Protein AF-A0A972C7B4-F1 (afdb_monomer_lite)

Secondary structure (DSSP, 8-state):
-EEEEEE---THHHHHHHHHHHHHSEEEETTEEEEE--HHHHHHHHHHHHHT--TT-EEEEEEEETTTEEEEEEEEE-GGGS-TTSPPPS------TT-TTSS-S-TTHHHHHHHHHHHHHHTTGGGGSHHHHHHTSTT------SB-HHHHHHHHHHHHTTT--SHHHHHHHHHSHHHHHHH-TTGGGG---GGG-------GGGS-HHHHHHHHHHHHSSB----TT-S-HHHHHHHHHTTTTSS--HHHHHHH----BTTTB-HHHHHH-TTGGGGG--SS-GGG-HHHHHHHHHHHHHHHT-HHHHHT-STTGGG-HHHHHHHHHHHHHHHHHHHTS-TT-TT-----TT---EEEE-TTS-EEEEHHHHHHHHHHHHHHHHHHGGGHHHHS--B---HHHHPPP--GGGHHHHHHHHHHHHTHHHHHHH-EEEEE-PPTTS-HHHHHHHHHHHHS-TTT-B-EEEEES-S-B-HHHHHHHHHHHT--TTTEEEEEB---TTTHHHHHHHHHHHHHHHHHTT-GGGS-S--SEEE--------TTTTTS---HHHHHHHH-SEEEEEHHHHHHHHH--BSSTTHHHHHHHHHSEEEEESGGGS-TTTHHHHHHHHHHHHHTT--EEEE-SS--HHHHHHHHHHHHHHHHHHHHHTT-----EEEEEE-SS-EEEEEES-HHHHHHHHHHHHHHHHHHHTTS-----------TT-B-TTTS-B-HHHHHHHHHHHHHHHHHHS-EE-TTT--EEEEEEEE-SSHHHHHHHHHHHHT-----TTEEEEEEEE-TTS-HHHHHHHHHHHHHHT---STTGGGGSHHHHHHHHH---SEEEEEEEE-GGGTSS-----SEEEE-----

Foldseek 3Di:
DKKKKFWQFDDVLLVQLCVLCVVQFDAPDPGMTIDDDDPVSVVVSLLSNQVSHDQRTWMWMWDDDDPPDIQTPDIHHDCVCADPRRHGDPDDDPDPPVCPVVPQLQPCLVVLLLLLLLLLLQQQQLCQFQVNQQLLALPHDLFFAQFASLVSSLLVLCLQCVPPQELLRSLVCLLVVVVVCVVCVPSLVSRDDPVVPDPDPDFQLSDFLSSNLSSLLSQPLFFHDDDPCVPPPVVVVVCVVVCVVPDDFSSNCRRPDDDDDPRRGPVVSCVPDPCNVRSSHHPDTLCPWPLSSVSSSVSSVVCSVDVVNVVCRDRRSSPQPLSSLSSSLLLLLLLLLLLPDFLPHPLFDDTDPPQDRAQFADPSSHGRHGPNSSSVSSSVLSSLLSSCLSCLQQPFDAALDDCLLVPQDPPLLQNLLVVLLVVLLVCLVVCLQFNEEEEEQADPPSLLLSSVQSSQQSSDDNNRHFAAEEAEQDQFDAVVLQVVSCVSSVHDLQQEKEFGTHDDPVCCVVVVVVVCVVLSVCSSRSSNSNDALRPTDIRGSPRSDPPVSLQSSHPHSRLSSVSRHRYYYYHVRQLLCCPPVRGYNNNSSSLSSLLHHAYEYAPNVSDDPVCLVSVLQSLLSSLLSSHHYHYHHNDDDLVSSLSSLVSNLNNVVSVSVSSVRDNPAHWYWYGYSPDIDTDGDPDSVVVSVVVVVVVVVVVVVVVVDDDPDDDDDDDLPPQADPPPRDGNLLSVLVSVVVVLVVLQVVFWDAQPPPRATEFEEEEEDQDPVSLVSNVVSNVVDDDPDLQEDEAEAEAEPPDDSVVNVVSLVVQLQLQQPPDPPSNCVDPVSVVVPVVGVHRYYYYYYYYYCVCVTSGPGHGRYYHYDDDDD

Radius of gyration: 31.15 Å; chains: 1; bounding box: 74×84×96 Å

Sequence (869 aa):
MNILLVSQCHKNALKETRRILDQFAERCGDRTWQTPITQAGLNTLRKLLRQTARKNTAVACYWTHGKNLTELLWIVGDQNQFNEQGRVPTNRTQRNILRAEDENQWVHGTTIQIVATIAALLHDIGKANLGFAKKLKPDAPLQADPYRHEWISLRLFQALIHDCVDDESWLKRFTELDVYFSGNPDWIKKLINDEQKTDSTLSFDKLPPIAQLVSWLIVTHHRMPVETFYANNKARLNAQANGELLNRSAGNFYKKLKAVDGWVKNQKSNDERKDSKAFWQFSNQAMYSHSWQKHIKRWAGKALNHPPLMQLATPDTISDPFILHLARLSLMVGDHNYSSLKSNDPKRLQGDKDFDLIANTDSQGKPKQKLDEHLMGVGQFTARFSRLLPKFSQELPTIKKHKTFSQRTAVARFNWQNKAFDLARSLQESSHQNGFFGVSMASTGCGKTLGNARVMAALAHPKTGVRFTIALGLRILTLQTGEALRQKLNLDDSSLAVLVGGHAMRELFNLSQQAQQNEDKYADHGSESMGELVEEIVHVSESGIDSDEFGTVIADPKARQLLYTPIISCTIDHLMAASENSRGGKHIYPILRLLSSDLILDEPDDFDNNDLPALSRLVYLSGLFGSRILLSSATLTPDLIYGLFSAYKAGREIWNVHNQYPNRGIDCCWFDEHQQQHKIHDDNDRFALSHTDFVEKRVLKLRQEPIRRIACVLPVDNCTSLKDKEIDYSELAKRLLHTAQQMHEHHHEICPSSKKQLSVGLIRFAHTRNIIQTVKAIHEQTLSNDTVHFHLCCYHARQLLVLRNTLETKLDRILNRNKENALFEHNEIQDALAKNPAKNHIFIVISSPVSEVGRDHDYDWAIVEPSSM

Structure (mmCIF, N/CA/C/O backbone):
data_AF-A0A972C7B4-F1
#
_entry.id   AF-A0A972C7B4-F1
#
loop_
_atom_site.group_PDB
_atom_site.id
_atom_site.type_symbol
_atom_site.label_atom_id
_atom_site.label_alt_id
_atom_site.label_comp_id
_atom_site.label_asym_id
_atom_site.label_entity_id
_atom_site.label_seq_id
_atom_site.pdbx_PDB_ins_code
_atom_site.Cartn_x
_atom_site.Cartn_y
_atom_site.Cartn_z
_atom_site.occupancy
_atom_site.B_iso_or_equiv
_atom_site.auth_seq_id
_atom_site.auth_comp_id
_atom_site.auth_asym_id
_atom_site.auth_atom_id
_atom_site.pdbx_PDB_model_num
ATOM 1 N N . MET A 1 1 ? -12.160 -31.566 21.406 1.00 85.06 1 MET A N 1
ATOM 2 C CA . MET A 1 1 ? -12.901 -31.758 20.135 1.00 85.06 1 MET A CA 1
ATOM 3 C C . MET A 1 1 ? -12.359 -32.990 19.430 1.00 85.06 1 MET A C 1
ATOM 5 O O . MET A 1 1 ? -11.177 -33.255 19.593 1.00 85.06 1 MET A O 1
ATOM 9 N N . ASN A 1 2 ? -13.175 -33.744 18.688 1.00 91.25 2 ASN A N 1
ATOM 10 C CA . ASN A 1 2 ? -12.688 -34.906 17.935 1.00 91.25 2 ASN A CA 1
ATOM 11 C C . ASN A 1 2 ? -12.382 -34.506 16.489 1.00 91.25 2 ASN A C 1
ATOM 13 O O . ASN A 1 2 ? -13.277 -34.025 15.786 1.00 91.25 2 ASN A O 1
ATOM 17 N N . ILE A 1 3 ? -11.136 -34.670 16.054 1.00 93.38 3 ILE A N 1
ATOM 18 C CA . ILE A 1 3 ? -10.691 -34.244 14.724 1.00 93.38 3 ILE A CA 1
ATOM 19 C C . ILE A 1 3 ? -10.379 -35.435 13.823 1.00 93.38 3 ILE A C 1
ATOM 21 O O . ILE A 1 3 ? -9.892 -36.457 14.294 1.00 93.38 3 ILE A O 1
ATOM 25 N N . LEU A 1 4 ? -10.618 -35.270 12.523 1.00 92.69 4 LEU A N 1
ATOM 26 C CA . LEU A 1 4 ? -10.174 -36.178 11.465 1.00 92.69 4 LEU A CA 1
ATOM 27 C C . LEU A 1 4 ? -9.222 -35.415 10.539 1.00 92.69 4 LEU A C 1
ATOM 29 O O . LEU A 1 4 ? -9.534 -34.315 10.093 1.00 92.69 4 LEU A O 1
ATOM 33 N N . LEU A 1 5 ? -8.069 -35.993 10.228 1.00 93.62 5 LEU A N 1
ATOM 34 C CA . LEU A 1 5 ? -7.059 -35.427 9.337 1.00 93.62 5 LEU A CA 1
ATOM 35 C C . LEU A 1 5 ? -6.870 -36.352 8.140 1.00 93.62 5 LEU A C 1
ATOM 37 O O . LEU A 1 5 ? -6.678 -37.553 8.315 1.00 93.62 5 LEU A O 1
ATOM 41 N N . VAL A 1 6 ? -6.884 -35.798 6.929 1.00 92.44 6 VAL A N 1
ATOM 42 C CA . VAL A 1 6 ? -6.721 -36.547 5.673 1.00 92.44 6 VAL A CA 1
ATOM 43 C C . VAL A 1 6 ? -5.564 -35.950 4.877 1.00 92.44 6 VAL A C 1
ATOM 45 O O . VAL A 1 6 ? -5.563 -34.757 4.583 1.00 92.44 6 VAL A O 1
ATOM 48 N N . SER A 1 7 ? -4.584 -36.772 4.500 1.00 91.81 7 SER A N 1
ATOM 49 C CA . SER A 1 7 ? -3.391 -36.357 3.756 1.00 91.81 7 SER A CA 1
ATOM 50 C C . SER A 1 7 ? -3.412 -36.813 2.293 1.00 91.81 7 SER A C 1
ATOM 52 O O . SER A 1 7 ? -3.332 -38.000 1.981 1.00 91.81 7 SER A O 1
ATOM 54 N N . GLN A 1 8 ? -3.385 -35.857 1.370 1.00 90.56 8 GLN A N 1
ATOM 55 C CA . GLN A 1 8 ? -3.054 -36.062 -0.044 1.00 90.56 8 GLN A CA 1
ATOM 56 C C . GLN A 1 8 ? -1.598 -35.682 -0.345 1.00 90.56 8 GLN A C 1
ATOM 58 O O . GLN A 1 8 ? -1.246 -35.337 -1.467 1.00 90.56 8 GLN A O 1
ATOM 63 N N . CYS A 1 9 ? -0.718 -35.759 0.660 1.00 86.44 9 CYS A N 1
ATOM 64 C CA . CYS A 1 9 ? 0.686 -35.434 0.459 1.00 86.44 9 CYS A CA 1
ATOM 65 C C . CYS A 1 9 ? 1.376 -36.459 -0.457 1.00 86.44 9 CYS A C 1
ATOM 67 O O . CYS A 1 9 ? 1.068 -37.655 -0.421 1.00 86.44 9 CYS A O 1
ATOM 69 N N . HIS A 1 10 ? 2.374 -36.021 -1.225 1.00 81.62 10 HIS A N 1
ATOM 70 C CA . HIS A 1 10 ? 3.205 -36.904 -2.055 1.00 81.62 10 HIS A CA 1
ATOM 71 C C . HIS A 1 10 ? 4.703 -36.591 -1.907 1.00 81.62 10 HIS A C 1
ATOM 73 O O . HIS A 1 10 ? 5.097 -35.523 -1.437 1.00 81.62 10 HIS A O 1
ATOM 79 N N . LYS A 1 11 ? 5.569 -37.529 -2.316 1.00 87.50 11 LYS A N 1
ATOM 80 C CA . LYS A 1 11 ? 7.040 -37.419 -2.202 1.00 87.50 11 LYS A CA 1
ATOM 81 C C . LYS A 1 11 ? 7.484 -37.130 -0.751 1.00 87.50 11 LYS A C 1
ATOM 83 O O . LYS A 1 11 ? 6.852 -37.583 0.201 1.00 87.50 11 LYS A O 1
ATOM 88 N N . ASN A 1 12 ? 8.556 -36.355 -0.571 1.00 79.81 12 ASN A N 1
ATOM 89 C CA . ASN A 1 12 ? 9.116 -36.012 0.742 1.00 79.81 12 ASN A CA 1
ATOM 90 C C . ASN A 1 12 ? 8.132 -35.273 1.665 1.00 79.81 12 ASN A C 1
ATOM 92 O O . ASN A 1 12 ? 8.291 -35.336 2.881 1.00 79.81 12 ASN A O 1
ATOM 96 N N . ALA A 1 13 ? 7.101 -34.622 1.115 1.00 81.44 13 ALA A N 1
ATOM 97 C CA . ALA A 1 13 ? 6.066 -33.976 1.916 1.00 81.44 13 ALA A CA 1
ATOM 98 C C . ALA A 1 13 ? 5.257 -34.991 2.733 1.00 81.44 13 ALA A C 1
ATOM 100 O O . ALA A 1 13 ? 4.943 -34.730 3.887 1.00 81.44 13 ALA A O 1
ATOM 101 N N . LEU A 1 14 ? 4.973 -36.176 2.176 1.00 90.31 14 LEU A N 1
ATOM 102 C CA . LEU A 1 14 ? 4.250 -37.222 2.901 1.00 90.31 14 LEU A CA 1
ATOM 103 C C . LEU A 1 14 ? 5.063 -37.746 4.088 1.00 90.31 14 LEU A C 1
ATOM 105 O O . LEU A 1 14 ? 4.497 -37.962 5.154 1.00 90.31 14 LEU A O 1
ATOM 109 N N . LYS A 1 15 ? 6.382 -37.913 3.925 1.00 88.56 15 LYS A N 1
ATOM 110 C CA . LYS A 1 15 ? 7.271 -38.350 5.013 1.00 88.56 15 LYS A CA 1
ATOM 111 C C . LYS A 1 15 ? 7.250 -37.351 6.172 1.00 88.56 15 LYS A C 1
ATOM 113 O O . LYS A 1 15 ? 7.102 -37.756 7.320 1.00 88.56 15 LYS A O 1
ATOM 118 N N . GLU A 1 16 ? 7.331 -36.062 5.855 1.00 86.81 16 GLU A N 1
ATOM 119 C CA . GLU A 1 16 ? 7.312 -34.989 6.851 1.00 86.81 16 GLU A CA 1
ATOM 120 C C . GLU A 1 16 ? 5.941 -34.844 7.525 1.00 86.81 16 GLU A C 1
ATOM 122 O O . GLU A 1 16 ? 5.847 -34.797 8.747 1.00 86.81 16 GLU A O 1
ATOM 127 N N . THR A 1 17 ? 4.857 -34.860 6.742 1.00 90.38 17 THR A N 1
ATOM 128 C CA . THR A 1 17 ? 3.488 -34.825 7.270 1.00 90.38 17 THR A CA 1
ATOM 129 C C . THR A 1 17 ? 3.221 -35.997 8.202 1.00 90.38 17 THR A C 1
ATOM 131 O O . THR A 1 17 ? 2.676 -35.788 9.277 1.00 90.38 17 THR A O 1
ATOM 134 N N . ARG A 1 18 ? 3.634 -37.215 7.835 1.00 93.31 18 ARG A N 1
ATOM 135 C CA . ARG A 1 18 ? 3.512 -38.395 8.699 1.00 93.31 18 ARG A CA 1
ATOM 136 C C . ARG A 1 18 ? 4.256 -38.196 10.016 1.00 93.31 18 ARG A C 1
ATOM 138 O O . ARG A 1 18 ? 3.653 -38.363 11.066 1.00 93.31 18 ARG A O 1
ATOM 145 N N . ARG A 1 19 ? 5.517 -37.749 9.954 1.00 92.69 19 ARG A N 1
ATOM 146 C CA . ARG A 1 19 ? 6.344 -37.466 11.138 1.00 92.69 19 ARG A CA 1
ATOM 147 C C . ARG A 1 19 ? 5.655 -36.509 12.111 1.00 92.69 19 ARG A C 1
ATOM 149 O O . ARG A 1 19 ? 5.758 -36.709 13.312 1.00 92.69 19 ARG A O 1
ATOM 156 N N . ILE A 1 20 ? 4.982 -35.480 11.600 1.00 92.69 20 ILE A N 1
ATOM 157 C CA . ILE A 1 20 ? 4.289 -34.490 12.431 1.00 92.69 20 ILE A CA 1
ATOM 158 C C . ILE A 1 20 ? 2.953 -35.035 12.924 1.00 92.69 20 ILE A C 1
ATOM 160 O O . ILE A 1 20 ? 2.702 -35.009 14.118 1.00 92.69 20 ILE A O 1
ATOM 164 N N . LEU A 1 21 ? 2.094 -35.546 12.038 1.00 94.75 21 LEU A N 1
ATOM 165 C CA . LEU A 1 21 ? 0.758 -36.002 12.425 1.00 94.75 21 LEU A CA 1
ATOM 166 C C . LEU A 1 21 ? 0.807 -37.158 13.428 1.00 94.75 21 LEU A C 1
ATOM 168 O O . LEU A 1 21 ? 0.032 -37.142 14.378 1.00 94.75 21 LEU A O 1
ATOM 172 N N . ASP A 1 22 ? 1.751 -38.091 13.277 1.00 94.06 22 ASP A N 1
ATOM 173 C CA . ASP A 1 22 ? 1.923 -39.227 14.195 1.00 94.06 22 ASP A CA 1
ATOM 174 C C . ASP A 1 22 ? 2.311 -38.798 15.622 1.00 94.06 22 ASP A C 1
ATOM 176 O O . ASP A 1 22 ? 2.117 -39.562 16.560 1.00 94.06 22 ASP A O 1
ATOM 180 N N . GLN A 1 23 ? 2.852 -37.588 15.810 1.00 92.38 23 GLN A N 1
ATOM 181 C CA . GLN A 1 23 ? 3.175 -37.058 17.143 1.00 92.38 23 GLN A CA 1
ATOM 182 C C . GLN A 1 23 ? 1.944 -36.517 17.881 1.00 92.38 23 GLN A C 1
ATOM 184 O O . GLN A 1 23 ? 1.978 -36.389 19.102 1.00 92.38 23 GLN A O 1
ATOM 189 N N . PHE A 1 24 ? 0.881 -36.162 17.154 1.00 92.25 24 PHE A N 1
ATOM 190 C CA . PHE A 1 24 ? -0.292 -35.478 17.710 1.00 92.25 24 PHE A CA 1
ATOM 191 C C . PHE A 1 24 ? -1.580 -36.293 17.609 1.00 92.25 24 PHE A C 1
ATOM 193 O O . PHE A 1 24 ? -2.514 -36.038 18.367 1.00 92.25 24 PHE A O 1
ATOM 200 N N . ALA A 1 25 ? -1.671 -37.215 16.653 1.00 93.69 25 ALA A N 1
ATOM 201 C CA . ALA A 1 25 ? -2.888 -37.943 16.339 1.00 93.69 25 ALA A CA 1
ATOM 202 C C . ALA A 1 25 ? -2.599 -39.410 16.023 1.00 93.69 25 ALA A C 1
ATOM 204 O O . ALA A 1 25 ? -1.555 -39.751 15.468 1.00 93.69 25 ALA A O 1
ATOM 205 N N . GLU A 1 26 ? -3.563 -40.276 16.323 1.00 91.81 26 GLU A N 1
ATOM 206 C CA . GLU A 1 26 ? -3.463 -41.695 16.009 1.00 91.81 26 GLU A CA 1
ATOM 207 C C . GLU A 1 26 ? -3.801 -41.930 14.541 1.00 91.81 26 GLU A C 1
ATOM 209 O O . GLU A 1 26 ? -4.801 -41.433 14.011 1.00 91.81 26 GLU A O 1
ATOM 214 N N . ARG A 1 27 ? -2.944 -42.686 13.856 1.00 93.94 27 ARG A N 1
ATOM 215 C CA . ARG A 1 27 ? -3.155 -43.029 12.455 1.00 93.94 27 ARG A CA 1
ATOM 216 C C . ARG A 1 27 ? -4.188 -44.150 12.353 1.00 93.94 27 ARG A C 1
ATOM 218 O O . ARG A 1 27 ? -3.932 -45.264 12.790 1.00 93.94 27 ARG A O 1
ATOM 225 N N . CYS A 1 28 ? -5.319 -43.867 11.714 1.00 91.00 28 CYS A N 1
ATOM 226 C CA . CYS A 1 28 ? -6.408 -44.824 11.494 1.00 91.00 28 CYS A CA 1
ATOM 227 C C . CYS A 1 28 ? -6.487 -45.344 10.044 1.00 91.00 28 CYS A C 1
ATOM 229 O O . CYS A 1 28 ? -7.359 -46.142 9.717 1.00 91.00 28 CYS A O 1
ATOM 231 N N . GLY A 1 29 ? -5.581 -44.903 9.166 1.00 90.69 29 GLY A N 1
ATOM 232 C CA . GLY A 1 29 ? -5.406 -45.423 7.806 1.00 90.69 29 GLY A CA 1
ATOM 233 C C . GLY A 1 29 ? -4.155 -44.849 7.135 1.00 90.69 29 GLY A C 1
ATOM 234 O O . GLY A 1 29 ? -3.478 -43.992 7.698 1.00 90.69 29 GLY A O 1
ATOM 235 N N . ASP A 1 30 ? -3.835 -45.275 5.909 1.00 88.75 30 ASP A N 1
ATOM 236 C CA . ASP A 1 30 ? -2.571 -44.913 5.229 1.00 88.75 30 ASP A CA 1
ATOM 237 C C . ASP A 1 30 ? -2.315 -43.405 5.109 1.00 88.75 30 ASP A C 1
ATOM 239 O O . ASP A 1 30 ? -1.166 -42.942 5.030 1.00 88.75 30 ASP A O 1
ATOM 243 N N . ARG A 1 31 ? -3.406 -42.645 5.047 1.00 92.25 31 ARG A N 1
ATOM 244 C CA . ARG A 1 31 ? -3.455 -41.200 4.825 1.00 92.25 31 ARG A CA 1
ATOM 245 C C . ARG A 1 31 ? -4.430 -40.511 5.777 1.00 92.25 31 ARG A C 1
ATOM 247 O O . ARG A 1 31 ? -4.831 -39.382 5.498 1.00 92.25 31 ARG A O 1
ATOM 254 N N . THR A 1 32 ? -4.829 -41.167 6.864 1.00 93.19 32 THR A N 1
ATOM 255 C CA . THR A 1 32 ? -5.870 -40.664 7.764 1.00 93.19 32 THR A CA 1
ATOM 256 C C . THR A 1 32 ? -5.480 -40.799 9.227 1.00 93.19 32 THR A C 1
ATOM 258 O O . THR A 1 32 ? -4.954 -41.829 9.649 1.00 93.19 32 THR A O 1
ATOM 261 N N . TRP A 1 33 ? -5.764 -39.753 10.001 1.00 95.81 33 TRP A N 1
ATOM 262 C CA . TRP A 1 33 ? -5.545 -39.705 11.444 1.00 95.81 33 TRP A CA 1
ATOM 263 C C . TRP A 1 33 ? -6.794 -39.208 12.146 1.00 95.81 33 TRP A C 1
ATOM 265 O O . TRP A 1 33 ? -7.481 -38.326 11.631 1.00 95.81 33 TRP A O 1
ATOM 275 N N . GLN A 1 34 ? -7.063 -39.732 13.334 1.00 94.12 34 GLN A N 1
ATOM 276 C CA . GLN A 1 34 ? -8.190 -39.310 14.151 1.00 94.12 34 GLN A CA 1
ATOM 277 C C . GLN A 1 34 ? -7.762 -39.242 15.612 1.00 94.12 34 GLN A C 1
ATOM 279 O O . GLN A 1 34 ? -7.074 -40.132 16.098 1.00 94.12 34 GLN A O 1
ATOM 284 N N . THR A 1 35 ? -8.123 -38.165 16.307 1.00 93.88 35 THR A N 1
ATOM 285 C CA . THR A 1 35 ? -7.790 -38.016 17.729 1.00 93.88 35 THR A CA 1
ATOM 286 C C . THR A 1 35 ? -8.686 -36.980 18.413 1.00 93.88 35 THR A C 1
ATOM 288 O O . THR A 1 35 ? -9.071 -35.979 17.787 1.00 93.88 35 THR A O 1
ATOM 291 N N . PRO A 1 36 ? -9.010 -37.148 19.705 1.00 92.50 36 PRO A N 1
ATOM 292 C CA . PRO A 1 36 ? -9.466 -36.042 20.527 1.00 92.50 36 PRO A CA 1
ATOM 293 C C . PRO A 1 36 ? -8.311 -35.058 20.780 1.00 92.50 36 PRO A C 1
ATOM 295 O O . PRO A 1 36 ? -7.267 -35.417 21.309 1.00 92.50 36 PRO A O 1
ATOM 298 N N . ILE A 1 37 ? -8.513 -33.783 20.448 1.00 92.31 37 ILE A N 1
ATOM 299 C CA . ILE A 1 37 ? -7.515 -32.724 20.651 1.00 92.31 37 ILE A CA 1
ATOM 300 C C . ILE A 1 37 ? -8.132 -31.486 21.314 1.00 92.31 37 ILE A C 1
ATOM 302 O O . ILE A 1 37 ? -9.339 -31.224 21.212 1.00 92.31 37 ILE A O 1
ATOM 306 N N . THR A 1 38 ? -7.304 -30.699 22.000 1.00 91.44 38 THR A N 1
ATOM 307 C CA . THR A 1 38 ? -7.665 -29.359 22.489 1.00 91.44 38 THR A CA 1
ATOM 308 C C . THR A 1 38 ? -7.535 -28.320 21.370 1.00 91.44 38 THR A C 1
ATOM 310 O O . THR A 1 38 ? -6.832 -28.541 20.385 1.00 91.44 38 THR A O 1
ATOM 313 N N . GLN A 1 39 ? -8.179 -27.153 21.507 1.00 81.44 39 GLN A N 1
ATOM 314 C CA . GLN A 1 39 ? -8.015 -26.057 20.536 1.00 81.44 39 GLN A CA 1
ATOM 315 C C . GLN A 1 39 ? -6.570 -25.569 20.449 1.00 81.44 39 GLN A C 1
ATOM 317 O O . GLN A 1 39 ? -6.065 -25.359 19.349 1.00 81.44 39 GLN A O 1
ATOM 322 N N . ALA A 1 40 ? -5.884 -25.474 21.589 1.00 82.00 40 ALA A N 1
ATOM 323 C CA . ALA A 1 40 ? -4.465 -25.145 21.627 1.00 82.00 40 ALA A CA 1
ATOM 324 C C . ALA A 1 40 ? -3.619 -26.194 20.884 1.00 82.00 40 ALA A C 1
ATOM 326 O O . ALA A 1 40 ? -2.802 -25.830 20.042 1.00 82.00 40 ALA A O 1
ATOM 327 N N . GLY A 1 41 ? -3.867 -27.489 21.118 1.00 88.25 41 GLY A N 1
ATOM 328 C CA . GLY A 1 41 ? -3.169 -28.573 20.421 1.00 88.25 41 GLY A CA 1
ATOM 329 C C . GLY A 1 41 ? -3.400 -28.554 18.909 1.00 88.25 41 GLY A C 1
ATOM 330 O O . GLY A 1 41 ? -2.450 -28.695 18.142 1.00 88.25 41 GLY A O 1
ATOM 331 N N . LEU A 1 42 ? -4.638 -28.300 18.468 1.00 87.50 42 LEU A N 1
ATOM 332 C CA . LEU A 1 42 ? -4.973 -28.182 17.047 1.00 87.50 42 LEU A CA 1
ATOM 333 C C . LEU A 1 42 ? -4.255 -27.000 16.381 1.00 87.50 42 LEU A C 1
ATOM 335 O O . LEU A 1 42 ? -3.747 -27.131 15.266 1.00 87.50 42 LEU A O 1
ATOM 339 N N . ASN A 1 43 ? -4.195 -25.855 17.063 1.00 80.62 43 ASN A N 1
ATOM 340 C CA . ASN A 1 43 ? -3.504 -24.668 16.567 1.00 80.62 43 ASN A CA 1
ATOM 341 C C . ASN A 1 43 ? -1.993 -24.928 16.427 1.00 80.62 43 ASN A C 1
ATOM 343 O O . ASN A 1 43 ? -1.406 -24.595 15.396 1.00 80.62 43 ASN A O 1
ATOM 347 N N . THR A 1 44 ? -1.375 -25.587 17.414 1.00 85.38 44 THR A N 1
ATOM 348 C CA . THR A 1 44 ? 0.040 -25.994 17.366 1.00 85.38 44 THR A CA 1
ATOM 349 C C . THR A 1 44 ? 0.311 -26.972 16.225 1.00 85.38 44 THR A C 1
ATOM 351 O O . THR A 1 44 ? 1.249 -26.768 15.452 1.00 85.38 44 THR A O 1
ATOM 354 N N . LEU A 1 45 ? -0.541 -27.989 16.059 1.00 89.06 45 LEU A N 1
ATOM 355 C CA . LEU A 1 45 ? -0.440 -28.957 14.967 1.00 89.06 45 LEU A CA 1
ATOM 356 C C . LEU A 1 45 ? -0.482 -28.265 13.600 1.00 89.06 45 LEU A C 1
ATOM 358 O O . LEU A 1 45 ? 0.368 -28.509 12.741 1.00 89.06 45 LEU A O 1
ATOM 362 N N . ARG A 1 46 ? -1.443 -27.353 13.407 1.00 84.69 46 ARG A N 1
ATOM 363 C CA . ARG A 1 46 ? -1.567 -26.571 12.172 1.00 84.69 46 ARG A CA 1
ATOM 364 C C . ARG A 1 46 ? -0.317 -25.729 11.913 1.00 84.69 46 ARG A C 1
ATOM 366 O O . ARG A 1 46 ? 0.149 -25.683 10.775 1.00 84.69 46 ARG A O 1
ATOM 373 N N . LYS A 1 47 ? 0.245 -25.090 12.945 1.00 78.75 47 LYS A N 1
ATOM 374 C CA . LYS A 1 47 ? 1.459 -24.267 12.835 1.00 78.75 47 LYS A CA 1
ATOM 375 C C . LYS A 1 47 ? 2.670 -25.093 12.392 1.00 78.75 47 LYS A C 1
ATOM 377 O O . LYS A 1 47 ? 3.340 -24.708 11.437 1.00 78.75 47 LYS A O 1
ATOM 382 N N . LEU A 1 48 ? 2.891 -26.260 13.000 1.00 83.44 48 LEU A N 1
ATOM 383 C CA . LEU A 1 48 ? 3.990 -27.166 12.638 1.00 83.44 48 LEU A CA 1
ATOM 384 C C . LEU A 1 48 ? 3.864 -27.702 11.207 1.00 83.44 48 LEU A C 1
ATOM 386 O O . LEU A 1 48 ? 4.844 -27.713 10.457 1.00 83.44 48 LEU A O 1
ATOM 390 N N . LEU A 1 49 ? 2.651 -28.099 10.803 1.00 82.25 49 LEU A N 1
ATOM 391 C CA . LEU A 1 49 ? 2.388 -28.541 9.432 1.00 82.25 49 LEU A CA 1
ATOM 392 C C . LEU A 1 49 ? 2.674 -27.439 8.410 1.00 82.25 49 LEU A C 1
ATOM 394 O O . LEU A 1 49 ? 3.163 -27.748 7.331 1.00 82.25 49 LEU A O 1
ATOM 398 N N . ARG A 1 50 ? 2.382 -26.171 8.732 1.00 73.56 50 ARG A N 1
ATOM 399 C CA . ARG A 1 50 ? 2.655 -25.029 7.843 1.00 73.56 50 ARG A CA 1
ATOM 400 C C . ARG A 1 50 ? 4.139 -24.684 7.759 1.00 73.56 50 ARG A C 1
ATOM 402 O O . ARG A 1 50 ? 4.616 -24.431 6.661 1.00 73.56 50 ARG A O 1
ATOM 409 N N . GLN A 1 51 ? 4.860 -24.703 8.879 1.00 71.75 51 GLN A N 1
ATOM 410 C CA . GLN A 1 51 ? 6.301 -24.404 8.917 1.00 71.75 51 GLN A CA 1
ATOM 411 C C . GLN A 1 51 ? 7.133 -25.392 8.092 1.00 71.75 51 GLN A C 1
ATOM 413 O O . GLN A 1 51 ? 8.162 -25.038 7.532 1.00 71.75 51 GLN A O 1
ATOM 418 N N . THR A 1 52 ? 6.678 -26.639 8.013 1.00 72.62 52 THR A N 1
ATOM 419 C CA . THR A 1 52 ? 7.363 -27.725 7.298 1.00 72.62 52 THR A CA 1
ATOM 420 C C . THR A 1 52 ? 6.671 -28.103 5.987 1.00 72.62 52 THR A C 1
ATOM 422 O O . THR A 1 52 ? 7.070 -29.071 5.327 1.00 72.62 52 THR A O 1
ATOM 425 N N . ALA A 1 53 ? 5.623 -27.362 5.605 1.00 66.25 53 ALA A N 1
ATOM 426 C CA . ALA A 1 53 ? 4.886 -27.605 4.378 1.00 66.25 53 ALA A CA 1
ATOM 427 C C . ALA A 1 53 ? 5.815 -27.440 3.172 1.00 66.25 53 ALA A C 1
ATOM 429 O O . ALA A 1 53 ? 6.585 -26.490 3.069 1.00 66.25 53 ALA A O 1
ATOM 430 N N . ARG A 1 54 ? 5.724 -28.385 2.239 1.00 65.19 54 ARG A N 1
ATOM 431 C CA . ARG A 1 54 ? 6.424 -28.369 0.953 1.00 65.19 54 ARG A CA 1
ATOM 432 C C . ARG A 1 54 ? 5.391 -28.280 -0.166 1.00 65.19 54 ARG A C 1
ATOM 434 O O . ARG A 1 54 ? 4.209 -28.519 0.071 1.00 65.19 54 ARG A O 1
ATOM 441 N N . LYS A 1 55 ? 5.840 -28.093 -1.411 1.00 60.84 55 LYS A N 1
ATOM 442 C CA . LYS A 1 55 ? 4.992 -28.114 -2.621 1.00 60.84 55 LYS A CA 1
ATOM 443 C C . LYS A 1 55 ? 3.948 -29.240 -2.674 1.00 60.84 55 LYS A C 1
ATOM 445 O O . LYS A 1 55 ? 2.839 -29.037 -3.140 1.00 60.84 55 LYS A O 1
ATOM 450 N N . ASN A 1 56 ? 4.309 -30.439 -2.215 1.00 73.06 56 ASN A N 1
ATOM 451 C CA . ASN A 1 56 ? 3.433 -31.615 -2.262 1.00 73.06 56 ASN A CA 1
ATOM 452 C C . ASN A 1 56 ? 2.743 -31.905 -0.920 1.00 73.06 56 ASN A C 1
ATOM 454 O O . ASN A 1 56 ? 2.311 -33.037 -0.707 1.00 73.06 56 ASN A O 1
ATOM 458 N N . THR A 1 57 ? 2.721 -30.956 0.019 1.00 76.31 57 THR A N 1
ATOM 459 C CA . THR A 1 57 ? 1.936 -31.072 1.252 1.00 76.31 57 THR A CA 1
ATOM 460 C C . THR A 1 57 ? 0.484 -30.768 0.914 1.00 76.31 57 THR A C 1
ATOM 462 O O . THR A 1 57 ? 0.218 -29.781 0.249 1.00 76.31 57 THR A O 1
ATOM 465 N N . ALA A 1 58 ? -0.448 -31.604 1.355 1.00 83.25 58 ALA A N 1
ATOM 466 C CA . ALA A 1 58 ? -1.883 -31.398 1.224 1.00 83.25 58 ALA A CA 1
ATOM 467 C C . ALA A 1 58 ? -2.574 -32.145 2.371 1.00 83.25 58 ALA A C 1
ATOM 469 O O . ALA A 1 58 ? -2.656 -33.374 2.356 1.00 83.25 58 ALA A O 1
ATOM 470 N N . VAL A 1 59 ? -3.021 -31.422 3.397 1.00 87.38 59 VAL A N 1
ATOM 471 C CA . VAL A 1 59 ? -3.660 -31.992 4.595 1.00 87.38 59 VAL A CA 1
ATOM 472 C C . VAL A 1 59 ? -4.958 -31.253 4.883 1.00 87.38 59 VAL A C 1
ATOM 474 O O . VAL A 1 59 ? -4.927 -30.044 5.091 1.00 87.38 59 VAL A O 1
ATOM 477 N N . ALA A 1 60 ? -6.081 -31.965 4.932 1.00 87.25 60 ALA A N 1
ATOM 478 C CA . ALA A 1 60 ? -7.382 -31.433 5.330 1.00 87.25 60 ALA A CA 1
ATOM 479 C C . ALA A 1 60 ? -7.704 -31.841 6.773 1.00 87.25 60 ALA A C 1
ATOM 481 O O . ALA A 1 60 ? -7.554 -33.011 7.125 1.00 87.25 60 ALA A O 1
ATOM 482 N N . CYS A 1 61 ? -8.150 -30.890 7.596 1.00 89.50 61 CYS A N 1
ATOM 483 C CA . CYS A 1 61 ? -8.577 -31.120 8.974 1.00 89.50 61 CYS A CA 1
ATOM 484 C C . CYS A 1 61 ? -10.077 -30.899 9.119 1.00 89.50 61 CYS A C 1
ATOM 486 O O . CYS A 1 61 ? -10.601 -29.847 8.753 1.00 89.50 61 CYS A O 1
ATOM 488 N N . TYR A 1 62 ? -10.742 -31.854 9.750 1.00 88.81 62 TYR A N 1
ATOM 489 C CA . TYR A 1 62 ? -12.172 -31.862 9.983 1.00 88.81 62 TYR A CA 1
ATOM 490 C C . TYR A 1 62 ? -12.479 -31.926 11.466 1.00 88.81 62 TYR A C 1
ATOM 492 O O . TYR A 1 62 ? -11.816 -32.644 12.211 1.00 88.81 62 TYR A O 1
ATOM 500 N N . TRP A 1 63 ? -13.534 -31.240 11.878 1.00 88.62 63 TRP A N 1
ATOM 501 C CA . TRP A 1 63 ? -14.174 -31.454 13.159 1.00 88.62 63 TRP A CA 1
ATOM 502 C C . TRP A 1 63 ? -15.334 -32.427 12.989 1.00 88.62 63 TRP A C 1
ATOM 504 O O . TRP A 1 63 ? -16.249 -32.197 12.199 1.00 88.62 63 TRP A O 1
ATOM 514 N N . THR A 1 64 ? -15.295 -33.514 13.749 1.00 87.62 64 THR A N 1
ATOM 515 C CA . THR A 1 64 ? -16.399 -34.470 13.848 1.00 87.62 64 THR A CA 1
ATOM 516 C C . THR A 1 64 ? -17.226 -34.135 15.088 1.00 87.62 64 THR A C 1
ATOM 518 O O . THR A 1 64 ? -16.712 -34.164 16.211 1.00 87.62 64 THR A O 1
ATOM 521 N N . HIS A 1 65 ? -18.495 -33.767 14.898 1.00 83.06 65 HIS A N 1
ATOM 522 C CA . HIS A 1 65 ? -19.428 -33.492 15.993 1.00 83.06 65 HIS A CA 1
ATOM 523 C C . HIS A 1 65 ? -20.777 -34.170 15.729 1.00 83.06 65 HIS A C 1
ATOM 525 O O . HIS A 1 65 ? -21.303 -34.102 14.633 1.00 83.06 65 HIS A O 1
ATOM 531 N N . GLY A 1 66 ? -21.355 -34.852 16.721 1.00 75.38 66 GLY A N 1
ATOM 532 C CA . GLY A 1 66 ? -22.622 -35.578 16.541 1.00 75.38 66 GLY A CA 1
ATOM 533 C C . GLY A 1 66 ? -22.563 -36.744 15.536 1.00 75.38 66 GLY A C 1
ATOM 534 O O . GLY A 1 66 ? -21.501 -37.128 15.046 1.00 75.38 66 GLY A O 1
ATOM 535 N N . LYS A 1 67 ? -23.724 -37.347 15.241 1.00 67.62 67 LYS A N 1
ATOM 536 C CA . LYS A 1 67 ? -23.846 -38.406 14.226 1.00 67.62 67 LYS A CA 1
ATOM 537 C C . LYS A 1 67 ? -23.885 -37.765 12.832 1.00 67.62 67 LYS A C 1
ATOM 539 O O . LYS A 1 67 ? -24.794 -36.997 12.545 1.00 67.62 67 LYS A O 1
ATOM 544 N N . ASN A 1 68 ? -22.921 -38.107 11.976 1.00 69.62 68 ASN A N 1
ATOM 545 C CA . ASN A 1 68 ? -22.818 -37.704 10.563 1.00 69.62 68 ASN A CA 1
ATOM 546 C C . ASN A 1 68 ? -22.556 -36.214 10.260 1.00 69.62 68 ASN A C 1
ATOM 548 O O . ASN A 1 68 ? -22.648 -35.832 9.094 1.00 69.62 68 ASN A O 1
ATOM 552 N N . LEU A 1 69 ? -22.183 -35.375 11.236 1.00 76.69 69 LEU A N 1
ATOM 553 C CA . LEU A 1 69 ? -21.736 -34.007 10.934 1.00 76.69 69 LEU A CA 1
ATOM 554 C C . LEU A 1 69 ? -20.209 -33.937 10.956 1.00 76.69 69 LEU A C 1
ATOM 556 O O . LEU A 1 69 ? -19.535 -34.295 11.926 1.00 76.69 69 LEU A O 1
ATOM 560 N N . THR A 1 70 ? -19.661 -33.502 9.828 1.00 81.06 70 THR A N 1
ATOM 561 C CA . THR A 1 70 ? -18.227 -33.326 9.620 1.00 81.06 70 THR A CA 1
ATOM 562 C C . THR A 1 70 ? -18.022 -31.951 9.015 1.00 81.06 70 THR A C 1
ATOM 564 O O . THR A 1 70 ? -18.490 -31.677 7.912 1.00 81.06 70 THR A O 1
ATOM 567 N N . GLU A 1 71 ? -17.354 -31.072 9.749 1.00 80.88 71 GLU A N 1
ATOM 568 C CA . GLU A 1 71 ? -17.099 -29.697 9.328 1.00 80.88 71 GLU A CA 1
ATOM 569 C C . GLU A 1 71 ? -15.621 -29.550 8.967 1.00 80.88 71 GLU A C 1
ATOM 571 O O . GLU A 1 71 ? -14.748 -29.891 9.764 1.00 80.88 71 GLU A O 1
ATOM 576 N N . LEU A 1 72 ? -15.320 -29.065 7.760 1.00 81.44 72 LEU A N 1
ATOM 577 C CA . LEU A 1 72 ? -13.947 -28.758 7.364 1.00 81.44 72 LEU A CA 1
ATOM 578 C C . LEU A 1 72 ? -13.467 -27.527 8.141 1.00 81.44 72 LEU A C 1
ATOM 580 O O . LEU A 1 72 ? -14.015 -26.441 7.972 1.00 81.44 72 LEU A O 1
ATOM 584 N N . LEU A 1 73 ? -12.420 -27.688 8.947 1.00 79.81 73 LEU A N 1
ATOM 585 C CA . LEU A 1 73 ? -11.820 -26.588 9.699 1.00 79.81 73 LEU A CA 1
ATOM 586 C C . LEU A 1 73 ? -10.802 -25.819 8.854 1.00 79.81 73 LEU A C 1
ATOM 588 O O . LEU A 1 73 ? -10.837 -24.593 8.801 1.00 79.81 73 LEU A O 1
ATOM 592 N N . TRP A 1 74 ? -9.867 -26.528 8.216 1.00 78.62 74 TRP A N 1
ATOM 593 C CA . TRP A 1 74 ? -8.804 -25.920 7.412 1.00 78.62 74 TRP A CA 1
ATOM 594 C C . TRP A 1 74 ? -8.112 -26.942 6.504 1.00 78.62 74 TRP A C 1
ATOM 596 O O . TRP A 1 74 ? -8.189 -28.151 6.722 1.00 78.62 74 TRP A O 1
ATOM 606 N N . ILE A 1 75 ? -7.387 -26.435 5.502 1.00 76.69 75 ILE A N 1
ATOM 607 C CA . ILE A 1 75 ? -6.476 -27.202 4.643 1.00 76.69 75 ILE A CA 1
ATOM 608 C C . ILE A 1 75 ? -5.079 -26.571 4.728 1.00 76.69 75 ILE A C 1
ATOM 610 O O . ILE A 1 75 ? -4.952 -25.346 4.715 1.00 76.69 75 ILE A O 1
ATOM 614 N N . VAL A 1 76 ? -4.031 -27.394 4.819 1.00 75.25 76 VAL A N 1
ATOM 615 C CA . VAL A 1 76 ? -2.621 -26.978 4.742 1.00 75.25 76 VAL A CA 1
ATOM 616 C C . VAL A 1 76 ? -1.991 -27.520 3.459 1.00 75.25 76 VAL A C 1
ATOM 618 O O . VAL A 1 76 ? -2.014 -28.728 3.222 1.00 75.25 76 VAL A O 1
ATOM 621 N N . GLY A 1 77 ? -1.391 -26.624 2.669 1.00 71.50 77 GLY A N 1
ATOM 622 C CA . GLY A 1 77 ? -0.687 -26.946 1.426 1.00 71.50 77 GLY A CA 1
ATOM 623 C C . GLY A 1 77 ? -1.574 -26.868 0.175 1.00 71.50 77 GLY A C 1
ATOM 624 O O . GLY A 1 77 ? -2.405 -25.968 0.070 1.00 71.50 77 GLY A O 1
ATOM 625 N N . ASP A 1 78 ? -1.376 -27.779 -0.780 1.00 65.25 78 ASP A N 1
ATOM 626 C CA . ASP A 1 78 ? -2.058 -27.804 -2.077 1.00 65.25 78 ASP A CA 1
ATOM 627 C C . ASP A 1 78 ? -3.556 -28.105 -1.926 1.00 65.25 78 ASP A C 1
ATOM 629 O O . ASP A 1 78 ? -3.987 -29.251 -1.758 1.00 65.25 78 ASP A O 1
ATOM 633 N N . GLN A 1 79 ? -4.360 -27.045 -2.005 1.00 69.81 79 GLN A N 1
ATOM 634 C CA . GLN A 1 79 ? -5.814 -27.131 -1.931 1.00 69.81 79 GLN A CA 1
ATOM 635 C C . GLN A 1 79 ? -6.423 -27.832 -3.147 1.00 69.81 79 GLN A C 1
ATOM 637 O O . GLN A 1 79 ? -7.518 -28.364 -3.020 1.00 69.81 79 GLN A O 1
ATOM 642 N N . ASN A 1 80 ? -5.729 -27.894 -4.290 1.00 65.88 80 ASN A N 1
ATOM 643 C CA . ASN A 1 80 ? -6.260 -28.516 -5.509 1.00 65.88 80 ASN A CA 1
ATOM 644 C C . ASN A 1 80 ? -6.422 -30.036 -5.375 1.00 65.88 80 ASN A C 1
ATOM 646 O O . ASN A 1 80 ? -7.106 -30.670 -6.176 1.00 65.88 80 ASN A O 1
ATOM 650 N N . GLN A 1 81 ? -5.808 -30.641 -4.352 1.00 73.12 81 GLN A N 1
ATOM 651 C CA . GLN A 1 81 ? -6.016 -32.051 -4.024 1.00 73.12 81 GLN A CA 1
ATOM 652 C C . GLN A 1 81 ? -7.384 -32.319 -3.379 1.00 73.12 81 GLN A C 1
ATOM 654 O O . GLN A 1 81 ? -7.740 -33.481 -3.173 1.00 73.12 81 GLN A O 1
ATOM 659 N N . PHE A 1 82 ? -8.142 -31.268 -3.065 1.00 74.50 82 PHE A N 1
ATOM 660 C CA . PHE A 1 82 ? -9.410 -31.332 -2.363 1.00 74.50 82 PHE A CA 1
ATOM 661 C C . PHE A 1 82 ? -10.467 -30.460 -3.058 1.00 74.50 82 PHE A C 1
ATOM 663 O O . PHE A 1 82 ? -10.163 -29.431 -3.653 1.00 74.50 82 PHE A O 1
ATOM 670 N N . ASN A 1 83 ? -11.735 -30.855 -2.983 1.00 73.50 83 ASN A N 1
ATOM 671 C CA . ASN A 1 83 ? -12.853 -30.017 -3.415 1.00 73.50 83 ASN A CA 1
ATOM 672 C C . ASN A 1 83 ? -13.224 -28.977 -2.334 1.00 73.50 83 ASN A C 1
ATOM 674 O O . ASN A 1 83 ? -12.606 -28.913 -1.271 1.00 73.50 83 ASN A O 1
ATOM 678 N N . GLU A 1 84 ? -14.276 -28.184 -2.560 1.00 62.97 84 GLU A N 1
ATOM 679 C CA . GLU A 1 84 ? -14.729 -27.140 -1.617 1.00 62.97 84 GLU A CA 1
ATOM 680 C C . GLU A 1 84 ? -15.133 -27.651 -0.221 1.00 62.97 84 GLU A C 1
ATOM 682 O O . GLU A 1 84 ? -15.247 -26.864 0.720 1.00 62.97 84 GLU A O 1
ATOM 687 N N . GLN A 1 85 ? -15.364 -28.958 -0.077 1.00 67.38 85 GLN A N 1
ATOM 688 C CA . GLN A 1 85 ? -15.677 -29.622 1.190 1.00 67.38 85 GLN A CA 1
ATOM 689 C C . GLN A 1 85 ? -14.454 -30.331 1.791 1.00 67.38 85 GLN A C 1
ATOM 691 O O . GLN A 1 85 ? -14.592 -31.055 2.772 1.00 67.38 85 GLN A O 1
ATOM 696 N N . GLY A 1 86 ? -13.268 -30.162 1.200 1.00 66.62 86 GLY A N 1
ATOM 697 C CA . GLY A 1 86 ? -12.036 -30.825 1.617 1.00 66.62 86 GLY A CA 1
ATOM 698 C C . GLY A 1 86 ? -11.907 -32.269 1.125 1.00 66.62 86 GLY A C 1
ATOM 699 O O . GLY A 1 86 ? -10.928 -32.939 1.455 1.00 66.62 86 GLY A O 1
ATOM 700 N N . ARG A 1 87 ? -12.874 -32.788 0.359 1.00 79.50 87 ARG A N 1
ATOM 701 C CA . ARG A 1 87 ? -12.890 -34.190 -0.080 1.00 79.50 87 ARG A CA 1
ATOM 702 C C . ARG A 1 87 ? -11.992 -34.382 -1.290 1.00 79.50 87 ARG A C 1
ATOM 704 O O . ARG A 1 87 ? -11.909 -33.513 -2.153 1.00 79.50 87 ARG A O 1
ATOM 711 N N . VAL A 1 88 ? -11.356 -35.542 -1.376 1.00 77.38 88 VAL A N 1
ATOM 712 C CA . VAL A 1 88 ? -10.518 -35.900 -2.525 1.00 77.38 88 VAL A CA 1
ATOM 713 C C . VAL A 1 88 ? -11.416 -36.042 -3.763 1.00 77.38 88 VAL A C 1
ATOM 715 O O . VAL A 1 88 ? -12.397 -36.787 -3.696 1.00 77.38 88 VAL A O 1
ATOM 718 N N . PRO A 1 89 ? -11.142 -35.336 -4.874 1.00 71.44 89 PRO A N 1
ATOM 719 C CA . PRO A 1 89 ? -11.955 -35.440 -6.080 1.00 71.44 89 PRO A CA 1
ATOM 720 C C . PRO A 1 89 ? -11.815 -36.838 -6.696 1.00 71.44 89 PRO A C 1
ATOM 722 O O . PRO A 1 89 ? -10.700 -37.333 -6.860 1.00 71.44 89 PRO A O 1
ATOM 725 N N . THR A 1 90 ? -12.942 -37.468 -7.043 1.00 70.94 90 THR A N 1
ATOM 726 C CA . THR A 1 90 ? -12.985 -38.807 -7.661 1.00 70.94 90 THR A CA 1
ATOM 727 C C . THR A 1 90 ? -12.628 -38.781 -9.146 1.00 70.94 90 THR A C 1
ATOM 729 O O . THR A 1 90 ? -12.018 -39.726 -9.633 1.00 70.94 90 THR A O 1
ATOM 732 N N . ASN A 1 91 ? -12.920 -37.673 -9.837 1.00 60.00 91 ASN A N 1
ATOM 733 C CA . ASN A 1 91 ? -12.527 -37.423 -11.222 1.00 60.00 91 ASN A CA 1
ATOM 734 C C . ASN A 1 91 ? -11.675 -36.149 -11.294 1.00 60.00 91 ASN A C 1
ATOM 736 O O . ASN A 1 91 ? -12.010 -35.134 -10.682 1.00 60.00 91 ASN A O 1
ATOM 740 N N . ARG A 1 92 ? -10.579 -36.194 -12.058 1.00 54.34 92 ARG A N 1
ATOM 741 C CA . ARG A 1 92 ? -9.753 -35.025 -12.397 1.00 54.34 92 ARG A CA 1
ATOM 742 C C . ARG A 1 92 ? -9.792 -34.837 -13.905 1.00 54.34 92 ARG A C 1
ATOM 744 O O . ARG A 1 92 ? -9.421 -35.748 -14.637 1.00 54.34 92 ARG A O 1
ATOM 751 N N . THR A 1 93 ? -10.225 -33.676 -14.377 1.00 51.25 93 THR A N 1
ATOM 752 C CA . THR A 1 93 ? -10.118 -33.316 -15.793 1.00 51.25 93 THR A CA 1
ATOM 753 C C . THR A 1 93 ? -8.682 -32.888 -16.095 1.00 51.25 93 THR A C 1
ATOM 755 O O . THR A 1 93 ? -8.077 -32.094 -15.373 1.00 51.25 93 THR A O 1
ATOM 758 N N . GLN A 1 94 ? -8.090 -33.465 -17.140 1.00 41.56 94 GLN A N 1
ATOM 759 C CA . GLN A 1 94 ? -6.748 -33.106 -17.586 1.00 41.56 94 GLN A CA 1
ATOM 760 C C . GLN A 1 94 ? -6.801 -31.746 -18.299 1.00 41.56 94 GLN A C 1
ATOM 762 O O . GLN A 1 94 ? -7.656 -31.533 -19.150 1.00 41.56 94 GLN A O 1
ATOM 767 N N . ARG A 1 95 ? -5.899 -30.845 -17.887 1.00 37.66 95 ARG A N 1
ATOM 768 C CA . ARG A 1 95 ? -5.505 -29.546 -18.470 1.00 37.66 95 ARG A CA 1
ATOM 769 C C . ARG A 1 95 ? -6.394 -29.021 -19.613 1.00 37.66 95 ARG A C 1
ATOM 771 O O . ARG A 1 95 ? -6.330 -29.522 -20.730 1.00 37.66 95 ARG A O 1
ATOM 778 N N . ASN A 1 96 ? -7.115 -27.928 -19.359 1.00 38.81 96 ASN A N 1
ATOM 779 C CA . ASN A 1 96 ? -7.774 -27.141 -20.402 1.00 38.81 96 ASN A CA 1
ATOM 780 C C . ASN A 1 96 ? -6.704 -26.502 -21.318 1.00 38.81 96 ASN A C 1
ATOM 782 O O . ASN A 1 96 ? -6.151 -25.450 -21.002 1.00 38.81 96 ASN A O 1
ATOM 786 N N . ILE A 1 97 ? -6.346 -27.181 -22.415 1.00 42.34 97 ILE A N 1
ATOM 787 C CA . ILE A 1 97 ? -5.314 -26.745 -23.378 1.00 42.34 97 ILE A CA 1
ATOM 788 C C . ILE A 1 97 ? -5.716 -25.424 -24.052 1.00 42.34 97 ILE A C 1
ATOM 790 O O . ILE A 1 97 ? -4.842 -24.634 -24.399 1.00 42.34 97 ILE A O 1
ATOM 794 N N . LEU A 1 98 ? -7.022 -25.168 -24.181 1.00 45.50 98 LEU A N 1
ATOM 795 C CA . LEU A 1 98 ? -7.560 -23.970 -24.822 1.00 45.50 98 LEU A CA 1
ATOM 796 C C . LEU A 1 98 ? -7.404 -22.709 -23.971 1.00 45.50 98 LEU A C 1
ATOM 798 O O . LEU A 1 98 ? -7.431 -21.628 -24.540 1.00 45.50 98 LEU A O 1
ATOM 802 N N . ARG A 1 99 ? -7.216 -22.820 -22.643 1.00 45.34 99 ARG A N 1
ATOM 803 C CA . ARG A 1 99 ? -7.047 -21.654 -21.754 1.00 45.34 99 ARG A CA 1
ATOM 804 C C . ARG A 1 99 ? -8.113 -20.557 -21.938 1.00 45.34 99 ARG A C 1
ATOM 806 O O . ARG A 1 99 ? -7.857 -19.420 -21.589 1.00 45.34 99 ARG A O 1
ATOM 813 N N . ALA A 1 100 ? -9.314 -20.882 -22.418 1.00 39.66 100 ALA A N 1
ATOM 814 C CA . ALA A 1 100 ? -10.357 -19.881 -22.663 1.00 39.66 100 ALA A CA 1
ATOM 815 C C . ALA A 1 100 ? -10.841 -19.186 -21.369 1.00 39.66 100 ALA A C 1
ATOM 817 O O . ALA A 1 100 ? -11.243 -18.034 -21.399 1.00 39.66 100 ALA A O 1
ATOM 818 N N . GLU A 1 101 ? -10.749 -19.863 -20.216 1.00 41.94 101 GLU A N 1
ATOM 819 C CA . GLU A 1 101 ? -10.991 -19.262 -18.888 1.00 41.94 101 GLU A CA 1
ATOM 820 C C . GLU A 1 101 ? -9.737 -18.573 -18.296 1.00 41.94 101 GLU A C 1
ATOM 822 O O . GLU A 1 101 ? -9.850 -17.784 -17.363 1.00 41.94 101 GLU A O 1
ATOM 827 N N . ASP A 1 102 ? -8.553 -18.862 -18.856 1.00 40.72 102 ASP A N 1
ATOM 828 C CA . ASP A 1 102 ? -7.245 -18.248 -18.553 1.00 40.72 102 ASP A CA 1
ATOM 829 C C . ASP A 1 102 ? -6.932 -17.077 -19.519 1.00 40.72 102 ASP A C 1
ATOM 831 O O . ASP A 1 102 ? -5.847 -16.484 -19.444 1.00 40.72 102 ASP A O 1
ATOM 835 N N . GLU A 1 103 ? -7.826 -16.763 -20.469 1.00 43.44 103 GLU A N 1
ATOM 836 C CA . GLU A 1 103 ? -7.744 -15.557 -21.290 1.00 43.44 103 GLU A CA 1
ATOM 837 C C . GLU A 1 103 ? -7.903 -14.371 -20.343 1.00 43.44 103 GLU A C 1
ATOM 839 O O . GLU A 1 103 ? -9.002 -13.970 -19.965 1.00 43.44 103 GLU A O 1
ATOM 844 N N . ASN A 1 104 ? -6.762 -13.863 -19.875 1.00 53.25 104 ASN A N 1
ATOM 845 C CA . ASN A 1 104 ? -6.699 -12.668 -19.057 1.00 53.25 104 ASN A CA 1
ATOM 846 C C . ASN A 1 104 ? -7.567 -11.587 -19.710 1.00 53.25 104 ASN A C 1
ATOM 848 O O . ASN A 1 104 ? -7.284 -11.168 -20.829 1.00 53.25 104 ASN A O 1
ATOM 852 N N . GLN A 1 105 ? -8.562 -11.084 -18.977 1.00 61.59 105 GLN A N 1
ATOM 853 C CA . GLN A 1 105 ? -9.417 -9.970 -19.413 1.00 61.59 105 GLN A CA 1
ATOM 854 C C . GLN A 1 105 ? -8.631 -8.673 -19.665 1.00 61.59 105 GLN A C 1
ATOM 856 O O . GLN A 1 105 ? -9.173 -7.702 -20.184 1.00 61.59 105 GLN A O 1
ATOM 861 N N . TRP A 1 106 ? -7.351 -8.643 -19.283 1.00 79.44 106 TRP A N 1
ATOM 862 C CA . TRP A 1 106 ? -6.469 -7.505 -19.473 1.00 79.44 106 TRP A CA 1
ATOM 863 C C . TRP A 1 106 ? -6.103 -7.342 -20.943 1.00 79.44 106 TRP A C 1
ATOM 865 O O . TRP A 1 106 ? -5.126 -7.928 -21.422 1.00 79.44 106 TRP A O 1
ATOM 875 N N . VAL A 1 107 ? -6.836 -6.460 -21.621 1.00 82.44 107 VAL A N 1
ATOM 876 C CA . VAL A 1 107 ? -6.658 -6.118 -23.042 1.00 82.44 107 VAL A CA 1
ATOM 877 C C . VAL A 1 107 ? -5.204 -5.775 -23.365 1.00 82.44 107 VAL A C 1
ATOM 879 O O . VAL A 1 107 ? -4.656 -6.189 -24.387 1.00 82.44 107 VAL A O 1
ATOM 882 N N . HIS A 1 108 ? -4.547 -5.056 -22.455 1.00 89.25 108 HIS A N 1
ATOM 883 C CA . HIS A 1 108 ? -3.202 -4.523 -22.650 1.00 89.25 108 HIS A CA 1
ATOM 884 C C . HIS A 1 108 ? -2.118 -5.259 -21.844 1.00 89.25 108 HIS A C 1
ATOM 886 O O . HIS A 1 108 ? -0.982 -4.792 -21.769 1.00 89.25 108 HIS A O 1
ATOM 892 N N . GLY A 1 109 ? -2.400 -6.451 -21.298 1.00 90.06 109 GLY A N 1
ATOM 893 C CA . GLY A 1 109 ? -1.414 -7.226 -20.529 1.00 90.06 109 GLY A CA 1
ATOM 894 C C . GLY A 1 109 ? -0.140 -7.555 -21.325 1.00 90.06 109 GLY A C 1
ATOM 895 O O . GLY A 1 109 ? 0.979 -7.378 -20.838 1.00 90.06 109 GLY A O 1
ATOM 896 N N . THR A 1 110 ? -0.288 -7.967 -22.588 1.00 92.50 110 THR A N 1
ATOM 897 C CA . THR A 1 110 ? 0.852 -8.207 -23.493 1.00 92.50 110 THR A CA 1
ATOM 898 C C . THR A 1 110 ? 1.553 -6.909 -23.895 1.00 92.50 110 THR A C 1
ATOM 900 O O . THR A 1 110 ? 2.775 -6.901 -24.026 1.00 92.50 110 THR A O 1
ATOM 903 N N . THR A 1 111 ? 0.812 -5.805 -24.030 1.00 94.06 111 THR A N 1
ATOM 904 C CA . THR A 1 111 ? 1.382 -4.477 -24.296 1.00 94.06 111 THR A CA 1
ATOM 905 C C . THR A 1 111 ? 2.340 -4.066 -23.179 1.00 94.06 111 THR A C 1
ATOM 907 O O . THR A 1 111 ? 3.503 -3.790 -23.464 1.00 94.06 111 THR A O 1
ATOM 910 N N . ILE A 1 112 ? 1.894 -4.134 -21.915 1.00 95.44 112 ILE A N 1
ATOM 911 C CA . ILE A 1 112 ? 2.711 -3.866 -20.717 1.00 95.44 112 ILE A CA 1
ATOM 912 C C . ILE A 1 112 ? 3.967 -4.742 -20.728 1.00 95.44 112 ILE A C 1
ATOM 914 O O . ILE A 1 112 ? 5.073 -4.241 -20.540 1.00 95.44 112 ILE A O 1
ATOM 918 N N . GLN A 1 113 ? 3.815 -6.043 -20.997 1.00 96.06 113 GLN A N 1
ATOM 919 C CA . GLN A 1 113 ? 4.946 -6.968 -21.056 1.00 96.06 113 GLN A CA 1
ATOM 920 C C . GLN A 1 113 ? 5.983 -6.551 -22.111 1.00 96.06 113 GLN A C 1
ATOM 922 O O . GLN A 1 113 ? 7.179 -6.561 -21.821 1.00 96.06 113 GLN A O 1
ATOM 927 N N . ILE A 1 114 ? 5.550 -6.212 -23.330 1.00 97.31 114 ILE A N 1
ATOM 928 C CA . ILE A 1 114 ? 6.446 -5.845 -24.434 1.00 97.31 114 ILE A CA 1
ATOM 929 C C . ILE A 1 114 ? 7.221 -4.570 -24.095 1.00 97.31 114 ILE A C 1
ATOM 931 O O . ILE A 1 114 ? 8.451 -4.591 -24.126 1.00 97.31 114 ILE A O 1
ATOM 935 N N . VAL A 1 115 ? 6.527 -3.488 -23.731 1.00 97.06 115 VAL A N 1
ATOM 936 C CA . VAL A 1 115 ? 7.163 -2.180 -23.492 1.00 97.06 115 VAL A CA 1
ATOM 937 C C . VAL A 1 115 ? 8.064 -2.202 -22.260 1.00 97.06 115 VAL A C 1
ATOM 939 O O . VAL A 1 115 ? 9.182 -1.694 -22.321 1.00 97.06 115 VAL A O 1
ATOM 942 N N . ALA A 1 116 ? 7.648 -2.876 -21.180 1.00 97.94 116 ALA A N 1
ATOM 943 C CA . ALA A 1 116 ? 8.477 -3.043 -19.990 1.00 97.94 116 ALA A CA 1
ATOM 944 C C . ALA A 1 116 ? 9.743 -3.852 -20.294 1.00 97.94 116 ALA A C 1
ATOM 946 O O . ALA A 1 116 ? 10.817 -3.517 -19.805 1.00 97.94 116 ALA A O 1
ATOM 947 N N . THR A 1 117 ? 9.644 -4.893 -21.129 1.00 98.44 117 THR A N 1
ATOM 948 C CA . THR A 1 117 ? 10.807 -5.723 -21.475 1.00 98.44 117 THR A CA 1
ATOM 949 C C . THR A 1 117 ? 11.771 -5.009 -22.421 1.00 98.44 117 THR A C 1
ATOM 951 O O . THR A 1 117 ? 12.983 -5.142 -22.266 1.00 98.44 117 THR A O 1
ATOM 954 N N . ILE A 1 118 ? 11.266 -4.231 -23.384 1.00 98.50 118 ILE A N 1
ATOM 955 C CA . ILE A 1 118 ? 12.113 -3.381 -24.233 1.00 98.50 118 ILE A CA 1
ATOM 956 C C . ILE A 1 118 ? 12.840 -2.347 -23.368 1.00 98.50 118 ILE A C 1
ATOM 958 O O . ILE A 1 118 ? 14.057 -2.224 -23.473 1.00 98.50 118 ILE A O 1
ATOM 962 N N . ALA A 1 119 ? 12.127 -1.672 -22.459 1.00 98.44 119 ALA A N 1
ATOM 963 C CA . ALA A 1 119 ? 12.740 -0.737 -21.520 1.00 98.44 119 ALA A CA 1
ATOM 964 C C . ALA A 1 119 ? 13.778 -1.426 -20.618 1.00 98.44 119 ALA A C 1
ATOM 966 O O . ALA A 1 119 ? 14.869 -0.899 -20.453 1.00 98.44 119 ALA A O 1
ATOM 967 N N . ALA A 1 120 ? 13.509 -2.634 -20.115 1.00 98.12 120 ALA A N 1
ATOM 968 C CA . ALA A 1 120 ? 14.463 -3.430 -19.336 1.00 98.12 120 ALA A CA 1
ATOM 969 C C . ALA A 1 120 ? 15.756 -3.749 -20.094 1.00 98.12 120 ALA A C 1
ATOM 971 O O . ALA A 1 120 ? 16.839 -3.705 -19.522 1.00 98.12 120 ALA A O 1
ATOM 972 N N . LEU A 1 121 ? 15.677 -4.021 -21.393 1.00 98.19 121 LEU A N 1
ATOM 973 C CA . LEU A 1 121 ? 16.868 -4.256 -22.209 1.00 98.19 121 LEU A CA 1
ATOM 974 C C . LEU A 1 121 ? 17.675 -2.971 -22.464 1.00 98.19 121 LEU A C 1
ATOM 976 O O . LEU A 1 121 ? 18.838 -3.072 -22.850 1.00 98.19 121 LEU A O 1
ATOM 980 N N . LEU A 1 122 ? 17.083 -1.793 -22.242 1.00 98.12 122 LEU A N 1
ATOM 981 C CA . LEU A 1 122 ? 17.672 -0.479 -22.517 1.00 98.12 122 LEU A CA 1
ATOM 982 C C . LEU A 1 122 ? 18.004 0.343 -21.258 1.00 98.12 122 LEU A C 1
ATOM 984 O O . LEU A 1 122 ? 18.784 1.282 -21.358 1.00 98.12 122 LEU A O 1
ATOM 988 N N . HIS A 1 123 ? 17.437 0.026 -20.090 1.00 97.06 123 HIS A N 1
ATOM 989 C CA . HIS A 1 123 ? 17.438 0.918 -18.918 1.00 97.06 123 HIS A CA 1
ATOM 990 C C . HIS A 1 123 ? 18.841 1.317 -18.436 1.00 97.06 123 HIS A C 1
ATOM 992 O O . HIS A 1 123 ? 19.066 2.473 -18.080 1.00 97.06 123 HIS A O 1
ATOM 998 N N . ASP A 1 124 ? 19.793 0.388 -18.538 1.00 96.31 124 ASP A N 1
ATOM 999 C CA . ASP A 1 124 ? 21.148 0.505 -18.000 1.00 96.31 124 ASP A CA 1
ATOM 1000 C C . ASP A 1 124 ? 22.245 0.560 -19.072 1.00 96.31 124 ASP A C 1
ATOM 1002 O O . ASP A 1 124 ? 23.432 0.492 -18.750 1.00 96.31 124 ASP A O 1
ATOM 1006 N N . ILE A 1 125 ? 21.903 0.731 -20.355 1.00 96.19 125 ILE A N 1
ATOM 1007 C CA . ILE A 1 125 ? 22.920 0.841 -21.423 1.00 96.19 125 ILE A CA 1
ATOM 1008 C C . ILE A 1 125 ? 23.886 2.014 -21.186 1.00 96.19 125 ILE A C 1
ATOM 1010 O O . ILE A 1 125 ? 25.046 1.957 -21.589 1.00 96.19 125 ILE A O 1
ATOM 1014 N N . GLY A 1 126 ? 23.444 3.045 -20.460 1.00 94.81 126 GLY A N 1
ATOM 1015 C CA . GLY A 1 126 ? 24.253 4.173 -20.016 1.00 94.81 126 GLY A CA 1
ATOM 1016 C C . GLY A 1 126 ? 25.396 3.795 -19.075 1.00 94.81 126 GLY A C 1
ATOM 1017 O O . GLY A 1 126 ? 26.383 4.526 -19.038 1.00 94.81 126 GLY A O 1
ATOM 1018 N N . LYS A 1 127 ? 25.350 2.644 -18.385 1.00 94.19 127 LYS A N 1
ATOM 1019 C CA . LYS A 1 127 ? 26.448 2.140 -17.531 1.00 94.19 127 LYS A CA 1
ATOM 1020 C C . LYS A 1 127 ? 27.709 1.762 -18.319 1.00 94.19 127 LYS A C 1
ATOM 1022 O O . LYS A 1 127 ? 28.772 1.602 -17.729 1.00 94.19 127 LYS A O 1
ATOM 1027 N N . ALA A 1 128 ? 27.625 1.671 -19.650 1.00 93.88 128 ALA A N 1
ATOM 1028 C CA . ALA A 1 128 ? 28.766 1.406 -20.529 1.00 93.88 128 ALA A CA 1
ATOM 1029 C C . ALA A 1 128 ? 29.793 2.556 -20.597 1.00 93.88 128 ALA A C 1
ATOM 1031 O O . ALA A 1 128 ? 30.837 2.414 -21.238 1.00 93.88 128 ALA A O 1
ATOM 1032 N N . ASN A 1 129 ? 29.507 3.708 -19.982 1.00 93.31 129 ASN A N 1
ATOM 1033 C CA . ASN A 1 129 ? 30.408 4.854 -20.014 1.00 93.31 129 ASN A CA 1
ATOM 1034 C C . ASN A 1 129 ? 31.701 4.619 -19.206 1.00 93.31 129 ASN A C 1
ATOM 1036 O O . ASN A 1 129 ? 31.737 3.886 -18.213 1.00 93.31 129 ASN A O 1
ATOM 1040 N N . LEU A 1 130 ? 32.782 5.283 -19.622 1.00 91.75 130 LEU A N 1
ATOM 1041 C CA . LEU A 1 130 ? 34.105 5.131 -19.012 1.00 91.75 130 LEU A CA 1
ATOM 1042 C C . LEU A 1 130 ? 34.152 5.601 -17.550 1.00 91.75 130 LEU A C 1
ATOM 1044 O O . LEU A 1 130 ? 34.945 5.068 -16.774 1.00 91.75 130 LEU A O 1
ATOM 1048 N N . GLY A 1 131 ? 33.343 6.595 -17.172 1.00 90.06 131 GLY A N 1
ATOM 1049 C CA . GLY A 1 131 ? 33.238 7.088 -15.793 1.00 90.06 131 GLY A CA 1
ATOM 1050 C C . GLY A 1 131 ? 32.687 6.026 -14.838 1.00 90.06 131 GLY A C 1
ATOM 1051 O O . GLY A 1 131 ? 33.299 5.726 -13.813 1.00 90.06 131 GLY A O 1
ATOM 1052 N N . PHE A 1 132 ? 31.595 5.373 -15.225 1.00 89.62 132 PHE A N 1
ATOM 1053 C CA . PHE A 1 132 ? 30.947 4.305 -14.469 1.00 89.62 132 PHE A CA 1
ATOM 1054 C C . PHE A 1 132 ? 31.844 3.063 -14.368 1.00 89.62 132 PHE A C 1
ATOM 1056 O O . PHE A 1 132 ? 32.041 2.520 -13.283 1.00 89.62 132 PHE A O 1
ATOM 1063 N N . ALA A 1 133 ? 32.507 2.673 -15.462 1.00 88.81 133 ALA A N 1
ATOM 1064 C CA . ALA A 1 133 ? 33.479 1.577 -15.440 1.00 88.81 133 ALA A CA 1
ATOM 1065 C C . ALA A 1 133 ? 34.670 1.846 -14.495 1.00 88.81 133 ALA A C 1
ATOM 1067 O O . ALA A 1 133 ? 35.178 0.927 -13.851 1.00 88.81 133 ALA A O 1
ATOM 1068 N N . LYS A 1 134 ? 35.129 3.102 -14.384 1.00 88.44 134 LYS A N 1
ATOM 1069 C CA . LYS A 1 134 ? 36.168 3.496 -13.413 1.00 88.44 134 LYS A CA 1
ATOM 1070 C C . LYS A 1 134 ? 35.651 3.461 -11.977 1.00 88.44 134 LYS A C 1
ATOM 1072 O O . LYS A 1 134 ? 36.393 3.030 -11.100 1.00 88.44 134 LYS A O 1
ATOM 1077 N N . LYS A 1 135 ? 34.404 3.884 -11.758 1.00 87.00 135 LYS A N 1
ATOM 1078 C CA . LYS A 1 135 ? 33.734 3.910 -10.451 1.00 87.00 135 LYS A CA 1
ATOM 1079 C C . LYS A 1 135 ? 33.569 2.519 -9.835 1.00 87.00 135 LYS A C 1
ATOM 1081 O O . LYS A 1 135 ? 33.708 2.380 -8.631 1.00 87.00 135 LYS A O 1
ATOM 1086 N N . LEU A 1 136 ? 33.335 1.485 -10.643 1.00 85.94 136 LEU A N 1
ATOM 1087 C CA . LEU A 1 136 ? 33.160 0.114 -10.144 1.00 85.94 136 LEU A CA 1
ATOM 1088 C C . LEU A 1 136 ? 34.466 -0.596 -9.734 1.00 85.94 136 LEU A C 1
ATOM 1090 O O . LEU A 1 136 ? 34.430 -1.771 -9.369 1.00 85.94 136 LEU A O 1
ATOM 1094 N N . LYS A 1 137 ? 35.629 0.063 -9.810 1.00 84.50 137 LYS A N 1
ATOM 1095 C CA . LYS A 1 137 ? 36.898 -0.542 -9.380 1.00 84.50 137 LYS A CA 1
ATOM 1096 C C . LYS A 1 137 ? 36.993 -0.579 -7.844 1.00 84.50 137 LYS A C 1
ATOM 1098 O O . LYS A 1 137 ? 36.578 0.390 -7.216 1.00 84.50 137 LYS A O 1
ATOM 1103 N N . PRO A 1 138 ? 37.602 -1.621 -7.238 1.00 77.56 138 PRO A N 1
ATOM 1104 C CA . PRO A 1 138 ? 37.655 -1.787 -5.778 1.00 77.56 138 PRO A CA 1
ATOM 1105 C C . PRO A 1 138 ? 38.213 -0.585 -4.996 1.00 77.56 138 PRO A C 1
ATOM 1107 O O . PRO A 1 138 ? 37.738 -0.307 -3.901 1.00 77.56 138 PRO A O 1
ATOM 1110 N N . ASP A 1 139 ? 39.174 0.144 -5.575 1.00 77.94 139 ASP A N 1
ATOM 1111 C CA . ASP A 1 139 ? 39.856 1.280 -4.932 1.00 77.94 139 ASP A CA 1
ATOM 1112 C C . ASP A 1 139 ? 39.363 2.654 -5.429 1.00 77.94 139 ASP A C 1
ATOM 1114 O O . ASP A 1 139 ? 40.010 3.681 -5.204 1.00 77.94 139 ASP A O 1
ATOM 1118 N N . ALA A 1 140 ? 38.253 2.698 -6.172 1.00 79.12 140 ALA A N 1
ATOM 1119 C CA . ALA A 1 140 ? 37.703 3.955 -6.663 1.00 79.12 140 ALA A CA 1
ATOM 1120 C C . ALA A 1 140 ? 37.081 4.774 -5.513 1.00 79.12 140 ALA A C 1
ATOM 1122 O O . ALA A 1 140 ? 36.446 4.210 -4.620 1.00 79.12 140 ALA A O 1
ATOM 1123 N N . PRO A 1 141 ? 37.224 6.113 -5.517 1.00 76.75 141 PRO A N 1
ATOM 1124 C CA . PRO A 1 141 ? 36.596 6.952 -4.506 1.00 76.75 141 PRO A CA 1
ATOM 1125 C C . PRO A 1 141 ? 35.068 6.913 -4.640 1.00 76.75 141 PRO A C 1
ATOM 1127 O O . PRO A 1 141 ? 34.531 7.045 -5.742 1.00 76.75 141 PRO A O 1
ATOM 1130 N N . LEU A 1 142 ? 34.379 6.794 -3.501 1.00 77.25 142 LEU A N 1
ATOM 1131 C CA . LEU A 1 142 ? 32.921 6.888 -3.410 1.00 77.25 142 LEU A CA 1
ATOM 1132 C C . LEU A 1 142 ? 32.493 8.327 -3.714 1.00 77.25 142 LEU A C 1
ATOM 1134 O O . LEU A 1 142 ? 32.651 9.234 -2.894 1.00 77.25 142 LEU A O 1
ATOM 1138 N N . GLN A 1 143 ? 32.044 8.548 -4.944 1.00 79.75 143 GLN A N 1
ATOM 1139 C CA . GLN A 1 143 ? 31.631 9.846 -5.457 1.00 79.75 143 GLN A CA 1
ATOM 1140 C C . GLN A 1 143 ? 30.424 9.651 -6.370 1.00 79.75 143 GLN A C 1
ATOM 1142 O O . GLN A 1 143 ? 30.452 8.812 -7.275 1.00 79.75 143 GLN A O 1
ATOM 1147 N N . ALA A 1 144 ? 29.406 10.491 -6.185 1.00 82.75 144 ALA A N 1
ATOM 1148 C CA . ALA A 1 144 ? 28.202 10.464 -7.003 1.00 82.75 144 ALA A CA 1
ATOM 1149 C C . ALA A 1 144 ? 28.491 10.830 -8.470 1.00 82.75 144 ALA A C 1
ATOM 1151 O O . ALA A 1 144 ? 29.440 11.566 -8.771 1.00 82.75 144 ALA A O 1
ATOM 1152 N N . ASP A 1 145 ? 27.642 10.346 -9.373 1.00 88.69 145 ASP A N 1
ATOM 1153 C CA . ASP A 1 145 ? 27.789 10.552 -10.815 1.00 88.69 145 ASP A CA 1
ATOM 1154 C C . ASP A 1 145 ? 27.317 11.966 -11.211 1.00 88.69 145 ASP A C 1
ATOM 1156 O O . ASP A 1 145 ? 26.292 12.423 -10.699 1.00 88.69 145 ASP A O 1
ATOM 1160 N N . PRO A 1 146 ? 28.014 12.675 -12.124 1.00 89.81 146 PRO A N 1
ATOM 1161 C CA . PRO A 1 146 ? 27.565 13.979 -12.630 1.00 89.81 146 PRO A CA 1
ATOM 1162 C C . PRO A 1 146 ? 26.198 13.914 -13.318 1.00 89.81 146 PRO A C 1
ATOM 1164 O O . PRO A 1 146 ? 25.354 14.795 -13.144 1.00 89.81 146 PRO A O 1
ATOM 1167 N N . TYR A 1 147 ? 25.989 12.846 -14.085 1.00 90.81 147 TYR A N 1
ATOM 1168 C CA . TYR A 1 147 ? 24.719 12.470 -14.685 1.00 90.81 147 TYR A CA 1
ATOM 1169 C C . TYR A 1 147 ? 24.455 11.016 -14.331 1.00 90.81 147 TYR A C 1
ATOM 1171 O O . TYR A 1 147 ? 25.341 10.174 -14.486 1.00 90.81 147 TYR A O 1
ATOM 1179 N N . ARG A 1 148 ? 23.245 10.723 -13.858 1.00 90.44 148 ARG A N 1
ATOM 1180 C CA . ARG A 1 148 ? 22.851 9.350 -13.539 1.00 90.44 148 ARG A CA 1
ATOM 1181 C C . ARG A 1 148 ? 22.761 8.511 -14.815 1.00 90.44 148 ARG A C 1
ATOM 1183 O O . ARG A 1 148 ? 22.438 9.034 -15.889 1.00 90.44 148 ARG A O 1
ATOM 1190 N N . HIS A 1 149 ? 23.056 7.217 -14.712 1.00 92.81 149 HIS A N 1
ATOM 1191 C CA . HIS A 1 149 ? 23.173 6.334 -15.875 1.00 92.81 149 HIS A CA 1
ATOM 1192 C C . HIS A 1 149 ? 21.865 6.218 -16.662 1.00 92.81 149 HIS A C 1
ATOM 1194 O O . HIS A 1 149 ? 21.923 6.130 -17.884 1.00 92.81 149 HIS A O 1
ATOM 1200 N N . GLU A 1 150 ? 20.701 6.322 -16.020 1.00 94.31 150 GLU A N 1
ATOM 1201 C CA . GLU A 1 150 ? 19.390 6.306 -16.677 1.00 94.31 150 GLU A CA 1
ATOM 1202 C C . GLU A 1 150 ? 19.180 7.477 -17.652 1.00 94.31 150 GLU A C 1
ATOM 1204 O O . GLU A 1 150 ? 18.522 7.323 -18.683 1.00 94.31 150 GLU A O 1
ATOM 1209 N N . TRP A 1 151 ? 19.780 8.642 -17.381 1.00 94.62 151 TRP A N 1
ATOM 1210 C CA . TRP A 1 151 ? 19.729 9.786 -18.295 1.00 94.62 151 TRP A CA 1
ATOM 1211 C C . TRP A 1 151 ? 20.616 9.562 -19.519 1.00 94.62 151 TRP A C 1
ATOM 1213 O O . TRP A 1 151 ? 20.233 9.867 -20.649 1.00 94.62 151 TRP A O 1
ATOM 1223 N N . ILE A 1 152 ? 21.789 8.968 -19.303 1.00 95.31 152 ILE A N 1
ATOM 1224 C CA . ILE A 1 152 ? 22.706 8.594 -20.381 1.00 95.31 152 ILE A CA 1
ATOM 1225 C C . ILE A 1 152 ? 22.069 7.495 -21.247 1.00 95.31 152 ILE A C 1
ATOM 1227 O O . ILE A 1 152 ? 22.111 7.592 -22.472 1.00 95.31 152 ILE A O 1
ATOM 1231 N N . SER A 1 153 ? 21.407 6.502 -20.640 1.00 96.94 153 SER A N 1
ATOM 1232 C CA . SER A 1 153 ? 20.621 5.479 -21.344 1.00 96.94 153 SER A CA 1
ATOM 1233 C C . SER A 1 153 ? 19.546 6.101 -22.234 1.00 96.94 153 SER A C 1
ATOM 1235 O O . SER A 1 153 ? 19.426 5.737 -23.403 1.00 96.94 153 SER A O 1
ATOM 1237 N N . LEU A 1 154 ? 18.801 7.084 -21.716 1.00 95.81 154 LEU A N 1
ATOM 1238 C CA . LEU A 1 154 ? 17.795 7.814 -22.486 1.00 95.81 154 LEU A CA 1
ATOM 1239 C C . LEU A 1 154 ? 18.413 8.543 -23.692 1.00 95.81 154 LEU A C 1
ATOM 1241 O O . LEU A 1 154 ? 17.884 8.461 -24.801 1.00 95.81 154 LEU A O 1
ATOM 1245 N N . ARG A 1 155 ? 19.546 9.231 -23.510 1.00 94.62 155 ARG A N 1
ATOM 1246 C CA . ARG A 1 155 ? 20.239 9.928 -24.607 1.00 94.62 155 ARG A CA 1
ATOM 1247 C C . ARG A 1 155 ? 20.821 8.962 -25.644 1.00 94.62 155 ARG A C 1
ATOM 1249 O O . ARG A 1 155 ? 20.753 9.255 -26.836 1.00 94.62 155 ARG A O 1
ATOM 1256 N N . LEU A 1 156 ? 21.329 7.801 -25.225 1.00 95.50 156 LEU A N 1
ATOM 1257 C CA . LEU A 1 156 ? 21.772 6.735 -26.134 1.00 95.50 156 LEU A CA 1
ATOM 1258 C C . LEU A 1 156 ? 20.603 6.185 -26.958 1.00 95.50 156 LEU A C 1
ATOM 1260 O O . LEU A 1 156 ? 20.733 6.032 -28.172 1.00 95.50 156 LEU A O 1
ATOM 1264 N N . PHE A 1 157 ? 19.451 5.951 -26.323 1.00 96.19 157 PHE A N 1
ATOM 1265 C CA . PHE A 1 157 ? 18.237 5.535 -27.020 1.00 96.19 157 PHE A CA 1
ATOM 1266 C C . PHE A 1 157 ? 17.780 6.592 -28.032 1.00 96.19 157 PHE A C 1
ATOM 1268 O O . PHE A 1 157 ? 17.555 6.259 -29.193 1.00 96.19 157 PHE A O 1
ATOM 1275 N N . GLN A 1 158 ? 17.744 7.871 -27.643 1.00 94.44 158 GLN A N 1
ATOM 1276 C CA . GLN A 1 158 ? 17.410 8.977 -28.545 1.00 94.44 158 GLN A CA 1
ATOM 1277 C C . GLN A 1 158 ? 18.361 9.045 -29.753 1.00 94.44 158 GLN A C 1
ATOM 1279 O O . GLN A 1 158 ? 17.908 9.208 -30.884 1.00 94.44 158 GLN A O 1
ATOM 1284 N N . ALA A 1 159 ? 19.672 8.888 -29.541 1.00 93.00 159 ALA A N 1
ATOM 1285 C CA . ALA A 1 159 ? 20.663 8.898 -30.618 1.00 93.00 159 ALA A CA 1
ATOM 1286 C C . ALA A 1 159 ? 20.460 7.739 -31.610 1.00 93.00 159 ALA A C 1
ATOM 1288 O O . ALA A 1 159 ? 20.593 7.921 -32.823 1.00 93.00 159 ALA A O 1
ATOM 1289 N N . LEU A 1 160 ? 20.081 6.557 -31.115 1.00 93.50 160 LEU A N 1
ATOM 1290 C CA . LEU A 1 160 ? 19.796 5.392 -31.952 1.00 93.50 160 LEU A CA 1
ATOM 1291 C C . LEU A 1 160 ? 18.582 5.560 -32.856 1.00 93.50 160 LEU A C 1
ATOM 1293 O O . LEU A 1 160 ? 18.513 4.863 -33.864 1.00 93.50 160 LEU A O 1
ATOM 1297 N N . ILE A 1 161 ? 17.646 6.443 -32.515 1.00 94.25 161 ILE A N 1
ATOM 1298 C CA . ILE A 1 161 ? 16.380 6.613 -33.243 1.00 94.25 161 ILE A CA 1
ATOM 1299 C C . ILE A 1 161 ? 16.198 8.025 -33.815 1.00 94.25 161 ILE A C 1
ATOM 1301 O O . ILE A 1 161 ? 15.110 8.358 -34.262 1.00 94.25 161 ILE A O 1
ATOM 1305 N N . HIS A 1 162 ? 17.244 8.858 -33.799 1.00 89.38 162 HIS A N 1
ATOM 1306 C CA . HIS A 1 162 ? 17.178 10.288 -34.147 1.00 89.38 162 HIS A CA 1
ATOM 1307 C C . HIS A 1 162 ? 16.570 10.604 -35.530 1.00 89.38 162 HIS A C 1
ATOM 1309 O O . HIS A 1 162 ? 16.028 11.690 -35.715 1.00 89.38 162 HIS A O 1
ATOM 1315 N N . ASP A 1 163 ? 16.690 9.694 -36.497 1.00 89.81 163 ASP A N 1
ATOM 1316 C CA . ASP A 1 163 ? 16.194 9.792 -37.878 1.00 89.81 163 ASP A CA 1
ATOM 1317 C C . ASP A 1 163 ? 14.960 8.911 -38.146 1.00 89.81 163 ASP A C 1
ATOM 1319 O O . ASP A 1 163 ? 14.471 8.861 -39.273 1.00 89.81 163 ASP A O 1
ATOM 1323 N N . CYS A 1 164 ? 14.445 8.216 -37.129 1.00 92.75 164 CYS A N 1
ATOM 1324 C CA . CYS A 1 164 ? 13.212 7.443 -37.229 1.00 92.75 164 CYS A CA 1
ATOM 1325 C C . CYS A 1 164 ? 12.001 8.369 -37.062 1.00 92.75 164 CYS A C 1
ATOM 1327 O O . CYS A 1 164 ? 11.904 9.103 -36.079 1.00 92.75 164 CYS A O 1
ATOM 1329 N N . VAL A 1 165 ? 11.069 8.324 -38.015 1.00 89.62 165 VAL A N 1
ATOM 1330 C CA . VAL A 1 165 ? 9.899 9.223 -38.053 1.00 89.62 165 VAL A CA 1
ATOM 1331 C C . VAL A 1 165 ? 8.724 8.677 -37.235 1.00 89.62 165 VAL A C 1
ATOM 1333 O O . VAL A 1 165 ? 7.917 9.446 -36.720 1.00 89.62 165 VAL A O 1
ATOM 1336 N N . ASP A 1 166 ? 8.627 7.357 -37.097 1.00 93.75 166 ASP A N 1
ATOM 1337 C CA . ASP A 1 166 ? 7.495 6.657 -36.486 1.00 93.75 166 ASP A CA 1
ATOM 1338 C C . ASP A 1 166 ? 7.939 5.443 -35.654 1.00 93.75 166 ASP A C 1
ATOM 1340 O O . ASP A 1 166 ? 9.118 5.074 -35.625 1.00 93.75 166 ASP A O 1
ATOM 1344 N N . ASP A 1 167 ? 6.988 4.820 -34.951 1.00 95.69 167 ASP A N 1
ATOM 1345 C CA . ASP A 1 167 ? 7.293 3.667 -34.106 1.00 95.69 167 ASP A CA 1
ATOM 1346 C C . ASP A 1 167 ? 7.724 2.430 -34.910 1.00 95.69 167 ASP A C 1
ATOM 1348 O O . ASP A 1 167 ? 8.569 1.651 -34.470 1.00 95.69 167 ASP A O 1
ATOM 1352 N N . GLU A 1 168 ? 7.194 2.271 -36.123 1.00 96.50 168 GLU A N 1
ATOM 1353 C CA . GLU A 1 168 ? 7.517 1.148 -37.000 1.00 96.50 168 GLU A CA 1
ATOM 1354 C C . GLU A 1 168 ? 8.981 1.186 -37.468 1.00 96.50 168 GLU A C 1
ATOM 1356 O O . GLU A 1 168 ? 9.667 0.162 -37.438 1.00 96.50 168 GLU A O 1
ATOM 1361 N N . SER A 1 169 ? 9.491 2.357 -37.860 1.00 96.44 169 SER A N 1
ATOM 1362 C CA . SER A 1 169 ? 10.859 2.529 -38.363 1.00 96.44 169 SER A CA 1
ATOM 1363 C C . SER A 1 169 ? 11.917 2.240 -37.301 1.00 96.44 169 SER A C 1
ATOM 1365 O O . SER A 1 169 ? 12.864 1.496 -37.582 1.00 96.44 169 SER A O 1
ATOM 1367 N N . TRP A 1 170 ? 11.765 2.748 -36.069 1.00 96.81 170 TRP A N 1
ATOM 1368 C CA . TRP A 1 170 ? 12.736 2.425 -35.021 1.00 96.81 170 TRP A CA 1
ATOM 1369 C C . TRP A 1 170 ? 12.621 0.968 -34.589 1.00 96.81 170 TRP A C 1
ATOM 1371 O O . TRP A 1 170 ? 13.643 0.294 -34.490 1.00 96.81 170 TRP A O 1
ATOM 1381 N N . LEU A 1 171 ? 11.417 0.420 -34.421 1.00 97.81 171 LEU A N 1
ATOM 1382 C CA . LEU A 1 171 ? 11.270 -0.989 -34.061 1.00 97.81 171 LEU A CA 1
ATOM 1383 C C . LEU A 1 171 ? 11.875 -1.923 -35.123 1.00 97.81 171 LEU A C 1
ATOM 1385 O O . LEU A 1 171 ? 12.568 -2.874 -34.756 1.00 97.81 171 LEU A O 1
ATOM 1389 N N . LYS A 1 172 ? 11.704 -1.635 -36.424 1.00 97.25 172 LYS A N 1
ATOM 1390 C CA . LYS A 1 172 ? 12.373 -2.373 -37.514 1.00 97.25 172 LYS A CA 1
ATOM 1391 C C . LYS A 1 172 ? 13.889 -2.299 -37.390 1.00 97.25 172 LYS A C 1
ATOM 1393 O O . LYS A 1 172 ? 14.544 -3.340 -37.424 1.00 97.25 172 LYS A O 1
ATOM 1398 N N . ARG A 1 173 ? 14.450 -1.115 -37.129 1.00 97.06 173 ARG A N 1
ATOM 1399 C CA . ARG A 1 173 ? 15.890 -0.961 -36.859 1.00 97.06 173 ARG A CA 1
ATOM 1400 C C . ARG A 1 173 ? 16.354 -1.847 -35.705 1.00 97.06 173 ARG A C 1
ATOM 1402 O O . ARG A 1 173 ? 17.389 -2.493 -35.819 1.00 97.06 173 ARG A O 1
ATOM 1409 N N . PHE A 1 174 ? 15.580 -1.949 -34.625 1.00 97.06 174 PHE A N 1
ATOM 1410 C CA . PHE A 1 174 ? 15.922 -2.826 -33.500 1.00 97.06 174 PHE A CA 1
ATOM 1411 C C . PHE A 1 174 ? 15.870 -4.328 -33.835 1.00 97.06 174 PHE A C 1
ATOM 1413 O O . PHE A 1 174 ? 16.456 -5.134 -33.110 1.00 97.06 174 PHE A O 1
ATOM 1420 N N . THR A 1 175 ? 15.228 -4.725 -34.940 1.00 96.94 175 THR A N 1
ATOM 1421 C CA . THR A 1 175 ? 15.294 -6.103 -35.457 1.00 96.94 175 THR A CA 1
ATOM 1422 C C . THR A 1 175 ? 16.540 -6.397 -36.305 1.00 96.94 175 THR A C 1
ATOM 1424 O O . THR A 1 175 ? 16.856 -7.570 -36.534 1.00 96.94 175 THR A O 1
ATOM 1427 N N . GLU A 1 176 ? 17.273 -5.358 -36.714 1.00 94.88 176 GLU A N 1
ATOM 1428 C CA . GLU A 1 176 ? 18.410 -5.396 -37.651 1.00 94.88 176 GLU A CA 1
ATOM 1429 C C . GLU A 1 176 ? 19.569 -4.486 -37.176 1.00 94.88 176 GLU A C 1
ATOM 1431 O O . GLU A 1 176 ? 20.213 -3.786 -37.962 1.00 94.88 176 GLU A O 1
ATOM 1436 N N . LEU A 1 177 ? 19.830 -4.450 -35.859 1.00 93.81 177 LEU A N 1
ATOM 1437 C CA . LEU A 1 177 ? 20.855 -3.571 -35.271 1.00 93.81 177 LEU A CA 1
ATOM 1438 C C . LEU A 1 177 ? 22.271 -3.862 -35.770 1.00 93.81 177 LEU A C 1
ATOM 1440 O O . LEU A 1 177 ? 23.064 -2.939 -35.920 1.00 93.81 177 LEU A O 1
ATOM 1444 N N . ASP A 1 178 ? 22.592 -5.125 -36.025 1.00 91.12 178 ASP A N 1
ATOM 1445 C CA . ASP A 1 178 ? 23.869 -5.565 -36.584 1.00 91.12 178 ASP A CA 1
ATOM 1446 C C . ASP A 1 178 ? 24.149 -4.914 -37.946 1.00 91.12 178 ASP A C 1
ATOM 1448 O O . ASP A 1 178 ? 25.245 -4.394 -38.188 1.00 91.12 178 ASP A O 1
ATOM 1452 N N . VAL A 1 179 ? 23.127 -4.865 -38.804 1.00 92.94 179 VAL A N 1
ATOM 1453 C CA . VAL A 1 179 ? 23.185 -4.191 -40.106 1.00 92.94 179 VAL A CA 1
ATOM 1454 C C . VAL A 1 179 ? 23.328 -2.682 -39.912 1.00 92.94 179 VAL A C 1
ATOM 1456 O O . VAL A 1 179 ? 24.193 -2.057 -40.529 1.00 92.94 179 VAL A O 1
ATOM 1459 N N . TYR A 1 180 ? 22.533 -2.095 -39.012 1.00 94.06 180 TYR A N 1
ATOM 1460 C CA . TYR A 1 180 ? 22.592 -0.661 -38.724 1.00 94.06 180 TYR A CA 1
ATOM 1461 C C . TYR A 1 180 ? 23.975 -0.225 -38.225 1.00 94.06 180 TYR A C 1
ATOM 1463 O O . TYR A 1 180 ? 24.514 0.755 -38.739 1.00 94.06 180 TYR A O 1
ATOM 1471 N N . PHE A 1 181 ? 24.569 -0.951 -37.273 1.00 93.81 181 PHE A N 1
ATOM 1472 C CA . PHE A 1 181 ? 25.894 -0.637 -36.733 1.00 93.81 181 PHE A CA 1
ATOM 1473 C C . PHE A 1 181 ? 27.000 -0.801 -37.776 1.00 93.81 181 PHE A C 1
ATOM 1475 O O . PHE A 1 181 ? 27.899 0.035 -37.827 1.00 93.81 181 PHE A O 1
ATOM 1482 N N . SER A 1 182 ? 26.901 -1.809 -38.648 1.00 91.88 182 SER A N 1
ATOM 1483 C CA . SER A 1 182 ? 27.848 -2.003 -39.755 1.00 91.88 182 SER A CA 1
ATOM 1484 C C . SER A 1 182 ? 27.805 -0.844 -40.758 1.00 91.88 182 SER A C 1
ATOM 1486 O O . SER A 1 182 ? 28.847 -0.398 -41.231 1.00 91.88 182 SER A O 1
ATOM 1488 N N . GLY A 1 183 ? 26.611 -0.321 -41.060 1.00 92.56 183 GLY A N 1
ATOM 1489 C CA . GLY A 1 183 ? 26.433 0.833 -41.950 1.00 92.56 183 GLY A CA 1
ATOM 1490 C C . GLY A 1 183 ? 26.664 2.197 -41.287 1.00 92.56 183 GLY A C 1
ATOM 1491 O O . GLY A 1 183 ? 26.901 3.181 -41.983 1.00 92.56 183 GLY A O 1
ATOM 1492 N N . ASN A 1 184 ? 26.603 2.275 -39.954 1.00 91.81 184 ASN A N 1
ATOM 1493 C CA . ASN A 1 184 ? 26.715 3.514 -39.180 1.00 91.81 184 ASN A CA 1
ATOM 1494 C C . ASN A 1 184 ? 27.709 3.360 -38.012 1.00 91.81 184 ASN A C 1
ATOM 1496 O O . ASN A 1 184 ? 27.310 3.510 -36.853 1.00 91.81 184 ASN A O 1
ATOM 1500 N N . PRO A 1 185 ? 29.007 3.119 -38.271 1.00 87.62 185 PRO A N 1
ATOM 1501 C CA . PRO A 1 185 ? 30.002 2.927 -37.208 1.00 87.62 185 PRO A CA 1
ATOM 1502 C C . PRO A 1 185 ? 30.133 4.154 -36.286 1.00 87.62 185 PRO A C 1
ATOM 1504 O O . PRO A 1 185 ? 30.467 4.033 -35.111 1.00 87.62 185 PRO A O 1
ATOM 1507 N N . ASP A 1 186 ? 29.794 5.335 -36.804 1.00 88.44 186 ASP A N 1
ATOM 1508 C CA . ASP A 1 186 ? 29.862 6.624 -36.117 1.00 88.44 186 ASP A CA 1
ATOM 1509 C C . ASP A 1 186 ? 28.535 7.070 -35.471 1.00 88.44 186 ASP A C 1
ATOM 1511 O O . ASP A 1 186 ? 28.409 8.227 -35.064 1.00 88.44 186 ASP A O 1
ATOM 1515 N N . TRP A 1 187 ? 27.528 6.192 -35.353 1.00 89.88 187 TRP A N 1
ATOM 1516 C CA . TRP A 1 187 ? 26.201 6.555 -34.822 1.00 89.88 187 TRP A CA 1
ATOM 1517 C C . TRP A 1 187 ? 26.268 7.249 -33.451 1.00 89.88 187 TRP A C 1
ATOM 1519 O O . TRP A 1 187 ? 25.478 8.149 -33.175 1.00 89.88 187 TRP A O 1
ATOM 1529 N N . ILE A 1 188 ? 27.243 6.879 -32.613 1.00 88.88 188 ILE A N 1
ATOM 1530 C CA . ILE A 1 188 ? 27.413 7.426 -31.265 1.00 88.88 188 ILE A CA 1
ATOM 1531 C C . ILE A 1 188 ? 27.798 8.910 -31.267 1.00 88.88 188 ILE A C 1
ATOM 1533 O O . ILE A 1 188 ? 27.513 9.612 -30.304 1.00 88.88 188 ILE A O 1
ATOM 1537 N N . LYS A 1 189 ? 28.376 9.431 -32.362 1.00 86.44 189 LYS A N 1
ATOM 1538 C CA . LYS A 1 189 ? 28.665 10.870 -32.518 1.00 86.44 189 LYS A CA 1
ATOM 1539 C C . LYS A 1 189 ? 27.389 11.720 -32.545 1.00 86.44 189 LYS A C 1
ATOM 1541 O O . LYS A 1 189 ? 27.463 12.928 -32.356 1.00 86.44 189 LYS A O 1
ATOM 1546 N N . LYS A 1 190 ? 26.225 11.096 -32.765 1.00 87.06 190 LYS A N 1
ATOM 1547 C CA . LYS A 1 190 ? 24.901 11.733 -32.721 1.00 87.06 190 LYS A CA 1
ATOM 1548 C C . LYS A 1 190 ? 24.357 11.880 -31.293 1.00 87.06 190 LYS A C 1
ATOM 1550 O O . LYS A 1 190 ? 23.301 12.478 -31.105 1.00 87.06 190 LYS A O 1
ATOM 1555 N N . LEU A 1 191 ? 25.051 11.331 -30.292 1.00 89.75 191 LEU A N 1
ATOM 1556 C CA . LEU A 1 191 ? 24.703 11.483 -28.884 1.00 89.75 191 LEU A CA 1
ATOM 1557 C C . LEU A 1 191 ? 24.794 12.952 -28.463 1.00 89.75 191 LEU A C 1
ATOM 1559 O O . LEU A 1 191 ? 25.835 13.592 -28.603 1.00 89.75 191 LEU A O 1
ATOM 1563 N N . ILE A 1 192 ? 23.711 13.468 -27.889 1.00 88.56 192 ILE A N 1
ATOM 1564 C CA . ILE A 1 192 ? 23.693 14.807 -27.301 1.00 88.56 192 ILE A CA 1
ATOM 1565 C C . ILE A 1 192 ? 24.322 14.740 -25.912 1.00 88.56 192 ILE A C 1
ATOM 1567 O O . ILE A 1 192 ? 23.814 14.046 -25.033 1.00 88.56 192 ILE A O 1
ATOM 1571 N N . ASN A 1 193 ? 25.409 15.489 -25.724 1.00 87.69 193 ASN A N 1
ATOM 1572 C CA . ASN A 1 193 ? 26.037 15.685 -24.424 1.00 87.69 193 ASN A CA 1
ATOM 1573 C C . ASN A 1 193 ? 25.474 16.949 -23.751 1.00 87.69 193 ASN A C 1
ATOM 1575 O O . ASN A 1 193 ? 25.854 18.071 -24.094 1.00 87.69 193 ASN A O 1
ATOM 1579 N N . ASP A 1 194 ? 24.605 16.755 -22.758 1.00 85.06 194 ASP A N 1
ATOM 1580 C CA . ASP A 1 194 ? 23.957 17.836 -22.000 1.00 85.06 194 ASP A CA 1
ATOM 1581 C C . ASP A 1 194 ? 24.928 18.696 -21.165 1.00 85.06 194 ASP A C 1
ATOM 1583 O O . ASP A 1 194 ? 24.569 19.782 -20.709 1.00 85.06 194 ASP A O 1
ATOM 1587 N N . GLU A 1 195 ? 26.177 18.260 -20.971 1.00 79.69 195 GLU A N 1
ATOM 1588 C CA . GLU A 1 195 ? 27.233 19.063 -20.343 1.00 79.69 195 GLU A CA 1
ATOM 1589 C C . GLU A 1 195 ? 27.662 20.248 -21.226 1.00 79.69 195 GLU A C 1
ATOM 1591 O O . GLU A 1 195 ? 28.021 21.308 -20.715 1.00 79.69 195 GLU A O 1
ATOM 1596 N N . GLN A 1 196 ? 27.595 20.102 -22.554 1.00 76.94 196 GLN A N 1
ATOM 1597 C CA . GLN A 1 196 ? 28.212 21.038 -23.501 1.00 76.94 196 GLN A CA 1
ATOM 1598 C C . GLN A 1 196 ? 27.359 22.281 -23.821 1.00 76.94 196 GLN A C 1
ATOM 1600 O O . GLN A 1 196 ? 27.768 23.083 -24.656 1.00 76.94 196 GLN A O 1
ATOM 1605 N N . LYS A 1 197 ? 26.208 22.478 -23.149 1.00 62.91 197 LYS A N 1
ATOM 1606 C CA . LYS A 1 197 ? 25.268 23.607 -23.360 1.00 62.91 197 LYS A CA 1
ATOM 1607 C C . LYS A 1 197 ? 25.002 23.911 -24.845 1.00 62.91 197 LYS A C 1
ATOM 1609 O O . LYS A 1 197 ? 24.931 25.069 -25.246 1.00 62.91 197 LYS A O 1
ATOM 1614 N N . THR A 1 198 ? 24.885 22.879 -25.671 1.00 58.50 198 THR A N 1
ATOM 1615 C CA . THR A 1 198 ? 24.491 23.037 -27.069 1.00 58.50 198 THR A CA 1
ATOM 1616 C C . THR A 1 198 ? 22.978 23.240 -27.143 1.00 58.50 198 THR A C 1
ATOM 1618 O O . THR A 1 198 ? 22.226 22.541 -26.463 1.00 58.50 198 THR A O 1
ATOM 1621 N N . ASP A 1 199 ? 22.517 24.201 -27.952 1.00 51.81 199 ASP A N 1
ATOM 1622 C CA . ASP A 1 199 ? 21.093 24.354 -28.277 1.00 51.81 199 ASP A CA 1
ATOM 1623 C C . ASP A 1 199 ? 20.630 23.095 -29.025 1.00 51.81 199 ASP A C 1
ATOM 1625 O O . ASP A 1 199 ? 20.811 22.948 -30.235 1.00 51.81 199 ASP A O 1
ATOM 1629 N N . SER A 1 200 ? 20.102 22.117 -28.287 1.00 56.09 200 SER A N 1
ATOM 1630 C CA . SER A 1 200 ? 19.703 20.837 -28.861 1.00 56.09 200 SER A CA 1
ATOM 1631 C C . SER A 1 200 ? 18.402 21.000 -29.649 1.00 56.09 200 SER A C 1
ATOM 1633 O O . SER A 1 200 ? 17.343 21.251 -29.075 1.00 56.09 200 SER A O 1
ATOM 1635 N N . THR A 1 201 ? 18.452 20.795 -30.964 1.00 52.81 201 THR A N 1
ATOM 1636 C CA . THR A 1 201 ? 17.283 20.820 -31.867 1.00 52.81 201 THR A CA 1
ATOM 1637 C C . THR A 1 201 ? 16.374 19.580 -31.742 1.00 52.81 201 THR A C 1
ATOM 1639 O O . THR A 1 201 ? 15.236 19.581 -32.236 1.00 52.81 201 THR A O 1
ATOM 1642 N N . LEU A 1 202 ? 16.858 18.527 -31.066 1.00 69.44 202 LEU A N 1
ATOM 1643 C CA . LEU A 1 202 ? 16.184 17.240 -30.851 1.00 69.44 202 LEU A CA 1
ATOM 1644 C C . LEU A 1 202 ? 15.508 17.191 -29.473 1.00 69.44 202 LEU A C 1
ATOM 1646 O O . LEU A 1 202 ? 16.108 16.814 -28.463 1.00 69.44 202 LEU A O 1
ATOM 1650 N N . SER A 1 203 ? 14.234 17.569 -29.461 1.00 81.19 203 SER A N 1
ATOM 1651 C CA . SER A 1 203 ? 13.366 17.541 -28.284 1.00 81.19 203 SER A CA 1
ATOM 1652 C C . SER A 1 203 ? 12.646 16.190 -28.147 1.00 81.19 203 SER A C 1
ATOM 1654 O O . SER A 1 203 ? 12.369 15.529 -29.150 1.00 81.19 203 SER A O 1
ATOM 1656 N N . PHE A 1 204 ? 12.356 15.763 -26.912 1.00 88.31 204 PHE A N 1
ATOM 1657 C CA . PHE A 1 204 ? 11.744 14.454 -26.631 1.00 88.31 204 PHE A CA 1
ATOM 1658 C C . PHE A 1 204 ? 10.277 14.363 -27.072 1.00 88.31 204 PHE A C 1
ATOM 1660 O O . PHE A 1 204 ? 9.786 13.267 -27.319 1.00 88.31 204 PHE A O 1
ATOM 1667 N N . ASP A 1 205 ? 9.582 15.494 -27.219 1.00 87.00 205 ASP A N 1
ATOM 1668 C CA . ASP A 1 205 ? 8.201 15.552 -27.725 1.00 87.00 205 ASP A CA 1
ATOM 1669 C C . ASP A 1 205 ? 8.080 15.145 -29.200 1.00 87.00 205 ASP A C 1
ATOM 1671 O O . ASP A 1 205 ? 6.998 14.770 -29.641 1.00 87.00 205 ASP A O 1
ATOM 1675 N N . LYS A 1 206 ? 9.187 15.178 -29.952 1.00 88.31 206 LYS A N 1
ATOM 1676 C CA . LYS A 1 206 ? 9.249 14.703 -31.342 1.00 88.31 206 LYS A CA 1
ATOM 1677 C C . LYS A 1 206 ? 9.446 13.194 -31.462 1.00 88.31 206 LYS A C 1
ATOM 1679 O O . LYS A 1 206 ? 9.389 12.674 -32.571 1.00 88.31 206 LYS A O 1
ATOM 1684 N N . LEU A 1 207 ? 9.730 12.497 -30.358 1.00 90.94 207 LEU A N 1
ATOM 1685 C CA . LEU A 1 207 ? 9.870 11.047 -30.396 1.00 90.94 207 LEU A CA 1
ATOM 1686 C C . LEU A 1 207 ? 8.522 10.390 -30.723 1.00 90.94 207 LEU A C 1
ATOM 1688 O O . LEU A 1 207 ? 7.493 10.870 -30.237 1.00 90.94 207 LEU A O 1
ATOM 1692 N N . PRO A 1 208 ? 8.523 9.276 -31.474 1.00 93.31 208 PRO A N 1
ATOM 1693 C CA . PRO A 1 208 ? 7.334 8.457 -31.661 1.00 93.31 208 PRO A CA 1
ATOM 1694 C C . PRO A 1 208 ? 6.695 8.031 -30.320 1.00 93.31 208 PRO A C 1
ATOM 1696 O O . PRO A 1 208 ? 7.418 7.864 -29.332 1.00 93.31 208 PRO A O 1
ATOM 1699 N N . PRO A 1 209 ? 5.365 7.853 -30.235 1.00 93.12 209 PRO A N 1
ATOM 1700 C CA . PRO A 1 209 ? 4.673 7.592 -28.969 1.00 93.12 209 PRO A CA 1
ATOM 1701 C C . PRO A 1 209 ? 5.185 6.384 -28.165 1.00 93.12 209 PRO A C 1
ATOM 1703 O O . PRO A 1 209 ? 5.409 6.513 -26.959 1.00 93.12 209 PRO A O 1
ATOM 1706 N N . ILE A 1 210 ? 5.438 5.221 -28.779 1.00 95.69 210 ILE A N 1
ATOM 1707 C CA . ILE A 1 210 ? 5.983 4.062 -28.039 1.00 95.69 210 ILE A CA 1
ATOM 1708 C C . ILE A 1 210 ? 7.416 4.361 -27.585 1.00 95.69 210 ILE A C 1
ATOM 1710 O O . ILE A 1 210 ? 7.788 4.022 -26.459 1.00 95.69 210 ILE A O 1
ATOM 1714 N N . ALA A 1 211 ? 8.212 5.049 -28.408 1.00 95.50 211 ALA A N 1
ATOM 1715 C CA . ALA A 1 211 ? 9.533 5.522 -27.998 1.00 95.50 211 ALA A CA 1
ATOM 1716 C C . ALA A 1 211 ? 9.468 6.504 -26.811 1.00 95.50 211 ALA A C 1
ATOM 1718 O O . ALA A 1 211 ? 10.325 6.434 -25.929 1.00 95.50 211 ALA A O 1
ATOM 1719 N N . GLN A 1 212 ? 8.456 7.374 -26.728 1.00 94.06 212 GLN A N 1
ATOM 1720 C CA . GLN A 1 212 ? 8.219 8.240 -25.565 1.00 94.06 212 GLN A CA 1
ATOM 1721 C C . GLN A 1 212 ? 7.943 7.416 -24.299 1.00 94.06 212 GLN A C 1
ATOM 1723 O O . GLN A 1 212 ? 8.586 7.631 -23.273 1.00 94.06 212 GLN A O 1
ATOM 1728 N N . LEU A 1 213 ? 7.067 6.411 -24.378 1.00 94.69 213 LEU A N 1
ATOM 1729 C CA . LEU A 1 213 ? 6.790 5.501 -23.261 1.00 94.69 213 LEU A CA 1
ATOM 1730 C C . LEU A 1 213 ? 8.043 4.746 -22.797 1.00 94.69 213 LEU A C 1
ATOM 1732 O O . LEU A 1 213 ? 8.341 4.713 -21.603 1.00 94.69 213 LEU A O 1
ATOM 1736 N N . VAL A 1 214 ? 8.807 4.171 -23.728 1.00 96.94 214 VAL A N 1
ATOM 1737 C CA . VAL A 1 214 ? 10.076 3.496 -23.414 1.00 96.94 214 VAL A CA 1
ATOM 1738 C C . VAL A 1 214 ? 11.070 4.479 -22.789 1.00 96.94 214 VAL A C 1
ATOM 1740 O O . VAL A 1 214 ? 11.709 4.147 -21.793 1.00 96.94 214 VAL A O 1
ATOM 1743 N N . SER A 1 215 ? 11.142 5.710 -23.300 1.00 95.25 215 SER A N 1
ATOM 1744 C CA . SER A 1 215 ? 11.976 6.786 -22.748 1.00 95.25 215 SER A CA 1
ATOM 1745 C C . SER A 1 215 ? 11.606 7.122 -21.303 1.00 95.25 215 SER A C 1
ATOM 1747 O O . SER A 1 215 ? 12.487 7.255 -20.452 1.00 95.25 215 SER A O 1
ATOM 1749 N N . TRP A 1 216 ? 10.308 7.214 -21.001 1.00 94.81 216 TRP A N 1
ATOM 1750 C CA . TRP A 1 216 ? 9.821 7.443 -19.644 1.00 94.81 216 TRP A CA 1
ATOM 1751 C C . TRP A 1 216 ? 10.155 6.272 -18.716 1.00 94.81 216 TRP A C 1
ATOM 1753 O O . TRP A 1 216 ? 10.640 6.490 -17.609 1.00 94.81 216 TRP A O 1
ATOM 1763 N N . LEU A 1 217 ? 9.986 5.026 -19.162 1.00 96.69 217 LEU A N 1
ATOM 1764 C CA . LEU A 1 217 ? 10.359 3.851 -18.367 1.00 96.69 217 LEU A CA 1
ATOM 1765 C C . LEU A 1 217 ? 11.862 3.825 -18.060 1.00 96.69 217 LEU A C 1
ATOM 1767 O O . LEU A 1 217 ? 12.241 3.597 -16.912 1.00 96.69 217 LEU A O 1
ATOM 1771 N N . ILE A 1 218 ? 12.708 4.119 -19.054 1.00 96.62 218 ILE A N 1
ATOM 1772 C CA . ILE A 1 218 ? 14.163 4.200 -18.882 1.00 96.62 218 ILE A CA 1
ATOM 1773 C C . ILE A 1 218 ? 14.518 5.278 -17.861 1.00 96.62 218 ILE A C 1
ATOM 1775 O O . ILE A 1 218 ? 15.227 4.988 -16.912 1.00 96.62 218 ILE A O 1
ATOM 1779 N N . VAL A 1 219 ? 14.029 6.510 -17.994 1.00 93.44 219 VAL A N 1
ATOM 1780 C CA . VAL A 1 219 ? 14.495 7.605 -17.122 1.00 93.44 219 VAL A CA 1
ATOM 1781 C C . VAL A 1 219 ? 13.895 7.566 -15.712 1.00 93.44 219 VAL A C 1
ATOM 1783 O O . VAL A 1 219 ? 14.412 8.212 -14.804 1.00 93.44 219 VAL A O 1
ATOM 1786 N N . THR A 1 220 ? 12.802 6.823 -15.502 1.00 92.69 220 THR A N 1
ATOM 1787 C CA . THR A 1 220 ? 12.081 6.812 -14.217 1.00 92.69 220 THR A CA 1
ATOM 1788 C C . THR A 1 220 ? 12.288 5.561 -13.371 1.00 92.69 220 THR A C 1
ATOM 1790 O O . THR A 1 220 ? 11.773 5.515 -12.251 1.00 92.69 220 THR A O 1
ATOM 1793 N N . HIS A 1 221 ? 13.022 4.549 -13.844 1.00 92.88 221 HIS A N 1
ATOM 1794 C CA . HIS A 1 221 ? 13.126 3.259 -13.147 1.00 92.88 221 HIS A CA 1
ATOM 1795 C C . HIS A 1 221 ? 13.827 3.326 -11.779 1.00 92.88 221 HIS A C 1
ATOM 1797 O O . HIS A 1 221 ? 13.596 2.455 -10.953 1.00 92.88 221 HIS A O 1
ATOM 1803 N N . HIS A 1 222 ? 14.615 4.363 -11.482 1.00 87.25 222 HIS A N 1
ATOM 1804 C CA . HIS A 1 222 ? 15.140 4.599 -10.129 1.00 87.25 222 HIS A CA 1
ATOM 1805 C C . HIS A 1 222 ? 14.397 5.711 -9.388 1.00 87.25 222 HIS A C 1
ATOM 1807 O O . HIS A 1 222 ? 1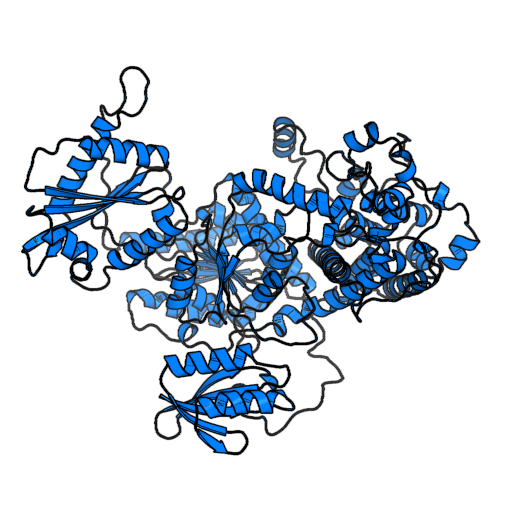4.158 5.610 -8.180 1.00 87.25 222 HIS A O 1
ATOM 1813 N N . ARG A 1 223 ? 14.014 6.776 -10.102 1.00 86.50 223 ARG A N 1
ATOM 1814 C CA . ARG A 1 223 ? 13.439 7.978 -9.499 1.00 86.50 223 ARG A CA 1
ATOM 1815 C C . ARG A 1 223 ? 12.447 8.666 -10.428 1.00 86.50 223 ARG A C 1
ATOM 1817 O O . ARG A 1 223 ? 12.735 8.867 -11.604 1.00 86.50 223 ARG A O 1
ATOM 1824 N N . MET A 1 224 ? 11.304 9.080 -9.889 1.00 85.69 224 MET A N 1
ATOM 1825 C CA . MET A 1 224 ? 10.321 9.853 -10.650 1.00 85.69 224 MET A CA 1
ATOM 1826 C C . MET A 1 224 ? 10.884 11.228 -11.044 1.00 85.69 224 MET A C 1
ATOM 1828 O O . MET A 1 224 ? 11.673 11.793 -10.278 1.00 85.69 224 MET A O 1
ATOM 1832 N N . PRO A 1 225 ? 10.483 11.790 -12.204 1.00 80.38 225 PRO A N 1
ATOM 1833 C CA . PRO A 1 225 ? 10.929 13.100 -12.635 1.00 80.38 225 PRO A CA 1
ATOM 1834 C C . PRO A 1 225 ? 10.540 14.140 -11.608 1.00 80.38 225 PRO A C 1
ATOM 1836 O O . PRO A 1 225 ? 9.363 14.361 -11.323 1.00 80.38 225 PRO A O 1
ATOM 1839 N N . VAL A 1 226 ? 11.557 14.782 -11.053 1.00 68.75 226 VAL A N 1
ATOM 1840 C CA . VAL A 1 226 ? 11.344 15.941 -10.216 1.00 68.75 226 VAL A CA 1
ATOM 1841 C C . VAL A 1 226 ? 11.297 17.125 -11.156 1.00 68.75 226 VAL A C 1
ATOM 1843 O O . VAL A 1 226 ? 12.306 17.597 -11.678 1.00 68.75 226 VAL A O 1
ATOM 1846 N N . GLU A 1 227 ? 10.086 17.576 -11.415 1.00 59.03 227 GLU A N 1
ATOM 1847 C CA . GLU A 1 227 ? 9.864 18.860 -12.044 1.00 59.03 227 GLU A CA 1
ATOM 1848 C C . GLU A 1 227 ? 10.646 19.956 -11.287 1.00 59.03 227 GLU A C 1
ATOM 1850 O O . GLU A 1 227 ? 10.939 19.805 -10.104 1.00 59.03 227 GLU A O 1
ATOM 1855 N N . THR A 1 228 ? 10.986 21.083 -11.918 1.00 49.69 228 THR A N 1
ATOM 1856 C CA . THR A 1 228 ? 11.717 22.223 -11.303 1.00 49.69 228 THR A CA 1
ATOM 1857 C C . THR A 1 228 ? 10.987 22.903 -10.117 1.00 49.69 228 THR A C 1
ATOM 1859 O O . THR A 1 228 ? 11.229 24.059 -9.800 1.00 49.69 228 THR A O 1
ATOM 1862 N N . PHE A 1 229 ? 10.090 22.192 -9.439 1.00 46.28 229 PHE A N 1
ATOM 1863 C CA . PHE A 1 229 ? 9.180 22.581 -8.372 1.00 46.28 229 PHE A CA 1
ATOM 1864 C C . PHE A 1 229 ? 9.694 22.285 -6.956 1.00 46.28 229 PHE A C 1
ATOM 1866 O O . PHE A 1 229 ? 9.003 22.607 -5.993 1.00 46.28 229 PHE A O 1
ATOM 1873 N N . TYR A 1 230 ? 10.942 21.822 -6.815 1.00 45.81 230 TYR A N 1
ATOM 1874 C CA . TYR A 1 230 ? 11.762 22.243 -5.669 1.00 45.81 230 TYR A CA 1
ATOM 1875 C C . TYR A 1 230 ? 12.387 23.631 -5.895 1.00 45.81 230 TYR A C 1
ATOM 1877 O O . TYR A 1 230 ? 13.380 23.990 -5.266 1.00 45.81 230 TYR A O 1
ATOM 1885 N N . ALA A 1 231 ? 11.795 24.456 -6.767 1.00 47.53 231 ALA A N 1
ATOM 1886 C CA . ALA A 1 231 ? 11.874 25.896 -6.591 1.00 47.53 231 ALA A CA 1
ATOM 1887 C C . ALA A 1 231 ? 11.472 26.254 -5.146 1.00 47.53 231 ALA A C 1
ATOM 1889 O O . ALA A 1 231 ? 10.747 25.505 -4.485 1.00 47.53 231 ALA A O 1
ATOM 1890 N N . ASN A 1 232 ? 11.941 27.397 -4.637 1.00 52.94 232 ASN A N 1
ATOM 1891 C CA . ASN A 1 232 ? 11.556 27.840 -3.297 1.00 52.94 232 ASN A CA 1
ATOM 1892 C C . ASN A 1 232 ? 10.019 27.789 -3.125 1.00 52.94 232 ASN A C 1
ATOM 1894 O O . ASN A 1 232 ? 9.269 27.910 -4.099 1.00 52.94 232 ASN A O 1
ATOM 1898 N N . ASN A 1 233 ? 9.540 27.615 -1.888 1.00 61.47 233 ASN A N 1
ATOM 1899 C CA . ASN A 1 233 ? 8.107 27.444 -1.601 1.00 61.47 233 ASN A CA 1
ATOM 1900 C C . ASN A 1 233 ? 7.208 28.478 -2.307 1.00 61.47 233 ASN A C 1
ATOM 1902 O O . ASN A 1 233 ? 6.100 28.142 -2.712 1.00 61.47 233 ASN A O 1
ATOM 1906 N N . LYS A 1 234 ? 7.695 29.708 -2.513 1.00 68.44 234 LYS A N 1
ATOM 1907 C CA . LYS A 1 234 ? 6.959 30.790 -3.176 1.00 68.44 234 LYS A CA 1
ATOM 1908 C C . LYS A 1 234 ? 6.667 30.491 -4.650 1.00 68.44 234 LYS A C 1
ATOM 1910 O O . LYS A 1 234 ? 5.546 30.695 -5.094 1.00 68.44 234 LYS A O 1
ATOM 1915 N N . ALA A 1 235 ? 7.636 29.979 -5.404 1.00 63.84 235 ALA A N 1
ATOM 1916 C CA . ALA A 1 235 ? 7.443 29.642 -6.815 1.00 63.84 235 ALA A CA 1
ATOM 1917 C C . ALA A 1 235 ? 6.466 28.470 -7.006 1.00 63.84 235 ALA A C 1
ATOM 1919 O O . ALA A 1 235 ? 5.618 28.517 -7.895 1.00 63.84 235 ALA A O 1
ATOM 1920 N N . ARG A 1 236 ? 6.528 27.456 -6.131 1.00 64.06 236 ARG A N 1
ATOM 1921 C CA . ARG A 1 236 ? 5.574 26.336 -6.130 1.00 64.06 236 ARG A CA 1
ATOM 1922 C C . ARG A 1 236 ? 4.152 26.806 -5.819 1.00 64.06 236 ARG A C 1
ATOM 1924 O O . ARG A 1 236 ? 3.230 26.444 -6.542 1.00 64.06 236 ARG A O 1
ATOM 1931 N N . LEU A 1 237 ? 3.989 27.632 -4.783 1.00 67.12 237 LEU A N 1
ATOM 1932 C CA . LEU A 1 237 ? 2.691 28.200 -4.407 1.00 67.12 237 LEU A CA 1
ATOM 1933 C C . LEU A 1 237 ? 2.111 29.078 -5.522 1.00 67.12 237 LEU A C 1
ATOM 1935 O O . LEU A 1 237 ? 0.927 28.968 -5.816 1.00 67.12 237 LEU A O 1
ATOM 1939 N N . ASN A 1 238 ? 2.940 29.885 -6.190 1.00 68.56 238 ASN A N 1
ATOM 1940 C CA . ASN A 1 238 ? 2.504 30.711 -7.318 1.00 68.56 238 ASN A CA 1
ATOM 1941 C C . ASN A 1 238 ? 2.012 29.860 -8.494 1.00 68.56 238 ASN A C 1
ATOM 1943 O O . ASN A 1 238 ? 0.931 30.096 -9.017 1.00 68.56 238 ASN A O 1
ATOM 1947 N N . ALA A 1 239 ? 2.770 28.838 -8.886 1.00 65.38 239 ALA A N 1
ATOM 1948 C CA . ALA A 1 239 ? 2.376 27.960 -9.981 1.00 65.38 239 ALA A CA 1
ATOM 1949 C C . ALA A 1 239 ? 1.144 27.097 -9.639 1.00 65.38 239 ALA A C 1
ATOM 1951 O O . ALA A 1 239 ? 0.339 26.797 -10.519 1.00 65.38 239 ALA A O 1
ATOM 1952 N N . GLN A 1 240 ? 0.951 26.735 -8.365 1.00 66.00 240 GLN A N 1
ATOM 1953 C CA . GLN A 1 240 ? -0.284 26.102 -7.896 1.00 66.00 240 GLN A CA 1
ATOM 1954 C C . GLN A 1 240 ? -1.475 27.067 -7.969 1.00 66.00 240 GLN A C 1
ATOM 1956 O O . GLN A 1 240 ? -2.521 26.692 -8.492 1.00 66.00 240 GLN A O 1
ATOM 1961 N N . ALA A 1 241 ? -1.310 28.308 -7.500 1.00 68.25 241 ALA A N 1
ATOM 1962 C CA . ALA A 1 241 ? -2.346 29.341 -7.542 1.00 68.25 241 ALA A CA 1
ATOM 1963 C C . ALA A 1 241 ? -2.747 29.714 -8.980 1.00 68.25 241 ALA A C 1
ATOM 1965 O O . ALA A 1 241 ? -3.917 29.966 -9.248 1.00 68.25 241 ALA A O 1
ATOM 1966 N N . ASN A 1 242 ? -1.793 29.680 -9.912 1.00 69.25 242 ASN A N 1
ATOM 1967 C CA . ASN A 1 242 ? -2.018 29.940 -11.335 1.00 69.25 242 ASN A CA 1
ATOM 1968 C C . ASN A 1 242 ? -2.570 28.724 -12.105 1.00 69.25 242 ASN A C 1
ATOM 1970 O O . ASN A 1 242 ? -2.764 28.806 -13.316 1.00 69.25 242 ASN A O 1
ATOM 1974 N N . GLY A 1 243 ? -2.769 27.574 -11.447 1.00 63.12 243 GLY A N 1
ATOM 1975 C CA . GLY A 1 243 ? -3.236 26.343 -12.094 1.00 63.12 243 GLY A CA 1
ATOM 1976 C C . GLY A 1 243 ? -2.214 25.678 -13.027 1.00 63.12 243 GLY A C 1
ATOM 1977 O O . GLY A 1 243 ? -2.541 24.703 -13.696 1.00 63.12 243 GLY A O 1
ATOM 1978 N N . GLU A 1 244 ? -0.959 26.136 -13.049 1.00 65.12 244 GLU A N 1
ATOM 1979 C CA . GLU A 1 244 ? 0.103 25.624 -13.931 1.00 65.12 244 GLU A CA 1
ATOM 1980 C C . GLU A 1 244 ? 0.494 24.169 -13.619 1.00 65.12 244 GLU A C 1
ATOM 1982 O O . GLU A 1 244 ? 1.184 23.516 -14.406 1.00 65.12 244 GLU A O 1
ATOM 1987 N N . LEU A 1 245 ? 0.101 23.658 -12.451 1.00 63.25 245 LEU A N 1
ATOM 1988 C CA . LEU A 1 245 ? 0.323 22.282 -11.999 1.00 63.25 245 LEU A CA 1
ATOM 1989 C C . LEU A 1 245 ? -0.823 21.318 -12.350 1.00 63.25 245 LEU A C 1
ATOM 1991 O O . LEU A 1 245 ? -0.693 20.122 -12.100 1.00 63.25 245 LEU A O 1
ATOM 1995 N N . LEU A 1 246 ? -1.923 21.805 -12.927 1.00 60.75 246 LEU A N 1
ATOM 1996 C CA . LEU A 1 246 ? -3.094 20.997 -13.277 1.00 60.75 246 LEU A CA 1
ATOM 1997 C C . LEU A 1 246 ? -3.100 20.661 -14.779 1.00 60.75 246 LEU A C 1
ATOM 1999 O O . LEU A 1 246 ? -2.595 21.427 -15.596 1.00 60.75 246 LEU A O 1
ATOM 2003 N N . ASN A 1 247 ? -3.681 19.511 -15.143 1.00 59.41 247 ASN A N 1
ATOM 2004 C CA . ASN A 1 247 ? -3.976 19.109 -16.530 1.00 59.41 247 ASN A CA 1
ATOM 2005 C C . ASN A 1 247 ? -2.786 19.164 -17.509 1.00 59.41 247 ASN A C 1
ATOM 2007 O O . ASN A 1 247 ? -2.920 19.587 -18.660 1.00 59.41 247 ASN A O 1
ATOM 2011 N N . ARG A 1 248 ? -1.596 18.735 -17.073 1.00 69.50 248 ARG A N 1
ATOM 2012 C CA . ARG A 1 248 ? -0.438 18.639 -17.972 1.00 69.50 248 ARG A CA 1
ATOM 2013 C C . ARG A 1 248 ? -0.577 17.434 -18.895 1.00 69.50 248 ARG A C 1
ATOM 2015 O O . ARG A 1 248 ? -0.682 16.308 -18.426 1.00 69.50 248 ARG A O 1
ATOM 2022 N N . SER A 1 249 ? -0.525 17.674 -20.203 1.00 75.62 249 SER A N 1
ATOM 2023 C CA . SER A 1 249 ? -0.457 16.601 -21.196 1.00 75.62 249 SER A CA 1
ATOM 2024 C C . SER A 1 249 ? 0.934 15.963 -21.239 1.00 75.62 249 SER A C 1
ATOM 2026 O O . SER A 1 249 ? 1.944 16.614 -20.942 1.00 75.62 249 SER A O 1
ATOM 2028 N N . ALA A 1 250 ? 1.001 14.708 -21.686 1.00 79.50 250 ALA A N 1
ATOM 2029 C CA . ALA A 1 250 ? 2.263 14.009 -21.923 1.00 79.50 250 ALA A CA 1
ATOM 2030 C C . ALA A 1 250 ? 3.183 14.786 -22.883 1.00 79.50 250 ALA A C 1
ATOM 2032 O O . ALA A 1 250 ? 4.378 14.923 -22.625 1.00 79.50 250 ALA A O 1
ATOM 2033 N N . GLY A 1 251 ? 2.626 15.403 -23.931 1.00 80.88 251 GLY A N 1
ATOM 2034 C CA . GLY A 1 251 ? 3.394 16.249 -24.851 1.00 80.88 251 GLY A CA 1
ATOM 2035 C C . GLY A 1 251 ? 4.084 17.432 -24.156 1.00 80.88 251 GLY A C 1
ATOM 2036 O O . GLY A 1 251 ? 5.247 17.720 -24.431 1.00 80.88 251 GLY A O 1
ATOM 2037 N N . ASN A 1 252 ? 3.416 18.087 -23.198 1.00 80.31 252 ASN A N 1
ATOM 2038 C CA . ASN A 1 252 ? 4.022 19.171 -22.414 1.00 80.31 252 ASN A CA 1
ATOM 2039 C C . ASN A 1 252 ? 5.144 18.656 -21.499 1.00 80.31 252 ASN A C 1
ATOM 2041 O O . ASN A 1 252 ? 6.167 19.326 -21.348 1.00 80.31 252 ASN A O 1
ATOM 2045 N N . PHE A 1 253 ? 4.974 17.462 -20.921 1.00 84.25 253 PHE A N 1
ATOM 2046 C CA . PHE A 1 253 ? 6.025 16.802 -20.148 1.00 84.25 253 PHE A CA 1
ATOM 2047 C C . PHE A 1 253 ? 7.278 16.574 -21.005 1.00 84.25 253 PHE A C 1
ATOM 2049 O O . PHE A 1 253 ? 8.347 17.065 -20.646 1.00 84.25 253 PHE A O 1
ATOM 2056 N N . TYR A 1 254 ? 7.156 15.930 -22.170 1.00 86.31 254 TYR A N 1
ATOM 2057 C CA . TYR A 1 254 ? 8.311 15.646 -23.033 1.00 86.31 254 TYR A CA 1
ATOM 2058 C C . TYR A 1 254 ? 8.948 16.904 -23.627 1.00 86.31 254 TYR A C 1
ATOM 2060 O O . TYR A 1 254 ? 10.169 16.972 -23.740 1.00 86.31 254 TYR A O 1
ATOM 2068 N N . LYS A 1 255 ? 8.159 17.943 -23.919 1.00 85.38 255 LYS A N 1
ATOM 2069 C CA . LYS A 1 255 ? 8.680 19.239 -24.382 1.00 85.38 255 LYS A CA 1
ATOM 2070 C C . LYS A 1 255 ? 9.564 19.926 -23.336 1.00 85.38 255 LYS A C 1
ATOM 2072 O O . LYS A 1 255 ? 10.459 20.694 -23.679 1.00 85.38 255 LYS A O 1
ATOM 2077 N N . LYS A 1 256 ? 9.297 19.685 -22.050 1.00 81.69 256 LYS A N 1
ATOM 2078 C CA . LYS A 1 256 ? 10.034 20.269 -20.918 1.00 81.69 256 LYS A CA 1
ATOM 2079 C C . LYS A 1 256 ? 11.054 19.311 -20.300 1.00 81.69 256 LYS A C 1
ATOM 2081 O O . LYS A 1 256 ? 11.786 19.725 -19.398 1.00 81.69 256 LYS A O 1
ATOM 2086 N N . LEU A 1 257 ? 11.101 18.060 -20.759 1.00 85.75 257 LEU A N 1
ATOM 2087 C CA . LEU A 1 257 ? 11.968 17.023 -20.220 1.00 85.75 257 LEU A CA 1
ATOM 2088 C C . LEU A 1 257 ? 13.436 17.386 -20.460 1.00 85.75 257 LEU A C 1
ATOM 2090 O O . LEU A 1 257 ? 13.899 17.482 -21.594 1.00 85.75 257 LEU A O 1
ATOM 2094 N N . LYS A 1 258 ? 14.175 17.586 -19.370 1.00 87.12 258 LYS A N 1
ATOM 2095 C CA . LYS A 1 258 ? 15.601 17.924 -19.378 1.00 87.12 258 LYS A CA 1
ATOM 2096 C C . LYS A 1 258 ? 16.280 17.394 -18.123 1.00 87.12 258 LYS A C 1
ATOM 2098 O O . LYS A 1 258 ? 15.613 17.160 -17.115 1.00 87.12 258 LYS A O 1
ATOM 2103 N N . ALA A 1 259 ? 17.603 17.270 -18.159 1.00 87.38 259 ALA A N 1
ATOM 2104 C CA . ALA A 1 259 ? 18.378 16.949 -16.970 1.00 87.38 259 ALA A CA 1
ATOM 2105 C C . ALA A 1 259 ? 18.314 18.109 -15.964 1.00 87.38 259 ALA A C 1
ATOM 2107 O O . ALA A 1 259 ? 18.724 19.232 -16.266 1.00 87.38 259 ALA A O 1
ATOM 2108 N N . VAL A 1 260 ? 17.799 17.838 -14.764 1.00 83.56 260 VAL A N 1
ATOM 2109 C CA . VAL A 1 260 ? 17.657 18.826 -13.684 1.00 83.56 260 VAL A CA 1
ATOM 2110 C C . VAL A 1 260 ? 18.522 18.422 -12.495 1.00 83.56 260 VAL A C 1
ATOM 2112 O O . VAL A 1 260 ? 18.633 17.234 -12.171 1.00 83.56 260 VAL A O 1
ATOM 2115 N N . ASP A 1 261 ? 19.143 19.425 -11.869 1.00 82.44 261 ASP A N 1
ATOM 2116 C CA . ASP A 1 261 ? 19.935 19.243 -10.656 1.00 82.44 261 ASP A CA 1
ATOM 2117 C C . ASP A 1 261 ? 19.069 18.699 -9.514 1.00 82.44 261 ASP A C 1
ATOM 2119 O O . ASP A 1 261 ? 17.927 19.121 -9.324 1.00 82.44 261 ASP A O 1
ATOM 2123 N N . GLY A 1 262 ? 19.586 17.710 -8.791 1.00 77.75 262 GLY A N 1
ATOM 2124 C CA . GLY A 1 262 ? 18.839 17.035 -7.733 1.00 77.75 262 GLY A CA 1
ATOM 2125 C C . GLY A 1 262 ? 17.833 15.993 -8.231 1.00 77.75 262 GLY A C 1
ATOM 2126 O O . GLY A 1 262 ? 17.141 15.415 -7.396 1.00 77.75 262 GLY A O 1
ATOM 2127 N N . TRP A 1 263 ? 17.772 15.706 -9.540 1.00 84.31 263 TRP A N 1
ATOM 2128 C CA . TRP A 1 263 ? 17.072 14.546 -10.111 1.00 84.31 263 TRP A CA 1
ATOM 2129 C C . TRP A 1 263 ? 18.051 13.580 -10.788 1.00 84.31 263 TRP A C 1
ATOM 2131 O O . TRP A 1 263 ? 18.488 12.628 -10.145 1.00 84.31 263 TRP A O 1
ATOM 2141 N N . VAL A 1 264 ? 18.403 13.839 -12.053 1.00 87.69 264 VAL A N 1
ATOM 2142 C CA . VAL A 1 264 ? 19.344 13.032 -12.858 1.00 87.69 264 VAL A CA 1
ATOM 2143 C C . VAL A 1 264 ? 20.679 13.726 -13.102 1.00 87.69 264 VAL A C 1
ATOM 2145 O O . VAL A 1 264 ? 21.608 13.100 -13.605 1.00 87.69 264 VAL A O 1
ATOM 2148 N N . LYS A 1 265 ? 20.786 15.008 -12.740 1.00 88.81 265 LYS A N 1
ATOM 2149 C CA . LYS A 1 265 ? 22.026 15.778 -12.769 1.00 88.81 265 LYS A CA 1
ATOM 2150 C C . LYS A 1 265 ? 22.483 16.073 -11.342 1.00 88.81 265 LYS A C 1
ATOM 2152 O O . LYS A 1 265 ? 21.659 16.359 -10.472 1.00 88.81 265 LYS A O 1
ATOM 2157 N N . ASN A 1 266 ? 23.790 16.027 -11.126 1.00 86.31 266 ASN A N 1
ATOM 2158 C CA . ASN A 1 266 ? 24.449 16.455 -9.902 1.00 86.31 266 ASN A CA 1
ATOM 2159 C C . ASN A 1 266 ? 25.550 17.458 -10.263 1.00 86.31 266 ASN A C 1
ATOM 2161 O O . ASN A 1 266 ? 26.658 17.082 -10.655 1.00 86.31 266 ASN A O 1
ATOM 2165 N N . GLN A 1 267 ? 25.230 18.747 -10.150 1.00 81.31 267 GLN A N 1
ATOM 2166 C CA . GLN A 1 267 ? 26.142 19.834 -10.495 1.00 81.31 267 GLN A CA 1
ATOM 2167 C C . GLN A 1 267 ? 27.400 19.810 -9.619 1.00 81.31 267 GLN A C 1
ATOM 2169 O O . GLN A 1 267 ? 28.497 19.993 -10.134 1.00 81.31 267 GLN A O 1
ATOM 2174 N N . LYS A 1 268 ? 27.264 19.488 -8.327 1.00 81.31 268 LYS A N 1
ATOM 2175 C CA . LYS A 1 268 ? 28.402 19.382 -7.407 1.00 81.31 268 LYS A CA 1
ATOM 2176 C C . LYS A 1 268 ? 29.398 18.314 -7.866 1.00 81.31 268 LYS A C 1
ATOM 2178 O O . LYS A 1 268 ? 30.582 18.602 -8.003 1.00 81.31 268 LYS A O 1
ATOM 2183 N N . SER A 1 269 ? 28.919 17.108 -8.177 1.00 79.69 269 SER A N 1
ATOM 2184 C CA . SER A 1 269 ? 29.769 16.051 -8.738 1.00 79.69 269 SER A CA 1
ATOM 2185 C C . SER A 1 269 ? 30.374 16.447 -10.080 1.00 79.69 269 SER A C 1
ATOM 2187 O O . SER A 1 269 ? 31.517 16.099 -10.357 1.00 79.69 269 SER A O 1
ATOM 2189 N N . ASN A 1 270 ? 29.627 17.165 -10.919 1.00 80.12 270 ASN A N 1
ATOM 2190 C CA . ASN A 1 270 ? 30.135 17.638 -12.202 1.00 80.12 270 ASN A CA 1
ATOM 2191 C C . ASN A 1 270 ? 31.316 18.610 -12.048 1.00 80.12 270 ASN A C 1
ATOM 2193 O O . ASN A 1 270 ? 32.233 18.576 -12.866 1.00 80.12 270 ASN A O 1
ATOM 2197 N N . ASP A 1 271 ? 31.295 19.439 -11.003 1.00 79.69 271 ASP A N 1
ATOM 2198 C CA . ASP A 1 271 ? 32.303 20.472 -10.754 1.00 79.69 271 ASP A CA 1
ATOM 2199 C C . ASP A 1 271 ? 33.514 19.938 -9.961 1.00 79.69 271 ASP A C 1
ATOM 2201 O O . ASP A 1 271 ? 34.648 20.349 -10.203 1.00 79.69 271 ASP A O 1
ATOM 2205 N N . GLU A 1 272 ? 33.303 18.998 -9.031 1.00 82.56 272 GLU A N 1
ATOM 2206 C CA . GLU A 1 272 ? 34.356 18.455 -8.153 1.00 82.56 272 GLU A CA 1
ATOM 2207 C C . GLU A 1 272 ? 35.143 17.291 -8.781 1.00 82.56 272 GLU A C 1
ATOM 2209 O O . GLU A 1 272 ? 36.318 17.073 -8.455 1.00 82.56 272 GLU A O 1
ATOM 2214 N N . ARG A 1 273 ? 34.525 16.517 -9.683 1.00 83.75 273 ARG A N 1
ATOM 2215 C CA . ARG A 1 273 ? 35.160 15.338 -10.288 1.00 83.75 273 ARG A CA 1
ATOM 2216 C C . ARG A 1 273 ? 36.082 15.712 -11.440 1.00 83.75 273 ARG A C 1
ATOM 2218 O O . ARG A 1 273 ? 35.677 16.331 -12.418 1.00 83.75 273 ARG A O 1
ATOM 2225 N N . LYS A 1 2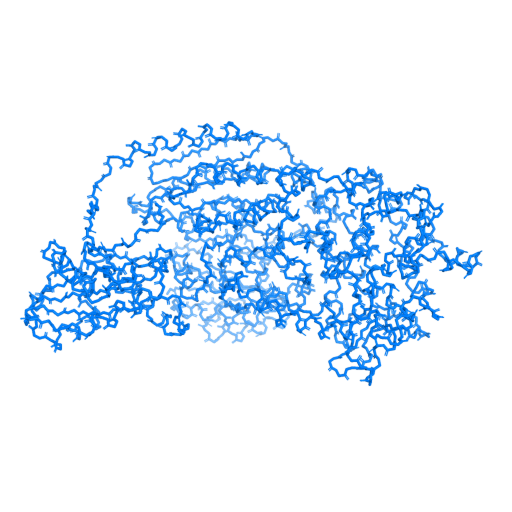74 ? 37.314 15.197 -11.405 1.00 83.31 274 LYS A N 1
ATOM 2226 C CA . LYS A 1 274 ? 38.284 15.352 -12.508 1.00 83.31 274 LYS A CA 1
ATOM 2227 C C . LYS A 1 274 ? 37.925 14.535 -13.756 1.00 83.31 274 LYS A C 1
ATOM 2229 O O . LYS A 1 274 ? 38.450 14.806 -14.832 1.00 83.31 274 LYS A O 1
ATOM 2234 N N . ASP A 1 275 ? 37.076 13.518 -13.614 1.00 86.00 275 ASP A N 1
ATOM 2235 C CA . ASP A 1 275 ? 36.696 12.573 -14.665 1.00 86.00 275 ASP A CA 1
ATOM 2236 C C . ASP A 1 275 ? 35.258 12.762 -15.176 1.00 86.00 275 ASP A C 1
ATOM 2238 O O . ASP A 1 275 ? 34.753 11.878 -15.864 1.00 86.00 275 ASP A O 1
ATOM 2242 N N . SER A 1 276 ? 34.606 13.899 -14.902 1.00 84.62 276 SER A N 1
ATOM 2243 C CA . SER A 1 276 ? 33.207 14.160 -15.290 1.00 84.62 276 SER A CA 1
ATOM 2244 C C . SER A 1 276 ? 32.929 13.909 -16.779 1.00 84.62 276 SER A C 1
ATOM 2246 O O . SER A 1 276 ? 31.988 13.198 -17.129 1.00 84.62 276 SER A O 1
ATOM 2248 N N . LYS A 1 277 ? 33.829 14.361 -17.660 1.00 87.12 277 LYS A N 1
ATOM 2249 C CA . LYS A 1 277 ? 33.748 14.134 -19.115 1.00 87.12 277 LYS A CA 1
ATOM 2250 C C . LYS A 1 277 ? 33.751 12.655 -19.514 1.00 87.12 277 LYS A C 1
ATOM 2252 O O . LYS A 1 277 ? 33.240 12.311 -20.577 1.00 87.12 277 LYS A O 1
ATOM 2257 N N . ALA A 1 278 ? 34.319 11.770 -18.690 1.00 90.69 278 ALA A N 1
ATOM 2258 C CA . ALA A 1 278 ? 34.371 10.336 -18.973 1.00 90.69 278 ALA A CA 1
ATOM 2259 C C . ALA A 1 278 ? 32.984 9.673 -18.905 1.00 90.69 278 ALA A C 1
ATOM 2261 O O . ALA A 1 278 ? 32.808 8.598 -19.475 1.00 90.69 278 ALA A O 1
ATOM 2262 N N . PHE A 1 279 ? 31.993 10.312 -18.270 1.00 90.88 279 PHE A N 1
ATOM 2263 C CA . PHE A 1 279 ? 30.615 9.814 -18.221 1.00 90.88 279 PHE A CA 1
ATOM 2264 C C . PHE A 1 279 ? 29.877 9.914 -19.564 1.00 90.88 279 PHE A C 1
ATOM 2266 O O . PHE A 1 279 ? 28.889 9.222 -19.774 1.00 90.88 279 PHE A O 1
ATOM 2273 N N . TRP A 1 280 ? 30.399 10.700 -20.509 1.00 91.62 280 TRP A N 1
ATOM 2274 C CA . TRP A 1 280 ? 29.874 10.817 -21.874 1.00 91.62 280 TRP A CA 1
ATOM 2275 C C . TRP A 1 280 ? 30.770 10.137 -22.922 1.00 91.62 280 TRP A C 1
ATOM 2277 O O . TRP A 1 280 ? 30.573 10.315 -24.123 1.00 91.62 280 TRP A O 1
ATOM 2287 N N . GLN A 1 281 ? 31.777 9.377 -22.482 1.00 92.19 281 GLN A N 1
ATOM 2288 C CA . GLN A 1 281 ? 32.728 8.674 -23.342 1.00 92.19 281 GLN A CA 1
ATOM 2289 C C . GLN A 1 281 ? 32.547 7.164 -23.227 1.00 92.19 281 GLN A C 1
ATOM 2291 O O . GLN A 1 281 ? 32.317 6.638 -22.138 1.00 92.19 281 GLN A O 1
ATOM 2296 N N . PHE A 1 282 ? 32.718 6.461 -24.344 1.00 91.69 282 PHE A N 1
ATOM 2297 C CA . PHE A 1 282 ? 32.467 5.027 -24.442 1.00 91.69 282 PHE A CA 1
ATOM 2298 C C . PHE A 1 282 ? 33.583 4.355 -25.239 1.00 91.69 282 PHE A C 1
ATOM 2300 O O . PHE A 1 282 ? 33.884 4.779 -26.352 1.00 91.69 282 PHE A O 1
ATOM 2307 N N . SER A 1 283 ? 34.194 3.313 -24.674 1.00 84.06 283 SER A N 1
ATOM 2308 C CA . SER A 1 283 ? 35.144 2.444 -25.389 1.00 84.06 283 SER A CA 1
ATOM 2309 C C . SER A 1 283 ? 34.463 1.244 -26.045 1.00 84.06 283 SER A C 1
ATOM 2311 O O . SER A 1 283 ? 34.964 0.714 -27.030 1.00 84.06 283 SER A O 1
ATOM 2313 N N . ASN A 1 284 ? 33.330 0.813 -25.493 1.00 85.44 284 ASN A N 1
ATOM 2314 C CA . ASN A 1 284 ? 32.500 -0.284 -25.974 1.00 85.44 284 ASN A CA 1
ATOM 2315 C C . ASN A 1 284 ? 31.039 -0.013 -25.563 1.00 85.44 284 ASN A C 1
ATOM 2317 O O . ASN A 1 284 ? 30.778 0.893 -24.769 1.00 85.44 284 ASN A O 1
ATOM 2321 N N . GLN A 1 285 ? 30.083 -0.775 -26.092 1.00 87.75 285 GLN A N 1
ATOM 2322 C CA . GLN A 1 285 ? 28.660 -0.653 -25.781 1.00 87.75 285 GLN A CA 1
ATOM 2323 C C . GLN A 1 285 ? 28.034 -2.016 -25.508 1.00 87.75 285 GLN A C 1
ATOM 2325 O O . GLN A 1 285 ? 28.313 -2.988 -26.207 1.00 87.75 285 GLN A O 1
ATOM 2330 N N . ALA A 1 286 ? 27.094 -2.065 -24.559 1.00 87.62 286 ALA A N 1
ATOM 2331 C CA . ALA A 1 286 ? 26.289 -3.267 -24.321 1.00 87.62 286 ALA A CA 1
ATOM 2332 C C . ALA A 1 286 ? 25.513 -3.709 -25.565 1.00 87.62 286 ALA A C 1
ATOM 2334 O O . ALA A 1 286 ? 25.307 -4.897 -25.794 1.00 87.62 286 ALA A O 1
ATOM 2335 N N . MET A 1 287 ? 25.157 -2.748 -26.413 1.00 92.00 287 MET A N 1
ATOM 2336 C CA . MET A 1 287 ? 24.369 -2.981 -27.616 1.00 92.00 287 MET A CA 1
ATOM 2337 C C . MET A 1 287 ? 25.144 -3.700 -28.725 1.00 92.00 287 MET A C 1
ATOM 2339 O O . MET A 1 287 ? 24.525 -4.172 -29.674 1.00 92.00 287 MET A O 1
ATOM 2343 N N . TYR A 1 288 ? 26.470 -3.830 -28.609 1.00 92.31 288 TYR A N 1
ATOM 2344 C CA . TYR A 1 288 ? 27.285 -4.626 -29.532 1.00 92.31 288 TYR A CA 1
ATOM 2345 C C . TYR A 1 288 ? 27.304 -6.123 -29.184 1.00 92.31 288 TYR A C 1
ATOM 2347 O O . TYR A 1 288 ? 27.713 -6.920 -30.020 1.00 92.31 288 TYR A O 1
ATOM 2355 N N . SER A 1 289 ? 26.817 -6.519 -28.000 1.00 94.62 289 SER A N 1
ATOM 2356 C CA . SER A 1 289 ? 26.679 -7.932 -27.619 1.00 94.62 289 SER A CA 1
ATOM 2357 C C . SER A 1 289 ? 25.670 -8.645 -28.523 1.00 94.62 289 SER A C 1
ATOM 2359 O O . SER A 1 289 ? 24.508 -8.234 -28.632 1.00 94.62 289 SER A O 1
ATOM 2361 N N . HIS A 1 290 ? 26.082 -9.749 -29.145 1.00 93.56 290 HIS A N 1
ATOM 2362 C CA . HIS A 1 290 ? 25.214 -10.555 -30.005 1.00 93.56 290 HIS A CA 1
ATOM 2363 C C . HIS A 1 290 ? 24.109 -11.239 -29.195 1.00 93.56 290 HIS A C 1
ATOM 2365 O O . HIS A 1 290 ? 22.956 -11.313 -29.640 1.00 93.56 290 HIS A O 1
ATOM 2371 N N . SER A 1 291 ? 24.430 -11.703 -27.983 1.00 94.88 291 SER A N 1
ATOM 2372 C CA . SER A 1 291 ? 23.444 -12.290 -27.071 1.00 94.88 291 SER A CA 1
ATOM 2373 C C . SER A 1 291 ? 22.353 -11.285 -26.698 1.00 94.88 291 SER A C 1
ATOM 2375 O O . SER A 1 291 ? 21.162 -11.623 -26.741 1.00 94.88 291 SER A O 1
ATOM 2377 N N . TRP A 1 292 ? 22.731 -10.035 -26.408 1.00 96.06 292 TRP A N 1
ATOM 2378 C CA . TRP A 1 292 ? 21.775 -8.962 -26.131 1.00 96.06 292 TRP A CA 1
ATOM 2379 C C . TRP A 1 292 ? 20.952 -8.593 -27.376 1.00 96.06 292 TRP A C 1
ATOM 2381 O O . TRP A 1 292 ? 19.720 -8.539 -27.302 1.00 96.06 292 TRP A O 1
ATOM 2391 N N . GLN A 1 293 ? 21.592 -8.441 -28.544 1.00 96.25 293 GLN A N 1
ATOM 2392 C CA . GLN A 1 293 ? 20.906 -8.108 -29.801 1.00 96.25 293 GLN A CA 1
ATOM 2393 C C . GLN A 1 293 ? 19.830 -9.139 -30.172 1.00 96.25 293 GLN A C 1
ATOM 2395 O O . GLN A 1 293 ? 18.746 -8.783 -30.634 1.00 96.25 293 GLN A O 1
ATOM 2400 N N . LYS A 1 294 ? 20.061 -10.429 -29.898 1.00 95.62 294 LYS A N 1
ATOM 2401 C CA . LYS A 1 294 ? 19.052 -11.483 -30.094 1.00 95.62 294 LYS A CA 1
ATOM 2402 C C . LYS A 1 294 ? 17.787 -11.250 -29.258 1.00 95.62 294 LYS A C 1
ATOM 2404 O O . LYS A 1 294 ? 16.679 -11.532 -29.722 1.00 95.62 294 LYS A O 1
ATOM 2409 N N . HIS A 1 295 ? 17.935 -10.751 -28.030 1.00 95.75 295 HIS A N 1
ATOM 2410 C CA . HIS A 1 295 ? 16.809 -10.470 -27.141 1.00 95.75 295 HIS A CA 1
ATOM 2411 C C . HIS A 1 295 ? 16.032 -9.235 -27.590 1.00 95.75 295 HIS A C 1
ATOM 2413 O O . HIS A 1 295 ? 14.806 -9.314 -27.706 1.00 95.75 295 HIS A O 1
ATOM 2419 N N . ILE A 1 296 ? 16.717 -8.128 -27.895 1.00 97.31 296 ILE A N 1
ATOM 2420 C CA . ILE A 1 296 ? 16.037 -6.908 -28.344 1.00 97.31 296 ILE A CA 1
ATOM 2421 C C . ILE A 1 296 ? 15.362 -7.117 -29.703 1.00 97.31 296 ILE A C 1
ATOM 2423 O O . ILE A 1 296 ? 14.196 -6.762 -29.844 1.00 97.31 296 ILE A O 1
ATOM 2427 N N . LYS A 1 297 ? 16.000 -7.838 -30.640 1.00 97.88 297 LYS A N 1
ATOM 2428 C CA . LYS A 1 297 ? 15.406 -8.234 -31.928 1.00 97.88 297 LYS A CA 1
ATOM 2429 C C . LYS A 1 297 ? 14.099 -8.990 -31.741 1.00 97.88 297 LYS A C 1
ATOM 2431 O O . LYS A 1 297 ? 13.105 -8.705 -32.405 1.00 97.88 297 LYS A O 1
ATOM 2436 N N . ARG A 1 298 ? 14.072 -9.945 -30.807 1.00 97.75 298 ARG A N 1
ATOM 2437 C CA . ARG A 1 298 ? 12.863 -10.716 -30.494 1.00 97.75 298 ARG A CA 1
ATOM 2438 C C . ARG A 1 298 ? 11.734 -9.823 -29.980 1.00 97.75 298 ARG A C 1
ATOM 2440 O O . ARG A 1 298 ? 10.590 -10.022 -30.378 1.00 97.75 298 ARG A O 1
ATOM 2447 N N . TRP A 1 299 ? 12.020 -8.898 -29.065 1.00 97.88 299 TRP A N 1
ATOM 2448 C CA . TRP A 1 299 ? 10.986 -8.059 -28.450 1.00 97.88 299 TRP A CA 1
ATOM 2449 C C . TRP A 1 299 ? 10.541 -6.900 -29.340 1.00 97.88 299 TRP A C 1
ATOM 2451 O O . TRP A 1 299 ? 9.346 -6.627 -29.388 1.00 97.88 299 TRP A O 1
ATOM 2461 N N . ALA A 1 300 ? 11.444 -6.309 -30.121 1.00 97.88 300 ALA A N 1
ATOM 2462 C CA . ALA A 1 300 ? 11.098 -5.347 -31.163 1.00 97.88 300 ALA A CA 1
ATOM 2463 C C . ALA A 1 300 ? 10.235 -6.000 -32.254 1.00 97.88 300 ALA A C 1
ATOM 2465 O O . ALA A 1 300 ? 9.183 -5.477 -32.612 1.00 97.88 300 ALA A O 1
ATOM 2466 N N . GLY A 1 301 ? 10.597 -7.213 -32.690 1.00 97.88 301 GLY A N 1
ATOM 2467 C CA . GLY A 1 301 ? 9.778 -7.998 -33.615 1.00 97.88 301 GLY A CA 1
ATOM 2468 C C . GLY A 1 301 ? 8.398 -8.341 -33.045 1.00 97.88 301 GLY A C 1
ATOM 2469 O O . GLY A 1 301 ? 7.410 -8.319 -33.771 1.00 97.88 301 GLY A O 1
ATOM 2470 N N . LYS A 1 302 ? 8.290 -8.612 -31.738 1.00 97.12 302 LYS A N 1
ATOM 2471 C CA . LYS A 1 302 ? 6.982 -8.770 -31.080 1.00 97.12 302 LYS A CA 1
ATOM 2472 C C . LYS A 1 302 ? 6.175 -7.475 -31.066 1.00 97.12 302 LYS A C 1
ATOM 2474 O O . LYS A 1 302 ? 4.977 -7.549 -31.288 1.00 97.12 302 LYS A O 1
ATOM 2479 N N . ALA A 1 303 ? 6.805 -6.333 -30.796 1.00 96.81 303 ALA A N 1
ATOM 2480 C CA . ALA A 1 303 ? 6.130 -5.039 -30.782 1.00 96.81 303 ALA A CA 1
ATOM 2481 C C . ALA A 1 303 ? 5.541 -4.694 -32.158 1.00 96.81 303 ALA A C 1
ATOM 2483 O O . ALA A 1 303 ? 4.357 -4.384 -32.237 1.00 96.81 303 ALA A O 1
ATOM 2484 N N . LEU A 1 304 ? 6.325 -4.859 -33.234 1.00 96.19 304 LEU A N 1
ATOM 2485 C CA . LEU A 1 304 ? 5.874 -4.658 -34.622 1.00 96.19 304 LEU A CA 1
ATOM 2486 C C . LEU A 1 304 ? 4.657 -5.513 -34.975 1.00 96.19 304 LEU A C 1
ATOM 2488 O O . LEU A 1 304 ? 3.745 -5.063 -35.658 1.00 96.19 304 LEU A O 1
ATOM 2492 N N . ASN A 1 305 ? 4.649 -6.756 -34.497 1.00 95.94 305 ASN A N 1
ATOM 2493 C CA . ASN A 1 305 ? 3.602 -7.728 -34.790 1.00 95.94 305 ASN A CA 1
ATOM 2494 C C . ASN A 1 305 ? 2.477 -7.740 -33.738 1.00 95.94 305 ASN A C 1
ATOM 2496 O O . ASN A 1 305 ? 1.719 -8.708 -33.682 1.00 95.94 305 ASN A O 1
ATOM 2500 N N . HIS A 1 306 ? 2.365 -6.710 -32.888 1.00 95.00 306 HIS A N 1
ATOM 2501 C CA . HIS A 1 306 ? 1.330 -6.609 -31.852 1.00 95.00 306 HIS A CA 1
ATOM 2502 C C . HIS A 1 306 ? 0.393 -5.418 -32.121 1.00 95.00 306 HIS A C 1
ATOM 2504 O O . HIS A 1 306 ? 0.624 -4.321 -31.602 1.00 95.00 306 HIS A O 1
ATOM 2510 N N . PRO A 1 307 ? -0.693 -5.615 -32.900 1.00 92.31 307 PRO A N 1
ATOM 2511 C CA . PRO A 1 307 ? -1.608 -4.540 -33.285 1.00 92.31 307 PRO A CA 1
ATOM 2512 C C . PRO A 1 307 ? -2.168 -3.711 -32.118 1.00 92.31 307 PRO A C 1
ATOM 2514 O O . PRO A 1 307 ? -2.194 -2.492 -32.260 1.00 92.31 307 PRO A O 1
ATOM 2517 N N . PRO A 1 308 ? -2.542 -4.284 -30.950 1.00 90.81 308 PRO A N 1
ATOM 2518 C CA . PRO A 1 308 ? -3.019 -3.485 -29.820 1.00 90.81 308 PRO A CA 1
ATOM 2519 C C . PRO A 1 308 ? -2.005 -2.460 -29.295 1.00 90.81 308 PRO A C 1
ATOM 2521 O O . PRO A 1 308 ? -2.405 -1.401 -28.830 1.00 90.81 308 PRO A O 1
ATOM 2524 N N . LEU A 1 309 ? -0.698 -2.743 -29.350 1.00 92.81 309 LEU A N 1
ATOM 2525 C CA . LEU A 1 309 ? 0.328 -1.752 -28.992 1.00 92.81 309 LEU A CA 1
ATOM 2526 C C . LEU A 1 309 ? 0.475 -0.692 -30.085 1.00 92.81 309 LEU A C 1
ATOM 2528 O O . LEU A 1 309 ? 0.542 0.488 -29.764 1.00 92.81 309 LEU A O 1
ATOM 2532 N N . MET A 1 310 ? 0.477 -1.093 -31.357 1.00 92.25 310 MET A N 1
ATOM 2533 C CA . MET A 1 310 ? 0.587 -0.147 -32.474 1.00 92.25 310 MET A CA 1
ATOM 2534 C C . MET A 1 310 ? -0.630 0.788 -32.565 1.00 92.25 310 MET A C 1
ATOM 2536 O O . MET A 1 310 ? -0.486 1.950 -32.916 1.00 92.25 310 MET A O 1
ATOM 2540 N N . GLN A 1 311 ? -1.822 0.322 -32.184 1.00 88.94 311 GLN A N 1
ATOM 2541 C CA . GLN A 1 311 ? -3.030 1.152 -32.084 1.00 88.94 311 GLN A CA 1
ATOM 2542 C C . GLN A 1 311 ? -2.969 2.157 -30.925 1.00 88.94 311 GLN A C 1
ATOM 2544 O O . GLN A 1 311 ? -3.550 3.234 -31.022 1.00 88.94 311 GLN A O 1
ATOM 2549 N N . LEU A 1 312 ? -2.252 1.829 -29.844 1.00 85.19 312 LEU A N 1
ATOM 2550 C CA . LEU A 1 312 ? -2.023 2.731 -28.711 1.00 85.19 312 LEU A CA 1
ATOM 2551 C C . LEU A 1 312 ? -0.932 3.776 -28.972 1.00 85.19 312 LEU A C 1
ATOM 2553 O O . LEU A 1 312 ? -0.717 4.630 -28.110 1.00 85.19 312 LEU A O 1
ATOM 2557 N N . ALA A 1 313 ? -0.246 3.721 -30.118 1.00 83.44 313 ALA A N 1
ATOM 2558 C CA . ALA A 1 313 ? 0.848 4.614 -30.488 1.00 83.44 313 ALA A CA 1
ATOM 2559 C C . ALA A 1 313 ? 0.353 6.028 -30.857 1.00 83.44 313 ALA A C 1
ATOM 2561 O O . ALA A 1 313 ? 0.604 6.537 -31.947 1.00 83.44 313 ALA A O 1
ATOM 2562 N N . THR A 1 314 ? -0.356 6.680 -29.935 1.00 82.81 314 THR A N 1
ATOM 2563 C CA . THR A 1 314 ? -0.717 8.099 -29.997 1.00 82.81 314 THR A CA 1
ATOM 2564 C C . THR A 1 314 ? -0.317 8.783 -28.686 1.00 82.81 314 THR A C 1
ATOM 2566 O O . THR A 1 314 ? -0.304 8.117 -27.647 1.00 82.81 314 THR A O 1
ATOM 2569 N N . PRO A 1 315 ? 0.013 10.089 -28.687 1.00 72.06 315 PRO A N 1
ATOM 2570 C CA . PRO A 1 315 ? 0.463 10.784 -27.478 1.00 72.06 315 PRO A CA 1
ATOM 2571 C C . PRO A 1 315 ? -0.517 10.707 -26.298 1.00 72.06 315 PRO A C 1
ATOM 2573 O O . PRO A 1 315 ? -0.081 10.594 -25.154 1.00 72.06 315 PRO A O 1
ATOM 2576 N N . ASP A 1 316 ? -1.825 10.730 -26.566 1.00 72.44 316 ASP A N 1
ATOM 2577 C CA . ASP A 1 316 ? -2.847 10.713 -25.517 1.00 72.44 316 ASP A CA 1
ATOM 2578 C C . ASP A 1 316 ? -3.027 9.302 -24.940 1.00 72.44 316 ASP A C 1
ATOM 2580 O O . ASP A 1 316 ? -2.990 9.117 -23.723 1.00 72.44 316 ASP A O 1
ATOM 2584 N N . THR A 1 317 ? -3.127 8.280 -25.796 1.00 79.94 317 THR A N 1
ATOM 2585 C CA . THR A 1 317 ? -3.380 6.895 -25.359 1.00 79.94 317 THR A CA 1
ATOM 2586 C C . THR A 1 317 ? -2.153 6.205 -24.776 1.00 79.94 317 THR A C 1
ATOM 2588 O O . THR A 1 317 ? -2.288 5.343 -23.911 1.00 79.94 317 THR A O 1
ATOM 2591 N N . ILE A 1 318 ? -0.944 6.570 -25.215 1.00 80.19 318 ILE A N 1
ATOM 2592 C CA . ILE A 1 318 ? 0.290 5.962 -24.697 1.00 80.19 318 ILE A CA 1
ATOM 2593 C C . ILE A 1 318 ? 0.615 6.431 -23.270 1.00 80.19 318 ILE A C 1
ATOM 2595 O O . ILE A 1 318 ? 1.381 5.785 -22.555 1.00 80.19 318 ILE A O 1
ATOM 2599 N N . SER A 1 319 ? 0.014 7.549 -22.853 1.00 85.38 319 SER A N 1
ATOM 2600 C CA . SER A 1 319 ? 0.150 8.123 -21.514 1.00 85.38 319 SER A CA 1
ATOM 2601 C C . SER A 1 319 ? -0.851 7.569 -20.493 1.00 85.38 319 SER A C 1
ATOM 2603 O O . SER A 1 319 ? -1.013 8.134 -19.413 1.00 85.38 319 SER A O 1
ATOM 2605 N N . ASP A 1 320 ? -1.500 6.447 -20.816 1.00 91.38 320 ASP A N 1
ATOM 2606 C CA . ASP A 1 320 ? -2.419 5.748 -19.926 1.00 91.38 320 ASP A CA 1
ATOM 2607 C C . ASP A 1 320 ? -1.741 5.387 -18.577 1.00 91.38 320 ASP A C 1
ATOM 2609 O O . ASP A 1 320 ? -0.732 4.665 -18.556 1.00 91.38 320 ASP A O 1
ATOM 2613 N N . PRO A 1 321 ? -2.280 5.861 -17.433 1.00 92.31 321 PRO A N 1
ATOM 2614 C CA . PRO A 1 321 ? -1.680 5.633 -16.119 1.00 92.31 321 PRO A CA 1
ATOM 2615 C C . PRO A 1 321 ? -1.542 4.155 -15.747 1.00 92.31 321 PRO A C 1
ATOM 2617 O O . PRO A 1 321 ? -0.561 3.772 -15.107 1.00 92.31 321 PRO A O 1
ATOM 2620 N N . PHE A 1 322 ? -2.491 3.306 -16.147 1.00 93.31 322 PHE A N 1
ATOM 2621 C CA . PHE A 1 322 ? -2.463 1.879 -15.836 1.00 93.31 322 PHE A CA 1
ATOM 2622 C C . PHE A 1 322 ? -1.287 1.191 -16.539 1.00 93.31 322 PHE A C 1
ATOM 2624 O O . PHE A 1 322 ? -0.510 0.478 -15.895 1.00 93.31 322 PHE A O 1
ATOM 2631 N N . ILE A 1 323 ? -1.092 1.465 -17.834 1.00 93.69 323 ILE A N 1
ATOM 2632 C CA . ILE A 1 323 ? 0.041 0.941 -18.610 1.00 93.69 323 ILE A CA 1
ATOM 2633 C C . ILE A 1 323 ? 1.365 1.454 -18.038 1.00 93.69 323 ILE A C 1
ATOM 2635 O O . ILE A 1 323 ? 2.266 0.651 -17.785 1.00 93.69 323 ILE A O 1
ATOM 2639 N N . LEU A 1 324 ? 1.479 2.764 -17.795 1.00 93.12 324 LEU A N 1
ATOM 2640 C CA . LEU A 1 324 ? 2.693 3.395 -17.266 1.00 93.12 324 LEU A CA 1
ATOM 2641 C C . LEU A 1 324 ? 3.110 2.787 -15.922 1.00 93.12 324 LEU A C 1
ATOM 2643 O O . LEU A 1 324 ? 4.240 2.308 -15.775 1.00 93.12 324 LEU A O 1
ATOM 2647 N N . HIS A 1 325 ? 2.199 2.758 -14.946 1.00 93.56 325 HIS A N 1
ATOM 2648 C CA . HIS A 1 325 ? 2.504 2.268 -13.604 1.00 93.56 325 HIS A CA 1
ATOM 2649 C C . HIS A 1 325 ? 2.870 0.783 -13.598 1.00 93.56 325 HIS A C 1
ATOM 2651 O O . HIS A 1 325 ? 3.848 0.405 -12.951 1.00 93.56 325 HIS A O 1
ATOM 2657 N N . LEU A 1 326 ? 2.142 -0.065 -14.329 1.00 94.88 326 LEU A N 1
ATOM 2658 C CA . LEU A 1 326 ? 2.406 -1.505 -14.334 1.00 94.88 326 LEU A CA 1
ATOM 2659 C C . LEU A 1 326 ? 3.633 -1.890 -15.166 1.00 94.88 326 LEU A C 1
ATOM 2661 O O . LEU A 1 326 ? 4.337 -2.841 -14.808 1.00 94.88 326 LEU A O 1
ATOM 2665 N N . ALA A 1 327 ? 3.938 -1.151 -16.237 1.00 96.25 327 ALA A N 1
ATOM 2666 C CA . ALA A 1 327 ? 5.170 -1.347 -16.992 1.00 96.25 327 ALA A CA 1
ATOM 2667 C C . ALA A 1 327 ? 6.390 -0.941 -16.154 1.00 96.25 327 ALA A C 1
ATOM 2669 O O . ALA A 1 327 ? 7.353 -1.707 -16.067 1.00 96.25 327 ALA A O 1
ATOM 2670 N N . ARG A 1 328 ? 6.318 0.200 -15.452 1.00 95.81 328 ARG A N 1
ATOM 2671 C CA . ARG A 1 328 ? 7.370 0.648 -14.528 1.00 95.81 328 ARG A CA 1
ATOM 2672 C C . ARG A 1 328 ? 7.546 -0.319 -13.360 1.00 95.81 328 ARG A C 1
ATOM 2674 O O . ARG A 1 328 ? 8.672 -0.710 -13.072 1.00 95.81 328 ARG A O 1
ATOM 2681 N N . LEU A 1 329 ? 6.451 -0.769 -12.744 1.00 95.06 329 LEU A N 1
ATOM 2682 C CA . LEU A 1 329 ? 6.468 -1.800 -11.701 1.00 95.06 329 LEU A CA 1
ATOM 2683 C C . LEU A 1 329 ? 7.180 -3.068 -12.190 1.00 95.06 329 LEU A C 1
ATOM 2685 O O . LEU A 1 329 ? 8.039 -3.604 -11.498 1.00 95.06 329 LEU A O 1
ATOM 2689 N N . SER A 1 330 ? 6.850 -3.532 -13.398 1.00 95.88 330 SER A N 1
ATOM 2690 C CA . SER A 1 330 ? 7.448 -4.740 -13.975 1.00 95.88 330 SER A CA 1
ATOM 2691 C C . SER A 1 330 ? 8.945 -4.598 -14.246 1.00 95.88 330 SER A C 1
ATOM 2693 O O . SER A 1 330 ? 9.705 -5.544 -14.024 1.00 95.88 330 SER A O 1
ATOM 2695 N N . LEU A 1 331 ? 9.370 -3.430 -14.732 1.00 96.62 331 LEU A N 1
ATOM 2696 C CA . LEU A 1 331 ? 10.778 -3.101 -14.926 1.00 96.62 331 LEU A CA 1
ATOM 2697 C C . LEU A 1 331 ? 11.521 -3.119 -13.586 1.00 96.62 331 LEU A C 1
ATOM 2699 O O . LEU A 1 331 ? 12.488 -3.858 -13.431 1.00 96.62 331 LEU A O 1
ATOM 2703 N N . MET A 1 332 ? 11.015 -2.386 -12.596 1.00 94.00 332 MET A N 1
ATOM 2704 C CA . MET A 1 332 ? 11.674 -2.245 -11.297 1.00 94.00 332 MET A CA 1
ATOM 2705 C C . MET A 1 332 ? 11.734 -3.547 -10.500 1.00 94.00 332 MET A C 1
ATOM 2707 O O . MET A 1 332 ? 12.742 -3.818 -9.854 1.00 94.00 332 MET A O 1
ATOM 2711 N N . VAL A 1 333 ? 10.694 -4.384 -10.559 1.00 92.38 333 VAL A N 1
ATOM 2712 C CA . VAL A 1 333 ? 10.740 -5.718 -9.941 1.00 92.38 333 VAL A CA 1
ATOM 2713 C C . VAL A 1 333 ? 11.737 -6.623 -10.663 1.00 92.38 333 VAL A C 1
ATOM 2715 O O . VAL A 1 333 ? 12.434 -7.405 -10.017 1.00 92.38 333 VAL A O 1
ATOM 2718 N N . GLY A 1 334 ? 11.820 -6.531 -11.994 1.00 92.69 334 GLY A N 1
ATOM 2719 C CA . GLY A 1 334 ? 12.811 -7.273 -12.771 1.00 92.69 334 GLY A CA 1
ATOM 2720 C C . GLY A 1 334 ? 14.240 -6.907 -12.383 1.00 92.69 334 GLY A C 1
ATOM 2721 O O . GLY A 1 334 ? 15.050 -7.803 -12.142 1.00 92.69 334 GLY A O 1
ATOM 2722 N N . ASP A 1 335 ? 14.513 -5.608 -12.262 1.00 93.06 335 ASP A N 1
ATOM 2723 C CA . ASP A 1 335 ? 15.817 -5.073 -11.872 1.00 93.06 335 ASP A CA 1
ATOM 2724 C C . ASP A 1 335 ? 16.167 -5.470 -10.430 1.00 93.06 335 ASP A C 1
ATOM 2726 O O . ASP A 1 335 ? 17.183 -6.125 -10.204 1.00 93.06 335 ASP A O 1
ATOM 2730 N N . HIS A 1 336 ? 15.269 -5.229 -9.468 1.00 89.81 336 HIS A N 1
ATOM 2731 C CA . HIS A 1 336 ? 15.458 -5.621 -8.061 1.00 89.81 336 HIS A CA 1
ATOM 2732 C C . HIS A 1 336 ? 15.767 -7.117 -7.901 1.00 89.81 336 HIS A C 1
ATOM 2734 O O . HIS A 1 336 ? 16.745 -7.524 -7.258 1.00 89.81 336 HIS A O 1
ATOM 2740 N N . ASN A 1 337 ? 14.966 -7.968 -8.546 1.00 89.75 337 ASN A N 1
ATOM 2741 C CA . ASN A 1 337 ? 15.120 -9.413 -8.439 1.00 89.75 337 ASN A CA 1
ATOM 2742 C C . ASN A 1 337 ? 16.405 -9.921 -9.100 1.00 89.75 337 ASN A C 1
ATOM 2744 O O . ASN A 1 337 ? 17.030 -10.834 -8.564 1.00 89.75 337 ASN A O 1
ATOM 2748 N N . TYR A 1 338 ? 16.797 -9.384 -10.260 1.00 90.56 338 TYR A N 1
ATOM 2749 C CA . TYR A 1 338 ? 18.009 -9.846 -10.940 1.00 90.56 338 TYR A CA 1
ATOM 2750 C C . TYR A 1 338 ? 19.274 -9.308 -10.262 1.00 90.56 338 TYR A C 1
ATOM 2752 O O . TYR A 1 338 ? 20.242 -10.050 -10.071 1.00 90.56 338 TYR A O 1
ATOM 2760 N N . SER A 1 339 ? 19.251 -8.049 -9.822 1.00 88.06 339 SER A N 1
ATOM 2761 C CA . SER A 1 339 ? 20.347 -7.407 -9.092 1.00 88.06 339 SER A CA 1
ATOM 2762 C C . SER A 1 339 ? 20.618 -8.074 -7.747 1.00 88.06 339 SER A C 1
ATOM 2764 O O . SER A 1 339 ? 21.770 -8.158 -7.325 1.00 88.06 339 SER A O 1
ATOM 2766 N N . SER A 1 340 ? 19.600 -8.636 -7.088 1.00 86.25 340 SER A N 1
ATOM 2767 C CA . SER A 1 340 ? 19.758 -9.350 -5.812 1.00 86.25 340 SER A CA 1
ATOM 2768 C C . SER A 1 340 ? 20.325 -10.775 -5.932 1.00 86.25 340 SER A C 1
ATOM 2770 O O . SER A 1 340 ? 20.760 -11.334 -4.920 1.00 86.25 340 SER A O 1
ATOM 2772 N N . LEU A 1 341 ? 20.413 -11.362 -7.136 1.00 86.88 341 LEU A N 1
ATOM 2773 C CA . LEU A 1 341 ? 20.965 -12.712 -7.327 1.00 86.88 341 LEU A CA 1
ATOM 2774 C C . LEU A 1 341 ? 22.428 -12.801 -6.875 1.00 86.88 341 LEU A C 1
ATOM 2776 O O . LEU A 1 341 ? 23.213 -11.872 -7.055 1.00 86.88 341 LEU A O 1
ATOM 2780 N N . LYS A 1 342 ? 22.823 -13.941 -6.300 1.00 85.69 342 LYS A N 1
ATOM 2781 C CA . LYS A 1 342 ? 24.221 -14.203 -5.916 1.00 85.69 342 LYS A CA 1
ATOM 2782 C C . LYS A 1 342 ? 25.066 -14.548 -7.139 1.00 85.69 342 LYS A C 1
ATOM 2784 O O . LYS A 1 342 ? 24.547 -15.041 -8.137 1.00 85.69 342 LYS A O 1
ATOM 2789 N N . SER A 1 343 ? 26.386 -14.375 -7.041 1.00 81.75 343 SER A N 1
ATOM 2790 C CA . SER A 1 343 ? 27.285 -14.610 -8.178 1.00 81.75 343 SER A CA 1
ATOM 2791 C C . SER A 1 343 ? 27.241 -16.046 -8.724 1.00 81.75 343 SER A C 1
ATOM 2793 O O . SER A 1 343 ? 27.508 -16.257 -9.901 1.00 81.75 343 SER A O 1
ATOM 2795 N N . ASN A 1 344 ? 26.871 -17.023 -7.898 1.00 82.44 344 ASN A N 1
ATOM 2796 C CA . ASN A 1 344 ? 26.740 -18.437 -8.254 1.00 82.44 344 ASN A CA 1
ATOM 2797 C C . ASN A 1 344 ? 25.279 -18.907 -8.411 1.00 82.44 344 ASN A C 1
ATOM 2799 O O . ASN A 1 344 ? 25.026 -20.111 -8.384 1.00 82.44 344 ASN A O 1
ATOM 2803 N N . ASP A 1 345 ? 24.313 -17.989 -8.522 1.00 84.56 345 ASP A N 1
ATOM 2804 C CA . ASP A 1 345 ? 22.901 -18.356 -8.641 1.00 84.56 345 ASP A CA 1
ATOM 2805 C C . ASP A 1 345 ? 22.605 -18.997 -10.015 1.00 84.56 345 ASP A C 1
ATOM 2807 O O . ASP A 1 345 ? 22.949 -18.411 -11.046 1.00 84.56 345 ASP A O 1
ATOM 2811 N N . PRO A 1 346 ? 21.946 -20.172 -10.070 1.00 83.50 346 PRO A N 1
ATOM 2812 C CA . PRO A 1 346 ? 21.663 -20.874 -11.324 1.00 83.50 346 PRO A CA 1
ATOM 2813 C C . PRO A 1 346 ? 20.683 -20.134 -12.245 1.00 83.50 346 PRO A C 1
ATOM 2815 O O . PRO A 1 346 ? 20.527 -20.528 -13.397 1.00 83.50 346 PRO A O 1
ATOM 2818 N N . LYS A 1 347 ? 19.991 -19.093 -11.758 1.00 84.75 347 LYS A N 1
ATOM 2819 C CA . LYS A 1 347 ? 19.077 -18.271 -12.567 1.00 84.75 347 LYS A CA 1
ATOM 2820 C C . LYS A 1 347 ? 19.794 -17.190 -13.377 1.00 84.75 347 LYS A C 1
ATOM 2822 O O . LYS A 1 347 ? 19.138 -16.529 -14.181 1.00 84.75 347 LYS A O 1
ATOM 2827 N N . ARG A 1 348 ? 21.096 -16.983 -13.156 1.00 87.81 348 ARG A N 1
ATOM 2828 C CA . ARG A 1 348 ? 21.893 -16.031 -13.933 1.00 87.81 348 ARG A CA 1
ATOM 2829 C C . ARG A 1 348 ? 22.006 -16.488 -15.381 1.00 87.81 348 ARG A C 1
ATOM 2831 O O . ARG A 1 348 ? 22.216 -17.668 -15.663 1.00 87.81 348 ARG A O 1
ATOM 2838 N N . LEU A 1 349 ? 21.877 -15.536 -16.293 1.00 88.88 349 LEU A N 1
ATOM 2839 C CA . LEU A 1 349 ? 22.122 -15.766 -17.707 1.00 88.88 349 LEU A CA 1
ATOM 2840 C C . LEU A 1 349 ? 23.617 -15.682 -18.016 1.00 88.88 349 LEU A C 1
ATOM 2842 O O . LEU A 1 349 ? 24.406 -15.155 -17.238 1.00 88.88 349 LEU A O 1
ATOM 2846 N N . GLN A 1 350 ? 24.008 -16.221 -19.167 1.00 87.50 350 GLN A N 1
ATOM 2847 C CA . GLN A 1 350 ? 25.352 -16.041 -19.703 1.00 87.50 350 GLN A CA 1
ATOM 2848 C C . GLN A 1 350 ? 25.282 -15.055 -20.868 1.00 87.50 350 GLN A C 1
ATOM 2850 O O . GLN A 1 350 ? 24.493 -15.249 -21.794 1.00 87.50 350 GLN A O 1
ATOM 2855 N N . GLY A 1 351 ? 26.074 -13.988 -20.769 1.00 88.56 351 GLY A N 1
ATOM 2856 C CA . GLY A 1 351 ? 26.336 -13.047 -21.856 1.00 88.56 351 GLY A CA 1
ATOM 2857 C C . GLY A 1 351 ? 27.369 -13.567 -22.850 1.00 88.56 351 GLY A C 1
ATOM 2858 O O . GLY A 1 351 ? 27.736 -14.747 -22.845 1.00 88.56 351 GLY A O 1
ATOM 2859 N N . ASP A 1 352 ? 27.873 -12.660 -23.678 1.00 92.25 352 ASP A N 1
ATOM 2860 C CA . ASP A 1 352 ? 28.980 -12.950 -24.579 1.00 92.25 352 ASP A CA 1
ATOM 2861 C C . ASP A 1 352 ? 30.261 -13.232 -23.763 1.00 92.25 352 ASP A C 1
ATOM 2863 O O . ASP A 1 352 ? 30.538 -12.622 -22.719 1.00 92.25 352 ASP A O 1
ATOM 2867 N N . LYS A 1 353 ? 31.054 -14.211 -24.219 1.00 84.50 353 LYS A N 1
ATOM 2868 C CA . LYS A 1 353 ? 32.232 -14.694 -23.476 1.00 84.50 353 LYS A CA 1
ATOM 2869 C C . LYS A 1 353 ? 33.257 -13.580 -23.250 1.00 84.50 353 LYS A C 1
ATOM 2871 O O . LYS A 1 353 ? 33.676 -13.381 -22.109 1.00 84.50 353 LYS A O 1
ATOM 2876 N N . ASP A 1 354 ? 33.539 -12.811 -24.297 1.00 84.44 354 ASP A N 1
ATOM 2877 C CA . ASP A 1 354 ? 34.568 -11.762 -24.337 1.00 84.44 354 ASP A CA 1
ATOM 2878 C C . ASP A 1 354 ? 34.009 -10.363 -24.009 1.00 84.44 354 ASP A C 1
ATOM 2880 O O . ASP A 1 354 ? 34.525 -9.341 -24.451 1.00 84.44 354 ASP A O 1
ATOM 2884 N N . PHE A 1 355 ? 32.892 -10.306 -23.277 1.00 88.12 355 PHE A N 1
ATOM 2885 C CA . PHE A 1 355 ? 32.268 -9.047 -22.884 1.00 88.12 355 PHE A CA 1
ATOM 2886 C C . PHE A 1 355 ? 32.826 -8.526 -21.548 1.00 88.12 355 PHE A C 1
ATOM 2888 O O . PHE A 1 355 ? 32.768 -9.236 -20.540 1.00 88.12 355 PHE A O 1
ATOM 2895 N N . ASP A 1 356 ? 33.317 -7.281 -21.536 1.00 87.75 356 ASP A N 1
ATOM 2896 C CA . ASP A 1 356 ? 34.149 -6.740 -20.443 1.00 87.75 356 ASP A CA 1
ATOM 2897 C C . ASP A 1 356 ? 33.463 -5.681 -19.562 1.00 87.75 356 ASP A C 1
ATOM 2899 O O . ASP A 1 356 ? 34.002 -5.284 -18.527 1.00 87.75 356 ASP A O 1
ATOM 2903 N N . LEU A 1 357 ? 32.280 -5.191 -19.947 1.00 91.75 357 LEU A N 1
ATOM 2904 C CA . LEU A 1 357 ? 31.573 -4.164 -19.176 1.00 91.75 357 LEU A CA 1
ATOM 2905 C C . LEU A 1 357 ? 30.808 -4.793 -18.005 1.00 91.75 357 LEU A C 1
ATOM 2907 O O . LEU A 1 357 ? 30.141 -5.817 -18.160 1.00 91.75 357 LEU A O 1
ATOM 2911 N N . ILE A 1 358 ? 30.865 -4.146 -16.842 1.00 91.12 358 ILE A N 1
ATOM 2912 C CA . ILE A 1 358 ? 30.256 -4.607 -15.587 1.00 91.12 358 ILE A CA 1
ATOM 2913 C C . ILE A 1 358 ? 29.069 -3.705 -15.231 1.00 91.12 358 ILE A C 1
ATOM 2915 O O . ILE A 1 358 ? 29.161 -2.487 -15.360 1.00 91.12 358 ILE A O 1
ATOM 2919 N N . ALA A 1 359 ? 27.963 -4.299 -14.777 1.00 89.62 359 ALA A N 1
ATOM 2920 C CA . ALA A 1 359 ? 26.774 -3.563 -14.336 1.00 89.62 359 ALA A CA 1
ATOM 2921 C C . ALA A 1 359 ? 26.843 -3.137 -12.864 1.00 89.62 359 ALA A C 1
ATOM 2923 O O . ALA A 1 359 ? 26.403 -2.042 -12.519 1.00 89.62 359 ALA A O 1
ATOM 2924 N N . ASN A 1 360 ? 27.346 -4.020 -11.997 1.00 88.88 360 ASN A N 1
ATOM 2925 C CA . ASN A 1 360 ? 27.351 -3.831 -10.549 1.00 88.88 360 ASN A CA 1
ATOM 2926 C C . ASN A 1 360 ? 28.460 -4.632 -9.848 1.00 88.88 360 ASN A C 1
ATOM 2928 O O . ASN A 1 360 ? 29.075 -5.548 -10.414 1.00 88.88 360 ASN A O 1
ATOM 2932 N N . THR A 1 361 ? 28.695 -4.283 -8.585 1.00 85.69 361 THR A N 1
ATOM 2933 C CA . THR A 1 361 ? 29.625 -4.972 -7.685 1.00 85.69 361 THR A CA 1
ATOM 2934 C C . THR A 1 361 ? 28.901 -5.607 -6.497 1.00 85.69 361 THR A C 1
ATOM 2936 O O . THR A 1 361 ? 27.733 -5.332 -6.230 1.00 85.69 361 THR A O 1
ATOM 2939 N N . ASP A 1 362 ? 29.564 -6.537 -5.811 1.00 81.62 362 ASP A N 1
ATOM 2940 C CA . ASP A 1 362 ? 29.091 -7.045 -4.523 1.00 81.62 362 ASP A CA 1
ATOM 2941 C C . ASP A 1 362 ? 29.433 -6.080 -3.371 1.00 81.62 362 ASP A C 1
ATOM 2943 O O . ASP A 1 362 ? 30.086 -5.054 -3.557 1.00 81.62 362 ASP A O 1
ATOM 2947 N N . SER A 1 363 ? 29.018 -6.418 -2.146 1.00 71.56 363 SER A N 1
ATOM 2948 C CA . SER A 1 363 ? 29.310 -5.607 -0.954 1.00 71.56 363 SER A CA 1
ATOM 2949 C C . SER A 1 363 ? 30.802 -5.517 -0.600 1.00 71.56 363 SER A C 1
ATOM 2951 O O . SER A 1 363 ? 31.163 -4.759 0.296 1.00 71.56 363 SER A O 1
ATOM 2953 N N . GLN A 1 364 ? 31.667 -6.287 -1.271 1.00 72.94 364 GLN A N 1
ATOM 2954 C CA . GLN A 1 364 ? 33.126 -6.234 -1.146 1.00 72.94 364 GLN A CA 1
ATOM 2955 C C . GLN A 1 364 ? 33.778 -5.455 -2.302 1.00 72.94 364 GLN A C 1
ATOM 2957 O O . GLN A 1 364 ? 35.004 -5.448 -2.406 1.00 72.94 364 GLN A O 1
ATOM 2962 N N . GLY A 1 365 ? 32.989 -4.833 -3.186 1.00 74.88 365 GLY A N 1
ATOM 2963 C CA . GLY A 1 365 ? 33.481 -4.081 -4.340 1.00 74.88 365 GLY A CA 1
ATOM 2964 C C . GLY A 1 365 ? 33.977 -4.953 -5.497 1.00 74.88 365 GLY A C 1
ATOM 2965 O O . GLY A 1 365 ? 34.632 -4.443 -6.404 1.00 74.88 365 GLY A O 1
ATOM 2966 N N . LYS A 1 366 ? 33.689 -6.263 -5.504 1.00 84.44 366 LYS A N 1
ATOM 2967 C CA . LYS A 1 366 ? 34.100 -7.162 -6.595 1.00 84.44 366 LYS A CA 1
ATOM 2968 C C . LYS A 1 366 ? 33.073 -7.162 -7.727 1.00 84.44 366 LYS A C 1
ATOM 2970 O O . LYS A 1 366 ? 31.874 -7.154 -7.443 1.00 84.44 366 LYS A O 1
ATOM 2975 N N . PRO A 1 367 ? 33.504 -7.235 -9.003 1.00 86.25 367 PRO A N 1
ATOM 2976 C CA . PRO A 1 367 ? 32.595 -7.365 -10.139 1.00 86.25 367 PRO A CA 1
ATOM 2977 C C . PRO A 1 367 ? 31.639 -8.545 -9.971 1.00 86.25 367 PRO A C 1
ATOM 2979 O O . PRO A 1 367 ? 32.069 -9.680 -9.750 1.00 86.25 367 PRO A O 1
ATOM 2982 N N . LYS A 1 368 ? 30.337 -8.272 -10.079 1.00 88.00 368 LYS A N 1
ATOM 2983 C CA . LYS A 1 368 ? 29.288 -9.257 -9.807 1.00 88.00 368 LYS A CA 1
ATOM 2984 C C . LYS A 1 368 ? 28.601 -9.721 -11.089 1.00 88.00 368 LYS A C 1
ATOM 2986 O O . LYS A 1 368 ? 28.573 -10.926 -11.358 1.00 88.00 368 LYS A O 1
ATOM 2991 N N . GLN A 1 369 ? 28.076 -8.788 -11.886 1.00 89.81 369 GLN A N 1
ATOM 2992 C CA . GLN A 1 369 ? 27.344 -9.072 -13.128 1.00 89.81 369 GLN A CA 1
ATOM 2993 C C . GLN A 1 369 ? 27.932 -8.306 -14.316 1.00 89.81 369 GLN A C 1
ATOM 2995 O O . GLN A 1 369 ? 28.230 -7.115 -14.204 1.00 89.81 369 GLN A O 1
ATOM 3000 N N . LYS A 1 370 ? 28.064 -8.981 -15.467 1.00 93.50 370 LYS A N 1
ATOM 3001 C CA . LYS A 1 370 ? 28.366 -8.312 -16.740 1.00 93.50 370 LYS A CA 1
ATOM 3002 C C . LYS A 1 370 ? 27.155 -7.497 -17.205 1.00 93.50 370 LYS A C 1
ATOM 3004 O O . LYS A 1 370 ? 26.019 -7.845 -16.883 1.00 93.50 370 LYS A O 1
ATOM 3009 N N . LEU A 1 371 ? 27.382 -6.415 -17.948 1.00 94.31 371 LEU A N 1
ATOM 3010 C CA . LEU A 1 371 ? 26.312 -5.496 -18.351 1.00 94.31 371 LEU A CA 1
ATOM 3011 C C . LEU A 1 371 ? 25.324 -6.122 -19.344 1.00 94.31 371 LEU A C 1
ATOM 3013 O O . LEU A 1 371 ? 24.118 -5.958 -19.183 1.00 94.31 371 LEU A O 1
ATOM 3017 N N . ASP A 1 372 ? 25.800 -6.884 -20.327 1.00 95.00 372 ASP A N 1
ATOM 3018 C CA . ASP A 1 372 ? 24.934 -7.584 -21.282 1.00 95.00 372 ASP A CA 1
ATOM 3019 C C . ASP A 1 372 ? 24.098 -8.685 -20.607 1.00 95.00 372 ASP A C 1
ATOM 3021 O O . ASP A 1 372 ? 22.885 -8.767 -20.812 1.00 95.00 372 ASP A O 1
ATOM 3025 N N . GLU A 1 373 ? 24.727 -9.479 -19.738 1.00 94.69 373 GLU A N 1
ATOM 3026 C CA . GLU A 1 373 ? 24.067 -10.447 -18.866 1.00 94.69 373 GLU A CA 1
ATOM 3027 C C . GLU A 1 373 ? 22.966 -9.781 -18.035 1.00 94.69 373 GLU A C 1
ATOM 3029 O O . GLU A 1 373 ? 21.846 -10.292 -17.977 1.00 94.69 373 GLU A O 1
ATOM 3034 N N . HIS A 1 374 ? 23.289 -8.667 -17.377 1.00 94.81 374 HIS A N 1
ATOM 3035 C CA . HIS A 1 374 ? 22.368 -7.953 -16.506 1.00 94.81 374 HIS A CA 1
ATOM 3036 C C . HIS A 1 374 ? 21.129 -7.486 -17.278 1.00 94.81 374 HIS A C 1
ATOM 3038 O O . HIS A 1 374 ? 20.014 -7.848 -16.909 1.00 94.81 374 HIS A O 1
ATOM 3044 N N . LEU A 1 375 ? 21.306 -6.791 -18.405 1.00 97.00 375 LEU A N 1
ATOM 3045 C CA . LEU A 1 375 ? 20.194 -6.307 -19.233 1.00 97.00 375 LEU A CA 1
ATOM 3046 C C . LEU A 1 375 ? 19.284 -7.451 -19.713 1.00 97.00 375 LEU A C 1
ATOM 3048 O O . LEU A 1 375 ? 18.057 -7.345 -19.648 1.00 97.00 375 LEU A O 1
ATOM 3052 N N . MET A 1 376 ? 19.862 -8.569 -20.168 1.00 96.25 376 MET A N 1
ATOM 3053 C CA . MET A 1 376 ? 19.082 -9.743 -20.584 1.00 96.25 376 MET A CA 1
ATOM 3054 C C . MET A 1 376 ? 18.336 -10.388 -19.412 1.00 96.25 376 MET A C 1
ATOM 3056 O O . MET A 1 376 ? 17.178 -10.788 -19.556 1.00 96.25 376 MET A O 1
ATOM 3060 N N . GLY A 1 377 ? 18.994 -10.481 -18.257 1.00 94.50 377 GLY A N 1
ATOM 3061 C CA . GLY A 1 377 ? 18.442 -11.037 -17.030 1.00 94.50 377 GLY A CA 1
ATOM 3062 C C . GLY A 1 377 ? 17.245 -10.246 -16.518 1.00 94.50 377 GLY A C 1
ATOM 3063 O O . GLY A 1 377 ? 16.169 -10.818 -16.316 1.00 94.50 377 GLY A O 1
ATOM 3064 N N . VAL A 1 378 ? 17.402 -8.924 -16.402 1.00 95.94 378 VAL A N 1
ATOM 3065 C CA . VAL A 1 378 ? 16.317 -7.995 -16.061 1.00 95.94 378 VAL A CA 1
ATOM 3066 C C . VAL A 1 378 ? 15.182 -8.130 -17.072 1.00 95.94 378 VAL A C 1
ATOM 3068 O O . VAL A 1 378 ? 14.044 -8.366 -16.674 1.00 95.94 378 VAL A O 1
ATOM 3071 N N . GLY A 1 379 ? 15.478 -8.127 -18.377 1.00 96.56 379 GLY A N 1
ATOM 3072 C CA . GLY A 1 379 ? 14.473 -8.332 -19.423 1.00 96.56 379 GLY A CA 1
ATOM 3073 C C . GLY A 1 379 ? 13.679 -9.637 -19.269 1.00 96.56 379 GLY A C 1
ATOM 3074 O O . GLY A 1 379 ? 12.453 -9.646 -19.406 1.00 96.56 379 GLY A O 1
ATOM 3075 N N . GLN A 1 380 ? 14.337 -10.752 -18.933 1.00 94.44 380 GLN A N 1
ATOM 3076 C CA . GLN A 1 380 ? 13.659 -12.032 -18.710 1.00 94.44 380 GLN A CA 1
ATOM 3077 C C . GLN A 1 380 ? 12.775 -12.012 -17.455 1.00 94.44 380 GLN A C 1
ATOM 3079 O O . GLN A 1 380 ? 11.650 -12.528 -17.490 1.00 94.44 380 GLN A O 1
ATOM 3084 N N . PHE A 1 381 ? 13.261 -11.436 -16.354 1.00 92.38 381 PHE A N 1
ATOM 3085 C CA . PHE A 1 381 ? 12.505 -11.330 -15.107 1.00 92.38 381 PHE A CA 1
ATOM 3086 C C . PHE A 1 381 ? 11.313 -10.379 -15.248 1.00 92.38 381 PHE A C 1
ATOM 3088 O O . PHE A 1 381 ? 10.212 -10.753 -14.846 1.00 92.38 381 PHE A O 1
ATOM 3095 N N . THR A 1 382 ? 11.490 -9.226 -15.895 1.00 95.56 382 THR A N 1
ATOM 3096 C CA . THR A 1 382 ? 10.419 -8.280 -16.236 1.00 95.56 382 THR A CA 1
ATOM 3097 C C . THR A 1 382 ? 9.347 -8.954 -17.084 1.00 95.56 382 THR A C 1
ATOM 3099 O O . THR A 1 382 ? 8.177 -8.960 -16.703 1.00 95.56 382 THR A O 1
ATOM 3102 N N . ALA A 1 383 ? 9.730 -9.632 -18.172 1.00 94.31 383 ALA A N 1
ATOM 3103 C CA . ALA A 1 383 ? 8.780 -10.342 -19.024 1.00 94.31 383 ALA A CA 1
ATOM 3104 C C . ALA A 1 383 ? 7.998 -11.419 -18.261 1.00 94.31 383 ALA A C 1
ATOM 3106 O O . ALA A 1 383 ? 6.795 -11.600 -18.484 1.00 94.31 383 ALA A O 1
ATOM 3107 N N . ARG A 1 384 ? 8.674 -12.165 -17.377 1.00 90.56 384 ARG A N 1
ATOM 3108 C CA . ARG A 1 384 ? 8.033 -13.173 -16.527 1.00 90.56 384 ARG A CA 1
ATOM 3109 C C . ARG A 1 384 ? 7.057 -12.513 -15.558 1.00 90.56 384 ARG A C 1
ATOM 3111 O O . ARG A 1 384 ? 5.927 -12.980 -15.466 1.00 90.56 384 ARG A O 1
ATOM 3118 N N . PHE A 1 385 ? 7.473 -11.455 -14.871 1.00 90.94 385 PHE A N 1
ATOM 3119 C CA . PHE A 1 385 ? 6.665 -10.747 -13.885 1.00 90.94 385 PHE A CA 1
ATOM 3120 C C . PHE A 1 385 ? 5.394 -10.154 -14.502 1.00 90.94 385 PHE A C 1
ATOM 3122 O O . PHE A 1 385 ? 4.302 -10.448 -14.019 1.00 90.94 385 PHE A O 1
ATOM 3129 N N . SER A 1 386 ? 5.496 -9.424 -15.620 1.00 91.88 386 SER A N 1
ATOM 3130 C CA . SER A 1 386 ? 4.323 -8.821 -16.275 1.00 91.88 386 SER A CA 1
ATOM 3131 C C . SER A 1 386 ? 3.287 -9.861 -16.693 1.00 91.88 386 SER A C 1
ATOM 3133 O O . SER A 1 386 ? 2.090 -9.618 -16.599 1.00 91.88 386 SER A O 1
ATOM 3135 N N . ARG A 1 387 ? 3.732 -11.054 -17.114 1.00 87.62 387 ARG A N 1
ATOM 3136 C CA . ARG A 1 387 ? 2.831 -12.162 -17.467 1.00 87.62 387 ARG A CA 1
ATOM 3137 C C . ARG A 1 387 ? 2.063 -12.700 -16.258 1.00 87.62 387 ARG A C 1
ATOM 3139 O O . ARG A 1 387 ? 0.993 -13.276 -16.424 1.00 87.62 387 ARG A O 1
ATOM 3146 N N . LEU A 1 388 ? 2.638 -12.580 -15.064 1.00 84.88 388 LEU A N 1
ATOM 3147 C CA . LEU A 1 388 ? 2.033 -13.065 -13.831 1.00 84.88 388 LEU A CA 1
ATOM 3148 C C . LEU A 1 388 ? 1.063 -12.055 -13.224 1.00 84.88 388 LEU A C 1
ATOM 3150 O O . LEU A 1 388 ? 0.134 -12.502 -12.567 1.00 84.88 388 LEU A O 1
ATOM 3154 N N . LEU A 1 389 ? 1.219 -10.748 -13.469 1.00 86.88 389 LEU A N 1
ATOM 3155 C CA . LEU A 1 389 ? 0.370 -9.698 -12.881 1.00 86.88 389 LEU A CA 1
ATOM 3156 C C . LEU A 1 389 ? -1.143 -9.992 -12.942 1.00 86.88 389 LEU A C 1
ATOM 3158 O O . LEU A 1 389 ? -1.774 -9.947 -11.886 1.00 86.88 389 LEU A O 1
ATOM 3162 N N . PRO A 1 390 ? -1.735 -10.380 -14.092 1.00 83.25 390 PRO A N 1
ATOM 3163 C CA . PRO A 1 390 ? -3.179 -10.633 -14.163 1.00 83.25 390 PRO A CA 1
ATOM 3164 C C . PRO A 1 390 ? -3.649 -11.796 -13.278 1.00 83.25 390 PRO A C 1
ATOM 3166 O O . PRO A 1 390 ? -4.804 -11.854 -12.871 1.00 83.25 390 PRO A O 1
ATOM 3169 N N . LYS A 1 391 ? -2.742 -12.720 -12.949 1.00 78.44 391 LYS A N 1
ATOM 3170 C CA . LYS A 1 391 ? -3.027 -13.915 -12.150 1.00 78.44 391 LYS A CA 1
ATOM 3171 C C . LYS A 1 391 ? -2.990 -13.650 -10.645 1.00 78.44 391 LYS A C 1
ATOM 3173 O O . LYS A 1 391 ? -3.412 -14.504 -9.871 1.00 78.44 391 LYS A O 1
ATOM 3178 N N . PHE A 1 392 ? -2.498 -12.490 -10.194 1.00 78.00 392 PHE A N 1
ATOM 3179 C CA . PHE A 1 392 ? -2.326 -12.209 -8.760 1.00 78.00 392 PHE A CA 1
ATOM 3180 C C . PHE A 1 392 ? -3.657 -12.249 -8.007 1.00 78.00 392 PHE A C 1
ATOM 3182 O O . PHE A 1 392 ? -3.725 -12.796 -6.910 1.00 78.00 392 PHE A O 1
ATOM 3189 N N . SER A 1 393 ? -4.722 -11.703 -8.593 1.00 69.94 393 SER A N 1
ATOM 3190 C CA . SER A 1 393 ? -6.050 -11.665 -7.971 1.00 69.94 393 SER A CA 1
ATOM 3191 C C . SER A 1 393 ? -6.698 -13.051 -7.836 1.00 69.94 393 SER A C 1
ATOM 3193 O O . SER A 1 393 ? -7.561 -13.235 -6.979 1.00 69.94 393 SER A O 1
ATOM 3195 N N . GLN A 1 394 ? -6.273 -14.026 -8.646 1.00 68.06 394 GLN A N 1
ATOM 3196 C CA . GLN A 1 394 ? -6.848 -15.373 -8.695 1.00 68.06 394 GLN A CA 1
ATOM 3197 C C . GLN A 1 394 ? -6.010 -16.409 -7.936 1.00 68.06 394 GLN A C 1
ATOM 3199 O O . GLN A 1 394 ? -6.565 -17.308 -7.306 1.00 68.06 394 GLN A O 1
ATOM 3204 N N . GLU A 1 395 ? -4.681 -16.300 -8.004 1.00 73.12 395 GLU A N 1
ATOM 3205 C CA . GLU A 1 395 ? -3.760 -17.340 -7.530 1.00 73.12 395 GLU A CA 1
ATOM 3206 C C . GLU A 1 395 ? -3.142 -17.033 -6.151 1.00 73.12 395 GLU A C 1
ATOM 3208 O O . GLU A 1 395 ? -2.602 -17.936 -5.505 1.00 73.12 395 GLU A O 1
ATOM 3213 N N . LEU A 1 396 ? -3.229 -15.789 -5.654 1.00 77.62 396 LEU A N 1
ATOM 3214 C CA . LEU A 1 396 ? -2.744 -15.459 -4.309 1.00 77.62 396 LEU A CA 1
ATOM 3215 C C . LEU A 1 396 ? -3.636 -16.069 -3.210 1.00 77.62 396 LEU A C 1
ATOM 3217 O O . LEU A 1 396 ? -4.843 -16.221 -3.395 1.00 77.62 396 LEU A O 1
ATOM 3221 N N . PRO A 1 397 ? -3.080 -16.388 -2.024 1.00 77.06 397 PRO A N 1
ATOM 3222 C CA . PRO A 1 397 ? -3.835 -17.031 -0.954 1.00 77.06 397 PRO A CA 1
ATOM 3223 C C . PRO A 1 397 ? -5.018 -16.190 -0.487 1.00 77.06 397 PRO A C 1
ATOM 3225 O O . PRO A 1 397 ? -4.892 -14.989 -0.243 1.00 77.06 397 PRO A O 1
ATOM 3228 N N . THR A 1 398 ? -6.158 -16.839 -0.287 1.00 77.81 398 THR A N 1
ATOM 3229 C CA . THR A 1 398 ? -7.398 -16.191 0.145 1.00 77.81 398 THR A CA 1
ATOM 3230 C C . THR A 1 398 ? -8.022 -16.923 1.325 1.00 77.81 398 THR A C 1
ATOM 3232 O O . THR A 1 398 ? -7.708 -18.083 1.615 1.00 77.81 398 THR A O 1
ATOM 3235 N N . ILE A 1 399 ? -8.940 -16.250 2.019 1.00 80.69 399 ILE A N 1
ATOM 3236 C CA . ILE A 1 399 ? -9.776 -16.874 3.047 1.00 80.69 399 ILE A CA 1
ATOM 3237 C C . ILE A 1 399 ? -11.116 -17.247 2.404 1.00 80.69 399 ILE A C 1
ATOM 3239 O O . ILE A 1 399 ? -11.956 -16.384 2.172 1.00 80.69 399 ILE A O 1
ATOM 3243 N N . LYS A 1 400 ? -11.333 -18.531 2.097 1.00 68.12 400 LYS A N 1
ATOM 3244 C CA . LYS A 1 400 ? -12.551 -18.984 1.391 1.00 68.12 400 LYS A CA 1
ATOM 3245 C C . LYS A 1 400 ? -13.803 -18.997 2.271 1.00 68.12 400 LYS A C 1
ATOM 3247 O O . LYS A 1 400 ? -14.857 -18.530 1.856 1.00 68.12 400 LYS A O 1
ATOM 3252 N N . LYS A 1 401 ? -13.706 -19.544 3.487 1.00 65.44 401 LYS A N 1
ATOM 3253 C CA . LYS A 1 401 ? -14.813 -19.600 4.453 1.00 65.44 401 LYS A CA 1
ATOM 3254 C C . LYS A 1 401 ? -14.271 -19.351 5.849 1.00 65.44 401 LYS A C 1
ATOM 3256 O O . LYS A 1 401 ? -13.466 -20.129 6.349 1.00 65.44 401 LYS A O 1
ATOM 3261 N N . HIS A 1 402 ? -14.722 -18.266 6.468 1.00 69.25 402 HIS A N 1
ATOM 3262 C CA . HIS A 1 402 ? -14.419 -17.965 7.860 1.00 69.25 402 HIS A CA 1
ATOM 3263 C C . HIS A 1 402 ? -15.716 -17.715 8.618 1.00 69.25 402 HIS A C 1
ATOM 3265 O O . HIS A 1 402 ? -16.532 -16.874 8.222 1.00 69.25 402 HIS A O 1
ATOM 3271 N N . LYS A 1 403 ? -15.912 -18.459 9.711 1.00 70.62 403 LYS A N 1
ATOM 3272 C CA . LYS A 1 403 ? -17.140 -18.399 10.508 1.00 70.62 403 LYS A CA 1
ATOM 3273 C C . LYS A 1 403 ? -17.420 -16.977 10.986 1.00 70.62 403 LYS A C 1
ATOM 3275 O O . LYS A 1 403 ? -18.545 -16.517 10.854 1.00 70.62 403 LYS A O 1
ATOM 3280 N N . THR A 1 404 ? -16.393 -16.244 11.417 1.00 79.44 404 THR A N 1
ATOM 3281 C CA . THR A 1 404 ? -16.544 -14.867 11.913 1.00 79.44 404 THR A CA 1
ATOM 3282 C C . THR A 1 404 ? -17.192 -13.921 10.905 1.00 79.44 404 THR A C 1
ATOM 3284 O O . THR A 1 404 ? -17.940 -13.035 11.301 1.00 79.44 404 THR A O 1
ATOM 3287 N N . PHE A 1 405 ? -16.944 -14.102 9.603 1.00 83.81 405 PHE A N 1
ATOM 3288 C CA . PHE A 1 405 ? -17.504 -13.201 8.595 1.00 83.81 405 PHE A CA 1
ATOM 3289 C C . PHE A 1 405 ? -18.961 -13.524 8.248 1.00 83.81 405 PHE A C 1
ATOM 3291 O O . PHE A 1 405 ? -19.751 -12.627 7.963 1.00 83.81 405 PHE A O 1
ATOM 3298 N N . SER A 1 406 ? -19.326 -14.806 8.307 1.00 79.44 406 SER A N 1
ATOM 3299 C CA . SER A 1 406 ? -20.649 -15.305 7.909 1.00 79.44 406 SER A CA 1
ATOM 3300 C C . SER A 1 406 ? -21.631 -15.449 9.073 1.00 79.44 406 SER A C 1
ATOM 3302 O O . SER A 1 406 ? -22.843 -15.453 8.858 1.00 79.44 406 SER A O 1
ATOM 3304 N N . GLN A 1 407 ? -21.136 -15.554 10.306 1.00 84.56 407 GLN A N 1
ATOM 3305 C CA . GLN A 1 407 ? -21.966 -15.736 11.487 1.00 84.56 407 GLN A CA 1
ATOM 3306 C C . GLN A 1 407 ? -22.812 -14.490 11.748 1.00 84.56 407 GLN A C 1
ATOM 3308 O O . GLN A 1 407 ? -22.306 -13.374 11.875 1.00 84.56 407 GLN A O 1
ATOM 3313 N N . ARG A 1 408 ? -24.128 -14.692 11.862 1.00 87.62 408 ARG A N 1
ATOM 3314 C CA . ARG A 1 408 ? -25.037 -13.619 12.262 1.00 87.62 408 ARG A CA 1
ATOM 3315 C C . ARG A 1 408 ? -24.855 -13.334 13.749 1.00 87.62 408 ARG A C 1
ATOM 3317 O O . ARG A 1 408 ? -24.786 -14.259 14.557 1.00 87.62 408 ARG A O 1
ATOM 3324 N N . THR A 1 409 ? -24.792 -12.057 14.104 1.00 87.81 409 THR A N 1
ATOM 3325 C CA . THR A 1 409 ? -24.836 -11.643 15.509 1.00 87.81 409 THR A CA 1
ATOM 3326 C C . THR A 1 409 ? -26.279 -11.653 16.002 1.00 87.81 409 THR A C 1
ATOM 3328 O O . THR A 1 409 ? -27.175 -11.241 15.266 1.00 87.81 409 THR A O 1
ATOM 3331 N N . ALA A 1 410 ? -26.496 -12.139 17.225 1.00 86.75 410 ALA A N 1
ATOM 3332 C CA . ALA A 1 410 ? -27.779 -12.063 17.927 1.00 86.75 410 ALA A CA 1
ATOM 3333 C C . ALA A 1 410 ? -27.854 -10.850 18.873 1.00 86.75 410 ALA A C 1
ATOM 3335 O O . ALA A 1 410 ? -28.893 -10.579 19.469 1.00 86.75 410 ALA A O 1
ATOM 3336 N N . VAL A 1 411 ? -26.745 -10.119 19.033 1.00 87.06 411 VAL A N 1
ATOM 3337 C CA . VAL A 1 411 ? -26.670 -8.954 19.914 1.00 87.06 411 VAL A CA 1
ATOM 3338 C C . VAL A 1 411 ? -27.342 -7.773 19.224 1.00 87.06 411 VAL A C 1
ATOM 3340 O O . VAL A 1 411 ? -26.840 -7.286 18.211 1.00 87.06 411 VAL A O 1
ATOM 3343 N N . ALA A 1 412 ? -28.437 -7.279 19.809 1.00 86.19 412 ALA A N 1
ATOM 3344 C CA . ALA A 1 412 ? -29.283 -6.243 19.214 1.00 86.19 412 ALA A CA 1
ATOM 3345 C C . ALA A 1 412 ? -28.500 -5.004 18.741 1.00 86.19 412 ALA A C 1
ATOM 3347 O O . ALA A 1 412 ? -28.701 -4.541 17.619 1.00 86.19 412 ALA A O 1
ATOM 3348 N N . ARG A 1 413 ? -27.536 -4.534 19.547 1.00 85.44 413 ARG A N 1
ATOM 3349 C CA . ARG A 1 413 ? -26.651 -3.393 19.234 1.00 85.44 413 ARG A CA 1
ATOM 3350 C C . ARG A 1 413 ? -25.849 -3.569 17.937 1.00 85.44 413 ARG A C 1
ATOM 3352 O O . ARG A 1 413 ? -25.501 -2.587 17.293 1.00 85.44 413 ARG A O 1
ATOM 3359 N N . PHE A 1 414 ? -25.543 -4.803 17.544 1.00 90.88 414 PHE A N 1
ATOM 3360 C CA . PHE A 1 414 ? -24.719 -5.116 16.374 1.00 90.88 414 PHE A CA 1
ATOM 3361 C C . PHE A 1 414 ? -25.538 -5.641 15.186 1.00 90.88 414 PHE A C 1
ATOM 3363 O O . PHE A 1 414 ? -24.964 -6.021 14.166 1.00 90.88 414 PHE A O 1
ATOM 3370 N N . ASN A 1 415 ? -26.873 -5.639 15.271 1.00 92.06 415 ASN A N 1
ATOM 3371 C CA . ASN A 1 415 ? -27.748 -6.160 14.216 1.00 92.06 415 ASN A CA 1
ATOM 3372 C C . ASN A 1 415 ? -27.556 -5.465 12.862 1.00 92.06 415 ASN A C 1
ATOM 3374 O O . ASN A 1 415 ? -27.752 -6.098 11.824 1.00 92.06 415 ASN A O 1
ATOM 3378 N N . TRP A 1 416 ? -27.134 -4.199 12.849 1.00 94.19 416 TRP A N 1
ATOM 3379 C CA . TRP A 1 416 ? -26.828 -3.470 11.616 1.00 94.19 416 TRP A CA 1
ATOM 3380 C C . TRP A 1 416 ? -25.771 -4.182 10.759 1.00 94.19 416 TRP A C 1
ATOM 3382 O O . TRP A 1 416 ? -25.895 -4.220 9.538 1.00 94.19 416 TRP A O 1
ATOM 3392 N N . GLN A 1 417 ? -24.803 -4.863 11.385 1.00 95.00 417 GLN A N 1
ATOM 3393 C CA . GLN A 1 417 ? -23.760 -5.622 10.689 1.00 95.00 417 GLN A CA 1
ATOM 3394 C C . GLN A 1 417 ? -24.346 -6.771 9.861 1.00 95.00 417 GLN A C 1
ATOM 3396 O O . GLN A 1 417 ? -23.803 -7.133 8.821 1.00 95.00 417 GLN A O 1
ATOM 3401 N N . ASN A 1 418 ? -25.463 -7.357 10.308 1.00 94.94 418 ASN A N 1
ATOM 3402 C CA . ASN A 1 418 ? -26.151 -8.411 9.565 1.00 94.94 418 ASN A CA 1
ATOM 3403 C C . ASN A 1 418 ? -26.813 -7.862 8.298 1.00 94.94 418 ASN A C 1
ATOM 3405 O O . ASN A 1 418 ? -26.767 -8.535 7.275 1.00 94.94 418 ASN A O 1
ATOM 3409 N N . LYS A 1 419 ? -27.409 -6.666 8.371 1.00 94.88 419 LYS A N 1
ATOM 3410 C CA . LYS A 1 419 ? -28.036 -6.002 7.221 1.00 94.88 419 LYS A CA 1
ATOM 3411 C C . LYS A 1 419 ? -26.987 -5.477 6.239 1.00 94.88 419 LYS A C 1
ATOM 3413 O O . LYS A 1 419 ? -27.134 -5.662 5.038 1.00 94.88 419 LYS A O 1
ATOM 3418 N N . ALA A 1 420 ? -25.902 -4.893 6.752 1.00 96.44 420 ALA A N 1
ATOM 3419 C CA . ALA A 1 420 ? -24.766 -4.447 5.947 1.00 96.44 420 ALA A CA 1
ATOM 3420 C C . ALA A 1 420 ? -24.119 -5.615 5.186 1.00 96.44 420 ALA A C 1
ATOM 3422 O O . ALA A 1 420 ? -23.841 -5.491 3.997 1.00 96.44 420 ALA A O 1
ATOM 3423 N N . PHE A 1 421 ? -23.951 -6.768 5.845 1.00 95.25 421 PHE A N 1
ATOM 3424 C CA . PHE A 1 421 ? -23.477 -7.995 5.202 1.00 95.25 421 PHE A CA 1
ATOM 3425 C C . PHE A 1 421 ? -24.413 -8.465 4.079 1.00 95.25 421 PHE A C 1
ATOM 3427 O O . PHE A 1 421 ? -23.932 -8.803 3.001 1.00 95.25 421 PHE A O 1
ATOM 3434 N N . ASP A 1 422 ? -25.730 -8.483 4.306 1.00 95.38 422 ASP A N 1
ATOM 3435 C CA . ASP A 1 422 ? -26.699 -8.924 3.292 1.00 95.38 422 ASP A CA 1
ATOM 3436 C C . ASP A 1 422 ? -26.709 -7.998 2.070 1.00 95.38 422 ASP A C 1
ATOM 3438 O O . ASP A 1 422 ? -26.689 -8.485 0.941 1.00 95.38 422 ASP A O 1
ATOM 3442 N N . LEU A 1 423 ? -26.674 -6.678 2.292 1.00 97.12 423 LEU A N 1
ATOM 3443 C CA . LEU A 1 423 ? -26.586 -5.691 1.216 1.00 97.12 423 LEU A CA 1
ATOM 3444 C C . LEU A 1 423 ? -25.280 -5.847 0.430 1.00 97.12 423 LEU A C 1
ATOM 3446 O O . LEU A 1 423 ? -25.290 -5.939 -0.789 1.00 97.12 423 LEU A O 1
ATOM 3450 N N . ALA A 1 424 ? -24.142 -5.936 1.116 1.00 96.44 424 ALA A N 1
ATOM 3451 C CA . ALA A 1 424 ? -22.858 -6.152 0.457 1.00 96.44 424 ALA A CA 1
ATOM 3452 C C . ALA A 1 424 ? -22.849 -7.461 -0.352 1.00 96.44 424 ALA A C 1
ATOM 3454 O O . ALA A 1 424 ? -22.345 -7.505 -1.472 1.00 96.44 424 ALA A O 1
ATOM 3455 N N . ARG A 1 425 ? -23.477 -8.519 0.170 1.00 94.06 425 ARG A N 1
ATOM 3456 C CA . ARG A 1 425 ? -23.603 -9.799 -0.528 1.00 94.06 425 ARG A CA 1
ATOM 3457 C C . ARG A 1 425 ? -24.455 -9.700 -1.793 1.00 94.06 425 ARG A C 1
ATOM 3459 O O . ARG A 1 425 ? -24.116 -10.355 -2.774 1.00 94.06 425 ARG A O 1
ATOM 3466 N N . SER A 1 426 ? -25.526 -8.902 -1.803 1.00 95.75 426 SER A N 1
ATOM 3467 C CA . SER A 1 426 ? -26.339 -8.707 -3.014 1.00 95.75 426 SER A CA 1
ATOM 3468 C C . SER A 1 426 ? -25.603 -7.933 -4.110 1.00 95.75 426 SER A C 1
ATOM 3470 O O . SER A 1 426 ? -25.977 -8.030 -5.272 1.00 95.75 426 SER A O 1
ATOM 3472 N N . LEU A 1 427 ? -24.547 -7.196 -3.753 1.00 95.75 427 LEU A N 1
ATOM 3473 C CA . LEU A 1 427 ? -23.723 -6.400 -4.669 1.00 95.75 427 LEU A CA 1
ATOM 3474 C C . LEU A 1 427 ? -22.445 -7.117 -5.113 1.00 95.75 427 LEU A C 1
ATOM 3476 O O . LEU A 1 427 ? -21.594 -6.524 -5.770 1.00 95.75 427 LEU A O 1
ATOM 3480 N N . GLN A 1 428 ? -22.267 -8.385 -4.747 1.00 92.00 428 GLN A N 1
ATOM 3481 C CA . GLN A 1 428 ? -21.048 -9.136 -5.035 1.00 92.00 428 GLN A CA 1
ATOM 3482 C C . GLN A 1 428 ? -20.686 -9.138 -6.531 1.00 92.00 428 GLN A C 1
ATOM 3484 O O . GLN A 1 428 ? -19.539 -8.868 -6.880 1.00 92.00 428 GLN A O 1
ATOM 3489 N N . GLU A 1 429 ? -21.651 -9.412 -7.412 1.00 90.12 429 GLU A N 1
ATOM 3490 C CA . GLU A 1 429 ? -21.414 -9.447 -8.862 1.00 90.12 429 GLU A CA 1
ATOM 3491 C C . GLU A 1 429 ? -21.265 -8.045 -9.462 1.00 90.12 429 GLU A C 1
ATOM 3493 O O . GLU A 1 429 ? -20.338 -7.807 -10.237 1.00 90.12 429 GLU A O 1
ATOM 3498 N N . SER A 1 430 ? -22.137 -7.102 -9.083 1.00 93.56 430 SER A N 1
ATOM 3499 C CA . SER A 1 430 ? -22.103 -5.739 -9.626 1.00 93.56 430 SER A CA 1
ATOM 3500 C C . SER A 1 430 ? -20.825 -5.009 -9.216 1.00 93.56 430 SER A C 1
ATOM 3502 O O . SER A 1 430 ? -20.124 -4.493 -10.082 1.00 93.56 430 SER A O 1
ATOM 3504 N N . SER A 1 431 ? -20.434 -5.089 -7.939 1.00 94.00 431 SER A N 1
ATOM 3505 C CA . SER A 1 431 ? -19.222 -4.446 -7.411 1.00 94.00 431 SER A CA 1
ATOM 3506 C C . SER A 1 431 ? -17.932 -4.965 -8.042 1.00 94.00 431 SER A C 1
ATOM 3508 O O . SER A 1 431 ? -16.928 -4.253 -8.063 1.00 94.00 431 SER A O 1
ATOM 3510 N N . HIS A 1 432 ? -17.928 -6.200 -8.554 1.00 89.44 432 HIS A N 1
ATOM 3511 C CA . HIS A 1 432 ? -16.777 -6.746 -9.263 1.00 89.44 432 HIS A CA 1
ATOM 3512 C C . HIS A 1 432 ? -16.535 -6.014 -10.588 1.00 89.44 432 HIS A C 1
ATOM 3514 O O . HIS A 1 432 ? -15.387 -5.700 -10.905 1.00 89.44 432 HIS A O 1
ATOM 3520 N N . GLN A 1 433 ? -17.609 -5.693 -11.316 1.00 89.94 433 GLN A N 1
ATOM 3521 C CA . GLN A 1 433 ? -17.560 -5.001 -12.607 1.00 89.94 433 GLN A CA 1
ATOM 3522 C C . GLN A 1 433 ? -17.485 -3.482 -12.417 1.00 89.94 433 GLN A C 1
ATOM 3524 O O . GLN A 1 433 ? -16.562 -2.832 -12.898 1.00 89.94 433 GLN A O 1
ATOM 3529 N N . ASN A 1 434 ? -18.406 -2.927 -11.638 1.00 94.00 434 ASN A N 1
ATOM 3530 C CA . ASN A 1 434 ? -18.591 -1.491 -11.448 1.00 94.00 434 ASN A CA 1
ATOM 3531 C C . ASN A 1 434 ? -17.541 -0.865 -10.518 1.00 94.00 434 ASN A C 1
ATOM 3533 O O . ASN A 1 434 ? -17.234 0.316 -10.638 1.00 94.00 434 ASN A O 1
ATOM 3537 N N . GLY A 1 435 ? -16.960 -1.647 -9.605 1.00 95.88 435 GLY A N 1
ATOM 3538 C CA . GLY A 1 435 ? -16.237 -1.126 -8.444 1.00 95.88 435 GLY A CA 1
ATOM 3539 C C . GLY A 1 435 ? -17.183 -0.855 -7.273 1.00 95.88 435 GLY A C 1
ATOM 3540 O O . GLY A 1 435 ? -18.402 -0.905 -7.422 1.00 95.88 435 GLY A O 1
ATOM 3541 N N . PHE A 1 436 ? -16.623 -0.594 -6.092 1.00 98.12 436 PHE A N 1
ATOM 3542 C CA . PHE A 1 436 ? -17.402 -0.346 -4.877 1.00 98.12 436 PHE A CA 1
ATOM 3543 C C . PHE A 1 436 ? -16.770 0.754 -4.039 1.00 98.12 436 PHE A C 1
ATOM 3545 O O . PHE A 1 436 ? -15.571 0.705 -3.749 1.00 98.12 436 PHE A O 1
ATOM 3552 N N . PHE A 1 437 ? -17.611 1.701 -3.632 1.00 98.50 437 PHE A N 1
ATOM 3553 C CA . PHE A 1 437 ? -17.268 2.809 -2.753 1.00 98.50 437 PHE A CA 1
ATOM 3554 C C . PHE A 1 437 ? -18.222 2.821 -1.554 1.00 98.50 437 PHE A C 1
ATOM 3556 O O . PHE A 1 437 ? -19.359 3.292 -1.625 1.00 98.50 437 PHE A O 1
ATOM 3563 N N . GLY A 1 438 ? -17.775 2.245 -0.444 1.00 98.12 438 GLY A N 1
ATOM 3564 C CA . GLY A 1 438 ? -18.542 2.174 0.793 1.00 98.12 438 GLY A CA 1
ATOM 3565 C C . GLY A 1 438 ? -18.192 3.301 1.761 1.00 98.12 438 GLY A C 1
ATOM 3566 O O . GLY A 1 438 ? -17.023 3.637 1.932 1.00 98.12 438 GLY A O 1
ATOM 3567 N N . VAL A 1 439 ? -19.196 3.813 2.466 1.00 98.00 439 VAL A N 1
ATOM 3568 C CA . VAL A 1 439 ? -19.061 4.783 3.555 1.00 98.00 439 VAL A CA 1
ATOM 3569 C C . VAL A 1 439 ? -19.742 4.213 4.801 1.00 98.00 439 VAL A C 1
ATOM 3571 O O . VAL A 1 439 ? -20.967 4.187 4.917 1.00 98.00 439 VAL A O 1
ATOM 3574 N N . SER A 1 440 ? -18.947 3.717 5.745 1.00 97.06 440 SER A N 1
ATOM 3575 C CA . SER A 1 440 ? -19.413 3.270 7.056 1.00 97.06 440 SER A CA 1
ATOM 3576 C C . SER A 1 440 ? -19.327 4.420 8.055 1.00 97.06 440 SER A C 1
ATOM 3578 O O . SER A 1 440 ? -18.256 4.695 8.596 1.00 97.06 440 SER A O 1
ATOM 3580 N N . MET A 1 441 ? -20.477 5.023 8.355 1.00 94.62 441 MET A N 1
ATOM 3581 C CA . MET A 1 441 ? -20.618 6.119 9.318 1.00 94.62 441 MET A CA 1
ATOM 3582 C C . MET A 1 441 ? -21.151 5.663 10.676 1.00 94.62 441 MET A C 1
ATOM 3584 O O . MET A 1 441 ? -21.660 6.487 11.426 1.00 94.62 441 MET A O 1
ATOM 3588 N N . ALA A 1 442 ? -21.087 4.368 11.008 1.00 92.44 442 ALA A N 1
ATOM 3589 C CA . ALA A 1 442 ? -21.652 3.888 12.267 1.00 92.44 442 ALA A CA 1
ATOM 3590 C C . ALA A 1 442 ? -21.013 4.580 13.489 1.00 92.44 442 ALA A C 1
ATOM 3592 O O . ALA A 1 442 ? -19.805 4.820 13.532 1.00 92.44 442 ALA A O 1
ATOM 3593 N N . SER A 1 443 ? -21.817 4.879 14.507 1.00 89.75 443 SER A N 1
ATOM 3594 C CA . SER A 1 443 ? -21.370 5.619 15.695 1.00 89.75 443 SER A CA 1
ATOM 3595 C C . SER A 1 443 ? -20.273 4.885 16.486 1.00 89.75 443 SER A C 1
ATOM 3597 O O . SER A 1 443 ? -20.140 3.654 16.440 1.00 89.75 443 SER A O 1
ATOM 3599 N N . THR A 1 444 ? -19.465 5.634 17.243 1.00 83.88 444 THR A N 1
ATOM 3600 C CA . THR A 1 444 ? -18.366 5.075 18.047 1.00 83.88 444 THR A CA 1
ATOM 3601 C C . THR A 1 444 ? -18.871 3.997 19.011 1.00 83.88 444 THR A C 1
ATOM 3603 O O . THR A 1 444 ? -19.869 4.158 19.716 1.00 83.88 444 THR A O 1
ATOM 3606 N N . GLY A 1 445 ? -18.192 2.847 19.014 1.00 80.88 445 GLY A N 1
ATOM 3607 C CA . GLY A 1 445 ? -18.585 1.672 19.794 1.00 80.88 445 GLY A CA 1
ATOM 3608 C C . GLY A 1 445 ? -19.661 0.781 19.149 1.00 80.88 445 GLY A C 1
ATOM 3609 O O . GLY A 1 445 ? -20.014 -0.246 19.724 1.00 80.88 445 GLY A O 1
ATOM 3610 N N . CYS A 1 446 ? -20.178 1.082 17.952 1.00 86.25 446 CYS A N 1
ATOM 3611 C CA . CYS A 1 446 ? -21.140 0.212 17.244 1.00 86.25 446 CYS A CA 1
ATOM 3612 C C . CYS A 1 446 ? -20.498 -1.013 16.559 1.00 86.25 446 CYS A C 1
ATOM 3614 O O . CYS A 1 446 ? -21.172 -1.758 15.846 1.00 86.25 446 CYS A O 1
ATOM 3616 N N . GLY A 1 447 ? -19.202 -1.261 16.781 1.00 87.44 447 GLY A N 1
ATOM 3617 C CA . GLY A 1 447 ? -18.495 -2.425 16.243 1.00 87.44 447 GLY A CA 1
ATOM 3618 C C . GLY A 1 447 ? -18.129 -2.311 14.757 1.00 87.44 447 GLY A C 1
ATOM 3619 O O . GLY A 1 447 ? -18.196 -3.319 14.051 1.00 87.44 447 GLY A O 1
ATOM 3620 N N . LYS A 1 448 ? -17.741 -1.111 14.288 1.00 90.50 448 LYS A N 1
ATOM 3621 C CA . LYS A 1 448 ? -17.323 -0.830 12.896 1.00 90.50 448 LYS A CA 1
ATOM 3622 C C . LYS A 1 448 ? -16.322 -1.851 12.365 1.00 90.50 448 LYS A C 1
ATOM 3624 O O . LYS A 1 448 ? -16.562 -2.450 11.329 1.00 90.50 448 LYS A O 1
ATOM 3629 N N . THR A 1 449 ? -15.261 -2.135 13.119 1.00 87.88 449 THR A N 1
ATOM 3630 C CA . THR A 1 449 ? -14.167 -3.025 12.703 1.00 87.88 449 THR A CA 1
ATOM 3631 C C . THR A 1 449 ? -14.650 -4.382 12.174 1.00 87.88 449 THR A C 1
ATOM 3633 O O . THR A 1 449 ? -14.270 -4.796 11.079 1.00 87.88 449 THR A O 1
ATOM 3636 N N . LEU A 1 450 ? -15.523 -5.072 12.920 1.00 90.50 450 LEU A N 1
ATOM 3637 C CA . LEU A 1 450 ? -16.080 -6.354 12.482 1.00 90.50 450 LEU A CA 1
ATOM 3638 C C . LEU A 1 450 ? -17.117 -6.162 11.368 1.00 90.50 450 LEU A C 1
ATOM 3640 O O . LEU A 1 450 ? -17.119 -6.934 10.413 1.00 90.50 450 LEU A O 1
ATOM 3644 N N . GLY A 1 451 ? -17.977 -5.143 11.465 1.00 92.62 451 GLY A N 1
ATOM 3645 C CA . GLY A 1 451 ? -18.970 -4.828 10.431 1.00 92.62 451 GLY A CA 1
ATOM 3646 C C . GLY A 1 451 ? -18.337 -4.586 9.058 1.00 92.62 451 GLY A C 1
ATOM 3647 O O . GLY A 1 451 ? -18.748 -5.190 8.073 1.00 92.62 451 GLY A O 1
ATOM 3648 N N . ASN A 1 452 ? -17.269 -3.796 9.014 1.00 94.69 452 ASN A N 1
ATOM 3649 C CA . ASN A 1 452 ? -16.517 -3.463 7.809 1.00 94.69 452 ASN A CA 1
ATOM 3650 C C . ASN A 1 452 ? -15.817 -4.688 7.223 1.00 94.69 452 ASN A C 1
ATOM 3652 O O . ASN A 1 452 ? -15.945 -4.968 6.034 1.00 94.69 452 ASN A O 1
ATOM 3656 N N . ALA A 1 453 ? -15.141 -5.477 8.064 1.00 93.88 453 ALA A N 1
ATOM 3657 C CA . ALA A 1 453 ? -14.533 -6.732 7.630 1.00 93.88 453 ALA A CA 1
ATOM 3658 C C . ALA A 1 453 ? -15.580 -7.700 7.049 1.00 93.88 453 ALA A C 1
ATOM 3660 O O . ALA A 1 453 ? -15.313 -8.385 6.063 1.00 93.88 453 ALA A O 1
ATOM 3661 N N . ARG A 1 454 ? -16.792 -7.732 7.623 1.00 94.00 454 ARG A N 1
ATOM 3662 C CA . ARG A 1 454 ? -17.927 -8.514 7.112 1.00 94.00 454 ARG A CA 1
ATOM 3663 C C . ARG A 1 454 ? -18.432 -7.997 5.767 1.00 94.00 454 ARG A C 1
ATOM 3665 O O . ARG A 1 454 ? -18.688 -8.821 4.897 1.00 94.00 454 ARG A O 1
ATOM 3672 N N . VAL A 1 455 ? -18.541 -6.681 5.580 1.00 95.88 455 VAL A N 1
ATOM 3673 C CA . VAL A 1 455 ? -18.904 -6.063 4.290 1.00 95.88 455 VAL A CA 1
ATOM 3674 C C . VAL A 1 455 ? -17.903 -6.466 3.208 1.00 95.88 455 VAL A C 1
ATOM 3676 O O . VAL A 1 455 ? -18.302 -7.046 2.202 1.00 95.88 455 VAL A O 1
ATOM 3679 N N . MET A 1 456 ? -16.601 -6.280 3.443 1.00 95.38 456 MET A N 1
ATOM 3680 C CA . MET A 1 456 ? -15.572 -6.645 2.457 1.00 95.38 456 MET A CA 1
ATOM 3681 C C . MET A 1 456 ? -15.541 -8.151 2.183 1.00 95.38 456 MET A C 1
ATOM 3683 O O . MET A 1 456 ? -15.411 -8.582 1.039 1.00 95.38 456 MET A O 1
ATOM 3687 N N . ALA A 1 457 ? -15.729 -8.975 3.217 1.00 92.31 457 ALA A N 1
ATOM 3688 C CA . ALA A 1 457 ? -15.830 -10.419 3.051 1.00 92.31 457 ALA A CA 1
ATOM 3689 C C . ALA A 1 457 ? -17.079 -10.853 2.262 1.00 92.31 457 ALA A C 1
ATOM 3691 O O . ALA A 1 457 ? -17.022 -11.860 1.562 1.00 92.31 457 ALA A O 1
ATOM 3692 N N . ALA A 1 458 ? -18.194 -10.124 2.360 1.00 93.00 458 ALA A N 1
ATOM 3693 C CA . ALA A 1 458 ? -19.420 -10.401 1.609 1.00 93.00 458 ALA A CA 1
ATOM 3694 C C . ALA A 1 458 ? -19.293 -10.044 0.121 1.00 93.00 458 ALA A C 1
ATOM 3696 O O . ALA A 1 458 ? -19.833 -10.753 -0.730 1.00 93.00 458 ALA A O 1
ATOM 3697 N N . LEU A 1 459 ? -18.548 -8.978 -0.188 1.00 93.88 459 LEU A N 1
ATOM 3698 C CA . LEU A 1 459 ? -18.232 -8.576 -1.559 1.00 93.88 459 LEU A CA 1
ATOM 3699 C C . LEU A 1 459 ? -17.311 -9.590 -2.257 1.00 93.88 459 LEU A C 1
ATOM 3701 O O . LEU A 1 459 ? -17.331 -9.707 -3.481 1.00 93.88 459 LEU A O 1
ATOM 3705 N N . ALA A 1 460 ? -16.498 -10.338 -1.510 1.00 88.38 460 ALA A N 1
ATOM 3706 C CA . ALA A 1 460 ? -15.593 -11.326 -2.084 1.00 88.38 460 ALA A CA 1
ATOM 3707 C C . ALA A 1 460 ? -16.349 -12.534 -2.662 1.00 88.38 460 ALA A C 1
ATOM 3709 O O . ALA A 1 460 ? -17.160 -13.166 -1.983 1.00 88.38 460 ALA A O 1
ATOM 3710 N N . HIS A 1 461 ? -16.038 -12.904 -3.906 1.00 79.81 461 HIS A N 1
ATOM 3711 C CA . HIS A 1 461 ? -16.671 -14.046 -4.559 1.00 79.81 461 HIS A CA 1
ATOM 3712 C C . HIS A 1 461 ? -16.279 -15.372 -3.864 1.00 79.81 461 HIS A C 1
ATOM 3714 O O . HIS A 1 461 ? -15.096 -15.585 -3.585 1.00 79.81 461 HIS A O 1
ATOM 3720 N N . PRO A 1 462 ? -17.207 -16.322 -3.618 1.00 69.81 462 PRO A N 1
ATOM 3721 C CA . PRO A 1 462 ? -16.916 -17.547 -2.864 1.00 69.81 462 PRO A CA 1
ATOM 3722 C C . PRO A 1 462 ? -15.795 -18.414 -3.451 1.00 69.81 462 PRO A C 1
ATOM 3724 O O . PRO A 1 462 ? -15.090 -19.095 -2.705 1.00 69.81 462 PRO A O 1
ATOM 3727 N N . LYS A 1 463 ? -15.625 -18.392 -4.783 1.00 65.94 463 LYS A N 1
ATOM 3728 C CA . LYS A 1 463 ? -14.563 -19.144 -5.475 1.00 65.94 463 LYS A CA 1
ATOM 3729 C C . LYS A 1 463 ? -13.178 -18.521 -5.286 1.00 65.94 463 LYS A C 1
ATOM 3731 O O . LYS A 1 463 ? -12.220 -19.260 -5.066 1.00 65.94 463 LYS A O 1
ATOM 3736 N N . THR A 1 464 ? -13.074 -17.191 -5.367 1.00 69.06 464 THR A N 1
ATOM 3737 C CA . THR A 1 464 ? -11.796 -16.477 -5.230 1.00 69.06 464 THR A CA 1
ATOM 3738 C C . THR A 1 464 ? -11.423 -16.325 -3.761 1.00 69.06 464 THR A C 1
ATOM 3740 O O . THR A 1 464 ? -10.277 -16.558 -3.409 1.00 69.06 464 THR A O 1
ATOM 3743 N N . GLY A 1 465 ? -12.391 -16.077 -2.877 1.00 78.88 465 GLY A N 1
ATOM 3744 C CA . GLY A 1 465 ? -12.196 -15.926 -1.437 1.00 78.88 465 GLY A CA 1
ATOM 3745 C C . GLY A 1 465 ? -11.800 -14.506 -1.024 1.00 78.88 465 GLY A C 1
ATOM 3746 O O . GLY A 1 465 ? -11.619 -13.613 -1.845 1.00 78.88 465 GLY A O 1
ATOM 3747 N N . VAL A 1 466 ? -11.688 -14.291 0.286 1.00 87.00 466 VAL A N 1
ATOM 3748 C CA . VAL A 1 466 ? -11.526 -12.966 0.898 1.00 87.00 466 VAL A CA 1
ATOM 3749 C C . VAL A 1 466 ? -10.055 -12.545 0.944 1.00 87.00 466 VAL A C 1
ATOM 3751 O O . VAL A 1 466 ? -9.213 -13.289 1.464 1.00 87.00 466 VAL A O 1
ATOM 3754 N N . ARG A 1 467 ? -9.772 -11.327 0.461 1.00 90.81 467 ARG A N 1
ATOM 3755 C CA . ARG A 1 467 ? -8.504 -10.596 0.620 1.00 90.81 467 ARG A CA 1
ATOM 3756 C C . ARG A 1 467 ? -8.776 -9.098 0.757 1.00 90.81 467 ARG A C 1
ATOM 3758 O O . ARG A 1 467 ? -9.326 -8.494 -0.158 1.00 90.81 467 ARG A O 1
ATOM 3765 N N . PHE A 1 468 ? -8.359 -8.492 1.863 1.00 94.88 468 PHE A N 1
ATOM 3766 C CA . PHE A 1 468 ? -8.469 -7.043 2.054 1.00 94.88 468 PHE A CA 1
ATOM 3767 C C . PHE A 1 468 ? -7.383 -6.505 2.988 1.00 94.88 468 PHE A C 1
ATOM 3769 O O . PHE A 1 468 ? -6.722 -7.256 3.707 1.00 94.88 468 PHE A O 1
ATOM 3776 N N . THR A 1 469 ? -7.182 -5.197 2.977 1.00 95.75 469 THR A N 1
ATOM 3777 C CA . THR A 1 469 ? -6.245 -4.478 3.843 1.00 95.75 469 THR A CA 1
ATOM 3778 C C . THR A 1 469 ? -7.020 -3.515 4.727 1.00 95.75 469 THR A C 1
ATOM 3780 O O . THR A 1 469 ? -7.889 -2.808 4.233 1.00 95.75 469 THR A O 1
ATOM 3783 N N . ILE A 1 470 ? -6.721 -3.498 6.022 1.00 94.75 470 ILE A N 1
ATOM 3784 C CA . ILE A 1 470 ? -7.224 -2.523 6.989 1.00 94.75 470 ILE A CA 1
ATOM 3785 C C . ILE A 1 470 ? -6.094 -1.533 7.239 1.00 94.75 470 ILE A C 1
ATOM 3787 O O . ILE A 1 470 ? -5.096 -1.879 7.874 1.00 94.75 470 ILE A O 1
ATOM 3791 N N . ALA A 1 471 ? -6.247 -0.327 6.705 1.00 93.12 471 ALA A N 1
ATOM 3792 C CA . ALA A 1 471 ? -5.303 0.765 6.852 1.00 93.12 471 ALA A CA 1
ATOM 3793 C C . ALA A 1 471 ? -5.881 1.805 7.820 1.00 93.12 471 ALA A C 1
ATOM 3795 O O . ALA A 1 471 ? -6.875 2.458 7.512 1.00 93.12 471 ALA A O 1
ATOM 3796 N N . LEU A 1 472 ? -5.271 1.919 8.999 1.00 88.25 472 LEU A N 1
ATOM 3797 C CA . LEU A 1 472 ? -5.703 2.821 10.065 1.00 88.25 472 LEU A CA 1
ATOM 3798 C C . LEU A 1 472 ? -5.108 4.226 9.881 1.00 88.25 472 LEU A C 1
ATOM 3800 O O . LEU A 1 472 ? -3.923 4.346 9.556 1.00 88.25 472 LEU A O 1
ATOM 3804 N N . GLY A 1 473 ? -5.882 5.269 10.191 1.00 81.94 473 GLY A N 1
ATOM 3805 C CA . GLY A 1 473 ? -5.480 6.685 10.230 1.00 81.94 473 GLY A CA 1
ATOM 3806 C C . GLY A 1 473 ? -4.432 7.043 11.291 1.00 81.94 473 GLY A C 1
ATOM 3807 O O . GLY A 1 473 ? -4.042 8.195 11.450 1.00 81.94 473 GLY A O 1
ATOM 3808 N N . LEU A 1 474 ? -3.930 6.046 12.019 1.00 74.06 474 LEU A N 1
ATOM 3809 C CA . LEU A 1 474 ? -2.884 6.201 13.020 1.00 74.06 474 LEU A CA 1
ATOM 3810 C C . LEU A 1 474 ? -1.520 6.453 12.374 1.00 74.06 474 LEU A C 1
ATOM 3812 O O . LEU A 1 474 ? -1.141 5.781 11.422 1.00 74.06 474 LEU A O 1
ATOM 3816 N N . ARG A 1 475 ? -0.701 7.301 13.005 1.00 66.94 475 ARG A N 1
ATOM 3817 C CA . ARG A 1 475 ? 0.713 7.471 12.615 1.00 66.94 475 ARG A CA 1
ATOM 3818 C C . ARG A 1 475 ? 1.594 6.264 12.929 1.00 66.94 475 ARG A C 1
ATOM 3820 O O . ARG A 1 475 ? 2.631 6.097 12.307 1.00 66.94 475 ARG A O 1
ATOM 3827 N N . ILE A 1 476 ? 1.239 5.474 13.946 1.00 67.94 476 ILE A N 1
ATOM 3828 C CA . ILE A 1 476 ? 1.994 4.290 14.385 1.00 67.94 476 ILE A CA 1
ATOM 3829 C C . ILE A 1 476 ? 1.002 3.188 14.724 1.00 67.94 476 ILE A C 1
ATOM 3831 O O . ILE A 1 476 ? 0.146 3.385 15.590 1.00 67.94 476 ILE A O 1
ATOM 3835 N N . LEU A 1 477 ? 1.172 2.019 14.107 1.00 72.38 477 LEU A N 1
ATOM 3836 C CA . LEU A 1 477 ? 0.474 0.805 14.503 1.00 72.38 477 LEU A CA 1
ATOM 3837 C C . LEU A 1 477 ? 1.345 0.003 15.473 1.00 72.38 477 LEU A C 1
ATOM 3839 O O . LEU A 1 477 ? 2.451 -0.425 15.133 1.00 72.38 477 LEU A O 1
ATOM 3843 N N . THR A 1 478 ? 0.846 -0.208 16.692 1.00 67.62 478 THR A N 1
ATOM 3844 C CA . THR A 1 478 ? 1.492 -1.097 17.663 1.00 67.62 478 THR A CA 1
ATOM 3845 C C . THR A 1 478 ? 1.081 -2.547 17.409 1.00 67.62 478 THR A C 1
ATOM 3847 O O . THR A 1 478 ? 0.023 -2.832 16.837 1.00 67.62 478 THR A O 1
ATOM 3850 N N . LEU A 1 479 ? 1.918 -3.492 17.848 1.00 67.25 479 LEU A N 1
ATOM 3851 C CA . LEU A 1 479 ? 1.621 -4.921 17.728 1.00 67.25 479 LEU A CA 1
ATOM 3852 C C . LEU A 1 479 ? 0.294 -5.280 18.417 1.00 67.25 479 LEU A C 1
ATOM 3854 O O . LEU A 1 479 ? -0.460 -6.099 17.906 1.00 67.25 479 LEU A O 1
ATOM 3858 N N . GLN A 1 480 ? -0.016 -4.618 19.529 1.00 65.00 480 GLN A N 1
ATOM 3859 C CA . GLN A 1 480 ? -1.199 -4.851 20.356 1.00 65.00 480 GLN A CA 1
ATOM 3860 C C . GLN A 1 480 ? -2.471 -4.465 19.622 1.00 65.00 480 GLN A C 1
ATOM 3862 O O . GLN A 1 480 ? -3.415 -5.245 19.609 1.00 65.00 480 GLN A O 1
ATOM 3867 N N . THR A 1 481 ? -2.492 -3.304 18.960 1.00 68.00 481 THR A N 1
ATOM 3868 C CA . THR A 1 481 ? -3.636 -2.899 18.135 1.00 68.00 481 THR A CA 1
ATOM 3869 C C . THR A 1 481 ? -3.890 -3.933 17.035 1.00 68.00 481 THR A C 1
ATOM 3871 O O . THR A 1 481 ? -5.031 -4.334 16.802 1.00 68.00 481 THR A O 1
ATOM 3874 N N . GLY A 1 482 ? -2.822 -4.445 16.414 1.00 73.50 482 GLY A N 1
ATOM 3875 C CA . GLY A 1 482 ? -2.916 -5.535 15.444 1.00 73.50 482 GLY A CA 1
ATOM 3876 C C . GLY A 1 482 ? -3.386 -6.869 16.044 1.00 73.50 482 GLY A C 1
ATOM 3877 O O . GLY A 1 482 ? -4.201 -7.564 15.441 1.00 73.50 482 GLY A O 1
ATOM 3878 N N . GLU A 1 483 ? -2.924 -7.243 17.238 1.00 73.25 483 GLU A N 1
ATOM 3879 C CA . GLU A 1 483 ? -3.356 -8.458 17.945 1.00 73.25 483 GLU A CA 1
ATOM 3880 C C . GLU A 1 483 ? -4.802 -8.371 18.436 1.00 73.25 483 GLU A C 1
ATOM 3882 O O . GLU A 1 483 ? -5.555 -9.334 18.294 1.00 73.25 483 GLU A O 1
ATOM 3887 N N . ALA A 1 484 ? -5.228 -7.212 18.934 1.00 73.75 484 ALA A N 1
ATOM 3888 C CA . ALA A 1 484 ? -6.613 -6.936 19.287 1.00 73.75 484 ALA A CA 1
ATOM 3889 C C . ALA A 1 484 ? -7.518 -7.092 18.060 1.00 73.75 484 ALA A C 1
ATOM 3891 O O . ALA A 1 484 ? -8.592 -7.689 18.150 1.00 73.75 484 ALA A O 1
ATOM 3892 N N . LEU A 1 485 ? -7.064 -6.639 16.887 1.00 79.56 485 LEU A N 1
ATOM 3893 C CA . LEU A 1 485 ? -7.767 -6.861 15.628 1.00 79.56 485 LEU A CA 1
ATOM 3894 C C . LEU A 1 485 ? -7.819 -8.351 15.249 1.00 79.56 485 LEU A C 1
ATOM 3896 O O . LEU A 1 485 ? -8.885 -8.841 14.874 1.00 79.56 485 LEU A O 1
ATOM 3900 N N . ARG A 1 486 ? -6.718 -9.102 15.402 1.00 83.88 486 ARG A N 1
ATOM 3901 C CA . ARG A 1 486 ? -6.709 -10.567 15.201 1.00 83.88 486 ARG A CA 1
ATOM 3902 C C . ARG A 1 486 ? -7.725 -11.266 16.093 1.00 83.88 486 ARG A C 1
ATOM 3904 O O . ARG A 1 486 ? -8.493 -12.087 15.600 1.00 83.88 486 ARG A O 1
ATOM 3911 N N . GLN A 1 487 ? -7.762 -10.916 17.376 1.00 82.31 487 GLN A N 1
ATOM 3912 C CA . GLN A 1 487 ? -8.709 -11.472 18.342 1.00 82.31 487 GLN A CA 1
ATOM 3913 C C . GLN A 1 487 ? -10.153 -11.110 17.979 1.00 82.31 487 GLN A C 1
ATOM 3915 O O . GLN A 1 487 ? -11.002 -11.998 17.917 1.00 82.31 487 GLN A O 1
ATOM 3920 N N . LYS A 1 488 ? -10.427 -9.838 17.650 1.00 81.56 488 LYS A N 1
ATOM 3921 C CA . LYS A 1 488 ? -11.759 -9.363 17.230 1.00 81.56 488 LYS A CA 1
ATOM 3922 C C . LYS A 1 488 ? -12.265 -10.070 15.969 1.00 81.56 488 LYS A C 1
ATOM 3924 O O . LYS A 1 488 ? -13.450 -10.378 15.877 1.00 81.56 488 LYS A O 1
ATOM 3929 N N . LEU A 1 489 ? -11.384 -10.353 15.008 1.00 83.81 489 LEU A N 1
ATOM 3930 C CA . LEU A 1 489 ? -11.727 -11.085 13.783 1.00 83.81 489 LEU A CA 1
ATOM 3931 C C . LEU A 1 489 ? -11.629 -12.614 13.944 1.00 83.81 489 LEU A C 1
ATOM 3933 O O . LEU A 1 489 ? -12.030 -13.357 13.042 1.00 83.81 489 LEU A O 1
ATOM 3937 N N . ASN A 1 490 ? -11.150 -13.090 15.099 1.00 83.31 490 ASN A N 1
ATOM 3938 C CA . ASN A 1 490 ? -10.841 -14.490 15.389 1.00 83.31 490 ASN A CA 1
ATOM 3939 C C . ASN A 1 490 ? -9.955 -15.124 14.296 1.00 83.31 490 ASN A C 1
ATOM 3941 O O . ASN A 1 490 ? -10.232 -16.216 13.807 1.00 83.31 490 ASN A O 1
ATOM 3945 N N . LEU A 1 491 ? -8.923 -14.389 13.873 1.00 82.38 491 LEU A N 1
ATOM 3946 C CA . LEU A 1 491 ? -7.950 -14.792 12.857 1.00 82.38 491 LEU A CA 1
ATOM 3947 C C . LEU A 1 491 ? -6.599 -15.107 13.501 1.00 82.38 491 LEU A C 1
ATOM 3949 O O . LEU A 1 491 ? -6.208 -14.502 14.497 1.00 82.38 491 LEU A O 1
ATOM 3953 N N . ASP A 1 492 ? -5.860 -16.029 12.891 1.00 75.75 492 ASP A N 1
ATOM 3954 C CA . ASP A 1 492 ? -4.491 -16.350 13.291 1.00 75.75 492 ASP A CA 1
ATOM 3955 C C . ASP A 1 492 ? -3.442 -15.496 12.552 1.00 75.75 492 ASP A C 1
ATOM 3957 O O . ASP A 1 492 ? -3.730 -14.795 11.575 1.00 75.75 492 ASP A O 1
ATOM 3961 N N . ASP A 1 493 ? -2.191 -15.590 13.011 1.00 71.88 493 ASP A N 1
ATOM 3962 C CA . ASP A 1 493 ? -1.022 -14.904 12.438 1.00 71.88 493 ASP A CA 1
ATOM 3963 C C . ASP A 1 493 ? -0.690 -15.318 10.995 1.00 71.88 493 ASP A C 1
ATOM 3965 O O . ASP A 1 493 ? 0.175 -14.714 10.370 1.00 71.88 493 ASP A O 1
ATOM 3969 N N . SER A 1 494 ? -1.374 -16.336 10.474 1.00 68.31 494 SER A N 1
ATOM 3970 C CA . SER A 1 494 ? -1.181 -16.881 9.134 1.00 68.31 494 SER A CA 1
ATOM 3971 C C . SER A 1 494 ? -2.207 -16.366 8.121 1.00 68.31 494 SER A C 1
ATOM 3973 O O . SER A 1 494 ? -2.053 -16.576 6.915 1.00 68.31 494 SER A O 1
ATOM 3975 N N . SER A 1 495 ? -3.269 -15.732 8.624 1.00 77.38 495 SER A N 1
ATOM 3976 C CA . SER A 1 495 ? -4.393 -15.201 7.852 1.00 77.38 495 SER A CA 1
ATOM 3977 C C . SER A 1 495 ? -4.447 -13.675 7.913 1.00 77.38 495 SER A C 1
ATOM 3979 O O . SER A 1 495 ? -4.910 -13.053 6.957 1.00 77.38 495 SER A O 1
ATOM 3981 N N . LEU A 1 496 ? -3.954 -13.085 9.011 1.00 85.50 496 LEU A N 1
ATOM 3982 C CA . LEU A 1 496 ? -3.851 -11.642 9.205 1.00 85.50 496 LEU A CA 1
ATOM 3983 C C . LEU A 1 496 ? -2.414 -11.233 9.526 1.00 85.50 496 LEU A C 1
ATOM 3985 O O . LEU A 1 496 ? -1.881 -11.628 10.565 1.00 85.50 496 LEU A O 1
ATOM 3989 N N . ALA A 1 497 ? -1.823 -10.377 8.695 1.00 85.69 497 ALA A N 1
ATOM 3990 C CA . ALA A 1 497 ? -0.535 -9.753 8.957 1.00 85.69 497 ALA A CA 1
ATOM 3991 C C . ALA A 1 497 ? -0.675 -8.419 9.677 1.00 85.69 497 ALA A C 1
ATOM 3993 O O . ALA A 1 497 ? -1.627 -7.690 9.426 1.00 85.69 497 ALA A O 1
ATOM 3994 N N . VAL A 1 498 ? 0.294 -8.085 10.527 1.00 83.25 498 VAL A N 1
ATOM 3995 C CA . VAL A 1 498 ? 0.387 -6.764 11.157 1.00 83.25 498 VAL A CA 1
ATOM 3996 C C . VAL A 1 498 ? 1.713 -6.140 10.738 1.00 83.25 498 VAL A C 1
ATOM 3998 O O . VAL A 1 498 ? 2.769 -6.701 11.046 1.00 83.25 498 VAL A O 1
ATOM 4001 N N . LEU A 1 499 ? 1.659 -5.011 10.027 1.00 80.69 499 LEU A N 1
ATOM 4002 C CA . LEU A 1 499 ? 2.831 -4.159 9.820 1.00 80.69 499 LEU A CA 1
ATOM 4003 C C . LEU A 1 499 ? 2.988 -3.273 11.052 1.00 80.69 499 LEU A C 1
ATOM 4005 O O . LEU A 1 499 ? 2.200 -2.351 11.266 1.00 80.69 499 LEU A O 1
ATOM 4009 N N . VAL A 1 500 ? 3.969 -3.603 11.888 1.00 71.88 500 VAL A N 1
ATOM 4010 C CA . VAL A 1 500 ? 4.261 -2.858 13.112 1.00 71.88 500 VAL A CA 1
ATOM 4011 C C . VAL A 1 500 ? 5.238 -1.744 12.781 1.00 71.88 500 VAL A C 1
ATOM 4013 O O . VAL A 1 500 ? 6.298 -1.986 12.201 1.00 71.88 500 VAL A O 1
ATOM 4016 N N . GLY A 1 501 ? 4.894 -0.534 13.206 1.00 64.38 501 GLY A N 1
ATOM 4017 C CA . GLY A 1 501 ? 5.646 0.668 12.883 1.00 64.38 501 GLY A CA 1
ATOM 4018 C C . GLY A 1 501 ? 4.749 1.757 12.312 1.00 64.38 501 GLY A C 1
ATOM 4019 O O . GLY A 1 501 ? 3.524 1.721 12.437 1.00 64.38 501 GLY A O 1
ATOM 4020 N N . GLY A 1 502 ? 5.390 2.765 11.745 1.00 56.06 502 GLY A N 1
ATOM 4021 C CA . GLY A 1 502 ? 4.757 3.977 11.254 1.00 56.06 502 GLY A CA 1
ATOM 4022 C C . GLY A 1 502 ? 5.717 5.133 11.478 1.00 56.06 502 GLY A C 1
ATOM 4023 O O . GLY A 1 502 ? 5.911 5.609 12.596 1.00 56.06 502 GLY A O 1
ATOM 4024 N N . HIS A 1 503 ? 6.424 5.517 10.424 1.00 50.41 503 HIS A N 1
ATOM 4025 C CA . HIS A 1 503 ? 7.381 6.609 10.484 1.00 50.41 503 HIS A CA 1
ATOM 4026 C C . HIS A 1 503 ? 6.710 7.870 9.957 1.00 50.41 503 HIS A C 1
ATOM 4028 O O . HIS A 1 503 ? 6.409 7.996 8.775 1.00 50.41 503 HIS A O 1
ATOM 4034 N N . ALA A 1 504 ? 6.451 8.805 10.871 1.00 37.53 504 ALA A N 1
ATOM 4035 C CA . ALA A 1 504 ? 5.832 10.083 10.566 1.00 37.53 504 ALA A CA 1
ATOM 4036 C C . ALA A 1 504 ? 6.594 10.830 9.460 1.00 37.53 504 ALA A C 1
ATOM 4038 O O . ALA A 1 504 ? 7.823 10.886 9.472 1.00 37.53 504 ALA A O 1
ATOM 4039 N N . MET A 1 505 ? 5.853 11.519 8.592 1.00 38.12 505 MET A N 1
ATOM 4040 C CA . MET A 1 505 ? 6.347 12.334 7.474 1.00 38.12 505 MET A CA 1
ATOM 4041 C C . MET A 1 505 ? 7.496 13.318 7.827 1.00 38.12 505 MET A C 1
ATOM 4043 O O . MET A 1 505 ? 8.321 13.658 6.984 1.00 38.12 505 MET A O 1
ATOM 4047 N N . ARG A 1 506 ? 7.604 13.748 9.097 1.00 35.81 506 ARG A N 1
ATOM 4048 C CA . ARG A 1 506 ? 8.706 14.596 9.603 1.00 35.81 506 ARG A CA 1
ATOM 4049 C C . ARG A 1 506 ? 10.001 13.840 9.894 1.00 35.81 506 ARG A C 1
ATOM 4051 O O . ARG A 1 506 ? 11.073 14.399 9.692 1.00 35.81 506 ARG A O 1
ATOM 4058 N N . GLU A 1 507 ? 9.914 12.595 10.353 1.00 38.47 507 GLU A N 1
ATOM 4059 C CA . GLU A 1 507 ? 11.075 11.709 10.418 1.00 38.47 507 GLU A CA 1
ATOM 4060 C C . GLU A 1 507 ? 11.343 11.059 9.073 1.00 38.47 507 GLU A C 1
ATOM 4062 O O . GLU A 1 507 ? 12.496 10.801 8.816 1.00 38.47 507 GLU A O 1
ATOM 4067 N N . LEU A 1 508 ? 10.378 10.909 8.161 1.00 37.28 508 LEU A N 1
ATOM 4068 C CA . LEU A 1 508 ? 10.660 10.592 6.755 1.00 37.28 508 LEU A CA 1
ATOM 4069 C C . LEU A 1 508 ? 11.632 11.589 6.121 1.00 37.28 508 LEU A C 1
ATOM 4071 O O . LEU A 1 508 ? 12.330 11.179 5.220 1.00 37.28 508 LEU A O 1
ATOM 4075 N N . PHE A 1 509 ? 11.755 12.832 6.602 1.00 35.84 509 PHE A N 1
ATOM 4076 C CA . PHE A 1 509 ? 12.796 13.771 6.153 1.00 35.84 509 PHE A CA 1
ATOM 4077 C C . PHE A 1 509 ? 14.192 13.498 6.770 1.00 35.84 509 PHE A C 1
ATOM 4079 O O . PHE A 1 509 ? 15.220 13.881 6.213 1.00 35.84 509 PHE A O 1
ATOM 4086 N N . ASN A 1 510 ? 14.252 12.837 7.932 1.00 32.94 510 ASN A N 1
ATOM 4087 C CA . ASN A 1 510 ? 15.494 12.463 8.632 1.00 32.94 510 ASN A CA 1
ATOM 4088 C C . ASN A 1 510 ? 15.926 11.014 8.311 1.00 32.94 510 ASN A C 1
ATOM 4090 O O . ASN A 1 510 ? 17.098 10.734 8.089 1.00 32.94 510 ASN A O 1
ATOM 4094 N N . LEU A 1 511 ? 14.971 10.095 8.213 1.00 36.03 511 LEU A N 1
ATOM 4095 C CA . LEU A 1 511 ? 15.074 8.763 7.639 1.00 36.03 511 LEU A CA 1
ATOM 4096 C C . LEU A 1 511 ? 15.224 8.830 6.126 1.00 36.03 511 LEU A C 1
ATOM 4098 O O . LEU A 1 511 ? 15.935 7.990 5.614 1.00 36.03 511 LEU A O 1
ATOM 4102 N N . SER A 1 512 ? 14.692 9.821 5.393 1.00 39.88 512 SER A N 1
ATOM 4103 C CA . SER A 1 512 ? 15.114 10.028 3.998 1.00 39.88 512 SER A CA 1
ATOM 4104 C C . SER A 1 512 ? 16.579 10.401 3.934 1.00 39.88 512 SER A C 1
ATOM 4106 O O . SER A 1 512 ? 17.201 10.035 2.958 1.00 39.88 512 SER A O 1
ATOM 4108 N N . GLN A 1 513 ? 17.156 11.069 4.942 1.00 42.50 513 GLN A N 1
ATOM 4109 C CA . GLN A 1 513 ? 18.602 11.310 4.976 1.00 42.50 513 GLN A CA 1
ATOM 4110 C C . GLN A 1 513 ? 19.389 10.024 5.274 1.00 42.50 513 GLN A C 1
ATOM 4112 O O . GLN A 1 513 ? 20.413 9.796 4.640 1.00 42.50 513 GLN A O 1
ATOM 4117 N N . GLN A 1 514 ? 18.925 9.150 6.175 1.00 42.34 514 GLN A N 1
ATOM 4118 C CA . GLN A 1 514 ? 19.581 7.852 6.438 1.00 42.34 514 GLN A CA 1
ATOM 4119 C C . GLN A 1 514 ? 19.356 6.819 5.315 1.00 42.34 514 GLN A C 1
ATOM 4121 O O . GLN A 1 514 ? 20.279 6.106 4.928 1.00 42.34 514 GLN A O 1
ATOM 4126 N N . ALA A 1 515 ? 18.153 6.765 4.747 1.00 48.69 515 ALA A N 1
ATOM 4127 C CA . ALA A 1 515 ? 17.813 5.992 3.560 1.00 48.69 515 ALA A CA 1
ATOM 4128 C C . ALA A 1 515 ? 18.524 6.558 2.329 1.00 48.69 515 ALA A C 1
ATOM 4130 O O . ALA A 1 515 ? 19.044 5.766 1.559 1.00 48.69 515 ALA A O 1
ATOM 4131 N N . GLN A 1 516 ? 18.673 7.885 2.191 1.00 54.56 516 GLN A N 1
ATOM 4132 C CA . GLN A 1 516 ? 19.579 8.484 1.202 1.00 54.56 516 GLN A CA 1
ATOM 4133 C C . GLN A 1 516 ? 20.992 7.988 1.432 1.00 54.56 516 GLN A C 1
ATOM 4135 O O . GLN A 1 516 ? 21.590 7.518 0.487 1.00 54.56 516 GLN A O 1
ATOM 4140 N N . GLN A 1 517 ? 21.521 8.000 2.657 1.00 54.38 517 GLN A N 1
ATOM 4141 C CA . GLN A 1 517 ? 22.877 7.500 2.904 1.00 54.38 517 GLN A CA 1
ATOM 4142 C C . GLN A 1 517 ? 23.051 6.025 2.505 1.00 54.38 517 GLN A C 1
ATOM 4144 O O . GLN A 1 517 ? 24.098 5.665 1.974 1.00 54.38 517 GLN A O 1
ATOM 4149 N N . ASN A 1 518 ? 22.053 5.166 2.732 1.00 54.78 518 ASN A N 1
ATOM 4150 C CA . ASN A 1 518 ? 22.110 3.765 2.304 1.00 54.78 518 ASN A CA 1
ATOM 4151 C C . ASN A 1 518 ? 21.903 3.603 0.787 1.00 54.78 518 ASN A C 1
ATOM 4153 O O . ASN A 1 518 ? 22.655 2.873 0.149 1.00 54.78 518 ASN A O 1
ATOM 4157 N N . GLU A 1 519 ? 20.940 4.300 0.186 1.00 58.00 519 GLU A N 1
ATOM 4158 C CA . GLU A 1 519 ? 20.698 4.308 -1.264 1.00 58.00 519 GLU A CA 1
ATOM 4159 C C . GLU A 1 519 ? 21.840 4.958 -2.051 1.00 58.00 519 GLU A C 1
ATOM 4161 O O . GLU A 1 519 ? 22.119 4.536 -3.168 1.00 58.00 519 GLU A O 1
ATOM 4166 N N . ASP A 1 520 ? 22.530 5.941 -1.480 1.00 63.97 520 ASP A N 1
ATOM 4167 C CA . ASP A 1 520 ? 23.714 6.579 -2.052 1.00 63.97 520 ASP A CA 1
ATOM 4168 C C . ASP A 1 520 ? 24.911 5.619 -1.987 1.00 63.97 520 ASP A C 1
ATOM 4170 O O . ASP A 1 520 ? 25.625 5.481 -2.975 1.00 63.97 520 ASP A O 1
ATOM 4174 N N . LYS A 1 521 ? 25.055 4.825 -0.911 1.00 65.12 521 LYS A N 1
ATOM 4175 C CA . LYS A 1 521 ? 26.009 3.698 -0.895 1.00 65.12 521 LYS A CA 1
ATOM 4176 C C . LYS A 1 521 ? 25.688 2.660 -1.972 1.00 65.12 521 LYS A C 1
ATOM 4178 O O . LYS A 1 521 ? 26.590 2.195 -2.662 1.00 65.12 521 LYS A O 1
ATOM 4183 N N . TYR A 1 522 ? 24.419 2.280 -2.140 1.00 66.62 522 TYR A N 1
ATOM 4184 C CA . TYR A 1 522 ? 24.029 1.358 -3.212 1.00 66.62 522 TYR A CA 1
ATOM 4185 C C . TYR A 1 522 ? 24.296 1.956 -4.603 1.00 66.62 522 TYR A C 1
ATOM 4187 O O . TYR A 1 522 ? 24.758 1.237 -5.490 1.00 66.62 522 TYR A O 1
ATOM 4195 N N . ALA A 1 523 ? 24.072 3.261 -4.783 1.00 67.44 523 ALA A N 1
ATOM 4196 C CA . ALA A 1 523 ? 24.393 4.001 -6.004 1.00 67.44 523 ALA A CA 1
ATOM 4197 C C . ALA A 1 523 ? 25.888 3.997 -6.316 1.00 67.44 523 ALA A C 1
ATOM 4199 O O . ALA A 1 523 ? 26.284 3.836 -7.474 1.00 67.44 523 ALA A O 1
ATOM 4200 N N . ASP A 1 524 ? 26.732 4.109 -5.293 1.00 70.19 524 ASP A N 1
ATOM 4201 C CA . ASP A 1 524 ? 28.180 4.054 -5.458 1.00 70.19 524 ASP A CA 1
ATOM 4202 C C . ASP A 1 524 ? 28.669 2.689 -5.975 1.00 70.19 524 ASP A C 1
ATOM 4204 O O . ASP A 1 524 ? 29.633 2.624 -6.736 1.00 70.19 524 ASP A O 1
ATOM 4208 N N . HIS A 1 525 ? 27.949 1.609 -5.664 1.00 71.25 525 HIS A N 1
ATOM 4209 C CA . HIS A 1 525 ? 28.223 0.249 -6.150 1.00 71.25 525 HIS A CA 1
ATOM 4210 C C . HIS A 1 525 ? 27.411 -0.153 -7.399 1.00 71.25 525 HIS A C 1
ATOM 4212 O O . HIS A 1 525 ? 27.404 -1.327 -7.788 1.00 71.25 525 HIS A O 1
ATOM 4218 N N . GLY A 1 526 ? 26.676 0.781 -8.014 1.00 69.38 526 GLY A N 1
ATOM 4219 C CA . GLY A 1 526 ? 25.807 0.497 -9.165 1.00 69.38 526 GLY A CA 1
ATOM 4220 C C . GLY A 1 526 ? 24.654 -0.473 -8.860 1.00 69.38 526 GLY A C 1
ATOM 4221 O O . GLY A 1 526 ? 24.148 -1.124 -9.773 1.00 69.38 526 GLY A O 1
ATOM 4222 N N . SER A 1 527 ? 24.268 -0.593 -7.586 1.00 75.12 527 SER A N 1
ATOM 4223 C CA . SER A 1 527 ? 23.351 -1.604 -7.032 1.00 75.12 527 SER A CA 1
ATOM 4224 C C . SER A 1 527 ? 22.112 -0.988 -6.371 1.00 75.12 527 SER A C 1
ATOM 4226 O O . SER A 1 527 ? 21.571 -1.541 -5.415 1.00 75.12 527 SER A O 1
ATOM 4228 N N . GLU A 1 528 ? 21.660 0.170 -6.853 1.00 74.50 528 GLU A N 1
ATOM 4229 C CA . GLU A 1 528 ? 20.537 0.937 -6.282 1.00 74.50 528 GLU A CA 1
ATOM 4230 C C . GLU A 1 528 ? 19.246 0.132 -6.138 1.00 74.50 528 GLU A C 1
ATOM 4232 O O . GLU A 1 528 ? 18.495 0.297 -5.178 1.00 74.50 528 GLU A O 1
ATOM 4237 N N . SER A 1 529 ? 19.002 -0.781 -7.073 1.00 73.25 529 SER A N 1
ATOM 4238 C CA . SER A 1 529 ? 17.832 -1.646 -7.077 1.00 73.25 529 SER A CA 1
ATOM 4239 C C . SER A 1 529 ? 17.878 -2.756 -6.028 1.00 73.25 529 SER A C 1
ATOM 4241 O O . SER A 1 529 ? 16.900 -3.476 -5.905 1.00 73.25 529 SER A O 1
ATOM 4243 N N . MET A 1 530 ? 18.948 -2.905 -5.236 1.00 70.38 530 MET A N 1
ATOM 4244 C CA . MET A 1 530 ? 19.032 -3.897 -4.151 1.00 70.38 530 MET A CA 1
ATOM 4245 C C . MET A 1 530 ? 18.455 -3.423 -2.805 1.00 70.38 530 MET A C 1
ATOM 4247 O O . MET A 1 530 ? 18.502 -4.184 -1.838 1.00 70.38 530 MET A O 1
ATOM 4251 N N . GLY A 1 531 ? 17.936 -2.193 -2.716 1.00 67.31 531 GLY A N 1
ATOM 4252 C CA . GLY A 1 531 ? 17.341 -1.668 -1.481 1.00 67.31 531 GLY A CA 1
ATOM 4253 C C . GLY A 1 531 ? 16.187 -2.528 -0.937 1.00 67.31 531 GLY A C 1
ATOM 4254 O O . GLY A 1 531 ? 15.497 -3.222 -1.692 1.00 67.31 531 GLY A O 1
ATOM 4255 N N . GLU A 1 532 ? 15.967 -2.480 0.382 1.00 72.50 532 GLU A N 1
ATOM 4256 C CA . GLU A 1 532 ? 14.819 -3.147 1.017 1.00 72.50 532 GLU A CA 1
ATOM 4257 C C . GLU A 1 532 ? 13.497 -2.579 0.479 1.00 72.50 532 GLU A C 1
ATOM 4259 O O . GLU A 1 532 ? 13.336 -1.365 0.334 1.00 72.50 532 GLU A O 1
ATOM 4264 N N . LEU A 1 533 ? 12.534 -3.461 0.185 1.00 77.88 533 LEU A N 1
ATOM 4265 C CA . LEU A 1 533 ? 11.212 -3.042 -0.297 1.00 77.88 533 LEU A CA 1
ATOM 4266 C C . LEU A 1 533 ? 10.264 -2.685 0.851 1.00 77.88 533 LEU A C 1
ATOM 4268 O O . LEU A 1 533 ? 9.321 -1.922 0.644 1.00 77.88 533 LEU A O 1
ATOM 4272 N N . VAL A 1 534 ? 10.500 -3.259 2.035 1.00 71.75 534 VAL A N 1
ATOM 4273 C CA . VAL A 1 534 ? 9.729 -3.046 3.266 1.00 71.75 534 VAL A CA 1
ATOM 4274 C C . VAL A 1 534 ? 10.711 -2.920 4.427 1.00 71.75 534 VAL A C 1
ATOM 4276 O O . VAL A 1 534 ? 11.381 -3.888 4.787 1.00 71.75 534 VAL A O 1
ATOM 4279 N N . GLU A 1 535 ? 10.793 -1.739 5.030 1.00 64.44 535 GLU A N 1
ATOM 4280 C CA . GLU A 1 535 ? 11.706 -1.488 6.154 1.00 64.44 535 GLU A CA 1
ATOM 4281 C C . GLU A 1 535 ? 11.095 -1.975 7.474 1.00 64.44 535 GLU A C 1
ATOM 4283 O O . GLU A 1 535 ? 11.802 -2.463 8.359 1.00 64.44 535 GLU A O 1
ATOM 4288 N N . GLU A 1 536 ? 9.768 -1.922 7.582 1.00 67.12 536 GLU A N 1
ATOM 4289 C CA . GLU A 1 536 ? 9.023 -2.147 8.812 1.00 67.12 536 GLU A CA 1
ATOM 4290 C C . GLU A 1 536 ? 9.058 -3.597 9.306 1.00 67.12 536 GLU A C 1
ATOM 4292 O O . GLU A 1 536 ? 9.401 -4.554 8.599 1.00 67.12 536 GLU A O 1
ATOM 4297 N N . ILE A 1 537 ? 8.684 -3.761 10.577 1.00 63.00 537 ILE A N 1
ATOM 4298 C CA . ILE A 1 537 ? 8.638 -5.067 11.224 1.00 63.00 537 ILE A CA 1
ATOM 4299 C C . ILE A 1 537 ? 7.336 -5.756 10.822 1.00 63.00 537 ILE A C 1
ATOM 4301 O O . ILE A 1 537 ? 6.238 -5.388 11.245 1.00 63.00 537 ILE A O 1
ATOM 4305 N N . VAL A 1 538 ? 7.472 -6.806 10.021 1.00 63.75 538 VAL A N 1
ATOM 4306 C CA . VAL A 1 538 ? 6.363 -7.665 9.610 1.00 63.75 538 VAL A CA 1
ATOM 4307 C C . VAL A 1 538 ? 6.145 -8.740 10.673 1.00 63.75 538 VAL A C 1
ATOM 4309 O O . VAL A 1 538 ? 6.943 -9.665 10.804 1.00 63.75 538 VAL A O 1
ATOM 4312 N N . HIS A 1 539 ? 5.058 -8.637 11.443 1.00 57.38 539 HIS A N 1
ATOM 4313 C CA . HIS A 1 539 ? 4.715 -9.647 12.446 1.00 57.38 539 HIS A CA 1
ATOM 4314 C C . HIS A 1 539 ? 3.700 -10.649 11.893 1.00 57.38 539 HIS A C 1
ATOM 4316 O O . HIS A 1 539 ? 2.487 -10.443 11.979 1.00 57.38 539 HIS A O 1
ATOM 4322 N N . VAL A 1 540 ? 4.186 -11.744 11.312 1.00 61.59 540 VAL A N 1
ATOM 4323 C CA . VAL A 1 540 ? 3.382 -12.797 10.663 1.00 61.59 540 VAL A CA 1
ATOM 4324 C C . VAL A 1 540 ? 4.109 -14.128 10.845 1.00 61.59 540 VAL A C 1
ATOM 4326 O O . VAL A 1 540 ? 5.341 -14.154 10.854 1.00 61.59 540 VAL A O 1
ATOM 4329 N N . SER A 1 541 ? 3.387 -15.247 10.964 1.00 50.12 541 SER A N 1
ATOM 4330 C CA . SER A 1 541 ? 4.049 -16.553 10.870 1.00 50.12 541 SER A CA 1
ATOM 4331 C C . SER A 1 541 ? 4.609 -16.747 9.459 1.00 50.12 541 SER A C 1
ATOM 4333 O O . SER A 1 541 ? 3.979 -16.365 8.470 1.00 50.12 541 SER A O 1
ATOM 4335 N N . GLU A 1 542 ? 5.813 -17.312 9.336 1.00 49.31 542 GLU A N 1
ATOM 4336 C CA . GLU A 1 542 ? 6.341 -17.680 8.022 1.00 49.31 542 GLU A CA 1
ATOM 4337 C C . GLU A 1 542 ? 5.344 -18.621 7.342 1.00 49.31 542 GLU A C 1
ATOM 4339 O O . GLU A 1 542 ? 5.065 -19.733 7.802 1.00 49.31 542 GLU A O 1
ATOM 4344 N N . SER A 1 543 ? 4.747 -18.139 6.254 1.00 47.25 543 SER A N 1
ATOM 4345 C CA . SER A 1 543 ? 3.895 -18.974 5.432 1.00 47.25 543 SER A CA 1
ATOM 4346 C C . SER A 1 543 ? 4.810 -19.831 4.561 1.00 47.25 543 SER A C 1
ATOM 4348 O O . SER A 1 543 ? 5.490 -19.331 3.670 1.00 47.25 543 SER A O 1
ATOM 4350 N N . GLY A 1 544 ? 4.853 -21.136 4.837 1.00 46.31 544 GLY A N 1
ATOM 4351 C CA . GLY A 1 544 ? 5.442 -22.120 3.931 1.00 46.31 544 GLY A CA 1
ATOM 4352 C C . GLY A 1 544 ? 4.587 -22.225 2.672 1.00 46.31 544 GLY A C 1
ATOM 4353 O O . GLY A 1 544 ? 3.756 -23.125 2.558 1.00 46.31 544 GLY A O 1
ATOM 4354 N N . ILE A 1 545 ? 4.714 -21.257 1.763 1.00 48.16 545 ILE A N 1
ATOM 4355 C CA . ILE A 1 545 ? 4.063 -21.277 0.454 1.00 48.16 545 ILE A CA 1
ATOM 4356 C C . ILE A 1 545 ? 5.155 -21.337 -0.603 1.00 48.16 545 ILE A C 1
ATOM 4358 O O . ILE A 1 545 ? 5.832 -20.359 -0.905 1.00 48.16 545 ILE A O 1
ATOM 4362 N N . ASP A 1 546 ? 5.289 -22.533 -1.157 1.00 46.53 546 ASP A N 1
ATOM 4363 C CA . ASP A 1 546 ? 6.256 -22.908 -2.180 1.00 46.53 546 ASP A CA 1
ATOM 4364 C C . ASP A 1 546 ? 5.509 -23.088 -3.512 1.00 46.53 546 ASP A C 1
ATOM 4366 O O . ASP A 1 546 ? 5.432 -24.184 -4.071 1.00 46.53 546 ASP A O 1
ATOM 4370 N N . SER A 1 547 ? 4.838 -22.027 -3.985 1.00 47.22 547 SER A N 1
ATOM 4371 C CA . SER A 1 547 ? 4.433 -22.006 -5.393 1.00 47.22 547 SER A CA 1
ATOM 4372 C C . SER A 1 547 ? 5.660 -21.598 -6.211 1.00 47.22 547 SER A C 1
ATOM 4374 O O . SER A 1 547 ? 6.165 -20.490 -6.056 1.00 47.22 547 SER A O 1
ATOM 4376 N N . ASP A 1 548 ? 6.168 -22.486 -7.071 1.00 48.53 548 ASP A N 1
ATOM 4377 C CA . ASP A 1 548 ? 7.334 -22.198 -7.932 1.00 48.53 548 ASP A CA 1
ATOM 4378 C C . ASP A 1 548 ? 7.112 -20.953 -8.822 1.00 48.53 548 ASP A C 1
ATOM 4380 O O . ASP A 1 548 ? 8.065 -20.300 -9.260 1.00 48.53 548 ASP A O 1
ATOM 4384 N N . GLU A 1 549 ? 5.846 -20.631 -9.121 1.00 53.69 549 GLU A N 1
ATOM 4385 C CA . GLU A 1 549 ? 5.487 -19.562 -10.049 1.00 53.69 549 GLU A CA 1
ATOM 4386 C C . GLU A 1 549 ? 5.513 -18.176 -9.387 1.00 53.69 549 GLU A C 1
ATOM 4388 O O . GLU A 1 549 ? 6.178 -17.300 -9.948 1.00 53.69 549 GLU A O 1
ATOM 4393 N N . PHE A 1 550 ? 4.920 -18.007 -8.190 1.00 57.22 550 PHE A N 1
ATOM 4394 C CA . PHE A 1 550 ? 4.908 -16.735 -7.447 1.00 57.22 550 PHE A CA 1
ATOM 4395 C C . PHE A 1 550 ? 5.962 -16.634 -6.332 1.00 57.22 550 PHE A C 1
ATOM 4397 O O . PHE A 1 550 ? 6.300 -15.535 -5.887 1.00 57.22 550 PHE A O 1
ATOM 4404 N N . GLY A 1 551 ? 6.486 -17.750 -5.816 1.00 54.00 551 GLY A N 1
ATOM 4405 C CA . GLY A 1 551 ? 7.375 -17.787 -4.640 1.00 54.00 551 GLY A CA 1
ATOM 4406 C C . GLY A 1 551 ? 8.719 -17.085 -4.855 1.00 54.00 551 GLY A C 1
ATOM 4407 O O . GLY A 1 551 ? 9.400 -16.721 -3.894 1.00 54.00 551 GLY A O 1
ATOM 4408 N N . THR A 1 552 ? 9.070 -16.848 -6.122 1.00 56.06 552 THR A N 1
ATOM 4409 C CA . THR A 1 552 ? 10.276 -16.139 -6.568 1.00 56.06 552 THR A CA 1
ATOM 4410 C C . THR A 1 552 ? 9.969 -14.822 -7.287 1.00 56.06 552 THR A C 1
ATOM 4412 O O . THR A 1 552 ? 10.842 -14.308 -7.979 1.00 56.06 552 THR A O 1
ATOM 4415 N N . VAL A 1 553 ? 8.725 -14.333 -7.232 1.00 67.62 553 VAL A N 1
ATOM 4416 C CA . VAL A 1 553 ? 8.285 -13.132 -7.972 1.00 67.62 553 VAL A CA 1
ATOM 4417 C C . VAL A 1 553 ? 8.756 -11.846 -7.313 1.00 67.62 553 VAL A C 1
ATOM 4419 O O . VAL A 1 553 ? 8.972 -10.863 -8.011 1.00 67.62 553 VAL A O 1
ATOM 4422 N N . ILE A 1 554 ? 8.966 -11.871 -5.999 1.00 77.19 554 ILE A N 1
ATOM 4423 C CA . ILE A 1 554 ? 9.622 -10.804 -5.247 1.00 77.19 554 ILE A CA 1
ATOM 4424 C C . ILE A 1 554 ? 10.737 -11.452 -4.432 1.00 77.19 554 ILE A C 1
ATOM 4426 O O . ILE A 1 554 ? 10.481 -12.410 -3.696 1.00 77.19 554 ILE A O 1
ATOM 4430 N N . ALA A 1 555 ? 11.966 -10.965 -4.599 1.00 75.06 555 ALA A N 1
ATOM 4431 C CA . ALA A 1 555 ? 13.133 -11.461 -3.879 1.00 75.06 555 ALA A CA 1
ATOM 4432 C C . ALA A 1 555 ? 13.108 -11.077 -2.389 1.00 75.06 555 ALA A C 1
ATOM 4434 O O . ALA A 1 555 ? 13.543 -11.867 -1.550 1.00 75.06 555 ALA A O 1
ATOM 4435 N N . ASP A 1 556 ? 12.561 -9.901 -2.062 1.00 79.12 556 ASP A N 1
ATOM 4436 C CA . ASP A 1 556 ? 12.431 -9.404 -0.690 1.00 79.12 556 ASP A CA 1
ATOM 4437 C C . ASP A 1 556 ? 11.499 -10.306 0.158 1.00 79.12 556 ASP A C 1
ATOM 4439 O O . ASP A 1 556 ? 10.307 -10.443 -0.156 1.00 79.12 556 ASP A O 1
ATOM 4443 N N . PRO A 1 557 ? 12.002 -10.929 1.243 1.00 78.19 557 PRO A N 1
ATOM 4444 C CA . PRO A 1 557 ? 11.224 -11.860 2.057 1.00 78.19 557 PRO A CA 1
ATOM 4445 C C . PRO A 1 557 ? 10.029 -11.219 2.769 1.00 78.19 557 PRO A C 1
ATOM 4447 O O . PRO A 1 557 ? 8.981 -11.863 2.867 1.00 78.19 557 PRO A O 1
ATOM 4450 N N . LYS A 1 558 ? 10.170 -9.975 3.253 1.00 80.88 558 LYS A N 1
ATOM 4451 C CA . LYS A 1 558 ? 9.127 -9.251 3.997 1.00 80.88 558 LYS A CA 1
ATOM 4452 C C . LYS A 1 558 ? 7.990 -8.869 3.054 1.00 80.88 558 LYS A C 1
ATOM 4454 O O . LYS A 1 558 ? 6.835 -9.209 3.309 1.00 80.88 558 LYS A O 1
ATOM 4459 N N . ALA A 1 559 ? 8.320 -8.243 1.921 1.00 81.94 559 ALA A N 1
ATOM 4460 C CA . ALA A 1 559 ? 7.351 -7.878 0.887 1.00 81.94 559 ALA A CA 1
ATOM 4461 C C . ALA A 1 559 ? 6.598 -9.109 0.373 1.00 81.94 559 ALA A C 1
ATOM 4463 O O . ALA A 1 559 ? 5.376 -9.087 0.203 1.00 81.94 559 ALA A O 1
ATOM 4464 N N . ARG A 1 560 ? 7.322 -10.219 0.189 1.00 80.94 560 ARG A N 1
ATOM 4465 C CA . ARG A 1 560 ? 6.740 -11.505 -0.176 1.00 80.94 560 ARG A CA 1
ATOM 4466 C C . ARG A 1 560 ? 5.735 -11.969 0.879 1.00 80.94 560 ARG A C 1
ATOM 4468 O O . ARG A 1 560 ? 4.582 -12.221 0.541 1.00 80.94 560 ARG A O 1
ATOM 4475 N N . GLN A 1 561 ? 6.128 -12.046 2.149 1.00 78.75 561 GLN A N 1
ATOM 4476 C CA . GLN A 1 561 ? 5.250 -12.495 3.235 1.00 78.75 561 GLN A CA 1
ATOM 4477 C C . GLN A 1 561 ? 3.954 -11.677 3.318 1.00 78.75 561 GLN A C 1
ATOM 4479 O O . GLN A 1 561 ? 2.868 -12.244 3.465 1.00 78.75 561 GLN A O 1
ATOM 4484 N N . LEU A 1 562 ? 4.053 -10.359 3.161 1.00 83.38 562 LEU A N 1
ATOM 4485 C CA . LEU A 1 562 ? 2.892 -9.479 3.143 1.00 83.38 562 LEU A CA 1
ATOM 4486 C C . LEU A 1 562 ? 1.985 -9.747 1.939 1.00 83.38 562 LEU A C 1
ATOM 4488 O O . LEU A 1 562 ? 0.785 -9.950 2.115 1.00 83.38 562 LEU A O 1
ATOM 4492 N N . LEU A 1 563 ? 2.539 -9.836 0.726 1.00 83.69 563 LEU A N 1
ATOM 4493 C CA . LEU A 1 563 ? 1.759 -10.111 -0.485 1.00 83.69 563 LEU A CA 1
ATOM 4494 C C . LEU A 1 563 ? 0.936 -11.406 -0.365 1.00 83.69 563 LEU A C 1
ATOM 4496 O O . LEU A 1 563 ? -0.235 -11.445 -0.757 1.00 83.69 563 LEU A O 1
ATOM 4500 N N . TYR A 1 564 ? 1.520 -12.450 0.225 1.00 80.56 564 TYR A N 1
ATOM 4501 C CA . TYR A 1 564 ? 0.854 -13.740 0.416 1.00 80.56 564 TYR A CA 1
ATOM 4502 C C . TYR A 1 564 ? -0.185 -13.757 1.532 1.00 80.56 564 TYR A C 1
ATOM 4504 O O . TYR A 1 564 ? -1.047 -14.638 1.530 1.00 80.56 564 TYR A O 1
ATOM 4512 N N . THR A 1 565 ? -0.149 -12.814 2.471 1.00 85.00 565 THR A N 1
ATOM 4513 C CA . THR A 1 565 ? -1.095 -12.835 3.585 1.00 85.00 565 THR A CA 1
ATOM 4514 C C . THR A 1 565 ? -2.468 -12.325 3.126 1.00 85.00 565 THR A C 1
ATOM 4516 O O . THR A 1 565 ? -2.545 -11.245 2.538 1.00 85.00 565 THR A O 1
ATOM 4519 N N . PRO A 1 566 ? -3.576 -13.060 3.346 1.00 86.94 566 PRO A N 1
ATOM 4520 C CA . PRO A 1 566 ? -4.889 -12.652 2.846 1.00 86.94 566 PRO A CA 1
ATOM 4521 C C . PRO A 1 566 ? -5.385 -11.321 3.415 1.00 86.94 566 PRO A C 1
ATOM 4523 O O . PRO A 1 566 ? -5.849 -10.470 2.656 1.00 86.94 566 PRO A O 1
ATOM 4526 N N . ILE A 1 567 ? -5.259 -11.118 4.730 1.00 91.56 567 ILE A N 1
ATOM 4527 C CA . ILE A 1 567 ? -5.660 -9.885 5.412 1.00 91.56 567 ILE A CA 1
ATOM 4528 C C . ILE A 1 567 ? -4.426 -9.190 5.974 1.00 91.56 567 ILE A C 1
ATOM 4530 O O . ILE A 1 567 ? -3.533 -9.839 6.510 1.00 91.56 567 ILE A O 1
ATOM 4534 N N . ILE A 1 568 ? -4.370 -7.869 5.864 1.00 91.56 568 ILE A N 1
ATOM 4535 C CA . ILE A 1 568 ? -3.275 -7.067 6.416 1.00 91.56 568 ILE A CA 1
ATOM 4536 C C . ILE A 1 568 ? -3.859 -5.948 7.264 1.00 91.56 568 ILE A C 1
ATOM 4538 O O . ILE A 1 568 ? -4.844 -5.337 6.871 1.00 91.56 568 ILE A O 1
ATOM 4542 N N . SER A 1 569 ? -3.243 -5.695 8.412 1.00 90.50 569 SER A N 1
ATOM 4543 C CA . SER A 1 569 ? -3.452 -4.522 9.249 1.00 90.50 569 SER A CA 1
ATOM 4544 C C . SER A 1 569 ? -2.205 -3.653 9.184 1.00 90.50 569 SER A C 1
ATOM 4546 O O . SER A 1 569 ? -1.106 -4.119 9.495 1.00 90.50 569 SER A O 1
ATOM 4548 N N . CYS A 1 570 ? -2.371 -2.399 8.789 1.00 89.69 570 CYS A N 1
ATOM 4549 C CA . CYS A 1 570 ? -1.298 -1.415 8.694 1.00 89.69 570 CYS A CA 1
ATOM 4550 C C . CYS A 1 570 ? -1.838 -0.009 8.972 1.00 89.69 570 CYS A C 1
ATOM 4552 O O . CYS A 1 570 ? -3.029 0.172 9.196 1.00 89.69 570 CYS A O 1
ATOM 4554 N N . THR A 1 571 ? -0.972 0.995 8.962 1.00 88.00 571 THR A N 1
ATOM 4555 C CA . THR A 1 571 ? -1.406 2.399 8.854 1.00 88.00 571 THR A CA 1
ATOM 4556 C C . THR A 1 571 ? -1.619 2.781 7.388 1.00 88.00 571 THR A C 1
ATOM 4558 O O . THR A 1 571 ? -1.116 2.093 6.493 1.00 88.00 571 THR A O 1
ATOM 4561 N N . ILE A 1 572 ? -2.330 3.879 7.126 1.00 90.38 572 ILE A N 1
ATOM 4562 C CA . ILE A 1 572 ? -2.450 4.452 5.773 1.00 90.38 572 ILE A CA 1
ATOM 4563 C C . ILE A 1 572 ? -1.059 4.835 5.225 1.00 90.38 572 ILE A C 1
ATOM 4565 O O . ILE A 1 572 ? -0.783 4.579 4.053 1.00 90.38 572 ILE A O 1
ATOM 4569 N N . ASP A 1 573 ? -0.141 5.322 6.071 1.00 85.06 573 ASP A N 1
ATOM 4570 C CA . ASP A 1 573 ? 1.237 5.673 5.675 1.00 85.06 573 ASP A CA 1
ATOM 4571 C C . ASP A 1 573 ? 1.990 4.514 4.998 1.00 85.06 573 ASP A C 1
ATOM 4573 O O . ASP A 1 573 ? 2.689 4.725 4.008 1.00 85.06 573 ASP A O 1
ATOM 4577 N N . HIS A 1 574 ? 1.794 3.272 5.461 1.00 86.19 574 HIS A N 1
ATOM 4578 C CA . HIS A 1 574 ? 2.434 2.095 4.857 1.00 86.19 574 HIS A CA 1
ATOM 4579 C C . HIS A 1 574 ? 1.998 1.855 3.402 1.00 86.19 574 HIS A C 1
ATOM 4581 O O . HIS A 1 574 ? 2.731 1.244 2.626 1.00 86.19 574 HIS A O 1
ATOM 4587 N N . LEU A 1 575 ? 0.797 2.301 3.023 1.00 91.00 575 LEU A N 1
ATOM 4588 C CA . LEU A 1 575 ? 0.299 2.209 1.649 1.00 91.00 575 LEU A CA 1
ATOM 4589 C C . LEU A 1 575 ? 0.600 3.469 0.836 1.00 91.00 575 LEU A C 1
ATOM 4591 O O . LEU A 1 575 ? 0.604 3.412 -0.392 1.00 91.00 575 LEU A O 1
ATOM 4595 N N . MET A 1 576 ? 0.897 4.586 1.500 1.00 89.19 576 MET A N 1
ATOM 4596 C CA . MET A 1 576 ? 1.126 5.889 0.876 1.00 89.19 576 MET A CA 1
ATOM 4597 C C . MET A 1 576 ? 2.336 5.888 -0.069 1.00 89.19 576 MET A C 1
ATOM 4599 O O . MET A 1 576 ? 2.364 6.609 -1.066 1.00 89.19 576 MET A O 1
ATOM 4603 N N . ALA A 1 577 ? 3.303 4.993 0.165 1.00 86.62 577 ALA A N 1
ATOM 4604 C CA . ALA A 1 577 ? 4.412 4.760 -0.755 1.00 86.62 577 ALA A CA 1
ATOM 4605 C C . ALA A 1 577 ? 3.962 4.324 -2.165 1.00 86.62 577 ALA A C 1
ATOM 4607 O O . ALA A 1 577 ? 4.752 4.453 -3.094 1.00 86.62 577 ALA A O 1
ATOM 4608 N N . ALA A 1 578 ? 2.716 3.867 -2.367 1.00 89.69 578 ALA A N 1
ATOM 4609 C CA . ALA A 1 578 ? 2.163 3.601 -3.698 1.00 89.69 578 ALA A CA 1
ATOM 4610 C C . ALA A 1 578 ? 2.191 4.837 -4.618 1.00 89.69 578 ALA A C 1
ATOM 4612 O O . ALA A 1 578 ? 2.426 4.685 -5.816 1.00 89.69 578 ALA A O 1
ATOM 4613 N N . SER A 1 579 ? 1.968 6.039 -4.068 1.00 85.56 579 SER A N 1
ATOM 4614 C CA . SER A 1 579 ? 1.946 7.306 -4.818 1.00 85.56 579 SER A CA 1
ATOM 4615 C C . SER A 1 579 ? 3.077 8.263 -4.441 1.00 85.56 579 SER A C 1
ATOM 4617 O O . SER A 1 579 ? 3.593 8.957 -5.312 1.00 85.56 579 SER A O 1
ATOM 4619 N N . GLU A 1 580 ? 3.484 8.308 -3.170 1.00 86.12 580 GLU A N 1
ATOM 4620 C CA . GLU A 1 580 ? 4.393 9.350 -2.658 1.00 86.12 580 GLU A CA 1
ATOM 4621 C C . GLU A 1 580 ? 5.876 8.977 -2.726 1.00 86.12 580 GLU A C 1
ATOM 4623 O O . GLU A 1 580 ? 6.750 9.797 -2.433 1.00 86.12 580 GLU A O 1
ATOM 4628 N N . ASN A 1 581 ? 6.196 7.741 -3.110 1.00 81.62 581 ASN A N 1
ATOM 4629 C CA . ASN A 1 581 ? 7.580 7.302 -3.161 1.00 81.62 581 ASN A CA 1
ATOM 4630 C C . ASN A 1 581 ? 8.301 7.855 -4.400 1.00 81.62 581 ASN A C 1
ATOM 4632 O O . ASN A 1 581 ? 8.110 7.378 -5.519 1.00 81.62 581 ASN A O 1
ATOM 4636 N N . SER A 1 582 ? 9.176 8.838 -4.191 1.00 70.62 582 SER A N 1
ATOM 4637 C CA . SER A 1 582 ? 9.896 9.498 -5.286 1.00 70.62 582 SER A CA 1
ATOM 4638 C C . SER A 1 582 ? 11.126 8.729 -5.784 1.00 70.62 582 SER A C 1
ATOM 4640 O O . SER A 1 582 ? 11.466 8.877 -6.958 1.00 70.62 582 SER A O 1
ATOM 4642 N N . ARG A 1 583 ? 11.771 7.904 -4.942 1.00 73.44 583 ARG A N 1
ATOM 4643 C CA . ARG A 1 583 ? 13.013 7.151 -5.229 1.00 73.44 583 ARG A CA 1
ATOM 4644 C C . ARG A 1 583 ? 12.899 5.699 -4.746 1.00 73.44 583 ARG A C 1
ATOM 4646 O O . ARG A 1 583 ? 12.205 5.418 -3.776 1.00 73.44 583 ARG A O 1
ATOM 4653 N N . GLY A 1 584 ? 13.560 4.768 -5.430 1.00 78.12 584 GLY A N 1
ATOM 4654 C CA . GLY A 1 584 ? 13.677 3.378 -4.981 1.00 78.12 584 GLY A CA 1
ATOM 4655 C C . GLY A 1 584 ? 12.398 2.538 -5.122 1.00 78.12 584 GLY A C 1
ATOM 4656 O O . GLY A 1 584 ? 11.401 2.936 -5.734 1.00 78.12 584 GLY A O 1
ATOM 4657 N N . GLY A 1 585 ? 12.439 1.324 -4.568 1.00 80.25 585 GLY A N 1
ATOM 4658 C CA . GLY A 1 585 ? 11.449 0.263 -4.797 1.00 80.25 585 GLY A CA 1
ATOM 4659 C C . GLY A 1 585 ? 10.245 0.222 -3.849 1.00 80.25 585 GLY A C 1
ATOM 4660 O O . GLY A 1 585 ? 9.382 -0.630 -4.031 1.00 80.25 585 GLY A O 1
ATOM 4661 N N . LYS A 1 586 ? 10.127 1.118 -2.861 1.00 84.38 586 LYS A N 1
ATOM 4662 C CA . LYS A 1 586 ? 9.130 0.995 -1.768 1.00 84.38 586 LYS A CA 1
ATOM 4663 C C . LYS A 1 586 ? 7.661 0.977 -2.223 1.00 84.38 586 LYS A C 1
ATOM 4665 O O . LYS A 1 586 ? 6.813 0.385 -1.569 1.00 84.38 586 LYS A O 1
ATOM 4670 N N . HIS A 1 587 ? 7.356 1.562 -3.379 1.00 87.12 587 HIS A N 1
ATOM 4671 C CA . HIS A 1 587 ? 6.032 1.519 -4.017 1.00 87.12 587 HIS A CA 1
ATOM 4672 C C . HIS A 1 587 ? 5.626 0.134 -4.563 1.00 87.12 587 HIS A C 1
ATOM 4674 O O . HIS A 1 587 ? 4.438 -0.102 -4.790 1.00 87.12 587 HIS A O 1
ATOM 4680 N N . ILE A 1 588 ? 6.575 -0.792 -4.767 1.00 90.12 588 ILE A N 1
ATOM 4681 C CA . ILE A 1 588 ? 6.330 -2.110 -5.377 1.00 90.12 588 ILE A CA 1
ATOM 4682 C C . ILE A 1 588 ? 5.288 -2.899 -4.579 1.00 90.12 588 ILE A C 1
ATOM 4684 O O . ILE A 1 588 ? 4.302 -3.380 -5.140 1.00 90.12 588 ILE A O 1
ATOM 4688 N N . TYR A 1 589 ? 5.495 -3.036 -3.267 1.00 90.00 589 TYR A N 1
ATOM 4689 C CA . TYR A 1 589 ? 4.601 -3.820 -2.420 1.00 90.00 589 TYR A CA 1
ATOM 4690 C C . TYR A 1 589 ? 3.196 -3.191 -2.301 1.00 90.00 589 TYR A C 1
ATOM 4692 O O . TYR A 1 589 ? 2.225 -3.905 -2.568 1.00 90.00 589 TYR A O 1
ATOM 4700 N N . PRO A 1 590 ? 3.042 -1.891 -1.976 1.00 92.19 590 PRO A N 1
ATOM 4701 C CA . PRO A 1 590 ? 1.732 -1.249 -1.895 1.00 92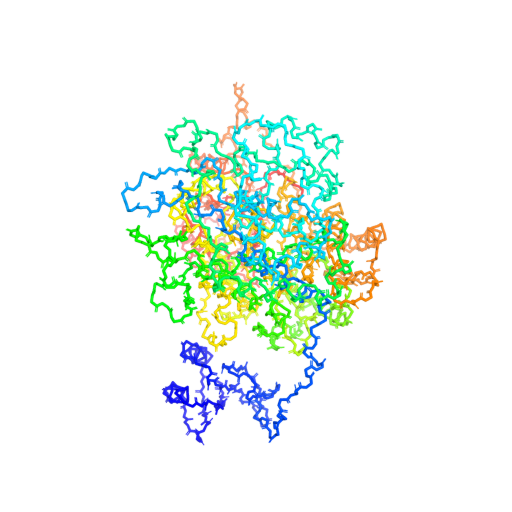.19 590 PRO A CA 1
ATOM 4702 C C . PRO A 1 590 ? 0.917 -1.349 -3.187 1.00 92.19 590 PRO A C 1
ATOM 4704 O O . PRO A 1 590 ? -0.256 -1.707 -3.125 1.00 92.19 590 PRO A O 1
ATOM 4707 N N . ILE A 1 591 ? 1.526 -1.135 -4.362 1.00 93.62 591 ILE A N 1
ATOM 4708 C CA . ILE A 1 591 ? 0.822 -1.273 -5.651 1.00 93.62 591 ILE A CA 1
ATOM 4709 C C . ILE A 1 591 ? 0.333 -2.710 -5.853 1.00 93.62 591 ILE A C 1
ATOM 4711 O O . ILE A 1 591 ? -0.830 -2.932 -6.186 1.00 93.62 591 ILE A O 1
ATOM 4715 N N . LEU A 1 592 ? 1.187 -3.704 -5.598 1.00 92.19 592 LEU A N 1
ATOM 4716 C CA . LEU A 1 592 ? 0.796 -5.112 -5.689 1.00 92.19 592 LEU A CA 1
ATOM 4717 C C . LEU A 1 592 ? -0.299 -5.484 -4.689 1.00 92.19 592 LEU A C 1
ATOM 4719 O O . LEU A 1 592 ? -1.133 -6.354 -4.965 1.00 92.19 592 LEU A O 1
ATOM 4723 N N . ARG A 1 593 ? -0.318 -4.830 -3.527 1.00 92.88 593 ARG A N 1
ATOM 4724 C CA . ARG A 1 593 ? -1.361 -5.025 -2.529 1.00 92.88 593 ARG A CA 1
ATOM 4725 C C . ARG A 1 593 ? -2.692 -4.424 -2.978 1.00 92.88 593 ARG A C 1
ATOM 4727 O O . ARG A 1 593 ? -3.701 -5.114 -2.852 1.00 92.88 593 ARG A O 1
ATOM 4734 N N . LEU A 1 594 ? -2.699 -3.220 -3.551 1.00 94.19 594 LEU A N 1
ATOM 4735 C CA . LEU A 1 594 ? -3.897 -2.600 -4.135 1.00 94.19 594 LEU A CA 1
ATOM 4736 C C . LEU A 1 594 ? -4.451 -3.423 -5.307 1.00 94.19 594 LEU A C 1
ATOM 4738 O O . LEU A 1 594 ? -5.656 -3.617 -5.400 1.00 94.19 594 LEU A O 1
ATOM 4742 N N . LEU A 1 595 ? -3.573 -3.988 -6.141 1.00 92.31 595 LEU A N 1
ATOM 4743 C CA . LEU A 1 595 ? -3.951 -4.840 -7.275 1.00 92.31 595 LEU A CA 1
ATOM 4744 C C . LEU A 1 595 ? -4.574 -6.185 -6.859 1.00 92.31 595 LEU A C 1
ATOM 4746 O O . LEU A 1 595 ? -5.258 -6.834 -7.646 1.00 92.31 595 LEU A O 1
ATOM 4750 N N . SER A 1 596 ? -4.296 -6.654 -5.638 1.00 90.06 596 SER A N 1
ATOM 4751 C CA . SER A 1 596 ? -4.648 -8.011 -5.193 1.00 90.06 596 SER A CA 1
ATOM 4752 C C . SER A 1 596 ? -5.540 -8.075 -3.956 1.00 90.06 596 SER A C 1
ATOM 4754 O O . SER A 1 596 ? -5.806 -9.173 -3.457 1.00 90.06 596 SER A O 1
ATOM 4756 N N . SER A 1 597 ? -5.966 -6.938 -3.411 1.00 93.38 597 SER A N 1
ATOM 4757 C CA . SER A 1 597 ? -6.806 -6.892 -2.216 1.00 93.38 597 SER A CA 1
ATOM 4758 C C . SER A 1 597 ? -7.701 -5.662 -2.207 1.00 93.38 597 SER A C 1
ATOM 4760 O O . SER A 1 597 ? -7.334 -4.609 -2.728 1.00 93.38 597 SER A O 1
ATOM 4762 N N . ASP A 1 598 ? -8.865 -5.794 -1.578 1.00 96.38 598 ASP A N 1
ATOM 4763 C CA . ASP A 1 598 ? -9.713 -4.642 -1.297 1.00 96.38 598 ASP A CA 1
ATOM 4764 C C . ASP A 1 598 ? -9.145 -3.790 -0.143 1.00 96.38 598 ASP A C 1
ATOM 4766 O O . ASP A 1 598 ? -8.291 -4.255 0.619 1.00 96.38 598 ASP A O 1
ATOM 4770 N N . LEU A 1 599 ? -9.627 -2.559 0.032 1.00 97.75 599 LEU A N 1
ATOM 4771 C CA . LEU A 1 599 ? -9.089 -1.602 1.001 1.00 97.75 599 LEU A CA 1
ATOM 4772 C C . LEU A 1 599 ? -10.164 -1.067 1.956 1.00 97.75 599 LEU A C 1
ATOM 4774 O O . LEU A 1 599 ? -11.190 -0.540 1.536 1.00 97.75 599 LEU A O 1
ATOM 4778 N N . ILE A 1 600 ? -9.895 -1.158 3.256 1.00 97.69 600 ILE A N 1
ATOM 4779 C CA . ILE A 1 600 ? -10.631 -0.464 4.313 1.00 97.69 600 ILE A CA 1
ATOM 4780 C C . ILE A 1 600 ? -9.734 0.660 4.821 1.00 97.69 600 ILE A C 1
ATOM 4782 O O . ILE A 1 600 ? -8.645 0.389 5.331 1.00 97.69 600 ILE A O 1
ATOM 4786 N N . LEU A 1 601 ? -10.195 1.900 4.686 1.00 96.25 601 LEU A N 1
ATOM 4787 C CA . LEU A 1 601 ? -9.578 3.070 5.303 1.00 96.25 601 LEU A CA 1
ATOM 4788 C C . LEU A 1 601 ? -10.333 3.370 6.600 1.00 96.25 601 LEU A C 1
ATOM 4790 O O . LEU A 1 601 ? -11.489 3.790 6.552 1.00 96.25 601 LEU A O 1
ATOM 4794 N N . ASP A 1 602 ? -9.704 3.095 7.740 1.00 92.06 602 ASP A N 1
ATOM 4795 C CA . ASP A 1 602 ? -10.298 3.260 9.072 1.00 92.06 602 ASP A CA 1
ATOM 4796 C C . ASP A 1 602 ? -9.787 4.548 9.719 1.00 92.06 602 ASP A C 1
ATOM 4798 O O . ASP A 1 602 ? -8.580 4.722 9.863 1.00 92.06 602 ASP A O 1
ATOM 4802 N N . GLU A 1 603 ? -10.711 5.435 10.077 1.00 90.00 603 GLU A N 1
ATOM 4803 C CA . GLU A 1 603 ? -10.483 6.807 10.548 1.00 90.00 603 GLU A CA 1
ATOM 4804 C C . GLU A 1 603 ? -9.572 7.637 9.603 1.00 90.00 603 GLU A C 1
ATOM 4806 O O . GLU A 1 603 ? -8.558 8.190 10.026 1.00 90.00 603 GLU A O 1
ATOM 4811 N N . PRO A 1 604 ? -9.862 7.711 8.282 1.00 89.94 604 PRO A N 1
ATOM 4812 C CA . PRO A 1 604 ? -9.012 8.437 7.329 1.00 89.94 604 PRO A CA 1
ATOM 4813 C C . PRO A 1 604 ? -9.031 9.963 7.509 1.00 89.94 604 PRO A C 1
ATOM 4815 O O . PRO A 1 604 ? -8.162 10.646 6.977 1.00 89.94 604 PRO A O 1
ATOM 4818 N N . ASP A 1 605 ? -10.017 10.496 8.220 1.00 86.88 605 ASP A N 1
ATOM 4819 C CA . ASP A 1 605 ? -10.178 11.905 8.579 1.00 86.88 605 ASP A CA 1
ATOM 4820 C C . ASP A 1 605 ? -9.285 12.355 9.747 1.00 86.88 605 ASP A C 1
ATOM 4822 O O . ASP A 1 605 ? -9.162 13.555 9.972 1.00 86.88 605 ASP A O 1
ATOM 4826 N N . ASP A 1 606 ? -8.575 11.434 10.411 1.00 83.62 606 ASP A N 1
ATOM 4827 C CA . ASP A 1 606 ? -7.492 11.773 11.351 1.00 83.62 606 ASP A CA 1
ATOM 4828 C C . ASP A 1 606 ? -6.250 12.364 10.654 1.00 83.62 606 ASP A C 1
ATOM 4830 O O . ASP A 1 606 ? -5.307 12.831 11.306 1.00 83.62 606 ASP A O 1
ATOM 4834 N N . PHE A 1 607 ? -6.210 12.317 9.320 1.00 79.19 607 PHE A N 1
ATOM 4835 C CA . PHE A 1 607 ? -5.141 12.915 8.530 1.00 79.19 607 PHE A CA 1
ATOM 4836 C C . PHE A 1 607 ? -5.177 14.445 8.604 1.00 79.19 607 PHE A C 1
ATOM 4838 O O . PHE A 1 607 ? -6.232 15.075 8.619 1.00 79.19 607 PHE A O 1
ATOM 4845 N N . ASP A 1 608 ? -3.992 15.061 8.594 1.00 78.62 608 ASP A N 1
ATOM 4846 C CA . ASP A 1 608 ? -3.883 16.514 8.478 1.00 78.62 608 ASP A CA 1
ATOM 4847 C C . ASP A 1 608 ? -4.445 16.958 7.116 1.00 78.62 608 ASP A C 1
ATOM 4849 O O . ASP A 1 608 ? -4.277 16.273 6.104 1.00 78.62 608 ASP A O 1
ATOM 4853 N N . ASN A 1 609 ? -5.059 18.141 7.057 1.00 79.50 609 ASN A N 1
ATOM 4854 C CA . ASN A 1 609 ? -5.550 18.735 5.811 1.00 79.50 609 ASN A CA 1
ATOM 4855 C C . ASN A 1 609 ? -4.470 18.796 4.716 1.00 79.50 609 ASN A C 1
ATOM 4857 O O . ASN A 1 609 ? -4.778 18.680 3.529 1.00 79.50 609 ASN A O 1
ATOM 4861 N N . ASN A 1 610 ? -3.199 18.951 5.102 1.00 79.50 610 ASN A N 1
ATOM 4862 C CA . ASN A 1 610 ? -2.069 18.952 4.170 1.00 79.50 610 ASN A CA 1
ATOM 4863 C C . ASN A 1 610 ? -1.787 17.576 3.539 1.00 79.50 610 ASN A C 1
ATOM 4865 O O . ASN A 1 610 ? -1.181 17.514 2.467 1.00 79.50 610 ASN A O 1
ATOM 4869 N N . ASP A 1 611 ? -2.250 16.496 4.168 1.00 84.00 611 ASP A N 1
ATOM 4870 C CA . ASP A 1 611 ? -2.001 15.113 3.759 1.00 84.00 611 ASP A CA 1
ATOM 4871 C C . ASP A 1 611 ? -3.165 14.535 2.924 1.00 84.00 611 ASP A C 1
ATOM 4873 O O . ASP A 1 611 ? -2.990 13.556 2.191 1.00 84.00 611 ASP A O 1
ATOM 4877 N N . LEU A 1 612 ? -4.340 15.179 2.936 1.00 86.88 612 LEU A N 1
ATOM 4878 C CA . LEU A 1 612 ? -5.519 14.777 2.151 1.00 86.88 612 LEU A CA 1
ATOM 4879 C C . LEU A 1 612 ? -5.270 14.645 0.632 1.00 86.88 612 LEU A C 1
ATOM 4881 O O . LEU A 1 612 ? -5.826 13.725 0.018 1.00 86.88 612 LEU A O 1
ATOM 4885 N N . PRO A 1 613 ? -4.431 15.478 -0.024 1.00 89.19 613 PRO A N 1
ATOM 4886 C CA . PRO A 1 613 ? -4.093 15.268 -1.432 1.00 89.19 613 PRO A CA 1
ATOM 4887 C C . PRO A 1 613 ? -3.341 13.954 -1.684 1.00 89.19 613 PRO A C 1
ATOM 4889 O O . PRO A 1 613 ? -3.534 13.338 -2.732 1.00 89.19 613 PRO A O 1
ATOM 4892 N N . ALA A 1 614 ? -2.492 13.517 -0.747 1.00 90.06 614 ALA A N 1
ATOM 4893 C CA . ALA A 1 614 ? -1.793 12.234 -0.843 1.00 90.06 614 ALA A CA 1
ATOM 4894 C C . ALA A 1 614 ? -2.775 11.070 -0.654 1.00 90.06 614 ALA A C 1
ATOM 4896 O O . ALA A 1 614 ? -2.805 10.148 -1.470 1.00 90.06 614 ALA A O 1
ATOM 4897 N N . LEU A 1 615 ? -3.674 11.177 0.331 1.00 93.56 615 LEU A N 1
ATOM 4898 C CA . LEU A 1 615 ? -4.772 10.226 0.511 1.00 93.56 615 LEU A CA 1
ATOM 4899 C C . LEU A 1 615 ? -5.636 10.104 -0.756 1.00 93.56 615 LEU A C 1
ATOM 4901 O O . LEU A 1 615 ? -5.962 8.999 -1.183 1.00 93.56 615 LEU A O 1
ATOM 4905 N N . SER A 1 616 ? -5.948 11.225 -1.407 1.00 94.88 616 SER A N 1
ATOM 4906 C CA . SER A 1 616 ? -6.713 11.239 -2.660 1.00 94.88 616 SER A CA 1
ATOM 4907 C C . SER A 1 616 ? -5.989 10.490 -3.785 1.00 94.88 616 SER A C 1
ATOM 4909 O O . SER A 1 616 ? -6.622 9.734 -4.521 1.00 94.88 616 SER A O 1
ATOM 4911 N N . ARG A 1 617 ? -4.657 10.622 -3.897 1.00 94.94 617 ARG A N 1
ATOM 4912 C CA . ARG A 1 617 ? -3.853 9.845 -4.858 1.00 94.94 617 ARG A CA 1
ATOM 4913 C C . ARG A 1 617 ? -3.878 8.350 -4.548 1.00 94.94 617 ARG A C 1
ATOM 4915 O O . ARG A 1 617 ? -4.024 7.553 -5.471 1.00 94.94 617 ARG A O 1
ATOM 4922 N N . LEU A 1 618 ? -3.809 7.959 -3.276 1.00 96.56 618 LEU A N 1
ATOM 4923 C CA . LEU A 1 618 ? -3.946 6.558 -2.867 1.00 96.56 618 LEU A CA 1
ATOM 4924 C C . LEU A 1 618 ? -5.331 5.987 -3.222 1.00 96.56 618 LEU A C 1
ATOM 4926 O O . LEU A 1 618 ? -5.429 4.867 -3.728 1.00 96.56 618 LEU A O 1
ATOM 4930 N N . VAL A 1 619 ? -6.404 6.751 -2.999 1.00 97.88 619 VAL A N 1
ATOM 4931 C CA . VAL A 1 619 ? -7.775 6.341 -3.353 1.00 97.88 619 VAL A CA 1
ATOM 4932 C C . VAL A 1 619 ? -7.961 6.246 -4.870 1.00 97.88 619 VAL A C 1
ATOM 4934 O O . VAL A 1 619 ? -8.547 5.273 -5.350 1.00 97.88 619 VAL A O 1
ATOM 4937 N N . TYR A 1 620 ? -7.381 7.175 -5.634 1.00 98.12 620 TYR A N 1
ATOM 4938 C CA . TYR A 1 620 ? -7.306 7.082 -7.094 1.00 98.12 620 TYR A CA 1
ATOM 4939 C C . TYR A 1 620 ? -6.588 5.805 -7.547 1.00 98.12 620 TYR A C 1
ATOM 4941 O O . TYR A 1 620 ? -7.136 5.047 -8.347 1.00 98.12 620 TYR A O 1
ATOM 4949 N N . LEU A 1 621 ? -5.406 5.507 -6.992 1.00 97.62 621 LEU A N 1
ATOM 4950 C CA . LEU A 1 621 ? -4.665 4.281 -7.312 1.00 97.62 621 LEU A CA 1
ATOM 4951 C C . LEU A 1 621 ? -5.438 3.015 -6.918 1.00 97.62 621 LEU A C 1
ATOM 4953 O O . LEU A 1 621 ? -5.370 2.008 -7.618 1.00 97.62 621 LEU A O 1
ATOM 4957 N N . SER A 1 622 ? -6.205 3.063 -5.829 1.00 97.19 622 SER A N 1
ATOM 4958 C CA . SER A 1 622 ? -7.070 1.952 -5.417 1.00 97.19 622 SER A CA 1
ATOM 4959 C C . SER A 1 622 ? -8.121 1.652 -6.491 1.00 97.19 622 SER A C 1
ATOM 4961 O O . SER A 1 622 ? -8.287 0.494 -6.870 1.00 97.19 622 SER A O 1
ATOM 4963 N N . GLY A 1 623 ? -8.767 2.687 -7.041 1.00 96.94 623 GLY A N 1
ATOM 4964 C CA . GLY A 1 623 ? -9.664 2.550 -8.192 1.00 96.94 623 GLY A CA 1
ATOM 4965 C C . GLY A 1 623 ? -8.936 2.060 -9.449 1.00 96.94 623 GLY A C 1
ATOM 4966 O O . GLY A 1 623 ? -9.401 1.119 -10.092 1.00 96.94 623 GLY A O 1
ATOM 4967 N N . LEU A 1 624 ? -7.766 2.640 -9.751 1.00 96.69 624 LEU A N 1
ATOM 4968 C CA . LEU A 1 624 ? -6.931 2.322 -10.920 1.00 96.69 624 LEU A CA 1
ATOM 4969 C C . LEU A 1 624 ? -6.495 0.856 -10.970 1.00 96.69 624 LEU A C 1
ATOM 4971 O O . LEU A 1 624 ? -6.391 0.286 -12.051 1.00 96.69 624 LEU A O 1
ATOM 4975 N N . PHE A 1 625 ? -6.242 0.242 -9.814 1.00 94.81 625 PHE A N 1
ATOM 4976 C CA . PHE A 1 625 ? -5.835 -1.161 -9.703 1.00 94.81 625 PHE A CA 1
ATOM 4977 C C . PHE A 1 625 ? -6.991 -2.104 -9.349 1.00 94.81 625 PHE A C 1
ATOM 4979 O O . PHE A 1 625 ? -6.762 -3.258 -8.993 1.00 94.81 625 PHE A O 1
ATOM 4986 N N . GLY A 1 626 ? -8.235 -1.631 -9.459 1.00 93.00 626 GLY A N 1
ATOM 4987 C CA . GLY A 1 626 ? -9.421 -2.475 -9.348 1.00 93.00 626 GLY A CA 1
ATOM 4988 C C . GLY A 1 626 ? -9.848 -2.827 -7.925 1.00 93.00 626 GLY A C 1
ATOM 4989 O O . GLY A 1 626 ? -10.795 -3.601 -7.758 1.00 93.00 626 GLY A O 1
ATOM 4990 N N . SER A 1 627 ? -9.199 -2.253 -6.913 1.00 94.94 627 SER A N 1
ATOM 4991 C CA . SER A 1 627 ? -9.554 -2.437 -5.508 1.00 94.94 627 SER A CA 1
ATOM 4992 C C . SER A 1 627 ? -10.938 -1.852 -5.219 1.00 94.94 627 SER A C 1
ATOM 4994 O O . SER A 1 627 ? -11.336 -0.826 -5.779 1.00 94.94 627 SER A O 1
ATOM 4996 N N . ARG A 1 628 ? -11.695 -2.493 -4.329 1.00 97.56 628 ARG A N 1
ATOM 4997 C CA . ARG A 1 628 ? -12.924 -1.923 -3.756 1.00 97.56 628 ARG A CA 1
ATOM 4998 C C . ARG A 1 628 ? -12.588 -1.230 -2.449 1.00 97.56 628 ARG A C 1
ATOM 5000 O O . ARG A 1 628 ? -11.784 -1.756 -1.680 1.00 97.56 628 ARG A O 1
ATOM 5007 N N . ILE A 1 629 ? -13.208 -0.084 -2.186 1.00 97.88 629 ILE A N 1
ATOM 5008 C CA . ILE A 1 629 ? -12.869 0.738 -1.025 1.00 97.88 629 ILE A CA 1
ATOM 5009 C C . ILE A 1 629 ? -14.035 0.879 -0.050 1.00 97.88 629 ILE A C 1
ATOM 5011 O O . ILE A 1 629 ? -15.188 1.034 -0.449 1.00 97.88 629 ILE A O 1
ATOM 5015 N N . LEU A 1 630 ? -13.723 0.839 1.243 1.00 98.38 630 LEU A N 1
ATOM 5016 C CA . LEU A 1 630 ? -14.645 1.139 2.331 1.00 98.38 630 LEU A CA 1
ATOM 5017 C C . LEU A 1 630 ? -14.002 2.160 3.270 1.00 98.38 630 LEU A C 1
ATOM 5019 O O . LEU A 1 630 ? -13.008 1.864 3.931 1.00 98.38 630 LEU A O 1
ATOM 5023 N N . LEU A 1 631 ? -14.586 3.351 3.335 1.00 97.69 631 LEU A N 1
ATOM 5024 C CA . LEU A 1 631 ? -14.242 4.380 4.309 1.00 97.69 631 LEU A CA 1
ATOM 5025 C C . LEU A 1 631 ? -14.987 4.095 5.612 1.00 97.69 631 LEU A C 1
ATOM 5027 O O . LEU A 1 631 ? -16.180 3.794 5.590 1.00 97.69 631 LEU A O 1
ATOM 5031 N N . SER A 1 632 ? -14.302 4.189 6.743 1.00 95.44 632 SER A N 1
ATOM 5032 C CA . SER A 1 632 ? -14.868 3.919 8.061 1.00 95.44 632 SER A CA 1
ATOM 5033 C C . SER A 1 632 ? -14.509 5.040 9.012 1.00 95.44 632 SER A C 1
ATOM 5035 O O . SER A 1 632 ? -13.375 5.116 9.455 1.00 95.44 632 SER A O 1
ATOM 5037 N N . SER A 1 633 ? -15.472 5.898 9.326 1.00 92.69 633 SER A N 1
ATOM 5038 C CA . SER A 1 633 ? -15.333 6.923 10.360 1.00 92.69 633 SER A CA 1
ATOM 5039 C C . SER A 1 633 ? -16.700 7.511 10.689 1.00 92.69 633 SER A C 1
ATOM 5041 O O . SER A 1 633 ? -17.589 7.565 9.839 1.00 92.69 633 SER A O 1
ATOM 5043 N N . ALA A 1 634 ? -16.885 7.918 11.944 1.00 88.19 634 ALA A N 1
ATOM 5044 C CA . ALA A 1 634 ? -18.129 8.556 12.377 1.00 88.19 634 ALA A CA 1
ATOM 5045 C C . ALA A 1 634 ? -18.207 10.043 11.975 1.00 88.19 634 ALA A C 1
ATOM 5047 O O . ALA A 1 634 ? -19.297 10.616 12.003 1.00 88.19 634 ALA A O 1
ATOM 5048 N N . THR A 1 635 ? -17.073 10.644 11.610 1.00 88.94 635 THR A N 1
ATOM 5049 C CA . THR A 1 635 ? -16.841 12.093 11.493 1.00 88.94 635 THR A CA 1
ATOM 5050 C C . THR A 1 635 ? -16.450 12.536 10.081 1.00 88.94 635 THR A C 1
ATOM 5052 O O . THR A 1 635 ? -16.108 13.697 9.868 1.00 88.94 635 THR A O 1
ATOM 5055 N N . LEU A 1 636 ? -16.586 11.651 9.086 1.00 91.12 636 LEU A N 1
ATOM 5056 C CA . LEU A 1 636 ? -16.335 11.980 7.682 1.00 91.12 636 LEU A CA 1
ATOM 5057 C C . LEU A 1 636 ? -17.171 13.182 7.218 1.00 91.12 636 LEU A C 1
ATOM 5059 O O . LEU A 1 636 ? -18.405 13.152 7.251 1.00 91.12 636 LEU A O 1
ATOM 5063 N N . THR A 1 637 ? -16.489 14.218 6.730 1.00 91.81 637 THR A N 1
ATOM 5064 C CA . THR A 1 637 ? -17.129 15.425 6.202 1.00 91.81 637 THR A CA 1
ATOM 5065 C C . THR A 1 637 ? -17.600 15.228 4.754 1.00 91.81 637 THR A C 1
ATOM 5067 O O . THR A 1 637 ? -16.979 14.466 4.001 1.00 91.81 637 THR A O 1
ATOM 5070 N N . PRO A 1 638 ? -18.666 15.932 4.319 1.00 92.44 638 PRO A N 1
ATOM 5071 C CA . PRO A 1 638 ? -19.164 15.834 2.947 1.00 92.44 638 PRO A CA 1
ATOM 5072 C C . PRO A 1 638 ? -18.097 16.134 1.886 1.00 92.44 638 PRO A C 1
ATOM 5074 O O . PRO A 1 638 ? -17.984 15.393 0.911 1.00 92.44 638 PRO A O 1
ATOM 5077 N N . ASP A 1 639 ? -17.273 17.163 2.104 1.00 92.12 639 ASP A N 1
ATOM 5078 C CA . ASP A 1 639 ? -16.232 17.582 1.157 1.00 92.12 639 ASP A CA 1
ATOM 5079 C C . ASP A 1 639 ? -15.139 16.517 0.990 1.00 92.12 639 ASP A C 1
ATOM 5081 O O . ASP A 1 639 ? -14.693 16.244 -0.129 1.00 92.12 639 ASP A O 1
ATOM 5085 N N . LEU A 1 640 ? -14.737 15.867 2.091 1.00 93.19 640 LEU A N 1
ATOM 5086 C CA . LEU A 1 640 ? -13.762 14.778 2.059 1.00 93.19 640 LEU A CA 1
ATOM 5087 C C . LEU A 1 640 ? -14.308 13.592 1.263 1.00 93.19 640 LEU A C 1
ATOM 5089 O O . LEU A 1 640 ? -13.645 13.100 0.351 1.00 93.19 640 LEU A O 1
ATOM 5093 N N . ILE A 1 641 ? -15.529 13.147 1.571 1.00 94.88 641 ILE A N 1
ATOM 5094 C CA . ILE A 1 641 ? -16.148 12.010 0.880 1.00 94.88 641 ILE A CA 1
ATOM 5095 C C . ILE A 1 641 ? -16.322 12.326 -0.611 1.00 94.88 641 ILE A C 1
ATOM 5097 O O . ILE A 1 641 ? -16.019 11.474 -1.447 1.00 94.88 641 ILE A O 1
ATOM 5101 N N . TYR A 1 642 ? -16.755 13.541 -0.955 1.00 95.31 642 TYR A N 1
ATOM 5102 C CA . TYR A 1 642 ? -16.885 13.994 -2.339 1.00 95.31 642 TYR A CA 1
ATOM 5103 C C . TYR A 1 642 ? -15.553 13.904 -3.098 1.00 95.31 642 TYR A C 1
ATOM 5105 O O . TYR A 1 642 ? -15.485 13.311 -4.179 1.00 95.31 642 TYR A O 1
ATOM 5113 N N . GLY A 1 643 ? -14.473 14.434 -2.514 1.00 94.94 643 GLY A N 1
ATOM 5114 C CA . GLY A 1 643 ? -13.136 14.386 -3.107 1.00 94.94 643 GLY A CA 1
ATOM 5115 C C . GLY A 1 643 ? -12.621 12.956 -3.297 1.00 94.94 643 GLY A C 1
ATOM 5116 O O . GLY A 1 643 ? -12.129 12.612 -4.375 1.00 94.94 643 GLY A O 1
ATOM 5117 N N . LEU A 1 644 ? -12.786 12.098 -2.285 1.00 97.25 644 LEU A N 1
ATOM 5118 C CA . LEU A 1 644 ? -12.351 10.699 -2.346 1.00 97.25 644 LEU A CA 1
ATOM 5119 C C . LEU A 1 644 ? -13.178 9.871 -3.338 1.00 97.25 644 LEU A C 1
ATOM 5121 O O . LEU A 1 644 ? -12.610 9.037 -4.044 1.00 97.25 644 LEU A O 1
ATOM 5125 N N . PHE A 1 645 ? -14.488 10.108 -3.443 1.00 98.06 645 PHE A N 1
ATOM 5126 C CA . PHE A 1 645 ? -15.330 9.463 -4.453 1.00 98.06 645 PHE A CA 1
ATOM 5127 C C . PHE A 1 645 ? -14.885 9.847 -5.866 1.00 98.06 645 PHE A C 1
ATOM 5129 O O . PHE A 1 645 ? -14.675 8.967 -6.701 1.00 98.06 645 PHE A O 1
ATOM 5136 N N . SER A 1 646 ? -14.655 11.142 -6.107 1.00 97.12 646 SER A N 1
ATOM 5137 C CA . SER A 1 646 ? -14.163 11.649 -7.391 1.00 97.12 646 SER A CA 1
ATOM 5138 C C . SER A 1 646 ? -12.831 10.996 -7.784 1.00 97.12 646 SER A C 1
ATOM 5140 O O . SER A 1 646 ? -12.675 10.502 -8.903 1.00 97.12 646 SER A O 1
ATOM 5142 N N . ALA A 1 647 ? -11.892 10.908 -6.835 1.00 97.19 647 ALA A N 1
ATOM 5143 C CA . ALA A 1 647 ? -10.609 10.243 -7.038 1.00 97.19 647 ALA A CA 1
ATOM 5144 C C . ALA A 1 647 ? -10.775 8.746 -7.357 1.00 97.19 647 ALA A C 1
ATOM 5146 O O . ALA A 1 647 ? -10.205 8.258 -8.333 1.00 97.19 647 ALA A O 1
ATOM 5147 N N . TYR A 1 648 ? -11.580 8.021 -6.572 1.00 98.38 648 TYR A N 1
ATOM 5148 C CA . TYR A 1 648 ? -11.830 6.592 -6.780 1.00 98.38 648 TYR A CA 1
ATOM 5149 C C . TYR A 1 648 ? -12.450 6.317 -8.151 1.00 98.38 648 TYR A C 1
ATOM 5151 O O . TYR A 1 648 ? -11.969 5.453 -8.886 1.00 98.38 648 TYR A O 1
ATOM 5159 N N . LYS A 1 649 ? -13.495 7.074 -8.502 1.00 97.06 649 LYS A N 1
ATOM 5160 C CA . LYS A 1 649 ? -14.215 6.963 -9.771 1.00 97.06 649 LYS A CA 1
ATOM 5161 C C . LYS A 1 649 ? -13.262 7.142 -10.955 1.00 97.06 649 LYS A C 1
ATOM 5163 O O . LYS A 1 649 ? -13.222 6.270 -11.817 1.00 97.06 649 LYS A O 1
ATOM 5168 N N . ALA A 1 650 ? -12.449 8.200 -10.955 1.00 95.38 650 ALA A N 1
ATOM 5169 C CA . ALA A 1 650 ? -11.502 8.479 -12.037 1.00 95.38 650 ALA A CA 1
ATOM 5170 C C . ALA A 1 650 ? -10.479 7.345 -12.243 1.00 95.38 650 ALA A C 1
ATOM 5172 O O . ALA A 1 650 ? -10.135 7.008 -13.374 1.00 95.38 650 ALA A O 1
ATOM 5173 N N . GLY A 1 651 ? -10.003 6.722 -11.160 1.00 96.00 651 GLY A N 1
ATOM 5174 C CA . GLY A 1 651 ? -9.143 5.542 -11.263 1.00 96.00 651 GLY A CA 1
ATOM 5175 C C . GLY A 1 651 ? -9.904 4.321 -11.784 1.00 96.00 651 GLY A C 1
ATOM 5176 O O . GLY A 1 651 ? -9.434 3.609 -12.673 1.00 96.00 651 GLY A O 1
ATOM 5177 N N . ARG A 1 652 ? -11.107 4.081 -11.253 1.00 96.06 652 ARG A N 1
ATOM 5178 C CA . ARG A 1 652 ? -11.912 2.901 -11.578 1.00 96.06 652 ARG A CA 1
ATOM 5179 C C . ARG A 1 652 ? -12.399 2.887 -13.025 1.00 96.06 652 ARG A C 1
ATOM 5181 O O . ARG A 1 652 ? -12.478 1.814 -13.617 1.00 96.06 652 ARG A O 1
ATOM 5188 N N . GLU A 1 653 ? -12.674 4.047 -13.611 1.00 94.56 653 GLU A N 1
ATOM 5189 C CA . GLU A 1 653 ? -13.006 4.176 -15.034 1.00 94.56 653 GLU A CA 1
ATOM 5190 C C . GLU A 1 653 ? -11.900 3.595 -15.923 1.00 94.56 653 GLU A C 1
ATOM 5192 O O . GLU A 1 653 ? -12.188 2.798 -16.816 1.00 94.56 653 GLU A O 1
ATOM 5197 N N . ILE A 1 654 ? -10.634 3.900 -15.619 1.00 93.81 654 ILE A N 1
ATOM 5198 C CA . ILE A 1 654 ? -9.480 3.356 -16.347 1.00 93.81 654 ILE A CA 1
ATOM 5199 C C . ILE A 1 654 ? -9.407 1.837 -16.156 1.00 93.81 654 ILE A C 1
ATOM 5201 O O . ILE A 1 654 ? -9.326 1.095 -17.134 1.00 93.81 654 ILE A O 1
ATOM 5205 N N . TRP A 1 655 ? -9.513 1.343 -14.916 1.00 93.69 655 TRP A N 1
ATOM 5206 C CA . TRP A 1 655 ? -9.528 -0.102 -14.649 1.00 93.69 655 TRP A CA 1
ATOM 5207 C C . TRP A 1 655 ? -10.609 -0.836 -15.455 1.00 93.69 655 TRP A C 1
ATOM 5209 O O . TRP A 1 655 ? -10.344 -1.893 -16.035 1.00 93.69 655 TRP A O 1
ATOM 5219 N N . ASN A 1 656 ? -11.819 -0.276 -15.514 1.00 92.19 656 ASN A N 1
ATOM 5220 C CA . ASN A 1 656 ? -12.940 -0.869 -16.233 1.00 92.19 656 ASN A CA 1
ATOM 5221 C C . ASN A 1 656 ? -12.662 -0.957 -17.740 1.00 92.19 656 ASN A C 1
ATOM 5223 O O . ASN A 1 656 ? -12.954 -1.994 -18.332 1.00 92.19 656 ASN A O 1
ATOM 5227 N N . VAL A 1 657 ? -12.025 0.056 -18.343 1.00 90.56 657 VAL A N 1
ATOM 5228 C CA . VAL A 1 657 ? -11.594 0.018 -19.754 1.00 90.56 657 VAL A CA 1
ATOM 5229 C C . VAL A 1 657 ? -10.614 -1.133 -20.001 1.00 90.56 657 VAL A C 1
ATOM 5231 O O . VAL A 1 657 ? -10.833 -1.945 -20.900 1.00 90.56 657 VAL A O 1
ATOM 5234 N N . HIS A 1 658 ? -9.575 -1.265 -19.169 1.00 89.38 658 HIS A N 1
ATOM 5235 C CA . HIS A 1 658 ? -8.543 -2.305 -19.327 1.00 89.38 658 HIS A CA 1
ATOM 5236 C C . HIS A 1 658 ? -9.053 -3.733 -19.108 1.00 89.38 658 HIS A C 1
ATOM 5238 O O . HIS A 1 658 ? -8.420 -4.675 -19.585 1.00 89.38 658 HIS A O 1
ATOM 5244 N N . ASN A 1 659 ? -10.181 -3.894 -18.413 1.00 88.12 659 ASN A N 1
ATOM 5245 C CA . ASN A 1 659 ? -10.827 -5.184 -18.151 1.00 88.12 659 ASN A CA 1
ATOM 5246 C C . ASN A 1 659 ? -12.127 -5.385 -18.954 1.00 88.12 659 ASN A C 1
ATOM 5248 O O . ASN A 1 659 ? -12.834 -6.363 -18.727 1.00 88.12 659 ASN A O 1
ATOM 5252 N N . GLN A 1 660 ? -12.452 -4.474 -19.880 1.00 89.38 660 GLN A N 1
ATOM 5253 C CA . GLN A 1 660 ? -13.670 -4.506 -20.704 1.00 89.38 660 GLN A CA 1
ATOM 5254 C C . GLN A 1 660 ? -14.982 -4.564 -19.899 1.00 89.38 660 GLN A C 1
ATOM 5256 O O . GLN A 1 660 ? -15.979 -5.137 -20.345 1.00 89.38 660 GLN A O 1
ATOM 5261 N N . TYR A 1 661 ? -15.010 -3.953 -18.715 1.00 89.31 661 TYR A N 1
ATOM 5262 C CA . TYR A 1 661 ? -16.241 -3.815 -17.945 1.00 89.31 661 TYR A CA 1
ATOM 5263 C C . TYR A 1 661 ? -17.099 -2.664 -18.483 1.00 89.31 661 TYR A C 1
ATOM 5265 O O . TYR A 1 661 ? -16.569 -1.610 -18.843 1.00 89.31 661 TYR A O 1
ATOM 5273 N N . PRO A 1 662 ? -18.435 -2.823 -18.526 1.00 85.44 662 PRO A N 1
ATOM 5274 C CA . PRO A 1 662 ? -19.320 -1.752 -18.955 1.00 85.44 662 PRO A CA 1
ATOM 5275 C C . PRO A 1 662 ? -19.276 -0.594 -17.953 1.00 85.44 662 PRO A C 1
ATOM 5277 O O . PRO A 1 662 ? -19.322 -0.810 -16.742 1.00 85.44 662 PRO A O 1
ATOM 5280 N N . ASN A 1 663 ? -19.253 0.645 -18.446 1.00 83.19 663 ASN A N 1
ATOM 5281 C CA . ASN A 1 663 ? -19.356 1.813 -17.577 1.00 83.19 663 ASN A CA 1
ATOM 5282 C C . ASN A 1 663 ? -20.815 2.007 -17.132 1.00 83.19 663 ASN A C 1
ATOM 5284 O O . ASN A 1 663 ? -21.617 2.601 -17.849 1.00 83.19 663 ASN A O 1
ATOM 5288 N N . ARG A 1 664 ? -21.169 1.449 -15.970 1.00 88.56 664 ARG A N 1
ATOM 5289 C CA . ARG A 1 664 ? -22.507 1.565 -15.365 1.00 88.56 664 ARG A CA 1
ATOM 5290 C C . ARG A 1 664 ? -22.537 2.509 -14.160 1.00 88.56 664 ARG A C 1
ATOM 5292 O O . ARG A 1 664 ? -23.561 2.575 -13.494 1.00 88.56 664 ARG A O 1
ATOM 5299 N N . GLY A 1 665 ? -21.444 3.221 -13.882 1.00 93.06 665 GLY A N 1
ATOM 5300 C CA . GLY A 1 665 ? -21.219 3.908 -12.608 1.00 93.06 665 GLY A CA 1
ATOM 5301 C C . GLY A 1 665 ? -20.658 2.977 -11.528 1.00 93.06 665 GLY A C 1
ATOM 5302 O O . GLY A 1 665 ? -20.407 1.800 -11.776 1.00 93.06 665 GLY A O 1
ATOM 5303 N N . ILE A 1 666 ? -20.442 3.520 -10.332 1.00 97.69 666 ILE A N 1
ATOM 5304 C CA . ILE A 1 666 ? -19.855 2.843 -9.168 1.00 97.69 666 ILE A CA 1
ATOM 5305 C C . ILE A 1 666 ? -20.961 2.394 -8.208 1.00 97.69 666 ILE A C 1
ATOM 5307 O O . ILE A 1 666 ? -21.890 3.160 -7.950 1.00 97.69 666 ILE A O 1
ATOM 5311 N N . ASP A 1 667 ? -20.852 1.190 -7.633 1.00 97.81 667 ASP A N 1
ATOM 5312 C CA . ASP A 1 667 ? -21.727 0.765 -6.535 1.00 97.81 667 ASP A CA 1
ATOM 5313 C C . ASP A 1 667 ? -21.355 1.511 -5.243 1.00 97.81 667 ASP A C 1
ATOM 5315 O O . ASP A 1 667 ? -20.348 1.206 -4.596 1.00 97.81 667 ASP A O 1
ATOM 5319 N N . CYS A 1 668 ? -22.175 2.490 -4.859 1.00 98.31 668 CYS A N 1
ATOM 5320 C CA . CYS A 1 668 ? -21.983 3.275 -3.646 1.00 98.31 668 CYS A CA 1
ATOM 5321 C C . CYS A 1 668 ? -22.901 2.782 -2.531 1.00 98.31 668 CYS A C 1
ATOM 5323 O O . CYS A 1 668 ? -24.109 2.614 -2.729 1.00 98.31 668 CYS A O 1
ATOM 5325 N N . CYS A 1 669 ? -22.334 2.598 -1.340 1.00 97.94 669 CYS A N 1
ATOM 5326 C CA . CYS A 1 669 ? -23.084 2.159 -0.170 1.00 97.94 669 CYS A CA 1
ATOM 5327 C C . CYS A 1 669 ? -22.823 3.037 1.044 1.00 97.94 669 CYS A C 1
ATOM 5329 O O . CYS A 1 669 ? -21.682 3.393 1.321 1.00 97.94 669 CYS A O 1
ATOM 5331 N N . TRP A 1 670 ? -23.870 3.279 1.825 1.00 98.19 670 TRP A N 1
ATOM 5332 C CA . TRP A 1 670 ? -23.780 3.921 3.131 1.00 98.19 670 TRP A CA 1
ATOM 5333 C C . TRP A 1 670 ? -24.289 2.970 4.205 1.00 98.19 670 TRP A C 1
ATOM 5335 O O . TRP A 1 670 ? -25.334 2.333 4.040 1.00 98.19 670 TRP A O 1
ATOM 5345 N N . PHE A 1 671 ? -23.548 2.871 5.305 1.00 96.44 671 PHE A N 1
ATOM 5346 C CA . PHE A 1 671 ? -23.876 2.000 6.427 1.00 96.44 671 PHE A CA 1
ATOM 5347 C C . PHE A 1 671 ? -23.822 2.776 7.735 1.00 96.44 671 PHE A C 1
ATOM 5349 O O . PHE A 1 671 ? -22.828 3.444 8.025 1.00 96.44 671 PHE A O 1
ATOM 5356 N N . ASP A 1 672 ? -24.848 2.616 8.563 1.00 95.06 672 ASP A N 1
ATOM 5357 C CA . ASP A 1 672 ? -24.779 2.951 9.978 1.00 95.06 672 ASP A CA 1
ATOM 5358 C C . ASP A 1 672 ? -25.573 1.958 10.845 1.00 95.06 672 ASP A C 1
ATOM 5360 O O . ASP A 1 672 ? -26.088 0.943 10.360 1.00 95.06 672 ASP A O 1
ATOM 5364 N N . GLU A 1 673 ? -25.634 2.223 12.151 1.00 93.75 673 GLU A N 1
ATOM 5365 C CA . GLU A 1 673 ? -26.347 1.396 13.125 1.00 93.75 673 GLU A CA 1
ATOM 5366 C C . GLU A 1 673 ? -27.873 1.338 12.915 1.00 93.75 673 GLU A C 1
ATOM 5368 O O . GLU A 1 673 ? -28.522 0.422 13.428 1.00 93.75 673 GLU A O 1
ATOM 5373 N N . HIS A 1 674 ? -28.445 2.250 12.122 1.00 92.50 674 HIS A N 1
ATOM 5374 C CA . HIS A 1 674 ? -29.887 2.403 11.918 1.00 92.50 674 HIS A CA 1
ATOM 5375 C C . HIS A 1 674 ? -30.349 1.904 10.544 1.00 92.50 674 HIS A C 1
ATOM 5377 O O . HIS A 1 674 ? -31.380 1.231 10.440 1.00 92.50 674 HIS A O 1
ATOM 5383 N N . GLN A 1 675 ? -29.594 2.206 9.490 1.00 93.00 675 GLN A N 1
ATOM 5384 C CA . GLN A 1 675 ? -29.972 2.017 8.092 1.00 93.00 675 GLN A CA 1
ATOM 5385 C C . GLN A 1 675 ? -28.776 1.684 7.188 1.00 93.00 675 GLN A C 1
ATOM 5387 O O . GLN A 1 675 ? -27.604 1.839 7.533 1.00 93.00 675 GLN A O 1
ATOM 5392 N N . GLN A 1 676 ? -29.100 1.163 6.008 1.00 95.38 676 GLN A N 1
ATOM 5393 C CA . GLN A 1 676 ? -28.152 0.852 4.947 1.00 95.38 676 GLN A CA 1
ATOM 5394 C C . GLN A 1 676 ? -28.775 1.311 3.630 1.00 95.38 676 GLN A C 1
ATOM 5396 O O . GLN A 1 676 ? -29.967 1.090 3.408 1.00 95.38 676 GLN A O 1
ATOM 5401 N N . GLN A 1 677 ? -27.989 1.947 2.769 1.00 96.88 677 GLN A N 1
ATOM 5402 C CA . GLN A 1 677 ? -28.449 2.454 1.478 1.00 96.88 677 GLN A CA 1
ATOM 5403 C C . GLN A 1 677 ? -27.455 2.066 0.393 1.00 96.88 677 GLN A C 1
ATOM 5405 O O . GLN A 1 677 ? -26.249 2.117 0.614 1.00 96.88 677 GLN A O 1
ATOM 5410 N N . HIS A 1 678 ? -27.973 1.704 -0.776 1.00 97.69 678 HIS A N 1
ATOM 5411 C CA . HIS A 1 678 ? -27.196 1.446 -1.984 1.00 97.69 678 HIS A CA 1
ATOM 5412 C C . HIS A 1 678 ? -27.761 2.275 -3.126 1.00 97.69 678 HIS A C 1
ATOM 5414 O O . HIS A 1 678 ? -28.982 2.362 -3.291 1.00 97.69 678 HIS A O 1
ATOM 5420 N N . LYS A 1 679 ? -26.865 2.885 -3.897 1.00 97.38 679 LYS A N 1
ATOM 5421 C CA . LYS A 1 679 ? -27.162 3.517 -5.179 1.00 97.38 679 LYS A CA 1
ATOM 5422 C C . LYS A 1 679 ? -25.952 3.386 -6.090 1.00 97.38 679 LYS A C 1
ATOM 5424 O O . LYS A 1 679 ? -24.817 3.340 -5.627 1.00 97.38 679 LYS A O 1
ATOM 5429 N N . ILE A 1 680 ? -26.209 3.369 -7.389 1.00 97.12 680 ILE A N 1
ATOM 5430 C CA . ILE A 1 680 ? -25.153 3.405 -8.394 1.00 97.12 680 ILE A CA 1
ATOM 5431 C C . ILE A 1 680 ? -24.967 4.854 -8.838 1.00 97.12 680 ILE A C 1
ATOM 5433 O O . ILE A 1 680 ? -25.948 5.528 -9.162 1.00 97.12 680 ILE A O 1
ATOM 5437 N N . HIS A 1 681 ? -23.723 5.330 -8.835 1.00 96.62 681 HIS A N 1
ATOM 5438 C CA . HIS A 1 681 ? -23.387 6.699 -9.212 1.00 96.62 681 HIS A CA 1
ATOM 5439 C C . HIS A 1 681 ? -22.276 6.743 -10.254 1.00 96.62 681 HIS A C 1
ATOM 5441 O O . HIS A 1 681 ? -21.183 6.222 -10.055 1.00 96.62 681 HIS A O 1
ATOM 5447 N N . ASP A 1 682 ? -22.560 7.420 -11.356 1.00 92.69 682 ASP A N 1
ATOM 5448 C CA . ASP A 1 682 ? -21.623 7.808 -12.407 1.00 92.69 682 ASP A CA 1
ATOM 5449 C C . ASP A 1 682 ? -21.269 9.300 -12.335 1.00 92.69 682 ASP A C 1
ATOM 5451 O O . ASP A 1 682 ? -20.494 9.792 -13.144 1.00 92.69 682 ASP A O 1
ATOM 5455 N N . ASP A 1 683 ? -21.815 10.030 -11.367 1.00 92.62 683 ASP A N 1
ATOM 5456 C CA . ASP A 1 683 ? -21.729 11.480 -11.264 1.00 92.62 683 ASP A CA 1
ATOM 5457 C C . ASP A 1 683 ? -21.514 11.914 -9.810 1.00 92.62 683 ASP A C 1
ATOM 5459 O O . ASP A 1 683 ? -22.120 11.365 -8.882 1.00 92.62 683 ASP A O 1
ATOM 5463 N N . ASN A 1 684 ? -20.640 12.904 -9.630 1.00 93.00 684 ASN A N 1
ATOM 5464 C CA . ASN A 1 684 ? -20.240 13.384 -8.313 1.00 93.00 684 ASN A CA 1
ATOM 5465 C C . ASN A 1 684 ? -21.375 14.161 -7.627 1.00 93.00 684 ASN A C 1
ATOM 5467 O O . ASN A 1 684 ? -21.566 14.005 -6.420 1.00 93.00 684 ASN A O 1
ATOM 5471 N N . ASP A 1 685 ? -22.174 14.929 -8.373 1.00 94.56 685 ASP A N 1
ATOM 5472 C CA . ASP A 1 685 ? -23.266 15.726 -7.801 1.00 94.56 685 ASP A CA 1
ATOM 5473 C C . ASP A 1 685 ? -24.412 14.824 -7.322 1.00 94.56 685 ASP A C 1
ATOM 5475 O O . ASP A 1 685 ? -24.919 14.961 -6.205 1.00 94.56 685 ASP A O 1
ATOM 5479 N N . ARG A 1 686 ? -24.786 13.815 -8.118 1.00 95.62 686 ARG A N 1
ATOM 5480 C CA . ARG A 1 686 ? -25.775 12.795 -7.718 1.00 95.62 686 ARG A CA 1
ATOM 5481 C C . ARG A 1 686 ? -25.328 11.980 -6.509 1.00 95.62 686 ARG A C 1
ATOM 5483 O O . ARG A 1 686 ? -26.169 11.609 -5.679 1.00 95.62 686 ARG A O 1
ATOM 5490 N N . PHE A 1 687 ? -24.033 11.679 -6.425 1.00 97.25 687 PHE A N 1
ATOM 5491 C CA . PHE A 1 687 ? -23.446 11.034 -5.258 1.00 97.25 687 PHE A CA 1
ATOM 5492 C C . PHE A 1 687 ? -23.572 11.932 -4.021 1.00 97.25 687 PHE A C 1
ATOM 5494 O O . PHE A 1 687 ? -24.076 11.470 -2.996 1.00 97.25 687 PHE A O 1
ATOM 5501 N N . ALA A 1 688 ? -23.216 13.218 -4.133 1.00 96.25 688 ALA A N 1
ATOM 5502 C CA . ALA A 1 688 ? -23.323 14.191 -3.046 1.00 96.25 688 ALA A CA 1
ATOM 5503 C C . ALA A 1 688 ? -24.760 14.303 -2.514 1.00 96.25 688 ALA A C 1
ATOM 5505 O O . ALA A 1 688 ? -24.980 14.171 -1.314 1.00 96.25 688 ALA A O 1
ATOM 5506 N N . LEU A 1 689 ? -25.753 14.428 -3.403 1.00 96.56 689 LEU A N 1
ATOM 5507 C CA . LEU A 1 689 ? -27.171 14.476 -3.022 1.00 96.56 689 LEU A CA 1
ATOM 5508 C C . LEU A 1 689 ? -27.616 13.224 -2.254 1.00 96.56 689 LEU A C 1
ATOM 5510 O O . LEU A 1 689 ? -28.375 13.309 -1.290 1.00 96.56 689 LEU A O 1
ATOM 5514 N N . SER A 1 690 ? -27.149 12.048 -2.676 1.00 97.06 690 SER A N 1
ATOM 5515 C CA . SER A 1 690 ? -27.498 10.785 -2.017 1.00 97.06 690 SER A CA 1
ATOM 5516 C C . SER A 1 690 ? -26.802 10.623 -0.672 1.00 97.06 690 SER A C 1
ATOM 5518 O O . SER A 1 690 ? -27.404 10.096 0.262 1.00 97.06 690 SER A O 1
ATOM 5520 N N . HIS A 1 691 ? -25.571 11.118 -0.555 1.00 97.00 691 HIS A N 1
ATOM 5521 C CA . HIS A 1 691 ? -24.870 11.188 0.715 1.00 97.00 691 HIS A CA 1
ATOM 5522 C C . HIS A 1 691 ? -25.586 12.127 1.698 1.00 97.00 691 HIS A C 1
ATOM 5524 O O . HIS A 1 691 ? -25.833 11.729 2.836 1.00 97.00 691 HIS A O 1
ATOM 5530 N N . THR A 1 692 ? -26.000 13.319 1.258 1.00 96.38 692 THR A N 1
ATOM 5531 C CA . THR A 1 692 ? -26.775 14.262 2.080 1.00 96.38 692 THR A CA 1
ATOM 5532 C C . THR A 1 692 ? -28.090 13.649 2.560 1.00 96.38 692 THR A C 1
ATOM 5534 O O . THR A 1 692 ? -28.358 13.675 3.758 1.00 96.38 692 THR A O 1
ATOM 5537 N N . ASP A 1 693 ? -28.866 13.011 1.675 1.00 96.50 693 ASP A N 1
ATOM 5538 C CA . ASP A 1 693 ? -30.114 12.312 2.039 1.00 96.50 693 ASP A CA 1
ATOM 5539 C C . ASP A 1 693 ? -29.885 11.230 3.114 1.00 96.50 693 ASP A C 1
ATOM 5541 O O . ASP A 1 693 ? -30.649 11.115 4.078 1.00 96.50 693 ASP A O 1
ATOM 5545 N N . PHE A 1 694 ? -28.806 10.449 2.993 1.00 96.81 694 PHE A N 1
ATOM 5546 C CA . PHE A 1 694 ? -28.440 9.460 4.008 1.00 96.81 694 PHE A CA 1
ATOM 5547 C C . PHE A 1 694 ? -28.120 10.119 5.358 1.00 96.81 694 PHE A C 1
ATOM 5549 O O . PHE A 1 694 ? -28.621 9.678 6.400 1.00 96.81 694 PHE A O 1
ATOM 5556 N N . VAL A 1 695 ? -27.304 11.179 5.344 1.00 95.62 695 VAL A N 1
ATOM 5557 C CA . VAL A 1 695 ? -26.867 11.904 6.546 1.00 95.62 695 VAL A CA 1
ATOM 5558 C C . VAL A 1 695 ? -28.043 12.586 7.243 1.00 95.62 695 VAL A C 1
ATOM 5560 O O . VAL A 1 695 ? -28.152 12.492 8.462 1.00 95.62 695 VAL A O 1
ATOM 5563 N N . GLU A 1 696 ? -28.971 13.203 6.515 1.00 95.75 696 GLU A N 1
ATOM 5564 C CA . GLU A 1 696 ? -30.166 13.828 7.099 1.00 95.75 696 GLU A CA 1
ATOM 5565 C C . GLU A 1 696 ? -31.029 12.806 7.853 1.00 95.75 696 GLU A C 1
ATOM 5567 O O . GLU A 1 696 ? -31.413 13.029 9.007 1.00 95.75 696 GLU A O 1
ATOM 5572 N N . LYS A 1 697 ? -31.264 11.632 7.253 1.00 95.94 697 LYS A N 1
ATOM 5573 C CA . LYS A 1 697 ? -31.971 10.516 7.908 1.00 95.94 697 LYS A CA 1
ATOM 5574 C C . LYS A 1 697 ? -31.231 10.018 9.148 1.00 95.94 697 LYS A C 1
ATOM 5576 O O . LYS A 1 697 ? -31.863 9.749 10.174 1.00 95.94 697 LYS A O 1
ATOM 5581 N N . ARG A 1 698 ? -29.901 9.929 9.077 1.00 94.69 698 ARG A N 1
ATOM 5582 C CA . ARG A 1 698 ? -29.038 9.569 10.209 1.00 94.69 698 ARG A CA 1
ATOM 5583 C C . ARG A 1 698 ? -29.154 10.588 11.344 1.00 94.69 698 ARG A C 1
ATOM 5585 O O . ARG A 1 698 ? -29.386 10.194 12.483 1.00 94.69 698 ARG A O 1
ATOM 5592 N N . VAL A 1 699 ? -29.084 11.887 11.053 1.00 94.38 699 VAL A N 1
ATOM 5593 C CA . VAL A 1 699 ? -29.221 12.965 12.050 1.00 94.38 699 VAL A CA 1
ATOM 5594 C C . VAL A 1 699 ? -30.563 12.882 12.780 1.00 94.38 699 VAL A C 1
ATOM 5596 O O . VAL A 1 699 ? -30.603 13.028 14.003 1.00 94.38 699 VAL A O 1
ATOM 5599 N N . LEU A 1 700 ? -31.659 12.595 12.070 1.00 95.44 700 LEU A N 1
ATOM 5600 C CA . LEU A 1 700 ? -32.977 12.411 12.691 1.00 95.44 700 LEU A CA 1
ATOM 5601 C C . LEU A 1 700 ? -32.998 11.252 13.697 1.00 95.44 700 LEU A C 1
ATOM 5603 O O . LEU A 1 700 ? -33.637 11.371 14.741 1.00 95.44 700 LEU A O 1
ATOM 5607 N N . LYS A 1 701 ? -32.296 10.149 13.407 1.00 93.81 701 LYS A N 1
ATOM 5608 C CA . LYS A 1 701 ? -32.175 9.000 14.316 1.00 93.81 701 LYS A CA 1
ATOM 5609 C C . LYS A 1 701 ? -31.271 9.293 15.506 1.00 93.81 701 LYS A C 1
ATOM 5611 O O . LYS A 1 701 ? -31.665 9.018 16.634 1.00 93.81 701 LYS A O 1
ATOM 5616 N N . LEU A 1 702 ? -30.118 9.920 15.278 1.00 90.50 702 LEU A N 1
ATOM 5617 C CA . LEU A 1 702 ? -29.172 10.276 16.340 1.00 90.50 702 LEU A CA 1
ATOM 5618 C C . LEU A 1 702 ? -29.786 11.229 17.373 1.00 90.50 702 LEU A C 1
ATOM 5620 O O . LEU A 1 702 ? -29.544 11.080 18.566 1.00 90.50 702 LEU A O 1
ATOM 5624 N N . ARG A 1 703 ? -30.651 12.160 16.946 1.00 91.88 703 ARG A N 1
ATOM 5625 C CA . ARG A 1 703 ? -31.390 13.054 17.859 1.00 91.88 703 ARG A CA 1
ATOM 5626 C C . ARG A 1 703 ? -32.349 12.325 18.808 1.00 91.88 703 ARG A C 1
ATOM 5628 O O . ARG A 1 703 ? -32.768 12.917 19.796 1.00 91.88 703 ARG A O 1
ATOM 5635 N N . GLN A 1 704 ? -32.724 11.083 18.500 1.00 91.75 704 GLN A N 1
ATOM 5636 C CA . GLN A 1 704 ? -33.615 10.257 19.324 1.00 91.75 704 GLN A CA 1
ATOM 5637 C C . GLN A 1 704 ? -32.844 9.347 20.290 1.00 91.75 704 GLN A C 1
ATOM 5639 O O . GLN A 1 704 ? -33.461 8.691 21.130 1.00 91.75 704 GLN A O 1
ATOM 5644 N N . GLU A 1 705 ? -31.516 9.263 20.171 1.00 87.00 705 GLU A N 1
ATOM 5645 C CA . GLU A 1 705 ? -30.710 8.410 21.038 1.00 87.00 705 GLU A CA 1
ATOM 5646 C C . GLU A 1 705 ? -30.596 8.973 22.462 1.00 87.00 705 GLU A C 1
ATOM 5648 O O . GLU A 1 705 ? -30.591 10.191 22.661 1.00 87.00 705 GLU A O 1
ATOM 5653 N N . PRO A 1 706 ? -30.476 8.100 23.481 1.00 88.38 706 PRO A N 1
ATOM 5654 C CA . PRO A 1 706 ? -30.295 8.549 24.852 1.00 88.38 706 PRO A CA 1
ATOM 5655 C C . PRO A 1 706 ? -28.986 9.330 24.994 1.00 88.38 706 PRO A C 1
ATOM 5657 O O . PRO A 1 706 ? -27.911 8.858 24.608 1.00 88.38 706 PRO A O 1
ATOM 5660 N N . ILE A 1 707 ? -29.077 10.507 25.609 1.00 89.25 707 ILE A N 1
ATOM 5661 C CA . ILE A 1 707 ? -27.925 11.354 25.914 1.00 89.25 707 ILE A CA 1
ATOM 5662 C C . ILE A 1 707 ? -27.063 10.636 26.954 1.00 89.25 707 ILE A C 1
ATOM 5664 O O . ILE A 1 707 ? -27.476 10.445 28.094 1.00 89.25 707 ILE A O 1
ATOM 5668 N N . ARG A 1 708 ? -25.854 10.232 26.555 1.00 86.94 708 ARG A N 1
ATOM 5669 C CA . ARG A 1 708 ? -24.876 9.590 27.454 1.00 86.94 708 ARG A CA 1
ATOM 5670 C C . ARG A 1 708 ? -23.792 10.537 27.955 1.00 86.94 708 ARG A C 1
ATOM 5672 O O . ARG A 1 708 ? -23.015 10.152 28.816 1.00 86.94 708 ARG A O 1
ATOM 5679 N N . ARG A 1 709 ? -23.679 11.727 27.362 1.00 89.69 709 ARG A N 1
ATOM 5680 C CA . ARG A 1 709 ? -22.650 12.724 27.679 1.00 89.69 709 ARG A CA 1
ATOM 5681 C C . ARG A 1 709 ? -23.263 14.112 27.610 1.00 89.69 709 ARG A C 1
ATOM 5683 O O . ARG A 1 709 ? -24.031 14.389 26.692 1.00 89.69 709 ARG A O 1
ATOM 5690 N N . ILE A 1 710 ? -22.892 14.967 28.553 1.00 90.31 710 ILE A N 1
ATOM 5691 C CA . ILE A 1 710 ? -23.255 16.383 28.576 1.00 90.31 710 ILE A CA 1
ATOM 5692 C C . ILE A 1 710 ? -21.947 17.154 28.706 1.00 90.31 710 ILE A C 1
ATOM 5694 O O . ILE A 1 710 ? -21.208 16.960 29.667 1.00 90.31 710 ILE A O 1
ATOM 5698 N N . ALA A 1 711 ? -21.642 17.986 27.714 1.00 92.12 711 ALA A N 1
ATOM 5699 C CA . ALA A 1 711 ? -20.454 18.824 27.746 1.00 92.12 711 ALA A CA 1
ATOM 5700 C C . ALA A 1 711 ? -20.750 20.123 28.505 1.00 92.12 711 ALA A C 1
ATOM 5702 O O . ALA A 1 711 ? -21.780 20.760 28.282 1.00 92.12 711 ALA A O 1
ATOM 5703 N N . CYS A 1 712 ? -19.822 20.535 29.364 1.00 92.44 712 CYS A N 1
ATOM 5704 C CA . CYS A 1 712 ? -19.816 21.851 29.992 1.00 92.44 712 CYS A CA 1
ATOM 5705 C C . CYS A 1 712 ? -18.492 22.556 29.689 1.00 92.44 712 CYS A C 1
ATOM 5707 O O . CYS A 1 712 ? -17.431 21.929 29.684 1.00 92.44 712 CYS A O 1
ATOM 5709 N N . VAL A 1 713 ? -18.542 23.866 29.456 1.00 92.94 713 VAL A N 1
ATOM 5710 C CA . VAL A 1 713 ? -17.326 24.667 29.291 1.00 92.94 713 VAL A CA 1
ATOM 5711 C C . VAL A 1 713 ? -16.717 24.896 30.670 1.00 92.94 713 VAL A C 1
ATOM 5713 O O . VAL A 1 713 ? -17.363 25.478 31.539 1.00 92.94 713 VAL A O 1
ATOM 5716 N N . LEU A 1 714 ? -15.478 24.446 30.865 1.00 90.38 714 LEU A N 1
ATOM 5717 C CA . LEU A 1 714 ? -14.686 24.761 32.049 1.00 90.38 714 LEU A CA 1
ATOM 5718 C C . LEU A 1 714 ? -13.899 26.055 31.782 1.00 90.38 714 LEU A C 1
ATOM 5720 O O . LEU A 1 714 ? -12.929 26.010 31.025 1.00 90.38 714 LEU A O 1
ATOM 5724 N N . PRO A 1 715 ? -14.277 27.205 32.370 1.00 87.75 715 PRO A N 1
ATOM 5725 C CA . PRO A 1 715 ? -13.513 28.433 32.200 1.00 87.75 715 PRO A CA 1
ATOM 5726 C C . PRO A 1 715 ? -12.177 28.320 32.937 1.00 87.75 715 PRO A C 1
ATOM 5728 O O . PRO A 1 715 ? -12.138 27.995 34.125 1.00 87.75 715 PRO A O 1
ATOM 5731 N N . VAL A 1 716 ? -11.081 28.594 32.237 1.00 82.19 716 VAL A N 1
ATOM 5732 C CA . VAL A 1 716 ? -9.708 28.476 32.754 1.00 82.19 716 VAL A CA 1
ATOM 5733 C C . VAL A 1 716 ? -9.134 29.873 33.028 1.00 82.19 716 VAL A C 1
ATOM 5735 O O . VAL A 1 716 ? -8.031 30.224 32.614 1.00 82.19 716 VAL A O 1
ATOM 5738 N N . ASP A 1 717 ? -9.931 30.703 33.701 1.00 73.44 717 ASP A N 1
ATOM 5739 C CA . ASP A 1 717 ? -9.548 32.068 34.060 1.00 73.44 717 ASP A CA 1
ATOM 5740 C C . ASP A 1 717 ? -8.380 32.047 35.063 1.00 73.44 717 ASP A C 1
ATOM 5742 O O . ASP A 1 717 ? -8.279 31.144 35.896 1.00 73.44 717 ASP A O 1
ATOM 5746 N N . ASN A 1 718 ? -7.490 33.041 34.985 1.00 69.56 718 ASN A N 1
ATOM 5747 C CA . ASN A 1 718 ? -6.303 33.201 35.843 1.00 69.56 718 ASN A CA 1
ATOM 5748 C C . ASN A 1 718 ? -5.204 32.128 35.706 1.00 69.56 718 ASN A C 1
ATOM 5750 O O . ASN A 1 718 ? -4.239 32.162 36.461 1.00 69.56 718 ASN A O 1
ATOM 5754 N N . CYS A 1 719 ? -5.279 31.224 34.724 1.00 69.00 719 CYS A N 1
ATOM 5755 C CA . CYS A 1 719 ? -4.212 30.248 34.446 1.00 69.00 719 CYS A CA 1
ATOM 5756 C C . CYS A 1 719 ? -3.210 30.742 33.386 1.00 69.00 719 CYS A C 1
ATOM 5758 O O . CYS A 1 719 ? -2.594 29.944 32.681 1.00 69.00 719 CYS A O 1
ATOM 5760 N N . THR A 1 720 ? -3.057 32.059 33.243 1.00 67.00 720 THR A N 1
ATOM 5761 C CA . THR A 1 720 ? -2.059 32.703 32.377 1.00 67.00 720 THR A CA 1
ATOM 5762 C C . THR A 1 720 ? -1.207 33.651 33.202 1.00 67.00 720 THR A C 1
ATOM 5764 O O . THR A 1 720 ? -1.738 34.521 33.892 1.00 67.00 720 THR A O 1
ATOM 5767 N N . SER A 1 721 ? 0.114 33.516 33.088 1.00 61.00 721 SER A N 1
ATOM 5768 C CA . SER A 1 721 ? 1.083 34.441 33.670 1.00 61.00 721 SER A CA 1
ATOM 5769 C C . SER A 1 721 ? 0.800 35.868 33.196 1.00 61.00 721 SER A C 1
ATOM 5771 O O . SER A 1 721 ? 0.779 36.147 31.994 1.00 61.00 721 SER A O 1
ATOM 5773 N N . LEU A 1 722 ? 0.647 36.786 34.155 1.00 57.31 722 LEU A N 1
ATOM 5774 C CA . LEU A 1 722 ? 0.441 38.219 33.914 1.00 57.31 722 LEU A CA 1
ATOM 5775 C C . LEU A 1 722 ? 1.612 38.889 33.170 1.00 57.31 722 LEU A C 1
ATOM 5777 O O . LEU A 1 722 ? 1.446 40.000 32.674 1.00 57.31 722 LEU A O 1
ATOM 5781 N N . LYS A 1 723 ? 2.788 38.247 33.100 1.00 55.34 723 LYS A N 1
ATOM 5782 C CA . LYS A 1 723 ? 4.002 38.828 32.504 1.00 55.34 723 LYS A CA 1
ATOM 5783 C C . LYS A 1 723 ? 4.288 38.351 31.077 1.00 55.34 723 LYS A C 1
ATOM 5785 O O . LYS A 1 723 ? 4.690 39.177 30.266 1.00 55.34 723 LYS A O 1
ATOM 5790 N N . ASP A 1 724 ? 4.013 37.084 30.748 1.00 56.94 724 ASP A N 1
ATOM 5791 C CA . ASP A 1 724 ? 4.518 36.467 29.503 1.00 56.94 724 ASP A CA 1
ATOM 5792 C C . ASP A 1 724 ? 3.444 35.817 28.609 1.00 56.94 724 ASP A C 1
ATOM 5794 O O . ASP A 1 724 ? 3.776 35.240 27.575 1.00 56.94 724 ASP A O 1
ATOM 5798 N N . LYS A 1 725 ? 2.151 35.889 28.974 1.00 61.84 725 LYS A N 1
ATOM 5799 C CA . LYS A 1 725 ? 1.056 35.152 28.297 1.00 61.84 725 LYS A CA 1
ATOM 5800 C C . LYS A 1 725 ? 1.272 33.625 28.229 1.00 61.84 725 LYS A C 1
ATOM 5802 O O . LYS A 1 725 ? 0.605 32.945 27.453 1.00 61.84 725 LYS A O 1
ATOM 5807 N N . GLU A 1 726 ? 2.181 33.073 29.032 1.00 74.25 726 GLU A N 1
ATOM 5808 C CA . GLU A 1 726 ? 2.367 31.627 29.173 1.00 74.25 726 GLU A CA 1
ATOM 5809 C C . GLU A 1 726 ? 1.366 31.031 30.175 1.00 74.25 726 GLU A C 1
ATOM 5811 O O . GLU A 1 726 ? 0.878 31.721 31.070 1.00 74.25 726 GLU A O 1
ATOM 5816 N N . ILE A 1 727 ? 1.060 29.741 30.021 1.00 82.69 727 ILE A N 1
ATOM 5817 C CA . ILE A 1 727 ? 0.150 29.000 30.904 1.00 82.69 727 ILE A CA 1
ATOM 5818 C C . ILE A 1 727 ? 0.777 28.878 32.302 1.00 82.69 727 ILE A C 1
ATOM 5820 O O . ILE A 1 727 ? 1.886 28.360 32.440 1.00 82.69 727 ILE A O 1
ATOM 5824 N N . ASP A 1 728 ? 0.049 29.297 33.337 1.00 89.19 728 ASP A N 1
ATOM 5825 C CA . ASP A 1 728 ? 0.361 28.972 34.729 1.00 89.19 728 ASP A CA 1
ATOM 5826 C C . ASP A 1 728 ? -0.114 27.544 35.024 1.00 89.19 728 ASP A C 1
ATOM 5828 O O . ASP A 1 728 ? -1.290 27.275 35.287 1.00 89.19 728 ASP A O 1
ATOM 5832 N N . TYR A 1 729 ? 0.824 26.602 34.941 1.00 90.12 729 TYR A N 1
ATOM 5833 C CA . TYR A 1 729 ? 0.538 25.185 35.144 1.00 90.12 729 TYR A CA 1
ATOM 5834 C C . TYR A 1 729 ? 0.155 24.842 36.586 1.00 90.12 729 TYR A C 1
ATOM 5836 O O . TYR A 1 729 ? -0.503 23.822 36.787 1.00 90.12 729 TYR A O 1
ATOM 5844 N N . SER A 1 730 ? 0.526 25.663 37.575 1.00 89.69 730 SER A N 1
ATOM 5845 C CA . SER A 1 730 ? 0.166 25.429 38.977 1.00 89.69 730 SER A CA 1
ATOM 5846 C C . SER A 1 730 ? -1.319 25.696 39.199 1.00 89.69 730 SER A C 1
ATOM 5848 O O . SER A 1 730 ? -2.038 24.832 39.702 1.00 89.69 730 SER A O 1
ATOM 5850 N N . GLU A 1 731 ? -1.812 26.846 38.737 1.00 89.81 731 GLU A N 1
ATOM 5851 C CA . GLU A 1 731 ? -3.241 27.169 38.814 1.00 89.81 731 GLU A CA 1
ATOM 5852 C C . GLU A 1 731 ? -4.084 26.238 37.937 1.00 89.81 731 GLU A C 1
ATOM 5854 O O . GLU A 1 731 ? -5.127 25.739 38.374 1.00 89.81 731 GLU A O 1
ATOM 5859 N N . LEU A 1 732 ? -3.587 25.888 36.745 1.00 91.69 732 LEU A N 1
ATOM 5860 C CA . LEU A 1 732 ? -4.234 24.891 35.895 1.00 91.69 732 LEU A CA 1
ATOM 5861 C C . LEU A 1 732 ? -4.346 23.532 36.604 1.00 91.69 732 LEU A C 1
ATOM 5863 O O . LEU A 1 732 ? -5.414 22.923 36.594 1.00 91.69 732 LEU A O 1
ATOM 5867 N N . ALA A 1 733 ? -3.273 23.055 37.243 1.00 92.56 733 ALA A N 1
ATOM 5868 C CA . ALA A 1 733 ? -3.274 21.794 37.982 1.00 92.56 733 ALA A CA 1
ATOM 5869 C C . ALA A 1 733 ? -4.315 21.798 39.109 1.00 92.56 733 ALA A C 1
ATOM 5871 O O . ALA A 1 733 ? -5.119 20.867 39.194 1.00 92.56 733 ALA A O 1
ATOM 5872 N N . LYS A 1 734 ? -4.363 22.859 39.928 1.00 91.12 734 LYS A N 1
ATOM 5873 C CA . LYS A 1 734 ? -5.383 23.014 40.981 1.00 91.12 734 LYS A CA 1
ATOM 5874 C C . LYS A 1 734 ? -6.790 22.945 40.404 1.00 91.12 734 LYS A C 1
ATOM 5876 O O . LYS A 1 734 ? -7.637 22.212 40.917 1.00 91.12 734 LYS A O 1
ATOM 5881 N N . ARG A 1 735 ? -7.034 23.670 39.309 1.00 92.00 735 ARG A N 1
ATOM 5882 C CA . ARG A 1 735 ? -8.348 23.719 38.667 1.00 92.00 735 ARG A CA 1
ATOM 5883 C C . ARG A 1 735 ? -8.772 22.358 38.120 1.00 92.00 735 ARG A C 1
ATOM 5885 O O . ARG A 1 735 ? -9.924 21.964 38.303 1.00 92.00 735 ARG A O 1
ATOM 5892 N N . LEU A 1 736 ? -7.853 21.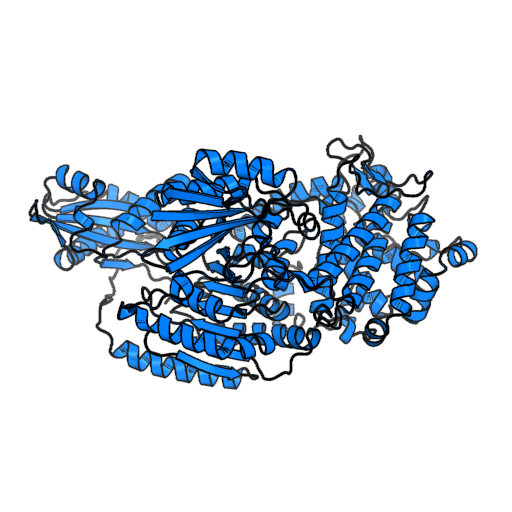628 37.493 1.00 94.00 736 LEU A N 1
ATOM 5893 C CA . LEU A 1 736 ? -8.107 20.289 36.962 1.00 94.00 736 LEU A CA 1
ATOM 5894 C C . LEU A 1 736 ? -8.406 19.278 38.072 1.00 94.00 736 LEU A C 1
ATOM 5896 O O . LEU A 1 736 ? -9.372 18.530 37.951 1.00 94.00 736 LEU A O 1
ATOM 5900 N N . LEU A 1 737 ? -7.636 19.278 39.166 1.00 93.38 737 LEU A N 1
ATOM 5901 C CA . LEU A 1 737 ? -7.875 18.383 40.306 1.00 93.38 737 LEU A CA 1
ATOM 5902 C C . LEU A 1 737 ? -9.208 18.680 40.997 1.00 93.38 737 LEU A C 1
ATOM 5904 O O . LEU A 1 737 ? -9.949 17.753 41.320 1.00 93.38 737 LEU A O 1
ATOM 5908 N N . HIS A 1 738 ? -9.540 19.960 41.179 1.00 92.19 738 HIS A N 1
ATOM 5909 C CA . HIS A 1 738 ? -10.828 20.365 41.738 1.00 92.19 738 HIS A CA 1
ATOM 5910 C C . HIS A 1 738 ? -11.996 19.916 40.850 1.00 92.19 738 HIS A C 1
ATOM 5912 O O . HIS A 1 738 ? -12.967 19.340 41.333 1.00 92.19 738 HIS A O 1
ATOM 5918 N N . THR A 1 739 ? -11.874 20.105 39.534 1.00 94.06 739 THR A N 1
ATOM 5919 C CA . THR A 1 739 ? -12.900 19.665 38.577 1.00 94.06 739 THR A CA 1
ATOM 5920 C C . THR A 1 739 ? -13.027 18.138 38.564 1.00 94.06 739 THR A C 1
ATOM 5922 O O . THR A 1 739 ? -14.134 17.611 38.549 1.00 94.06 739 THR A O 1
ATOM 5925 N N . ALA A 1 740 ? -11.912 17.405 38.636 1.00 94.88 740 ALA A N 1
ATOM 5926 C CA . ALA A 1 740 ? -11.915 15.945 38.723 1.00 94.88 740 ALA A CA 1
ATOM 5927 C C . ALA A 1 740 ? -12.642 15.433 39.981 1.00 94.88 740 ALA A C 1
ATOM 5929 O O . ALA A 1 740 ? -13.361 14.438 39.907 1.00 94.88 740 ALA A O 1
ATOM 5930 N N . GLN A 1 741 ? -12.504 16.123 41.119 1.00 94.31 741 GLN A N 1
ATOM 5931 C CA . GLN A 1 741 ? -13.264 15.814 42.339 1.00 94.31 741 GLN A CA 1
ATOM 5932 C C . GLN A 1 741 ? -14.765 16.023 42.146 1.00 94.31 741 GLN A C 1
ATOM 5934 O O . GLN A 1 741 ? -15.540 15.118 42.444 1.00 94.31 741 GLN A O 1
ATOM 5939 N N . GLN A 1 742 ? -15.172 17.164 41.582 1.00 93.81 742 GLN A N 1
ATOM 5940 C CA . GLN A 1 742 ? -16.584 17.446 41.295 1.00 93.81 742 GLN A CA 1
ATOM 5941 C C . GLN A 1 742 ? -17.201 16.397 40.361 1.00 93.81 742 GLN A C 1
ATOM 5943 O O . GLN A 1 742 ? -18.323 15.940 40.582 1.00 93.81 742 GLN A O 1
ATOM 5948 N N . MET A 1 743 ? -16.461 15.976 39.333 1.00 95.25 743 MET A N 1
ATOM 5949 C CA . MET A 1 743 ? -16.917 14.931 38.416 1.00 95.25 743 MET A CA 1
ATOM 5950 C C . MET A 1 743 ? -17.003 13.565 39.105 1.00 95.25 743 MET A C 1
ATOM 5952 O O . MET A 1 743 ? -17.968 12.840 38.887 1.00 95.25 743 MET A O 1
ATOM 5956 N N . HIS A 1 744 ? -16.050 13.226 39.979 1.00 96.12 744 HIS A N 1
ATOM 5957 C CA . HIS A 1 744 ? -16.085 11.989 40.765 1.00 96.12 744 HIS A CA 1
ATOM 5958 C C . HIS A 1 744 ? -17.317 11.901 41.676 1.00 96.12 744 HIS A C 1
ATOM 5960 O O . HIS A 1 744 ? -17.921 10.836 41.772 1.00 96.12 744 HIS A O 1
ATOM 5966 N N . GLU A 1 745 ? -17.732 12.999 42.310 1.00 94.38 745 GLU A N 1
ATOM 5967 C CA . GLU A 1 745 ? -18.928 13.011 43.168 1.00 94.38 745 GLU A CA 1
ATOM 5968 C C . GLU A 1 745 ? -20.190 12.557 42.419 1.00 94.38 745 GLU A C 1
ATOM 5970 O O . GLU A 1 745 ? -21.020 11.844 42.984 1.00 94.38 745 GLU A O 1
ATOM 5975 N N . HIS A 1 746 ? -20.296 12.905 41.135 1.00 93.00 746 HIS A N 1
ATOM 5976 C CA . HIS A 1 746 ? -21.447 12.587 40.288 1.00 93.00 746 HIS A CA 1
ATOM 5977 C C . HIS A 1 746 ? -21.282 11.281 39.498 1.00 93.00 746 HIS A C 1
ATOM 5979 O O . HIS A 1 746 ? -22.271 10.619 39.184 1.00 93.00 746 HIS A O 1
ATOM 5985 N N . HIS A 1 747 ? -20.044 10.907 39.171 1.00 94.31 747 HIS A N 1
ATOM 5986 C CA . HIS A 1 747 ? -19.715 9.806 38.269 1.00 94.31 747 HIS A CA 1
ATOM 5987 C C . HIS A 1 747 ? -18.636 8.912 38.897 1.00 94.31 747 HIS A C 1
ATOM 5989 O O . HIS A 1 747 ? -17.440 9.105 38.669 1.00 94.31 747 HIS A O 1
ATOM 5995 N N . HIS A 1 748 ? -19.063 7.940 39.709 1.00 94.50 748 HIS A N 1
ATOM 5996 C CA . HIS A 1 748 ? -18.201 6.931 40.329 1.00 94.50 748 HIS A CA 1
ATOM 5997 C C . HIS A 1 748 ? -18.913 5.581 40.478 1.00 94.50 748 HIS A C 1
ATOM 5999 O O . HIS A 1 748 ? -20.140 5.499 40.500 1.00 94.50 748 HIS A O 1
ATOM 6005 N N . GLU A 1 749 ? -18.126 4.525 40.663 1.00 93.38 749 GLU A N 1
ATOM 6006 C CA . GLU A 1 749 ? -18.589 3.216 41.116 1.00 93.38 749 GLU A CA 1
ATOM 6007 C C . GLU A 1 749 ? -18.231 2.987 42.591 1.00 93.38 749 GLU A C 1
ATOM 6009 O O . GLU A 1 749 ? -17.259 3.534 43.119 1.00 93.38 749 GLU A O 1
ATOM 6014 N N . ILE A 1 750 ? -19.011 2.145 43.269 1.00 93.00 750 ILE A N 1
ATOM 6015 C CA . ILE A 1 750 ? -18.789 1.785 44.673 1.00 93.00 750 ILE A CA 1
ATOM 6016 C C . ILE A 1 750 ? -18.266 0.355 44.735 1.00 93.00 750 ILE A C 1
ATOM 6018 O O . ILE A 1 750 ? -18.946 -0.581 44.323 1.00 93.00 750 ILE A O 1
ATOM 6022 N N . CYS A 1 751 ? -17.085 0.175 45.323 1.00 89.56 751 CYS A N 1
ATOM 6023 C CA . CYS A 1 751 ? -16.491 -1.139 45.511 1.00 89.56 751 CYS A CA 1
ATOM 6024 C C . CYS A 1 751 ? -17.384 -2.004 46.424 1.00 89.56 751 CYS A C 1
ATOM 6026 O O . CYS A 1 751 ? -17.604 -1.631 47.586 1.00 89.56 751 CYS A O 1
ATOM 6028 N N . PRO A 1 752 ? -17.865 -3.180 45.972 1.00 85.88 752 PRO A N 1
ATOM 6029 C CA . PRO A 1 752 ? -18.787 -3.996 46.762 1.00 85.88 752 PRO A CA 1
ATOM 6030 C C . PRO A 1 752 ? -18.222 -4.433 48.120 1.00 85.88 752 PRO A C 1
ATOM 6032 O O . PRO A 1 752 ? -18.963 -4.427 49.110 1.00 85.88 752 PRO A O 1
ATOM 6035 N N . SER A 1 753 ? -16.924 -4.764 48.165 1.00 85.69 753 SER A N 1
ATOM 6036 C CA . SER A 1 753 ? -16.218 -5.290 49.340 1.00 85.69 753 SER A CA 1
ATOM 6037 C C . SER A 1 753 ? -15.734 -4.199 50.296 1.00 85.69 753 SER A C 1
ATOM 6039 O O . SER A 1 753 ? -15.979 -4.290 51.494 1.00 85.69 753 SER A O 1
ATOM 6041 N N . SER A 1 754 ? -15.068 -3.159 49.785 1.00 87.38 754 SER A N 1
ATOM 6042 C CA . SER A 1 754 ? -14.454 -2.111 50.618 1.00 87.38 754 SER A CA 1
ATOM 6043 C C . SER A 1 754 ? -15.357 -0.902 50.882 1.00 87.38 754 SER A C 1
ATOM 6045 O O . SER A 1 754 ? -15.026 -0.078 51.730 1.00 87.38 754 SER A O 1
ATOM 6047 N N . LYS A 1 755 ? -16.473 -0.765 50.148 1.00 90.94 755 LYS A N 1
ATOM 6048 C CA . LYS A 1 755 ? -17.358 0.420 50.130 1.00 90.94 755 LYS A CA 1
ATOM 6049 C C . LYS A 1 755 ? -16.674 1.734 49.728 1.00 90.94 755 LYS A C 1
ATOM 6051 O O . LYS A 1 755 ? -17.276 2.799 49.860 1.00 90.94 755 LYS A O 1
ATOM 6056 N N . LYS A 1 756 ? -15.447 1.667 49.208 1.00 93.38 756 LYS A N 1
ATOM 6057 C CA . LYS A 1 756 ? -14.727 2.813 48.646 1.00 93.38 756 LYS A CA 1
ATOM 6058 C C . LYS A 1 756 ? -15.326 3.238 47.312 1.00 93.38 756 LYS A C 1
ATOM 6060 O O . LYS A 1 756 ? -15.821 2.396 46.563 1.00 93.38 756 LYS A O 1
ATOM 6065 N N . GLN A 1 757 ? -15.259 4.533 47.029 1.00 95.12 757 GLN A N 1
ATOM 6066 C CA . GLN A 1 757 ? -15.731 5.129 45.782 1.00 95.12 757 GLN A CA 1
ATOM 6067 C C . GLN A 1 757 ? -14.560 5.262 44.814 1.00 95.12 757 GLN A C 1
ATOM 6069 O O . GLN A 1 757 ? -13.472 5.687 45.207 1.00 95.12 757 GLN A O 1
ATOM 6074 N N . LEU A 1 758 ? -14.770 4.888 43.554 1.00 95.00 758 LEU A N 1
ATOM 6075 C CA . LEU A 1 758 ? -13.742 4.916 42.521 1.00 95.00 758 LEU A CA 1
ATOM 6076 C C . LEU A 1 758 ? -14.302 5.509 41.229 1.00 95.00 758 LEU A C 1
ATOM 6078 O O . LEU A 1 758 ? -15.361 5.087 40.776 1.00 95.00 758 LEU A O 1
ATOM 6082 N N . SER A 1 759 ? -13.579 6.450 40.620 1.00 96.50 759 SER A N 1
ATOM 6083 C CA . SER A 1 759 ? -13.822 6.830 39.222 1.00 96.50 759 SER A CA 1
ATOM 6084 C C . SER A 1 759 ? -12.537 6.877 38.405 1.00 96.50 759 SER A C 1
ATOM 6086 O O . SER A 1 759 ? -11.448 7.089 38.948 1.00 96.50 759 SER A O 1
ATOM 6088 N N . VAL A 1 760 ? -12.667 6.657 37.099 1.00 96.75 760 VAL A N 1
ATOM 6089 C CA . VAL A 1 760 ? -11.588 6.753 36.119 1.00 96.75 760 VAL A CA 1
ATOM 6090 C C . VAL A 1 760 ? -11.925 7.836 35.104 1.00 96.75 760 VAL A C 1
ATOM 6092 O O . VAL A 1 760 ? -12.848 7.694 34.303 1.00 96.75 760 VAL A O 1
ATOM 6095 N N . GLY A 1 761 ? -11.157 8.920 35.134 1.00 96.88 761 GLY A N 1
ATOM 6096 C CA . GLY A 1 761 ? -11.311 10.057 34.241 1.00 96.88 761 GLY A CA 1
ATOM 6097 C C . GLY A 1 761 ? -10.199 10.190 33.211 1.00 96.88 761 GLY A C 1
ATOM 6098 O O . GLY A 1 761 ? -9.077 9.708 33.393 1.00 96.88 761 GLY A O 1
ATOM 6099 N N . LEU A 1 762 ? -10.511 10.903 32.134 1.00 97.31 762 LEU A N 1
ATOM 6100 C CA . LEU A 1 762 ? -9.569 11.287 31.087 1.00 97.31 762 LEU A CA 1
ATOM 6101 C C . LEU A 1 762 ? -9.297 12.793 31.154 1.00 97.31 762 LEU A C 1
ATOM 6103 O O . LEU A 1 762 ? -10.232 13.586 31.157 1.00 97.31 762 LEU A O 1
ATOM 6107 N N . ILE A 1 763 ? -8.031 13.206 31.139 1.00 96.62 763 ILE A N 1
ATOM 6108 C CA . ILE A 1 763 ? -7.643 14.591 30.845 1.00 96.62 763 ILE A CA 1
ATOM 6109 C C . ILE A 1 763 ? -6.855 14.588 29.541 1.00 96.62 763 ILE A C 1
ATOM 6111 O O . ILE A 1 763 ? -5.774 14.003 29.469 1.00 96.62 763 ILE A O 1
ATOM 6115 N N . ARG A 1 764 ? -7.384 15.223 28.497 1.00 94.81 764 ARG A N 1
ATOM 6116 C CA . ARG A 1 764 ? -6.760 15.234 27.170 1.00 94.81 764 ARG A CA 1
ATOM 6117 C C . ARG A 1 764 ? -6.171 16.599 26.852 1.00 94.81 764 ARG A C 1
ATOM 6119 O O . ARG A 1 764 ? -6.864 17.607 26.943 1.00 94.81 764 ARG A O 1
ATOM 6126 N N . PHE A 1 765 ? -4.924 16.593 26.385 1.00 93.50 765 PHE A N 1
ATOM 6127 C CA . PHE A 1 765 ? -4.223 17.753 25.838 1.00 93.50 765 PHE A CA 1
ATOM 6128 C C . PHE A 1 765 ? -3.824 17.522 24.377 1.00 93.50 765 PHE A C 1
ATOM 6130 O O . PHE A 1 765 ? -3.478 16.408 23.985 1.00 93.50 765 PHE A O 1
ATOM 6137 N N . ALA A 1 766 ? -3.769 18.585 23.579 1.00 88.56 766 ALA A N 1
ATOM 6138 C CA . ALA A 1 766 ? -3.319 18.543 22.190 1.00 88.56 766 ALA A CA 1
ATOM 6139 C C . ALA A 1 766 ? -1.806 18.272 22.076 1.00 88.56 766 ALA A C 1
ATOM 6141 O O . ALA A 1 766 ? -1.337 17.612 21.144 1.00 88.56 766 ALA A O 1
ATOM 6142 N N . HIS A 1 767 ? -1.013 18.756 23.040 1.00 87.94 767 HIS A N 1
ATOM 6143 C CA . HIS A 1 767 ? 0.447 18.713 22.973 1.00 87.94 767 HIS A CA 1
ATOM 6144 C C . HIS A 1 767 ? 1.097 18.037 24.179 1.00 87.94 767 HIS A C 1
ATOM 6146 O O . HIS A 1 767 ? 0.805 18.335 25.334 1.00 87.94 767 HIS A O 1
ATOM 6152 N N . THR A 1 768 ? 2.101 17.192 23.911 1.00 88.75 768 THR A N 1
ATOM 6153 C CA . THR A 1 768 ? 2.854 16.476 24.956 1.00 88.75 768 THR A CA 1
ATOM 6154 C C . THR A 1 768 ? 3.571 17.410 25.933 1.00 88.75 768 THR A C 1
ATOM 6156 O O . THR A 1 768 ? 3.763 17.045 27.089 1.00 88.75 768 THR A O 1
ATOM 6159 N N . ARG A 1 769 ? 3.953 18.623 25.502 1.00 90.00 769 ARG A N 1
ATOM 6160 C CA . ARG A 1 769 ? 4.552 19.628 26.396 1.00 90.00 769 ARG A CA 1
ATOM 6161 C C . ARG A 1 769 ? 3.598 19.973 27.543 1.00 90.00 769 ARG A C 1
ATOM 6163 O O . ARG A 1 769 ? 4.039 19.952 28.686 1.00 90.00 769 ARG A O 1
ATOM 6170 N N . ASN A 1 770 ? 2.323 20.213 27.238 1.00 90.31 770 ASN A N 1
ATOM 6171 C CA . ASN A 1 770 ? 1.314 20.588 28.228 1.00 90.31 770 ASN A CA 1
ATOM 6172 C C . ASN A 1 770 ? 1.100 19.445 29.225 1.00 90.31 770 ASN A C 1
ATOM 6174 O O . ASN A 1 770 ? 1.156 19.673 30.424 1.00 90.31 770 ASN A O 1
ATOM 6178 N N . ILE A 1 771 ? 1.020 18.200 28.741 1.00 92.75 771 ILE A N 1
ATOM 6179 C CA . ILE A 1 771 ? 0.929 17.002 29.594 1.00 92.75 771 ILE A CA 1
ATOM 6180 C C . ILE A 1 771 ? 2.066 16.959 30.618 1.00 92.75 771 ILE A C 1
ATOM 6182 O O . ILE A 1 771 ? 1.818 16.821 31.812 1.00 92.75 771 ILE A O 1
ATOM 6186 N N . ILE A 1 772 ? 3.316 17.078 30.159 1.00 91.44 772 ILE A N 1
ATOM 6187 C CA . ILE A 1 772 ? 4.489 16.962 31.034 1.00 91.44 772 ILE A CA 1
ATOM 6188 C C . ILE A 1 772 ? 4.487 18.070 32.093 1.00 91.44 772 ILE A C 1
ATOM 6190 O O . ILE A 1 772 ? 4.764 17.792 33.257 1.00 91.44 772 ILE A O 1
ATOM 6194 N N . GLN A 1 773 ? 4.183 19.309 31.701 1.00 92.12 773 GLN A N 1
ATOM 6195 C CA . GLN A 1 773 ? 4.175 20.445 32.625 1.00 92.12 773 GLN A CA 1
ATOM 6196 C C . GLN A 1 773 ? 3.024 20.351 33.633 1.00 92.12 773 GLN A C 1
ATOM 6198 O O . GLN A 1 773 ? 3.252 20.505 34.829 1.00 92.12 773 GLN A O 1
ATOM 6203 N N . THR A 1 774 ? 1.818 19.996 33.185 1.00 92.44 774 THR A N 1
ATOM 6204 C CA . THR A 1 774 ? 0.665 19.785 34.066 1.00 92.44 774 THR A CA 1
ATOM 6205 C C . THR A 1 774 ? 0.907 18.646 35.055 1.00 92.44 774 THR A C 1
ATOM 6207 O O . THR A 1 774 ? 0.614 18.804 36.232 1.00 92.44 774 THR A O 1
ATOM 6210 N N . VAL A 1 775 ? 1.475 17.511 34.629 1.00 92.94 775 VAL A N 1
ATOM 6211 C CA . VAL A 1 775 ? 1.767 16.381 35.535 1.00 92.94 775 VAL A CA 1
ATOM 6212 C C . VAL A 1 775 ? 2.767 16.777 36.624 1.00 92.94 775 VAL A C 1
ATOM 6214 O O . VAL A 1 775 ? 2.557 16.434 37.786 1.00 92.94 775 VAL A O 1
ATOM 6217 N N . LYS A 1 776 ? 3.829 17.515 36.271 1.00 92.94 776 LYS A N 1
ATOM 6218 C CA . LYS A 1 776 ? 4.787 18.045 37.255 1.00 92.94 776 LYS A CA 1
ATOM 6219 C C . LYS A 1 776 ? 4.100 18.980 38.244 1.00 92.94 776 LYS A C 1
ATOM 6221 O O . LYS A 1 776 ? 4.214 18.773 39.446 1.00 92.94 776 LYS A O 1
ATOM 6226 N N . ALA A 1 777 ? 3.316 19.926 37.733 1.00 92.81 777 ALA A N 1
ATOM 6227 C CA . ALA A 1 777 ? 2.595 20.880 38.560 1.00 92.81 777 ALA A CA 1
ATOM 6228 C C . ALA A 1 777 ? 1.568 20.208 39.484 1.00 92.81 777 ALA A C 1
ATOM 6230 O O . ALA A 1 777 ? 1.416 20.648 40.616 1.00 92.81 777 ALA A O 1
ATOM 6231 N N . ILE A 1 778 ? 0.896 19.133 39.044 1.00 92.44 778 ILE A N 1
ATOM 6232 C CA . ILE A 1 778 ? 0.011 18.322 39.898 1.00 92.44 778 ILE A CA 1
ATOM 6233 C C . ILE A 1 778 ? 0.809 17.651 41.022 1.00 92.44 778 ILE A C 1
ATOM 6235 O O . ILE A 1 778 ? 0.342 17.624 42.156 1.00 92.44 778 ILE A O 1
ATOM 6239 N N . HIS A 1 779 ? 1.997 17.113 40.732 1.00 89.44 779 HIS A N 1
ATOM 6240 C CA . HIS A 1 779 ? 2.827 16.445 41.739 1.00 89.44 779 HIS A CA 1
ATOM 6241 C C . HIS A 1 779 ? 3.363 17.409 42.808 1.00 89.44 779 HIS A C 1
ATOM 6243 O O . HIS A 1 779 ? 3.586 17.005 43.944 1.00 89.44 779 HIS A O 1
ATOM 6249 N N . GLU A 1 780 ? 3.544 18.678 42.446 1.00 90.19 780 GLU A N 1
ATOM 6250 C CA . GLU A 1 780 ? 3.959 19.750 43.354 1.00 90.19 780 GLU A CA 1
ATOM 6251 C C . GLU A 1 780 ? 2.793 20.325 44.185 1.00 90.19 780 GLU A C 1
ATOM 6253 O O . GLU A 1 780 ? 3.036 21.092 45.116 1.00 90.19 780 GLU A O 1
ATOM 6258 N N . GLN A 1 781 ? 1.532 19.965 43.894 1.00 86.12 781 GLN A N 1
ATOM 6259 C CA . GLN A 1 781 ? 0.388 20.434 44.682 1.00 86.12 781 GLN A CA 1
ATOM 6260 C C . GLN A 1 781 ? 0.310 19.735 46.041 1.00 86.12 781 GLN A C 1
ATOM 6262 O O . GLN A 1 781 ? 0.260 18.508 46.136 1.00 86.12 781 GLN A O 1
ATOM 6267 N N . THR A 1 782 ? 0.155 20.527 47.099 1.00 74.75 782 THR A N 1
ATOM 6268 C CA . THR A 1 782 ? -0.214 20.016 48.421 1.00 74.75 782 THR A CA 1
ATOM 6269 C C . THR A 1 782 ? -1.726 19.820 48.486 1.00 74.75 782 THR A C 1
ATOM 6271 O O . THR A 1 782 ? -2.490 20.786 48.466 1.00 74.75 782 THR A O 1
ATOM 6274 N N . LEU A 1 783 ? -2.174 18.568 48.575 1.00 74.69 783 LEU A N 1
ATOM 6275 C CA . LEU A 1 783 ? -3.584 18.243 48.788 1.00 74.69 783 LEU A CA 1
ATOM 6276 C C . LEU A 1 783 ? -3.923 18.378 50.276 1.00 74.69 783 LEU A C 1
ATOM 6278 O O . LEU A 1 783 ? -3.257 17.795 51.124 1.00 74.69 783 LEU A O 1
ATOM 6282 N N . SER A 1 784 ? -4.963 19.144 50.593 1.00 63.84 784 SER A N 1
ATOM 6283 C CA . SER A 1 784 ? -5.381 19.461 51.966 1.00 63.84 784 SER A CA 1
ATOM 6284 C C . SER A 1 784 ? -6.417 18.490 52.555 1.00 63.84 784 SER A C 1
ATOM 6286 O O . SER A 1 784 ? -6.897 18.722 53.661 1.00 63.84 784 SER A O 1
ATOM 6288 N N . ASN A 1 785 ? -6.793 17.425 51.834 1.00 67.38 785 ASN A N 1
ATOM 6289 C CA . ASN A 1 785 ? -7.904 16.546 52.205 1.00 67.38 785 ASN A CA 1
ATOM 6290 C C . ASN A 1 785 ? -7.517 15.057 52.158 1.00 67.38 785 ASN A C 1
ATOM 6292 O O . ASN A 1 785 ? -7.316 14.503 51.079 1.00 67.38 785 ASN A O 1
ATOM 6296 N N . ASP A 1 786 ? -7.518 14.398 53.319 1.00 77.19 786 ASP A N 1
ATOM 6297 C CA . ASP A 1 786 ? -7.176 12.974 53.475 1.00 77.19 786 ASP A CA 1
ATOM 6298 C C . ASP A 1 786 ? -8.266 12.010 52.959 1.00 77.19 786 ASP A C 1
ATOM 6300 O O . ASP A 1 786 ? -8.072 10.794 52.915 1.00 77.19 786 ASP A O 1
ATOM 6304 N N . THR A 1 787 ? -9.438 12.522 52.561 1.00 87.38 787 THR A N 1
ATOM 6305 C CA . THR A 1 787 ? -10.560 11.685 52.093 1.00 87.38 787 THR A CA 1
ATOM 6306 C C . THR A 1 787 ? -10.482 11.306 50.614 1.00 87.38 787 THR A C 1
ATOM 6308 O O . THR A 1 787 ? -11.175 10.369 50.201 1.00 87.38 787 THR A O 1
ATOM 6311 N N . VAL A 1 788 ? -9.640 11.991 49.829 1.00 91.19 788 VAL A N 1
ATOM 6312 C CA . VAL A 1 788 ? -9.496 11.803 48.379 1.00 91.19 788 VAL A CA 1
ATOM 6313 C C . VAL A 1 788 ? -8.062 11.427 48.032 1.00 91.19 788 VAL A C 1
ATOM 6315 O O . VAL A 1 788 ? -7.115 12.080 48.461 1.00 91.19 788 VAL A O 1
ATOM 6318 N N . HIS A 1 789 ? -7.899 10.416 47.184 1.00 93.00 789 HIS A N 1
ATOM 6319 C CA . HIS A 1 789 ? -6.604 10.021 46.654 1.00 93.00 789 HIS A CA 1
ATOM 6320 C C . HIS A 1 789 ? -6.615 9.980 45.124 1.00 93.00 789 HIS A C 1
ATOM 6322 O O . HIS A 1 789 ? -7.457 9.316 44.519 1.00 93.00 789 HIS A O 1
ATOM 6328 N N . PHE A 1 790 ? -5.662 10.677 44.502 1.00 93.19 790 PHE A N 1
ATOM 6329 C CA . PHE A 1 790 ? -5.511 10.725 43.049 1.00 93.19 790 PHE A CA 1
ATOM 6330 C C . PHE A 1 790 ? -4.445 9.746 42.563 1.00 93.19 790 PHE A C 1
ATOM 6332 O O . PHE A 1 790 ? -3.326 9.729 43.073 1.00 93.19 790 PHE A O 1
ATOM 6339 N N . HI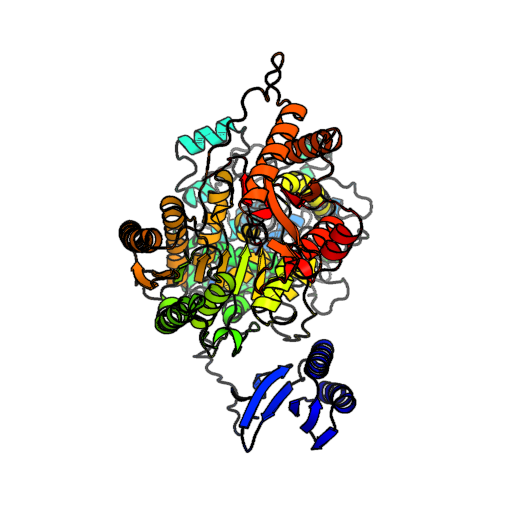S A 1 791 ? -4.769 8.996 41.512 1.00 94.12 791 HIS A N 1
ATOM 6340 C CA . HIS A 1 791 ? -3.846 8.113 40.804 1.00 94.12 791 HIS A CA 1
ATOM 6341 C C . HIS A 1 791 ? -3.633 8.647 39.395 1.00 94.12 791 HIS A C 1
ATOM 6343 O O . HIS A 1 791 ? -4.580 8.731 38.619 1.00 94.12 791 HIS A O 1
ATOM 6349 N N . LEU A 1 792 ? -2.400 9.005 39.042 1.00 93.56 792 LEU A N 1
ATOM 6350 C CA . LEU A 1 792 ? -2.102 9.623 37.749 1.00 93.56 792 LEU A CA 1
ATOM 6351 C C . LEU A 1 792 ? -1.441 8.633 36.796 1.00 93.56 792 LEU A C 1
ATOM 6353 O O . LEU A 1 792 ? -0.487 7.938 37.145 1.00 93.56 792 LEU A O 1
ATOM 6357 N N . CYS A 1 793 ? -1.908 8.634 35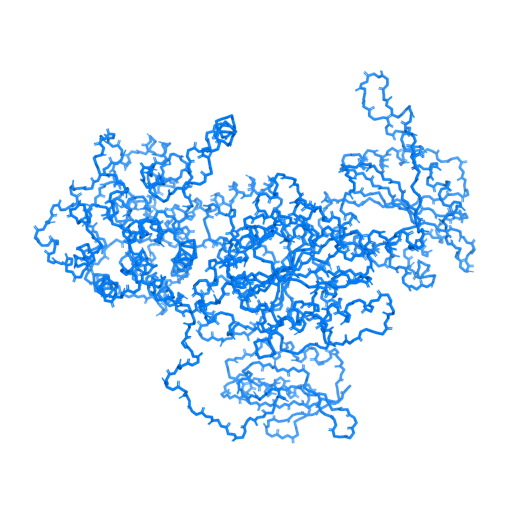.555 1.00 93.19 793 CYS A N 1
ATOM 6358 C CA . CYS A 1 793 ? -1.343 7.877 34.455 1.00 93.19 793 CYS A CA 1
ATOM 6359 C C . CYS A 1 793 ? -1.021 8.831 33.299 1.00 93.19 793 CYS A C 1
ATOM 6361 O O . CYS A 1 793 ? -1.917 9.459 32.748 1.00 93.19 793 CYS A O 1
ATOM 6363 N N . CYS A 1 794 ? 0.252 8.939 32.916 1.00 92.81 794 CYS A N 1
ATOM 6364 C CA . CYS A 1 794 ? 0.672 9.748 31.772 1.00 92.81 794 CYS A CA 1
ATOM 6365 C C . CYS A 1 794 ? 0.754 8.876 30.509 1.00 92.81 794 CYS A C 1
ATOM 6367 O O . CYS A 1 794 ? 1.522 7.911 30.484 1.00 92.81 794 CYS A O 1
ATOM 6369 N N . TYR A 1 795 ? -0.012 9.211 29.467 1.00 90.88 795 TYR A N 1
ATOM 6370 C CA . TYR A 1 795 ? -0.142 8.411 28.243 1.00 90.88 795 TYR A CA 1
ATOM 6371 C C . TYR A 1 795 ? 0.036 9.264 26.975 1.00 90.88 795 TYR A C 1
ATOM 6373 O O . TYR A 1 795 ? -0.845 10.025 26.581 1.00 90.88 795 TYR A O 1
ATOM 6381 N N . HIS A 1 796 ? 1.184 9.156 26.300 1.00 88.31 796 HIS A N 1
ATOM 6382 C CA . HIS A 1 796 ? 1.459 9.968 25.108 1.00 88.31 796 HIS A CA 1
ATOM 6383 C C . HIS A 1 796 ? 2.435 9.308 24.129 1.00 88.31 796 HIS A C 1
ATOM 6385 O O . HIS A 1 796 ? 3.277 8.490 24.500 1.00 88.31 796 HIS A O 1
ATOM 6391 N N . ALA A 1 797 ? 2.422 9.761 22.873 1.00 76.69 797 ALA A N 1
ATOM 6392 C CA . ALA A 1 797 ? 3.221 9.165 21.798 1.00 76.69 797 ALA A CA 1
ATOM 6393 C C . ALA A 1 797 ? 4.755 9.236 21.986 1.00 76.69 797 ALA A C 1
ATOM 6395 O O . ALA A 1 797 ? 5.458 8.413 21.416 1.00 76.69 797 ALA A O 1
ATOM 6396 N N . ARG A 1 798 ? 5.287 10.173 22.793 1.00 81.69 798 ARG A N 1
ATOM 6397 C CA . ARG A 1 798 ? 6.743 10.327 23.042 1.00 81.69 798 ARG A CA 1
ATOM 6398 C C . ARG A 1 798 ? 7.346 9.360 24.079 1.00 81.69 798 ARG A C 1
ATOM 6400 O O . ARG A 1 798 ? 8.482 9.556 24.499 1.00 81.69 798 ARG A O 1
ATOM 6407 N N . GLN A 1 799 ? 6.592 8.372 24.557 1.00 78.50 799 GLN A N 1
ATOM 6408 C CA . GLN A 1 799 ? 7.117 7.341 25.461 1.00 78.50 799 GLN A CA 1
ATOM 6409 C C . GLN A 1 799 ? 7.955 6.316 24.687 1.00 78.50 799 GLN A C 1
ATOM 6411 O O . GLN A 1 799 ? 7.691 6.059 23.513 1.00 78.50 799 GLN A O 1
ATOM 6416 N N . LEU A 1 800 ? 8.925 5.683 25.358 1.00 78.25 800 LEU A N 1
ATOM 6417 C CA . LEU A 1 800 ? 9.598 4.502 24.807 1.00 78.25 800 LEU A CA 1
ATOM 6418 C C . LEU A 1 800 ? 8.545 3.456 24.426 1.00 78.25 800 LEU A C 1
ATOM 6420 O O . LEU A 1 800 ? 7.667 3.151 25.237 1.00 78.25 800 LEU A O 1
ATOM 6424 N N . LEU A 1 801 ? 8.647 2.893 23.218 1.00 69.25 801 LEU A N 1
ATOM 6425 C CA . LEU A 1 801 ? 7.604 2.041 22.635 1.00 69.25 801 LEU A CA 1
ATOM 6426 C C . LEU A 1 801 ? 7.205 0.877 23.557 1.00 69.25 801 LEU A C 1
ATOM 6428 O O . LEU A 1 801 ? 6.023 0.583 23.691 1.00 69.25 801 LEU A O 1
ATOM 6432 N N . VAL A 1 802 ? 8.168 0.261 24.253 1.00 73.06 802 VAL A N 1
ATOM 6433 C CA . VAL A 1 802 ? 7.910 -0.833 25.208 1.00 73.06 802 VAL A CA 1
ATOM 6434 C C . VAL A 1 802 ? 7.119 -0.387 26.446 1.00 73.06 802 VAL A C 1
ATOM 6436 O O . VAL A 1 802 ? 6.226 -1.104 26.902 1.00 73.06 802 VAL A O 1
ATOM 6439 N N . LEU A 1 803 ? 7.399 0.810 26.973 1.00 80.12 803 LEU A N 1
ATOM 6440 C CA . LEU A 1 803 ? 6.680 1.370 28.120 1.00 80.12 803 LEU A CA 1
ATOM 6441 C C . LEU A 1 803 ? 5.263 1.759 27.716 1.00 80.12 803 LEU A C 1
ATOM 6443 O O . LEU A 1 803 ? 4.309 1.424 28.413 1.00 80.12 803 LEU A O 1
ATOM 6447 N N . ARG A 1 804 ? 5.140 2.405 26.552 1.00 79.56 804 ARG A N 1
ATOM 6448 C CA . ARG A 1 804 ? 3.856 2.766 25.960 1.00 79.56 804 ARG A CA 1
ATOM 6449 C C . ARG A 1 804 ? 2.992 1.529 25.742 1.00 79.56 804 ARG A C 1
ATOM 6451 O O . ARG A 1 804 ? 1.858 1.504 26.190 1.00 79.56 804 ARG A O 1
ATOM 6458 N N . ASN A 1 805 ? 3.552 0.484 25.141 1.00 73.19 805 ASN A N 1
ATOM 6459 C CA . ASN A 1 805 ? 2.882 -0.798 24.951 1.00 73.19 805 ASN A CA 1
ATOM 6460 C C . ASN A 1 805 ? 2.383 -1.395 26.285 1.00 73.19 805 ASN A C 1
ATOM 6462 O O . ASN A 1 805 ? 1.212 -1.747 26.425 1.00 73.19 805 ASN A O 1
ATOM 6466 N N . THR A 1 806 ? 3.264 -1.484 27.285 1.00 82.75 806 THR A N 1
ATOM 6467 C CA . THR A 1 806 ? 2.898 -2.030 28.604 1.00 82.75 806 THR A CA 1
ATOM 6468 C C . THR A 1 806 ? 1.746 -1.243 29.226 1.00 82.75 806 THR A C 1
ATOM 6470 O O . THR A 1 806 ? 0.859 -1.824 29.850 1.00 82.75 806 THR A O 1
ATOM 6473 N N . LEU A 1 807 ? 1.751 0.079 29.048 1.00 86.50 807 LEU A N 1
ATOM 6474 C CA . LEU A 1 807 ? 0.698 0.947 29.543 1.00 86.50 807 LEU A CA 1
ATOM 6475 C C . LEU A 1 807 ? -0.617 0.752 28.781 1.00 86.50 807 LEU A C 1
ATOM 6477 O O . LEU A 1 807 ? -1.647 0.546 29.415 1.00 86.50 807 LEU A O 1
ATOM 6481 N N . GLU A 1 808 ? -0.575 0.764 27.450 1.00 82.50 808 GLU A N 1
ATOM 6482 C CA . GLU A 1 808 ? -1.730 0.511 26.582 1.00 82.50 808 GLU A CA 1
ATOM 6483 C C . GLU A 1 808 ? -2.391 -0.827 26.928 1.00 82.50 808 GLU A C 1
ATOM 6485 O O . GLU A 1 808 ? -3.591 -0.867 27.159 1.00 82.50 808 GLU A O 1
ATOM 6490 N N . THR A 1 809 ? -1.605 -1.892 27.120 1.00 82.62 809 THR A N 1
ATOM 6491 C CA . THR A 1 809 ? -2.116 -3.219 27.512 1.00 82.62 809 THR A CA 1
ATOM 6492 C C . THR A 1 809 ? -2.898 -3.179 28.829 1.00 82.62 809 THR A C 1
ATOM 6494 O O . THR A 1 809 ? -3.918 -3.854 28.982 1.00 82.62 809 THR A O 1
ATOM 6497 N N . LYS A 1 810 ? -2.427 -2.396 29.806 1.00 89.38 810 LYS A N 1
ATOM 6498 C CA . LYS A 1 810 ? -3.124 -2.237 31.088 1.00 89.38 810 LYS A CA 1
ATOM 6499 C C . LYS A 1 810 ? -4.396 -1.417 30.926 1.00 89.38 810 LYS A C 1
ATOM 6501 O O . LYS A 1 810 ? -5.425 -1.824 31.456 1.00 89.38 810 LYS A O 1
ATOM 6506 N N . LEU A 1 811 ? -4.325 -0.298 30.206 1.00 90.62 811 LEU A N 1
ATOM 6507 C CA . LEU A 1 811 ? -5.464 0.589 29.971 1.00 90.62 811 LEU A CA 1
ATOM 6508 C C . LEU A 1 811 ? -6.570 -0.122 29.184 1.00 90.62 811 LEU A C 1
ATOM 6510 O O . LEU A 1 811 ? -7.699 -0.153 29.659 1.00 90.62 811 LEU A O 1
ATOM 6514 N N . ASP A 1 812 ? -6.232 -0.789 28.078 1.00 84.88 812 ASP A N 1
ATOM 6515 C CA . ASP A 1 812 ? -7.176 -1.543 27.241 1.00 84.88 812 ASP A CA 1
ATOM 6516 C C . ASP A 1 812 ? -7.899 -2.636 28.054 1.00 84.88 812 ASP A C 1
ATOM 6518 O O . ASP A 1 812 ? -9.074 -2.918 27.829 1.00 84.88 812 ASP A O 1
ATOM 6522 N N . ARG A 1 813 ? -7.210 -3.262 29.022 1.00 88.56 813 ARG A N 1
ATOM 6523 C CA . ARG A 1 813 ? -7.805 -4.276 29.905 1.00 88.56 813 ARG A CA 1
ATOM 6524 C C . ARG A 1 813 ? -8.679 -3.655 30.997 1.00 88.56 813 ARG A C 1
ATOM 6526 O O . ARG A 1 813 ? -9.772 -4.156 31.224 1.00 88.56 813 ARG A O 1
ATOM 6533 N N . ILE A 1 814 ? -8.185 -2.625 31.688 1.00 90.81 814 ILE A N 1
ATOM 6534 C CA . ILE A 1 814 ? -8.846 -2.017 32.859 1.00 90.81 814 ILE A CA 1
ATOM 6535 C C . ILE A 1 814 ? -10.076 -1.202 32.448 1.00 90.81 814 ILE A C 1
ATOM 6537 O O . ILE A 1 814 ? -11.088 -1.216 33.142 1.00 90.81 814 ILE A O 1
ATOM 6541 N N . LEU A 1 815 ? -10.002 -0.501 31.317 1.00 91.06 815 LEU A N 1
ATOM 6542 C CA . LEU A 1 815 ? -11.064 0.381 30.826 1.00 91.06 815 LEU A CA 1
ATOM 6543 C C . LEU A 1 815 ? -12.120 -0.359 29.992 1.00 91.06 815 LEU A C 1
ATOM 6545 O O . LEU A 1 815 ? -13.037 0.266 29.465 1.00 91.06 815 LEU A O 1
ATOM 6549 N N . ASN A 1 816 ? -12.023 -1.686 29.885 1.00 86.88 816 ASN A N 1
ATOM 6550 C CA . ASN A 1 816 ? -13.023 -2.523 29.235 1.00 86.88 816 ASN A CA 1
ATOM 6551 C C . ASN A 1 816 ? -14.135 -2.902 30.229 1.00 86.88 816 ASN A C 1
ATOM 6553 O O . ASN A 1 816 ? -14.080 -3.939 30.892 1.00 86.88 816 ASN A O 1
ATOM 6557 N N . ARG A 1 817 ? -15.175 -2.066 30.316 1.00 83.19 817 ARG A N 1
ATOM 6558 C CA . ARG A 1 817 ? -16.243 -2.159 31.335 1.00 83.19 817 ARG A CA 1
ATOM 6559 C C . ARG A 1 817 ? -17.488 -2.926 30.877 1.00 83.19 817 ARG A C 1
ATOM 6561 O O . ARG A 1 817 ? -18.608 -2.639 31.279 1.00 83.19 817 ARG A O 1
ATOM 6568 N N . ASN A 1 818 ? -17.306 -3.951 30.043 1.00 76.81 818 ASN A N 1
ATOM 6569 C CA . ASN A 1 818 ? -18.419 -4.753 29.513 1.00 76.81 818 ASN A CA 1
ATOM 6570 C C . ASN A 1 818 ? -19.127 -5.640 30.559 1.00 76.81 818 ASN A C 1
ATOM 6572 O O . ASN A 1 818 ? -20.182 -6.203 30.265 1.00 76.81 818 ASN A O 1
ATOM 6576 N N . LYS A 1 819 ? -18.545 -5.811 31.751 1.00 78.25 819 LYS A N 1
ATOM 6577 C CA . LYS A 1 819 ? -19.142 -6.545 32.871 1.00 78.25 819 LYS A CA 1
ATOM 6578 C C . LYS A 1 819 ? -19.295 -5.616 34.065 1.00 78.25 819 LYS A C 1
ATOM 6580 O O . LYS A 1 819 ? -18.413 -4.809 34.348 1.00 78.25 819 LYS A O 1
ATOM 6585 N N . GLU A 1 820 ? -20.393 -5.790 34.782 1.00 75.69 820 GLU A N 1
ATOM 6586 C CA . GLU A 1 820 ? -20.653 -5.073 36.023 1.00 75.69 820 GLU A CA 1
ATOM 6587 C C . GLU A 1 820 ? -19.544 -5.366 37.050 1.00 75.69 820 GLU A C 1
ATOM 6589 O O . GLU A 1 820 ? -19.146 -6.519 37.216 1.00 75.69 820 GLU A O 1
ATOM 6594 N N . ASN A 1 821 ? -19.028 -4.328 37.715 1.00 78.75 821 ASN A N 1
ATOM 6595 C CA . ASN A 1 821 ? -17.934 -4.389 38.697 1.00 78.75 821 ASN A CA 1
ATOM 6596 C C . ASN A 1 821 ? -16.561 -4.876 38.183 1.00 78.75 821 ASN A C 1
ATOM 6598 O O . ASN A 1 821 ? -15.657 -5.062 39.001 1.00 78.75 821 ASN A O 1
ATOM 6602 N N . ALA A 1 822 ? -16.356 -5.037 36.867 1.00 83.25 822 ALA A N 1
ATOM 6603 C CA . ALA A 1 822 ? -15.083 -5.512 36.297 1.00 83.25 822 ALA A CA 1
ATOM 6604 C C . ALA A 1 822 ? -13.865 -4.703 36.769 1.00 83.25 822 ALA A C 1
ATOM 6606 O O . ALA A 1 822 ? -12.785 -5.249 36.988 1.00 83.25 822 ALA A O 1
ATOM 6607 N N . LEU A 1 823 ? -14.058 -3.400 36.984 1.00 86.88 823 LEU A N 1
ATOM 6608 C CA . LEU A 1 823 ? -13.018 -2.478 37.419 1.00 86.88 823 LEU A CA 1
ATOM 6609 C C . LEU A 1 823 ? -12.347 -2.917 38.731 1.00 86.88 823 LEU A C 1
ATOM 6611 O O . LEU A 1 823 ? -11.134 -2.781 38.886 1.00 86.88 823 LEU A O 1
ATOM 6615 N N . PHE A 1 824 ? -13.121 -3.487 39.658 1.00 89.50 824 PHE A N 1
ATOM 6616 C CA . PHE A 1 824 ? -12.641 -3.923 40.970 1.00 89.50 824 PHE A CA 1
ATOM 6617 C C . PHE A 1 824 ? -12.002 -5.319 40.958 1.00 89.50 824 PHE A C 1
ATOM 6619 O O . PHE A 1 824 ? -11.459 -5.740 41.978 1.00 89.50 824 PHE A O 1
ATOM 6626 N N . GLU A 1 825 ? -12.045 -6.046 39.839 1.00 88.44 825 GLU A N 1
ATOM 6627 C CA . GLU A 1 825 ? -11.426 -7.373 39.693 1.00 88.44 825 GLU A CA 1
ATOM 6628 C C . GLU A 1 825 ? -9.938 -7.288 39.316 1.00 88.44 825 GLU A C 1
ATOM 6630 O O . GLU A 1 825 ? -9.213 -8.279 39.387 1.00 88.44 825 GLU A O 1
ATOM 6635 N N . HIS A 1 826 ? -9.458 -6.110 38.909 1.00 91.25 826 HIS A N 1
ATOM 6636 C CA . HIS A 1 826 ? -8.075 -5.921 38.489 1.00 91.25 826 HIS A CA 1
ATOM 6637 C C . HIS A 1 826 ? -7.132 -5.721 39.678 1.00 91.25 826 HIS A C 1
ATOM 6639 O O . HIS A 1 826 ? -7.341 -4.833 40.505 1.00 91.25 826 HIS A O 1
ATOM 6645 N N . ASN A 1 827 ? -6.036 -6.488 39.705 1.00 90.81 827 ASN A N 1
ATOM 6646 C CA . ASN A 1 827 ? -5.021 -6.429 40.762 1.00 90.81 827 ASN A CA 1
ATOM 6647 C C . ASN A 1 827 ? -4.489 -5.007 40.987 1.00 90.81 827 ASN A C 1
ATOM 6649 O O . ASN A 1 827 ? -4.369 -4.572 42.124 1.00 90.81 827 ASN A O 1
ATOM 6653 N N . GLU A 1 828 ? -4.229 -4.246 39.920 1.00 92.12 828 GLU A N 1
ATOM 6654 C CA . GLU A 1 828 ? -3.730 -2.871 40.026 1.00 92.12 828 GLU A CA 1
ATOM 6655 C C . GLU A 1 828 ? -4.701 -1.947 40.770 1.00 92.12 828 GLU A C 1
ATOM 6657 O O . GLU A 1 828 ? -4.264 -1.074 41.520 1.00 92.12 828 GLU A O 1
ATOM 6662 N N . ILE A 1 829 ? -6.007 -2.148 40.581 1.00 92.50 829 ILE A N 1
ATOM 6663 C CA . ILE A 1 829 ? -7.052 -1.383 41.263 1.00 92.50 829 ILE A CA 1
ATOM 6664 C C . ILE A 1 829 ? -7.181 -1.850 42.715 1.00 92.50 829 ILE A C 1
ATOM 6666 O O . ILE A 1 829 ? -7.201 -1.019 43.620 1.00 92.50 829 ILE A O 1
ATOM 6670 N N . GLN A 1 830 ? -7.205 -3.161 42.963 1.00 91.62 830 GLN A N 1
ATOM 6671 C CA . GLN A 1 830 ? -7.281 -3.716 44.319 1.00 91.62 830 GLN A CA 1
ATOM 6672 C C . GLN A 1 830 ? -6.089 -3.289 45.184 1.00 91.62 830 GLN A C 1
ATOM 6674 O O . GLN A 1 830 ? -6.282 -2.818 46.305 1.00 91.62 830 GLN A O 1
ATOM 6679 N N . ASP A 1 831 ? -4.874 -3.367 44.642 1.00 91.94 831 ASP A N 1
ATOM 6680 C CA . ASP A 1 831 ? -3.648 -2.942 45.318 1.00 91.94 831 ASP A CA 1
ATOM 6681 C C . ASP A 1 831 ? -3.684 -1.448 45.654 1.00 91.94 831 ASP A C 1
ATOM 6683 O O . ASP A 1 831 ? -3.299 -1.035 46.749 1.00 91.94 831 ASP A O 1
ATOM 6687 N N . ALA A 1 832 ? -4.154 -0.621 44.718 1.00 91.81 832 ALA A N 1
ATOM 6688 C CA . ALA A 1 832 ? -4.285 0.819 44.905 1.00 91.81 832 ALA A CA 1
ATOM 6689 C C . ALA A 1 832 ? -5.318 1.176 45.989 1.00 91.81 832 ALA A C 1
ATOM 6691 O O . ALA A 1 832 ? -5.076 2.073 46.799 1.00 91.81 832 ALA A O 1
ATOM 6692 N N . LEU A 1 833 ? -6.443 0.455 46.037 1.00 91.44 833 LEU A N 1
ATOM 6693 C CA . LEU A 1 833 ? -7.462 0.606 47.077 1.00 91.44 833 LEU A CA 1
ATOM 6694 C C . LEU A 1 833 ? -6.973 0.102 48.442 1.00 91.44 833 LEU A C 1
ATOM 6696 O O . LEU A 1 833 ? -7.344 0.676 49.461 1.00 91.44 833 LEU A O 1
ATOM 6700 N N . ALA A 1 834 ? -6.150 -0.945 48.495 1.00 90.75 834 ALA A N 1
ATOM 6701 C CA . ALA A 1 834 ? -5.627 -1.484 49.751 1.00 90.75 834 ALA A CA 1
ATOM 6702 C C . ALA A 1 834 ? -4.539 -0.590 50.375 1.00 90.75 834 ALA A C 1
ATOM 6704 O O . ALA A 1 834 ? -4.484 -0.448 51.594 1.00 90.75 834 ALA A O 1
ATOM 6705 N N . LYS A 1 835 ? -3.685 0.031 49.550 1.00 92.00 835 LYS A N 1
ATOM 6706 C CA . LYS A 1 835 ? -2.520 0.814 50.006 1.00 92.00 835 LYS A CA 1
ATOM 6707 C C . LYS A 1 835 ? -2.851 2.158 50.646 1.00 92.00 835 LYS A C 1
ATOM 6709 O O . LYS A 1 835 ? -2.024 2.673 51.392 1.00 92.00 835 LYS A O 1
ATOM 6714 N N . ASN A 1 836 ? -4.001 2.752 50.338 1.00 87.88 836 ASN A N 1
ATOM 6715 C CA . ASN A 1 836 ? -4.349 4.083 50.830 1.00 87.88 836 ASN A CA 1
ATOM 6716 C C . ASN A 1 836 ? -5.726 4.064 51.515 1.00 87.88 836 ASN A C 1
ATOM 6718 O O . ASN A 1 836 ? -6.671 3.544 50.924 1.00 87.88 836 ASN A O 1
ATOM 6722 N N . PRO A 1 837 ? -5.874 4.603 52.741 1.00 88.88 837 PRO A N 1
ATOM 6723 C CA . PRO A 1 837 ? -7.122 4.545 53.502 1.00 88.88 837 PRO A CA 1
ATOM 6724 C C . PRO A 1 837 ? -8.223 5.493 53.003 1.00 88.88 837 PRO A C 1
ATOM 6726 O O . PRO A 1 837 ? -9.347 5.378 53.488 1.00 88.88 837 PRO A O 1
ATOM 6729 N N . ALA A 1 838 ? -7.939 6.391 52.052 1.00 91.69 838 ALA A N 1
ATOM 6730 C CA . ALA A 1 838 ? -8.915 7.329 51.504 1.00 91.69 838 ALA A CA 1
ATOM 6731 C C . ALA A 1 838 ? -10.212 6.629 51.061 1.00 91.69 838 ALA A C 1
ATOM 6733 O O . ALA A 1 838 ? -10.210 5.497 50.566 1.00 91.69 838 ALA A O 1
ATOM 6734 N N . LYS A 1 839 ? -11.341 7.320 51.247 1.00 92.62 839 LYS A N 1
ATOM 6735 C CA . LYS A 1 839 ? -12.659 6.817 50.837 1.00 92.62 839 LYS A CA 1
ATOM 6736 C C . LYS A 1 839 ? -12.845 6.926 49.323 1.00 92.62 839 LYS A C 1
ATOM 6738 O O . LYS A 1 839 ? -13.426 6.023 48.721 1.00 92.62 839 LYS A O 1
ATOM 6743 N N . ASN A 1 840 ? -12.342 8.011 48.738 1.00 94.81 840 ASN A N 1
ATOM 6744 C CA . ASN A 1 840 ? -12.548 8.383 47.344 1.00 94.81 840 ASN A CA 1
ATOM 6745 C C . ASN A 1 840 ? -11.240 8.218 46.569 1.00 94.81 840 ASN A C 1
ATOM 6747 O O . ASN A 1 840 ? -10.235 8.850 46.895 1.00 94.81 840 ASN A O 1
ATOM 6751 N N . HIS A 1 841 ? -11.247 7.385 45.535 1.00 95.56 841 HIS A N 1
ATOM 6752 C CA . HIS A 1 841 ? -10.095 7.138 44.676 1.00 95.56 841 HIS A CA 1
ATOM 6753 C C . HIS A 1 841 ? -10.383 7.606 43.250 1.00 95.56 841 HIS A C 1
ATOM 6755 O O . HIS A 1 841 ? -11.298 7.116 42.590 1.00 95.56 841 HIS A O 1
ATOM 6761 N N . ILE A 1 842 ? -9.577 8.543 42.761 1.00 96.19 842 ILE A N 1
ATOM 6762 C CA . ILE A 1 842 ? -9.764 9.174 41.455 1.00 96.19 842 ILE A CA 1
ATOM 6763 C C . ILE A 1 842 ? -8.580 8.806 40.569 1.00 96.19 842 ILE A C 1
ATOM 6765 O O . ILE A 1 842 ? -7.475 9.321 40.740 1.00 96.19 842 ILE A O 1
ATOM 6769 N N . PHE A 1 843 ? -8.800 7.902 39.623 1.00 96.62 843 PHE A N 1
ATOM 6770 C CA . PHE A 1 843 ? -7.810 7.549 38.612 1.00 96.62 843 PHE A CA 1
ATOM 6771 C C . PHE A 1 843 ? -7.927 8.519 37.440 1.00 96.62 843 PHE A C 1
ATOM 6773 O O . PHE A 1 843 ? -9.017 8.749 36.931 1.00 96.62 843 PHE A O 1
ATOM 6780 N N . ILE A 1 844 ? -6.812 9.095 37.004 1.00 96.94 844 ILE A N 1
ATOM 6781 C CA . ILE A 1 844 ? -6.776 10.086 35.931 1.00 96.94 844 ILE A CA 1
ATOM 6782 C C . ILE A 1 844 ? -5.757 9.656 34.885 1.00 96.94 844 ILE A C 1
ATOM 6784 O O . ILE A 1 844 ? -4.552 9.602 35.147 1.00 96.94 844 ILE A O 1
ATOM 6788 N N . VAL A 1 845 ? -6.239 9.397 33.674 1.00 96.38 845 VAL A N 1
ATOM 6789 C CA . VAL A 1 845 ? -5.396 9.218 32.492 1.00 96.38 845 VAL A CA 1
ATOM 6790 C C . VAL A 1 845 ? -5.185 10.585 31.853 1.00 96.38 845 VAL A C 1
ATOM 6792 O O . VAL A 1 845 ? -6.106 11.155 31.282 1.00 96.38 845 VAL A O 1
ATOM 6795 N N . ILE A 1 846 ? -3.972 11.123 31.941 1.00 95.94 846 ILE A N 1
ATOM 6796 C CA . ILE A 1 846 ? -3.579 12.370 31.283 1.00 95.94 846 ILE A CA 1
ATOM 6797 C C . ILE A 1 846 ? -2.928 12.003 29.953 1.00 95.94 846 ILE A C 1
ATOM 6799 O O . ILE A 1 846 ? -1.852 11.398 29.929 1.00 95.94 846 ILE A O 1
ATOM 6803 N N . SER A 1 847 ? -3.587 12.342 28.844 1.00 94.25 847 SER A N 1
ATOM 6804 C CA . SER A 1 847 ? -3.217 11.833 27.525 1.00 94.25 847 SER A CA 1
ATOM 6805 C C . SER A 1 847 ? -3.093 12.883 26.429 1.00 94.25 847 SER A C 1
ATOM 6807 O O . SER A 1 847 ? -3.650 13.976 26.513 1.00 94.25 847 SER A O 1
ATOM 6809 N N . SER A 1 848 ? -2.321 12.533 25.395 1.00 90.81 848 SER A N 1
ATOM 6810 C CA . SER A 1 848 ? -2.315 13.245 24.110 1.00 90.81 848 SER A CA 1
ATOM 6811 C C . SER A 1 848 ? -3.436 12.701 23.200 1.00 90.81 848 SER A C 1
ATOM 6813 O O . SER A 1 848 ? -4.101 11.750 23.609 1.00 90.81 848 SER A O 1
ATOM 6815 N N . PRO A 1 849 ? -3.593 13.159 21.939 1.00 86.06 849 PRO A N 1
ATOM 6816 C CA . PRO A 1 849 ? -4.628 12.647 21.016 1.00 86.06 849 PRO A CA 1
ATOM 6817 C C . PRO A 1 849 ? -4.546 11.137 20.700 1.00 86.06 849 PRO A C 1
ATOM 6819 O O . PRO A 1 849 ? -5.383 10.560 20.026 1.00 86.06 849 PRO A O 1
ATOM 6822 N N . VAL A 1 850 ? -3.529 10.450 21.221 1.00 80.12 850 VAL A N 1
ATOM 6823 C CA . VAL A 1 850 ? -3.308 9.008 21.060 1.00 80.12 850 VAL A CA 1
ATOM 6824 C C . VAL A 1 850 ? -4.352 8.141 21.790 1.00 80.12 850 VAL A C 1
ATOM 6826 O O . VAL A 1 850 ? -4.366 6.919 21.637 1.00 80.12 850 VAL A O 1
ATOM 6829 N N . SER A 1 851 ? -5.191 8.751 22.629 1.00 83.31 851 SER A N 1
ATOM 6830 C CA . SER A 1 851 ? -6.328 8.111 23.297 1.00 83.31 851 SER A CA 1
ATOM 6831 C C . SER A 1 851 ? -7.627 8.166 22.487 1.00 83.31 851 SER A C 1
ATOM 6833 O O . SER A 1 851 ? -8.553 7.438 22.832 1.00 83.31 851 SER A O 1
ATOM 6835 N N . GLU A 1 852 ? -7.697 8.977 21.427 1.00 78.31 852 GLU A N 1
ATOM 6836 C CA . GLU A 1 852 ? -8.917 9.190 20.628 1.00 78.31 852 GLU A CA 1
ATOM 6837 C C . GLU A 1 852 ? -9.174 8.039 19.650 1.00 78.31 852 GLU A C 1
ATOM 6839 O O . GLU A 1 852 ? -10.314 7.632 19.437 1.00 78.31 852 GLU A O 1
ATOM 6844 N N . VAL A 1 853 ? -8.101 7.470 19.099 1.00 70.38 853 VAL A N 1
ATOM 6845 C CA . VAL A 1 853 ? -8.171 6.595 17.927 1.00 70.38 853 VAL A CA 1
ATOM 6846 C C . VAL A 1 853 ? -7.756 5.174 18.288 1.00 70.38 853 VAL A C 1
ATOM 6848 O O . VAL A 1 853 ? -6.705 4.937 18.892 1.00 70.38 853 VAL A O 1
ATOM 6851 N N . GLY A 1 854 ? -8.575 4.200 17.891 1.00 66.44 854 GLY A N 1
ATOM 6852 C CA . GLY A 1 854 ? -8.265 2.776 18.040 1.00 66.44 854 GLY A CA 1
ATOM 6853 C C . GLY A 1 854 ? -8.305 2.246 19.479 1.00 66.44 854 GLY A C 1
ATOM 6854 O O . GLY A 1 854 ? -7.785 1.156 19.725 1.00 66.44 854 GLY A O 1
ATOM 6855 N N . ARG A 1 855 ? -8.916 2.981 20.419 1.00 76.00 855 ARG A N 1
ATOM 6856 C CA . ARG A 1 855 ? -9.067 2.588 21.830 1.00 76.00 855 ARG A CA 1
ATOM 6857 C C . ARG A 1 855 ? -10.523 2.328 22.187 1.00 76.00 855 ARG A C 1
ATOM 6859 O O . ARG A 1 855 ? -11.408 3.094 21.828 1.00 76.00 855 ARG A O 1
ATOM 6866 N N . ASP A 1 856 ? -10.757 1.236 22.905 1.00 77.50 856 ASP A N 1
ATOM 6867 C CA . ASP A 1 856 ? -12.081 0.833 23.396 1.00 77.50 856 ASP A CA 1
ATOM 6868 C C . ASP A 1 856 ? -12.153 1.095 24.904 1.00 77.50 856 ASP A C 1
ATOM 6870 O O . ASP A 1 856 ? -12.226 0.176 25.717 1.00 77.50 856 ASP A O 1
ATOM 6874 N N . HIS A 1 857 ? -11.983 2.366 25.268 1.00 88.06 857 HIS A N 1
ATOM 6875 C CA . HIS A 1 857 ? -11.911 2.813 26.655 1.00 88.06 857 HIS A CA 1
ATOM 6876 C C . HIS A 1 857 ? -13.252 3.378 27.124 1.00 88.06 857 HIS A C 1
ATOM 6878 O O . HIS A 1 857 ? -13.851 4.211 26.442 1.00 88.06 857 HIS A O 1
ATOM 6884 N N . ASP A 1 858 ? -13.676 2.976 28.321 1.00 90.50 858 ASP A N 1
ATOM 6885 C CA . ASP A 1 858 ? -14.838 3.528 29.010 1.00 90.50 858 ASP A CA 1
ATOM 6886 C C . ASP A 1 858 ? -14.399 4.348 30.236 1.00 90.50 858 ASP A C 1
ATOM 6888 O O . ASP A 1 858 ? -13.843 3.808 31.197 1.00 90.50 858 ASP A O 1
ATOM 6892 N N . TYR A 1 859 ? -14.622 5.662 30.178 1.00 93.81 859 TYR A N 1
ATOM 6893 C CA . TYR A 1 859 ? -14.282 6.624 31.229 1.00 93.81 859 TYR A CA 1
ATOM 6894 C C . TYR A 1 859 ? -15.557 7.155 31.886 1.00 93.81 859 TYR A C 1
ATOM 6896 O O . TYR A 1 859 ? -16.531 7.446 31.194 1.00 93.81 859 TYR A O 1
ATOM 6904 N N . ASP A 1 860 ? -15.522 7.363 33.205 1.00 94.88 860 ASP A N 1
ATOM 6905 C CA . ASP A 1 860 ? -16.654 7.939 33.948 1.00 94.88 860 ASP A CA 1
ATOM 6906 C C . ASP A 1 860 ? -16.885 9.411 33.574 1.00 94.88 860 ASP A C 1
ATOM 6908 O O . ASP A 1 860 ? -18.017 9.889 33.534 1.00 94.88 860 ASP A O 1
ATOM 6912 N N . TRP A 1 861 ? -15.801 10.138 33.298 1.00 96.25 861 TRP A N 1
ATOM 6913 C CA . TRP A 1 861 ? -15.810 11.555 32.942 1.00 96.25 861 TRP A CA 1
ATOM 6914 C C . TRP A 1 861 ? -14.550 11.925 32.149 1.00 96.25 861 TRP A C 1
ATOM 6916 O O . TRP A 1 861 ? -13.547 11.206 32.157 1.00 96.25 861 TRP A O 1
ATOM 6926 N N . ALA A 1 862 ? -14.577 13.067 31.462 1.00 96.62 862 ALA A N 1
ATOM 6927 C CA . ALA A 1 862 ? -13.419 13.575 30.733 1.00 96.62 862 ALA A CA 1
ATOM 6928 C C . ALA A 1 862 ? -13.327 15.107 30.794 1.00 96.62 862 ALA A C 1
ATOM 6930 O O . ALA A 1 862 ? -14.340 15.798 30.737 1.00 96.62 862 ALA A O 1
ATOM 6931 N N . ILE A 1 863 ? -12.101 15.629 30.864 1.00 95.75 863 ILE A N 1
ATOM 6932 C CA . ILE A 1 863 ? -11.760 17.044 30.685 1.00 95.75 863 ILE A CA 1
ATOM 6933 C C . ILE A 1 863 ? -10.881 17.136 29.438 1.00 95.75 863 ILE A C 1
ATOM 6935 O O . ILE A 1 863 ? -9.820 16.517 29.372 1.00 95.75 863 ILE A O 1
ATOM 6939 N N . VAL A 1 864 ? -11.317 17.883 28.429 1.00 94.62 864 VAL A N 1
ATOM 6940 C CA . VAL A 1 864 ? -10.695 17.849 27.101 1.00 94.62 864 VAL A CA 1
ATOM 6941 C C . VAL A 1 864 ? -10.307 19.256 26.659 1.00 94.62 864 VAL A C 1
ATOM 6943 O O . VAL A 1 864 ? -11.158 20.137 26.578 1.00 94.62 864 VAL A O 1
ATOM 6946 N N . GLU A 1 865 ? -9.023 19.459 26.353 1.00 92.38 865 GLU A N 1
ATOM 6947 C CA . GLU A 1 865 ? -8.549 20.643 25.631 1.00 92.38 865 GLU A CA 1
ATOM 6948 C C . GLU A 1 865 ? -9.079 20.594 24.186 1.00 92.38 865 GLU A C 1
ATOM 6950 O O . GLU A 1 865 ? -8.794 19.617 23.477 1.00 92.38 865 GLU A O 1
ATOM 6955 N N . PRO A 1 866 ? -9.832 21.612 23.730 1.00 87.88 866 PRO A N 1
ATOM 6956 C CA . PRO A 1 866 ? -10.379 21.632 22.380 1.00 87.88 866 PRO A CA 1
ATOM 6957 C C . PRO A 1 866 ? -9.256 21.763 21.343 1.00 87.88 866 PRO A C 1
ATOM 6959 O O . PRO A 1 866 ? -8.406 22.643 21.452 1.00 87.88 866 PRO A O 1
ATOM 6962 N N . SER A 1 867 ? -9.257 20.904 20.318 1.00 82.12 867 SER A N 1
ATOM 6963 C CA . SER A 1 867 ? -8.327 21.002 19.175 1.00 82.12 867 SER A CA 1
ATOM 6964 C C . SER A 1 867 ? -9.045 21.027 17.831 1.00 82.12 867 SER A C 1
ATOM 6966 O O . SER A 1 867 ? -8.655 21.769 16.937 1.00 82.12 867 SER A O 1
ATOM 6968 N N . SER A 1 868 ? -10.081 20.204 17.702 1.00 76.38 868 SER A N 1
ATOM 6969 C CA . SER A 1 868 ? -10.904 19.973 16.515 1.00 76.38 868 SER A CA 1
ATOM 6970 C C . SER A 1 868 ? -12.310 19.574 16.984 1.00 76.38 868 SER A C 1
ATOM 6972 O O . SER A 1 868 ? -12.518 19.407 18.192 1.00 76.38 868 SER A O 1
ATOM 6974 N N . MET A 1 869 ? -13.268 19.499 16.057 1.00 53.25 869 MET A N 1
ATOM 6975 C CA . MET A 1 869 ? -14.662 19.133 16.344 1.00 53.25 869 MET A CA 1
ATOM 6976 C C . MET A 1 869 ? -14.919 17.640 16.276 1.00 53.25 869 MET A C 1
ATOM 6978 O O . MET A 1 869 ? -14.261 16.988 15.439 1.00 53.25 869 MET A O 1
#

pLDDT: mean 84.4, std 13.37, range [32.94, 98.5]